Protein AF-0000000077934515 (afdb_homodimer)

Secondary structure (DSSP, 8-state):
--HHHHHHH-HHHHHHHHHHTTTSGGGSSSGGG--SS-PPEEEEEEBTEEEETT--EEEESSHHHHTTTT-BT-HHHHHHHHHHHTT-S--SSEETTHHHHHHHHHHHH--SEEEEESSHHHHHHHHHHHHHHHHS--EEEEETT----S-GGG-BSSS-SS-SS--BSSTT--HHHHTTEEEE-TT-HHHHHHHTTS-EEEEEE-SSB-SSS-BPP-HHHHHHHHHHHHHHTPEEEEE-TTGGGTSTTHHHHHHT---SEEEE-GGGGTSS--EEEEE-HHHHTTBSTTSB----TTTT-HHHHHHHHHIIIIIS-HHHHHHHHHHHHHHHHHHHHHHHHHT---EEEEETTEEEEESSSS---SHHHHHTS-HHHHHHHHHHHHHTTEE--SSTT--EE--TT--HHHHHHHHHHHHHHHHHHHH-----------/--HHHHHHH-HHHHHHHHHHTTTSGGGSSSGGG--SS-PPEEEEEEBTEEEETT--EEEESSHHHHTTTT-BT-HHHHHHHHHHHTT-S--SSEETTHHHHHHHHHHHH--SEEEEESSHHHHHHHHHHHHHHHHS--EEEEETT----S-GGG-BSSS-SS-SS--BSSTT--HHHHTTEEEE-TT-HHHHHHHTTS-EEEEEE-SSB-SSS-BPP-HHHHHHHHHHHHHHTPEEEEE-TTGGGTSTTHHHHHHT---SEEEE-GGGGTSS--EEEEE-HHHHTTBSTTSB----TTTT-HHHHHHHHHIIIIIS-HHHHHHHHHHHHHHHHHHHHHHHHHT---EEEEETTEEEEESSSS---SHHHHHTS-HHHHHHHHHHHHHTTEE--SSTT--EE--TT--HHHHHHHHHHHHHHHHHHHH-----------

Structure (mmCIF, N/CA/C/O backbone):
data_AF-0000000077934515-model_v1
#
loop_
_entity.id
_entity.type
_entity.pdbx_description
1 polymer 'Glutamate-1-semialdehyde 2,1-aminomutase'
#
loop_
_atom_site.group_PDB
_atom_site.id
_atom_site.type_symbol
_atom_site.label_atom_id
_atom_site.label_alt_id
_atom_site.label_comp_id
_atom_site.label_asym_id
_atom_site.label_entity_id
_atom_site.label_seq_id
_atom_site.pdbx_PDB_ins_code
_atom_site.Cartn_x
_atom_site.Cartn_y
_atom_site.Cartn_z
_atom_site.occupancy
_atom_site.B_iso_or_equiv
_atom_site.auth_seq_id
_atom_site.auth_comp_id
_atom_site.auth_asym_id
_atom_site.auth_atom_id
_atom_site.pdbx_PDB_model_num
ATOM 1 N N . MET A 1 1 ? 14.953 28.234 19.094 1 67.62 1 MET A N 1
ATOM 2 C CA . MET A 1 1 ? 16.141 27.422 18.797 1 67.62 1 MET A CA 1
ATOM 3 C C . MET A 1 1 ? 16.75 27.828 17.469 1 67.62 1 MET A C 1
ATOM 5 O O . MET A 1 1 ? 16.031 28.062 16.484 1 67.62 1 MET A O 1
ATOM 9 N N . ASP A 1 2 ? 18 28.109 17.547 1 79.62 2 ASP A N 1
ATOM 10 C CA . ASP A 1 2 ? 18.703 28.297 16.281 1 79.62 2 ASP A CA 1
ATOM 11 C C . ASP A 1 2 ? 19.266 26.984 15.742 1 79.62 2 ASP A C 1
ATOM 13 O O . ASP A 1 2 ? 19.125 25.938 16.391 1 79.62 2 ASP A O 1
ATOM 17 N N . LEU A 1 3 ? 19.594 26.953 14.633 1 87.94 3 LEU A N 1
ATOM 18 C CA . LEU A 1 3 ? 20.062 25.766 13.938 1 87.94 3 LEU A CA 1
ATOM 19 C C . LEU A 1 3 ? 21.234 25.125 14.672 1 87.94 3 LEU A C 1
ATOM 21 O O . LEU A 1 3 ? 21.391 23.906 14.648 1 87.94 3 LEU A O 1
ATOM 25 N N . LYS A 1 4 ? 21.953 25.922 15.406 1 88.94 4 LYS A N 1
ATOM 26 C CA . LYS A 1 4 ? 23.078 25.406 16.203 1 88.94 4 LYS A CA 1
ATOM 27 C C . LYS A 1 4 ? 22.578 24.562 17.359 1 88.94 4 LYS A C 1
ATOM 29 O O . LYS A 1 4 ? 23.094 23.484 17.625 1 88.94 4 LYS A O 1
ATOM 34 N N . SER A 1 5 ? 21.547 25.109 18.031 1 92.19 5 SER A N 1
ATOM 35 C CA . SER A 1 5 ? 20.969 24.359 19.141 1 92.19 5 SER A CA 1
ATOM 36 C C . SER A 1 5 ? 20.328 23.062 18.672 1 92.19 5 SER A C 1
ATOM 38 O O . SER A 1 5 ? 20.422 22.031 19.359 1 92.19 5 SER A O 1
ATOM 40 N N . TYR A 1 6 ? 19.688 23.094 17.5 1 95.31 6 TYR A N 1
ATOM 41 C CA . TYR A 1 6 ? 19.094 21.891 16.922 1 95.31 6 TYR A CA 1
ATOM 42 C C . TYR A 1 6 ? 20.156 20.828 16.656 1 95.31 6 TYR A C 1
ATOM 44 O O . TYR A 1 6 ? 19.984 19.672 17.047 1 95.31 6 TYR A O 1
ATOM 52 N N . SER A 1 7 ? 21.234 21.219 16.094 1 94.75 7 SER A N 1
ATOM 53 C CA . SER A 1 7 ? 22.297 20.297 15.734 1 94.75 7 SER A CA 1
ATOM 54 C C . SER A 1 7 ? 22.953 19.688 16.969 1 94.75 7 SER A C 1
ATOM 56 O O . SER A 1 7 ? 23.344 18.516 16.969 1 94.75 7 SER A O 1
ATOM 58 N N . GLU A 1 8 ? 23.078 20.484 18 1 96 8 GLU A N 1
ATOM 59 C CA . GLU A 1 8 ? 23.672 20.016 19.234 1 96 8 GLU A CA 1
ATOM 60 C C . GLU A 1 8 ? 22.766 19.016 19.953 1 96 8 GLU A C 1
ATOM 62 O O . GLU A 1 8 ? 23.25 18.078 20.594 1 96 8 GLU A O 1
ATOM 67 N N . ALA A 1 9 ? 21.516 19.25 19.781 1 97.12 9 ALA A N 1
ATOM 68 C CA . ALA A 1 9 ? 20.547 18.438 20.516 1 97.12 9 ALA A CA 1
ATOM 69 C C . ALA A 1 9 ? 20.234 17.156 19.75 1 97.12 9 ALA A C 1
ATOM 71 O O . ALA A 1 9 ? 19.672 16.219 20.312 1 97.12 9 ALA A O 1
ATOM 72 N N . THR A 1 10 ? 20.594 17.062 18.484 1 98.25 10 THR A N 1
ATOM 73 C CA . THR A 1 10 ? 20.156 15.938 17.656 1 98.25 10 THR A CA 1
ATOM 74 C C . THR A 1 10 ? 21.297 15.398 16.812 1 98.25 10 THR A C 1
ATOM 76 O O . THR A 1 10 ? 21.156 15.188 15.609 1 98.25 10 THR A O 1
ATOM 79 N N . VAL A 1 11 ? 22.438 15.148 17.391 1 98.25 11 VAL A N 1
ATOM 80 C CA . VAL A 1 11 ? 23.641 14.688 16.719 1 98.25 11 VAL A CA 1
ATOM 81 C C . VAL A 1 11 ? 23.422 13.281 16.156 1 98.25 11 VAL A C 1
ATOM 83 O O . VAL A 1 11 ? 23.906 12.961 15.07 1 98.25 11 VAL A O 1
ATOM 86 N N . GLY A 1 12 ? 22.75 12.469 16.891 1 98.5 12 GLY A N 1
ATOM 87 C CA . GLY A 1 12 ? 22.438 11.133 16.406 1 98.5 12 GLY A CA 1
ATOM 88 C C . GLY A 1 12 ? 21.609 11.133 15.141 1 98.5 12 GLY A C 1
ATOM 89 O O . GLY A 1 12 ? 21.859 10.344 14.227 1 98.5 12 GLY A O 1
ATOM 90 N N . SER A 1 13 ? 20.625 12 15.062 1 98.5 13 SER A N 1
ATOM 91 C CA . SER A 1 13 ? 19.812 12.141 13.859 1 98.5 13 SER A CA 1
ATOM 92 C C . SER A 1 13 ? 20.656 12.586 12.672 1 98.5 13 SER A C 1
ATOM 94 O O . SER A 1 13 ? 20.5 12.07 11.562 1 98.5 13 SER A O 1
ATOM 96 N N . LEU A 1 14 ? 21.516 13.555 12.914 1 98 14 LEU A N 1
ATOM 97 C CA . LEU A 1 14 ? 22.406 14.016 11.852 1 98 14 LEU A CA 1
ATOM 98 C C . LEU A 1 14 ? 23.281 12.875 11.344 1 98 14 LEU A C 1
ATOM 100 O O . LEU A 1 14 ? 23.469 12.719 10.133 1 98 14 LEU A O 1
ATOM 104 N N . ASN A 1 15 ? 23.828 12.109 12.25 1 98.44 15 ASN A N 1
ATOM 105 C CA . ASN A 1 15 ? 24.688 10.992 11.875 1 98.44 15 ASN A CA 1
ATOM 106 C C . ASN A 1 15 ? 23.938 9.953 11.055 1 98.44 15 ASN A C 1
ATOM 108 O O . ASN A 1 15 ? 24.438 9.461 10.047 1 98.44 15 ASN A O 1
ATOM 112 N N . LEU A 1 16 ? 22.75 9.617 11.484 1 98.5 16 LEU A N 1
ATOM 113 C CA . LEU A 1 16 ? 21.922 8.656 10.758 1 98.5 16 LEU A CA 1
ATOM 114 C C . LEU A 1 16 ? 21.562 9.188 9.375 1 98.5 16 LEU A C 1
ATOM 116 O O . LEU A 1 16 ? 21.547 8.43 8.398 1 98.5 16 LEU A O 1
ATOM 120 N N . PHE A 1 17 ? 21.25 10.469 9.344 1 98 17 PHE A N 1
ATOM 121 C CA . PHE A 1 17 ? 20.938 11.086 8.062 1 98 17 PHE A CA 1
ATOM 122 C C . PHE A 1 17 ? 22.094 10.953 7.094 1 98 17 PHE A C 1
ATOM 124 O O . PHE A 1 17 ? 21.922 10.547 5.945 1 98 17 PHE A O 1
ATOM 131 N N . ASN A 1 18 ? 23.266 11.281 7.555 1 98.06 18 ASN A N 1
ATOM 132 C CA . ASN A 1 18 ? 24.484 11.203 6.738 1 98.06 18 ASN A CA 1
ATOM 133 C C . ASN A 1 18 ? 24.766 9.773 6.285 1 98.06 18 ASN A C 1
ATOM 135 O O . ASN A 1 18 ? 25.203 9.555 5.16 1 98.06 18 ASN A O 1
ATOM 139 N N . GLU A 1 19 ? 24.531 8.867 7.148 1 98.38 19 GLU A N 1
ATOM 140 C CA . GLU A 1 19 ? 24.734 7.461 6.805 1 98.38 19 GLU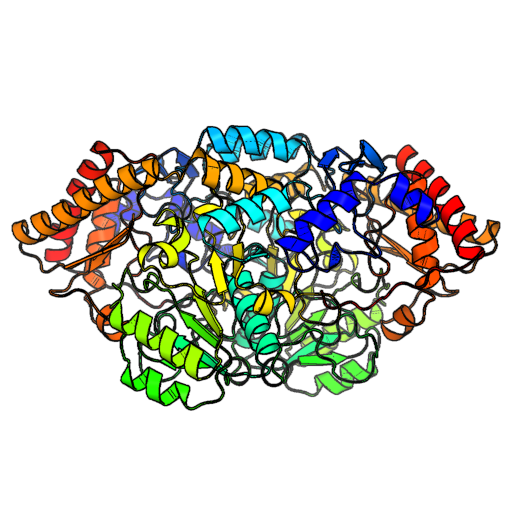 A CA 1
ATOM 141 C C . GLU A 1 19 ? 23.672 6.969 5.828 1 98.38 19 GLU A C 1
ATOM 143 O O . GLU A 1 19 ? 23.984 6.289 4.848 1 98.38 19 GLU A O 1
ATOM 148 N N . ASN A 1 20 ? 22.406 7.301 6.121 1 98.38 20 ASN A N 1
ATOM 149 C CA . ASN A 1 20 ? 21.297 6.816 5.312 1 98.38 20 ASN A CA 1
ATOM 150 C C . ASN A 1 20 ? 21.344 7.391 3.896 1 98.38 20 ASN A C 1
ATOM 152 O O . ASN A 1 20 ? 20.953 6.723 2.939 1 98.38 20 ASN A O 1
ATOM 156 N N . LYS A 1 21 ? 21.797 8.633 3.75 1 97.38 21 LYS A N 1
ATOM 157 C CA . LYS A 1 21 ? 21.828 9.273 2.436 1 97.38 21 LYS A CA 1
ATOM 158 C C . LYS A 1 21 ? 22.75 8.523 1.484 1 97.38 21 LYS A C 1
ATOM 160 O O . LYS A 1 21 ? 22.656 8.664 0.265 1 97.38 21 LYS A O 1
ATOM 165 N N . LYS A 1 22 ? 23.656 7.684 2.016 1 98.19 22 LYS A N 1
ATOM 166 C CA . LYS A 1 22 ? 24.578 6.902 1.196 1 98.19 22 LYS A CA 1
ATOM 167 C C . LYS A 1 22 ? 23.859 5.727 0.536 1 98.19 22 LYS A C 1
ATOM 169 O O . LYS A 1 22 ? 24.312 5.223 -0.496 1 98.19 22 LYS A O 1
ATOM 174 N N . VAL A 1 23 ? 22.719 5.262 1.129 1 98.56 23 VAL A N 1
ATOM 175 C CA . VAL A 1 23 ? 22.094 4.039 0.642 1 98.56 23 VAL A CA 1
ATOM 176 C C . VAL A 1 23 ? 20.609 4.277 0.394 1 98.56 23 VAL A C 1
ATOM 178 O O . VAL A 1 23 ? 19.922 3.414 -0.145 1 98.56 23 VAL A O 1
ATOM 181 N N . MET A 1 24 ? 20.141 5.387 0.719 1 98.44 24 MET A N 1
ATOM 182 C CA . MET A 1 24 ? 18.75 5.789 0.505 1 98.44 24 MET A CA 1
ATOM 183 C C . MET A 1 24 ? 18.672 7.176 -0.124 1 98.44 24 MET A C 1
ATOM 185 O O . MET A 1 24 ? 19.203 8.141 0.426 1 98.44 24 MET A O 1
ATOM 189 N N . PRO A 1 25 ? 17.953 7.289 -1.253 1 96.94 25 PRO A N 1
ATOM 190 C CA . PRO A 1 25 ? 17.812 8.633 -1.817 1 96.94 25 PRO A CA 1
ATOM 191 C C . PRO A 1 25 ? 17.25 9.641 -0.814 1 96.94 25 PRO A C 1
ATOM 193 O O . PRO A 1 25 ? 16.234 9.367 -0.164 1 96.94 25 PRO A O 1
ATOM 196 N N . TYR A 1 26 ? 17.969 10.734 -0.652 1 93 26 TYR A N 1
ATOM 197 C CA . TYR A 1 26 ? 17.516 11.844 0.174 1 93 26 TYR A CA 1
ATOM 198 C C . TYR A 1 26 ? 17.5 11.461 1.648 1 93 26 TYR A C 1
ATOM 200 O O . TYR A 1 26 ? 16.969 12.188 2.484 1 93 26 TYR A O 1
ATOM 208 N N . GLY A 1 27 ? 17.953 10.297 2.051 1 95.19 27 GLY A N 1
ATOM 209 C CA . GLY A 1 27 ? 18.188 9.836 3.408 1 95.19 27 GLY A CA 1
ATOM 210 C C . GLY A 1 27 ? 16.922 9.484 4.156 1 95.19 27 GLY A C 1
ATOM 211 O O . GLY A 1 27 ? 16.953 9.273 5.371 1 95.19 27 GLY A O 1
ATOM 212 N N . VAL A 1 28 ? 15.742 9.523 3.539 1 95.94 28 VAL A N 1
ATOM 213 C CA . VAL A 1 28 ? 14.453 9.211 4.145 1 95.94 28 VAL A CA 1
ATOM 214 C C . VAL A 1 28 ? 13.664 8.281 3.236 1 95.94 28 VAL A C 1
ATOM 216 O O . VAL A 1 28 ? 13.992 8.117 2.061 1 95.94 28 VAL A O 1
ATOM 219 N N . SER A 1 29 ? 12.617 7.672 3.773 1 96.62 29 SER A N 1
ATOM 220 C CA . SER A 1 29 ? 11.812 6.719 3.018 1 96.62 29 SER A CA 1
ATOM 221 C C . SER A 1 29 ? 10.586 7.395 2.41 1 96.62 29 SER A C 1
ATOM 223 O O . SER A 1 29 ? 9.836 6.77 1.658 1 96.62 29 SER A O 1
ATOM 225 N N . SER A 1 30 ? 10.359 8.57 2.711 1 95.69 30 SER A N 1
ATOM 226 C CA . SER A 1 30 ? 9.352 9.469 2.16 1 95.69 30 SER A CA 1
ATOM 227 C C . SER A 1 30 ? 9.859 10.906 2.121 1 95.69 30 SER A C 1
ATOM 229 O O . SER A 1 30 ? 10.305 11.445 3.137 1 95.69 30 SER A O 1
ATOM 231 N N . ASN A 1 31 ? 9.672 11.57 0.971 1 93.88 31 ASN A N 1
ATOM 232 C CA . ASN A 1 31 ? 10.211 12.914 0.823 1 93.88 31 ASN A CA 1
ATOM 233 C C . ASN A 1 31 ? 9.617 13.875 1.848 1 93.88 31 ASN A C 1
ATOM 235 O O . ASN A 1 31 ? 10.281 14.82 2.281 1 93.88 31 ASN A O 1
ATOM 239 N N . TYR A 1 32 ? 8.43 13.609 2.342 1 89.44 32 TYR A N 1
ATOM 240 C CA . TYR A 1 32 ? 7.738 14.523 3.244 1 89.44 32 TYR A CA 1
ATOM 241 C C . TYR A 1 32 ? 8.336 14.461 4.645 1 89.44 32 TYR A C 1
ATOM 243 O O . TYR A 1 32 ? 8.07 15.328 5.48 1 89.44 32 TYR A O 1
ATOM 251 N N . ARG A 1 33 ? 9.172 13.477 4.891 1 93.44 33 ARG A N 1
ATOM 252 C CA . ARG A 1 33 ? 9.742 13.32 6.223 1 93.44 33 ARG A CA 1
ATOM 253 C C . ARG A 1 33 ? 11.031 14.133 6.363 1 93.44 33 ARG A C 1
ATOM 255 O O . ARG A 1 33 ? 11.586 14.234 7.457 1 93.44 33 ARG A O 1
ATOM 262 N N . PHE A 1 34 ? 11.469 14.711 5.234 1 92 34 PHE A N 1
ATOM 263 C CA . PHE A 1 34 ? 12.664 15.547 5.25 1 92 34 PHE A CA 1
ATOM 264 C C . PHE A 1 34 ? 12.305 17 5.535 1 92 34 PHE A C 1
ATOM 266 O O . PHE A 1 34 ? 11.281 17.5 5.066 1 92 34 PHE A O 1
ATOM 273 N N . PHE A 1 35 ? 13.094 17.609 6.328 1 90.5 35 PHE A N 1
ATOM 274 C CA . PHE A 1 35 ? 13.141 19.062 6.438 1 90.5 35 PHE A CA 1
ATOM 275 C C . PHE A 1 35 ? 14.578 19.547 6.598 1 90.5 35 PHE A C 1
ATOM 277 O O . PHE A 1 35 ? 15.453 18.781 7.008 1 90.5 35 PHE A O 1
ATOM 284 N N . GLU A 1 36 ? 14.75 20.688 6.156 1 91.5 36 GLU A N 1
ATOM 285 C CA . GLU A 1 36 ? 16.078 21.266 6.305 1 91.5 36 GLU A CA 1
ATOM 286 C C . GLU A 1 36 ? 16.406 21.547 7.77 1 91.5 36 GLU A C 1
ATOM 288 O O . GLU A 1 36 ? 15.516 21.938 8.539 1 91.5 36 GLU A O 1
ATOM 293 N N . PRO A 1 37 ? 17.672 21.453 8.133 1 94.12 37 PRO A N 1
ATOM 294 C CA . PRO A 1 37 ? 18.812 20.969 7.367 1 94.12 37 PRO A CA 1
ATOM 295 C C . PRO A 1 37 ? 18.844 19.438 7.285 1 94.12 37 PRO A C 1
ATOM 297 O O . PRO A 1 37 ? 19.531 18.875 6.418 1 94.12 37 PRO A O 1
ATOM 300 N N . TYR A 1 38 ? 18.297 18.703 8.242 1 95.31 38 TYR A N 1
ATOM 301 C CA . TYR A 1 38 ? 18.125 17.266 8.273 1 95.31 38 TYR A CA 1
ATOM 302 C C . TYR A 1 38 ? 16.984 16.859 9.203 1 95.31 38 TYR A C 1
ATOM 304 O O . TYR A 1 38 ? 16.672 17.578 10.156 1 95.31 38 TYR A O 1
ATOM 312 N N . PRO A 1 39 ? 16.391 15.75 8.938 1 95.25 39 PRO A N 1
ATOM 313 C CA . PRO A 1 39 ? 15.211 15.367 9.719 1 95.25 39 PRO A CA 1
ATOM 314 C C . PRO A 1 39 ? 15.57 14.727 11.055 1 95.25 39 PRO A C 1
ATOM 316 O O . PRO A 1 39 ? 16.734 14.375 11.289 1 95.25 39 PRO A O 1
ATOM 319 N N . LEU A 1 40 ? 14.531 14.617 11.898 1 97.38 40 LEU A N 1
ATOM 320 C CA . LEU A 1 40 ? 14.633 13.789 13.094 1 97.38 40 LEU A CA 1
ATOM 321 C C . LEU A 1 40 ? 14.516 12.312 12.734 1 97.38 40 LEU A C 1
ATOM 323 O O . LEU A 1 40 ? 13.75 11.938 11.844 1 97.38 40 LEU A O 1
ATOM 327 N N . TYR A 1 41 ? 15.258 11.508 13.336 1 98.44 41 TYR A N 1
ATOM 328 C CA . TYR A 1 41 ? 15.055 10.07 13.352 1 98.44 41 TYR A CA 1
ATOM 329 C C . TYR A 1 41 ? 14.461 9.617 14.68 1 98.44 41 TYR A C 1
ATOM 331 O O . TYR A 1 41 ? 15.031 9.875 15.742 1 98.44 41 TYR A O 1
ATOM 339 N N . ILE A 1 42 ? 13.344 8.977 14.648 1 98.69 42 ILE A N 1
ATOM 340 C CA . ILE A 1 42 ? 12.57 8.625 15.836 1 98.69 42 ILE A CA 1
ATOM 341 C C . ILE A 1 42 ? 12.805 7.156 16.188 1 98.69 42 ILE A C 1
ATOM 343 O O . ILE A 1 42 ? 12.852 6.301 15.305 1 98.69 42 ILE A O 1
ATOM 347 N N . LYS A 1 43 ? 12.883 6.91 17.469 1 98.31 43 LYS A N 1
ATOM 348 C CA . LYS A 1 43 ? 13.172 5.574 17.984 1 98.31 43 LYS A CA 1
ATOM 349 C C . LYS A 1 43 ? 11.891 4.859 18.406 1 98.31 43 LYS A C 1
ATOM 351 O O . LYS A 1 43 ? 11.727 3.666 18.141 1 98.31 43 LYS A O 1
ATOM 356 N N . LYS A 1 44 ? 11.039 5.574 19.062 1 98.5 44 LYS A N 1
ATOM 357 C CA . LYS A 1 44 ? 9.836 4.941 19.594 1 98.5 44 LYS A CA 1
ATOM 358 C C . LYS A 1 44 ? 8.773 5.98 19.938 1 98.5 44 LYS A C 1
ATOM 360 O O . LYS A 1 44 ? 9.055 7.18 19.969 1 98.5 44 LYS A O 1
ATOM 365 N N . GLY A 1 45 ? 7.547 5.543 20.109 1 98.5 45 GLY A N 1
ATOM 366 C CA . GLY A 1 45 ? 6.434 6.336 20.609 1 98.5 45 GLY A CA 1
ATOM 367 C C . GLY A 1 45 ? 5.613 5.613 21.656 1 98.5 45 GLY A C 1
ATOM 368 O O . GLY A 1 45 ? 5.566 4.383 21.688 1 98.5 45 GLY A O 1
ATOM 369 N N . LYS A 1 46 ? 5.016 6.328 22.562 1 98.62 46 LYS A N 1
ATOM 370 C CA . LYS A 1 46 ? 4.109 5.84 23.594 1 98.62 46 LYS A CA 1
ATOM 371 C C . LYS A 1 46 ? 3.102 6.91 23.984 1 98.62 46 LYS A C 1
ATOM 373 O O . LYS A 1 46 ? 3.484 8.023 24.359 1 98.62 46 LYS A O 1
ATOM 378 N N . GLY A 1 47 ? 1.838 6.512 23.953 1 98.5 47 GLY A N 1
ATOM 379 C CA . GLY A 1 47 ? 0.827 7.516 24.25 1 98.5 47 GLY A CA 1
ATOM 380 C C . GLY A 1 47 ? 0.879 8.711 23.328 1 98.5 47 GLY A C 1
ATOM 381 O O . GLY A 1 47 ? 0.8 8.562 22.109 1 98.5 47 GLY A O 1
ATOM 382 N N . SER A 1 48 ? 1.086 9.883 23.953 1 98.69 48 SER A N 1
ATOM 383 C CA . SER A 1 48 ? 1.129 11.117 23.172 1 98.69 48 SER A CA 1
ATOM 384 C C . SER A 1 48 ? 2.564 11.555 22.906 1 98.69 48 SER A C 1
ATOM 386 O O . SER A 1 48 ? 2.807 12.68 22.469 1 98.69 48 SER A O 1
ATOM 388 N N . ARG A 1 49 ? 3.559 10.641 23.109 1 98.75 49 ARG A N 1
ATOM 389 C CA . ARG A 1 49 ? 4.957 11.062 23.078 1 98.75 49 ARG A CA 1
ATOM 390 C C . ARG A 1 49 ? 5.766 10.211 22.109 1 98.75 49 ARG A C 1
ATOM 392 O O . ARG A 1 49 ? 5.402 9.07 21.812 1 98.75 49 ARG A O 1
ATOM 399 N N . VAL A 1 50 ? 6.793 10.781 21.578 1 98.75 50 VAL A N 1
ATOM 400 C CA . VAL A 1 50 ? 7.805 10.062 20.812 1 98.75 50 VAL A CA 1
ATOM 401 C C . VAL A 1 50 ? 9.195 10.422 21.344 1 98.75 50 VAL A C 1
ATOM 403 O O . VAL A 1 50 ? 9.375 11.445 22.016 1 98.75 50 VAL A O 1
ATOM 406 N N . TRP A 1 51 ? 10.156 9.609 21.047 1 98.81 51 TRP A N 1
ATOM 407 C CA . TRP A 1 51 ? 11.555 9.805 21.406 1 98.81 51 TRP A CA 1
ATOM 408 C C . TRP A 1 51 ? 12.453 9.641 20.172 1 98.81 51 TRP A C 1
ATOM 410 O O . TRP A 1 51 ? 12.352 8.648 19.453 1 98.81 51 TRP A O 1
ATOM 420 N N . ASP A 1 52 ? 13.328 10.609 19.906 1 98.56 52 ASP A N 1
ATOM 421 C CA . ASP A 1 52 ? 14.273 10.477 18.812 1 98.56 52 ASP A CA 1
ATOM 422 C C . ASP A 1 52 ? 15.5 9.664 19.234 1 98.56 52 ASP A C 1
ATOM 424 O O . ASP A 1 52 ? 15.57 9.188 20.359 1 98.56 52 ASP A O 1
ATOM 428 N N . VAL A 1 53 ? 16.375 9.43 18.344 1 98.44 53 VAL A N 1
ATOM 429 C CA . VAL A 1 53 ? 17.531 8.562 18.562 1 98.44 53 VAL A CA 1
ATOM 430 C C . VAL A 1 53 ? 18.484 9.219 19.562 1 98.44 53 VAL A C 1
ATOM 432 O O . VAL A 1 53 ? 19.375 8.562 20.109 1 98.44 53 VAL A O 1
ATOM 435 N N . ASP A 1 54 ? 18.375 10.492 19.812 1 98.5 54 ASP A N 1
ATOM 436 C CA . ASP A 1 54 ? 19.25 11.25 20.703 1 98.5 54 ASP A CA 1
ATOM 437 C C . ASP A 1 54 ? 18.703 11.258 22.125 1 98.5 54 ASP A C 1
ATOM 439 O O . ASP A 1 54 ? 19.344 11.805 23.031 1 98.5 54 ASP A O 1
ATOM 443 N N . GLY A 1 55 ? 17.516 10.727 22.312 1 98.25 55 GLY A N 1
ATOM 444 C CA . GLY A 1 55 ? 16.922 10.625 23.641 1 98.25 55 GLY A CA 1
ATOM 445 C C . GLY A 1 55 ? 15.992 11.781 23.969 1 98.25 55 GLY A C 1
ATOM 446 O O . GLY A 1 55 ? 15.43 11.836 25.062 1 98.25 55 GLY A O 1
ATOM 447 N N . ASN A 1 56 ? 15.852 12.734 23.078 1 98.5 56 ASN A N 1
ATOM 448 C CA . ASN A 1 56 ? 14.891 13.805 23.266 1 98.5 56 ASN A CA 1
ATOM 449 C C . ASN A 1 56 ? 13.453 13.289 23.25 1 98.5 56 ASN A C 1
ATOM 451 O O . ASN A 1 56 ? 13.102 12.461 22.406 1 98.5 56 ASN A O 1
ATOM 455 N N . GLU A 1 57 ? 12.672 13.734 24.234 1 98.56 57 GLU A N 1
ATOM 456 C CA . GLU A 1 57 ? 11.25 13.422 24.312 1 98.56 57 GLU A CA 1
ATOM 457 C C . GLU A 1 57 ? 10.406 14.57 23.766 1 98.56 57 GLU A C 1
ATOM 459 O O . GLU A 1 57 ? 10.68 15.734 24.047 1 98.56 57 GLU A O 1
ATOM 464 N N . TYR A 1 58 ? 9.391 14.227 22.953 1 98.75 58 TYR A N 1
ATOM 465 C CA . TYR A 1 58 ? 8.484 15.234 22.422 1 98.75 58 TYR A CA 1
ATOM 466 C C . TYR A 1 58 ? 7.031 14.852 22.672 1 98.75 58 TYR A C 1
ATOM 468 O O . TYR A 1 58 ? 6.641 13.703 22.484 1 98.75 58 TYR A O 1
ATOM 476 N N . VAL A 1 59 ? 6.219 15.812 23.203 1 98.88 59 VAL A N 1
ATOM 477 C CA . VAL A 1 59 ? 4.781 15.672 22.984 1 98.88 59 VAL A CA 1
ATOM 478 C C . VAL A 1 59 ? 4.457 15.836 21.5 1 98.88 59 VAL A C 1
ATOM 480 O O . VAL A 1 59 ? 4.781 16.859 20.906 1 98.88 59 VAL A O 1
ATOM 483 N N . ASP A 1 60 ? 3.861 14.812 20.953 1 98.81 60 ASP A N 1
ATOM 484 C CA . ASP A 1 60 ? 3.779 14.75 19.5 1 98.81 60 ASP A CA 1
ATOM 485 C C . ASP A 1 60 ? 2.365 15.055 19 1 98.81 60 ASP A C 1
ATOM 487 O O . ASP A 1 60 ? 1.419 14.344 19.344 1 98.81 60 ASP A O 1
ATOM 491 N N . TYR A 1 61 ? 2.252 16.109 18.156 1 98.81 61 TYR A N 1
ATOM 492 C CA . TYR A 1 61 ? 0.959 16.453 17.578 1 98.81 61 TYR A CA 1
ATOM 493 C C . TYR A 1 61 ? 0.946 16.188 16.078 1 98.81 61 TYR A C 1
ATOM 495 O O . TYR A 1 61 ? -0.044 16.469 15.398 1 98.81 61 TYR A O 1
ATOM 503 N N . ASN A 1 62 ? 2.076 15.664 15.531 1 97.81 62 ASN A N 1
ATOM 504 C CA . ASN A 1 62 ? 2.084 15.125 14.18 1 97.81 62 ASN A CA 1
ATOM 505 C C . ASN A 1 62 ? 1.335 13.805 14.094 1 97.81 62 ASN A C 1
ATOM 507 O O . ASN A 1 62 ? 0.479 13.617 13.227 1 97.81 62 ASN A O 1
ATOM 511 N N . LEU A 1 63 ? 1.685 12.852 15.062 1 98.06 63 LEU A N 1
ATOM 512 C CA . LEU A 1 63 ? 1.02 11.562 15.258 1 98.06 63 LEU A CA 1
ATOM 513 C C . LEU A 1 63 ? 1.026 10.75 13.961 1 98.06 63 LEU A C 1
ATOM 515 O O . LEU A 1 63 ? -0.004 10.203 13.562 1 98.06 63 LEU A O 1
ATOM 519 N N . GLY A 1 64 ? 2.209 10.719 13.281 1 96.88 64 GLY A N 1
ATOM 520 C CA . GLY A 1 64 ? 2.305 9.969 12.039 1 96.88 64 GLY A CA 1
ATOM 521 C C . GLY A 1 64 ? 1.434 10.531 10.93 1 96.88 64 GLY A C 1
ATOM 522 O O . GLY A 1 64 ? 0.778 9.781 10.211 1 96.88 64 GLY A O 1
ATOM 523 N N . PHE A 1 65 ? 1.398 11.898 10.844 1 96.44 65 PHE A N 1
ATOM 524 C CA . PHE A 1 65 ? 0.562 12.602 9.875 1 96.44 65 PHE A CA 1
ATOM 525 C C . PHE A 1 65 ? -0.91 12.266 10.086 1 96.44 65 PHE A C 1
ATOM 527 O O . PHE A 1 65 ? -1.658 12.086 9.125 1 96.44 65 PHE A O 1
ATOM 534 N N . GLY A 1 66 ? -1.282 12.102 11.32 1 97 66 GLY A N 1
ATOM 535 C CA . GLY A 1 66 ? -2.684 11.961 11.68 1 97 66 GLY A CA 1
ATOM 536 C C . GLY A 1 66 ? -3.113 10.516 11.844 1 97 66 GLY A C 1
ATOM 537 O O . GLY A 1 66 ? -4.285 10.234 12.109 1 97 66 GLY A O 1
ATOM 538 N N . VAL A 1 67 ? -2.24 9.547 11.773 1 98.12 67 VAL A N 1
ATOM 539 C CA . VAL A 1 67 ? -2.572 8.133 11.82 1 98.12 67 VAL A CA 1
ATOM 540 C C . VAL A 1 67 ? -2.846 7.715 13.266 1 98.12 67 VAL A C 1
ATOM 542 O O . VAL A 1 67 ? -3.744 6.91 13.531 1 98.12 67 VAL A O 1
ATOM 545 N N . MET A 1 68 ? -2.115 8.273 14.211 1 98.44 68 MET A N 1
ATOM 546 C CA . MET A 1 68 ? -2.045 7.707 15.555 1 98.44 68 MET A CA 1
ATOM 547 C C . MET A 1 68 ? -2.959 8.469 16.516 1 98.44 68 MET A C 1
ATOM 549 O O . MET A 1 68 ? -2.58 8.734 17.656 1 98.44 68 MET A O 1
ATOM 553 N N . GLU A 1 69 ? -4.105 8.758 16.031 1 98.69 69 GLU A N 1
ATOM 554 C CA . GLU A 1 69 ? -5.098 9.359 16.906 1 98.69 69 GLU A CA 1
ATOM 555 C C . GLU A 1 69 ? -5.449 8.43 18.062 1 98.69 69 GLU A C 1
ATOM 557 O O . GLU A 1 69 ? -5.988 8.867 19.094 1 98.69 69 GLU A O 1
ATOM 562 N N . VAL A 1 70 ? -5.121 7.176 17.969 1 98.75 70 VAL A N 1
ATOM 563 C CA . VAL A 1 70 ? -5.367 6.191 19.016 1 98.75 70 VAL A CA 1
ATOM 564 C C . VAL A 1 70 ? -4.246 6.242 20.047 1 98.75 70 VAL A C 1
ATOM 566 O O . VAL A 1 70 ? -4.34 5.613 21.109 1 98.75 70 VAL A O 1
ATOM 569 N N . GLY A 1 71 ? -3.232 7.02 19.812 1 98.69 71 GLY A N 1
ATOM 570 C CA . GLY A 1 71 ? -2.049 7.023 20.656 1 98.69 71 GLY A CA 1
ATOM 571 C C . GLY A 1 71 ? -1.061 5.93 20.312 1 98.69 71 GLY A C 1
ATOM 572 O O . GLY A 1 71 ? -1.456 4.844 19.875 1 98.69 71 GLY A O 1
ATOM 573 N N . TYR A 1 72 ? 0.208 6.223 20.562 1 98.62 72 TYR A N 1
ATOM 574 C CA . TYR A 1 72 ? 1.25 5.234 20.312 1 98.62 72 TYR A CA 1
ATOM 575 C C . TYR A 1 72 ? 1.178 4.094 21.312 1 98.62 72 TYR A C 1
ATOM 577 O O . TYR A 1 72 ? 0.997 4.324 22.516 1 98.62 72 TYR A O 1
ATOM 585 N N . GLY A 1 73 ? 1.354 2.881 20.766 1 98.25 73 GLY A N 1
ATOM 586 C CA . GLY A 1 73 ? 1.398 1.728 21.656 1 98.25 73 GLY A CA 1
ATOM 587 C C . GLY A 1 73 ? 0.107 1.514 22.422 1 98.25 73 GLY A C 1
ATOM 588 O O . GLY A 1 73 ? 0.13 1.108 23.578 1 98.25 73 GLY A O 1
ATOM 589 N N . ASN A 1 74 ? -1.033 1.851 21.875 1 98.62 74 ASN A N 1
ATOM 590 C CA . ASN A 1 74 ? -2.316 1.654 22.547 1 98.62 74 ASN A CA 1
ATOM 591 C C . ASN A 1 74 ? -2.488 0.214 23.016 1 98.62 74 ASN A C 1
ATOM 593 O O . ASN A 1 74 ? -2.457 -0.716 22.203 1 98.62 74 ASN A O 1
ATOM 597 N N . GLU A 1 75 ? -2.777 0.032 24.25 1 98.38 75 GLU A N 1
ATOM 598 C CA . GLU A 1 75 ? -2.734 -1.282 24.875 1 98.38 75 GLU A CA 1
ATOM 599 C C . GLU A 1 75 ? -3.781 -2.217 24.281 1 98.38 75 GLU A C 1
ATOM 601 O O . GLU A 1 75 ? -3.549 -3.422 24.156 1 98.38 75 GLU A O 1
ATOM 606 N N . ARG A 1 76 ? -4.949 -1.735 23.984 1 98.44 76 ARG A N 1
ATOM 607 C CA . ARG A 1 76 ? -6.004 -2.564 23.406 1 98.44 76 ARG A CA 1
ATOM 608 C C . ARG A 1 76 ? -5.609 -3.07 22.031 1 98.44 76 ARG A C 1
ATOM 610 O O . ARG A 1 76 ? -5.832 -4.238 21.703 1 98.44 76 ARG A O 1
ATOM 617 N N . ILE A 1 77 ? -5.035 -2.244 21.219 1 98.69 77 ILE A N 1
ATOM 618 C CA . ILE A 1 77 ? -4.582 -2.625 19.875 1 98.69 77 ILE A CA 1
ATOM 619 C C . ILE A 1 77 ? -3.434 -3.627 19.984 1 98.69 77 ILE A C 1
ATOM 621 O O . ILE A 1 77 ? -3.42 -4.645 19.297 1 98.69 77 ILE A O 1
ATOM 625 N N . VAL A 1 78 ? -2.438 -3.318 20.875 1 98.56 78 VAL A N 1
ATOM 626 C CA . VAL A 1 78 ? -1.286 -4.195 21.062 1 98.56 78 VAL A CA 1
ATOM 627 C C . VAL A 1 78 ? -1.76 -5.598 21.438 1 98.56 78 VAL A C 1
ATOM 629 O O . VAL A 1 78 ? -1.277 -6.59 20.891 1 98.56 78 VAL A O 1
ATOM 632 N N . ARG A 1 79 ? -2.701 -5.648 22.328 1 98.38 79 ARG A N 1
ATOM 633 C CA . ARG A 1 79 ? -3.217 -6.93 22.812 1 98.38 79 ARG A CA 1
ATOM 634 C C . ARG A 1 79 ? -3.854 -7.719 21.672 1 98.38 79 ARG A C 1
ATOM 636 O O . ARG A 1 79 ? -3.533 -8.891 21.469 1 98.38 79 ARG A O 1
ATOM 643 N N . GLU A 1 80 ? -4.758 -7.152 20.891 1 98.38 80 GLU A N 1
ATOM 644 C CA . GLU A 1 80 ? -5.504 -7.848 19.844 1 98.38 80 GLU A CA 1
ATOM 645 C C . GLU A 1 80 ? -4.605 -8.188 18.656 1 98.38 80 GLU A C 1
ATOM 647 O O . GLU A 1 80 ? -4.727 -9.266 18.062 1 98.38 80 GLU A O 1
ATOM 652 N N . VAL A 1 81 ? -3.711 -7.312 18.281 1 98.56 81 VAL A N 1
ATOM 653 C CA . VAL A 1 81 ? -2.822 -7.535 17.141 1 98.56 81 VAL A CA 1
ATOM 654 C C . VAL A 1 81 ? -1.803 -8.617 17.484 1 98.56 81 VAL A C 1
ATOM 656 O O . VAL A 1 81 ? -1.421 -9.414 16.625 1 98.56 81 VAL A O 1
ATOM 659 N N . SER A 1 82 ? -1.328 -8.625 18.75 1 98.06 82 SER A N 1
ATOM 660 C CA . SER A 1 82 ? -0.386 -9.656 19.172 1 98.06 82 SER A CA 1
ATOM 661 C C . SER A 1 82 ? -0.971 -11.055 18.984 1 98.06 82 SER A C 1
ATOM 663 O O . SER A 1 82 ? -0.251 -11.992 18.641 1 98.06 82 SER A O 1
ATOM 665 N N . LYS A 1 83 ? -2.248 -11.203 19.172 1 97.69 83 LYS A N 1
ATOM 666 C CA . LYS A 1 83 ? -2.904 -12.492 18.969 1 97.69 83 LYS A CA 1
ATOM 667 C C . LYS A 1 83 ? -2.939 -12.859 17.484 1 97.69 83 LYS A C 1
ATOM 669 O O . LYS A 1 83 ? -2.641 -14 17.125 1 97.69 83 LYS A O 1
ATOM 674 N N . VAL A 1 84 ? -3.23 -11.953 16.703 1 97.75 84 VAL A N 1
ATOM 675 C CA . VAL A 1 84 ? -3.465 -12.211 15.289 1 97.75 84 VAL A CA 1
ATOM 676 C C . VAL A 1 84 ? -2.143 -12.531 14.602 1 97.75 84 VAL A C 1
ATOM 678 O O . VAL A 1 84 ? -2.1 -13.344 13.68 1 97.75 84 VAL A O 1
ATOM 681 N N . ILE A 1 85 ? -1.033 -11.875 14.953 1 98.12 85 ILE A N 1
ATOM 682 C CA . ILE A 1 85 ? 0.245 -12.094 14.281 1 98.12 85 ILE A CA 1
ATOM 683 C C . ILE A 1 85 ? 0.718 -13.523 14.523 1 98.12 85 ILE A C 1
ATOM 685 O O . ILE A 1 85 ? 1.523 -14.062 13.758 1 98.12 85 ILE A O 1
ATOM 689 N N . GLU A 1 86 ? 0.195 -14.164 15.57 1 97.88 86 GLU A N 1
ATOM 690 C CA . GLU A 1 86 ? 0.509 -15.562 15.852 1 97.88 86 GLU A CA 1
ATOM 691 C C . GLU A 1 86 ? -0.283 -16.5 14.938 1 97.88 86 GLU A C 1
ATOM 693 O O . GLU A 1 86 ? 0.061 -17.672 14.797 1 97.88 86 GLU A O 1
ATOM 698 N N . GLU A 1 87 ? -1.318 -15.977 14.367 1 97 87 GLU A N 1
ATOM 699 C CA . GLU A 1 87 ? -2.268 -16.797 13.625 1 97 87 GLU A CA 1
ATOM 700 C C . GLU A 1 87 ? -2.135 -16.594 12.117 1 97 87 GLU A C 1
ATOM 702 O O . GLU A 1 87 ? -2.877 -17.188 11.336 1 97 87 GLU A O 1
ATOM 707 N N . GLY A 1 88 ? -1.235 -15.812 11.688 1 95.44 88 GLY A N 1
ATOM 708 C CA . GLY A 1 88 ? -1.008 -15.539 10.281 1 95.44 88 GLY A CA 1
ATOM 709 C C . GLY A 1 88 ? -1.325 -14.102 9.898 1 95.44 88 GLY A C 1
ATOM 710 O O . GLY A 1 88 ? -2.453 -13.641 10.078 1 95.44 88 GLY A O 1
ATOM 711 N N . THR A 1 89 ? -0.384 -13.398 9.281 1 97.69 89 THR A N 1
ATOM 712 C CA . THR A 1 89 ? -0.505 -11.984 8.945 1 97.69 89 THR A CA 1
ATOM 713 C C . THR A 1 89 ? -1.023 -11.82 7.516 1 97.69 89 THR A C 1
ATOM 715 O O . THR A 1 89 ? -1.459 -10.727 7.137 1 97.69 89 THR A O 1
ATOM 718 N N . ILE A 1 90 ? -0.944 -12.805 6.68 1 97 90 ILE A N 1
ATOM 719 C CA . ILE A 1 90 ? -1.517 -12.969 5.348 1 97 90 ILE A CA 1
ATOM 720 C C . ILE A 1 90 ? -1.956 -14.414 5.148 1 97 90 ILE A C 1
ATOM 722 O O . ILE A 1 90 ? -1.264 -15.344 5.57 1 97 90 ILE A O 1
ATOM 726 N N . LEU A 1 91 ? -3.113 -14.672 4.484 1 95.06 91 LEU A N 1
ATOM 727 C CA . LEU A 1 91 ? -3.631 -16.031 4.496 1 95.06 91 LEU A CA 1
ATOM 728 C C . LEU A 1 91 ? -3.906 -16.531 3.08 1 95.06 91 LEU A C 1
ATOM 730 O O . LEU A 1 91 ? -4.352 -17.656 2.885 1 95.06 91 LEU A O 1
ATOM 734 N N . GLY A 1 92 ? -3.695 -15.766 2.021 1 90.31 92 GLY A N 1
ATOM 735 C CA . GLY A 1 92 ? -3.85 -16.188 0.638 1 90.31 92 GLY A CA 1
ATOM 736 C C . GLY A 1 92 ? -5.273 -16.062 0.133 1 90.31 92 GLY A C 1
ATOM 737 O O . GLY A 1 92 ? -5.5 -15.688 -1.021 1 90.31 92 GLY A O 1
ATOM 738 N N . PHE A 1 93 ? -6.238 -16.5 0.93 1 95.12 93 PHE A N 1
ATOM 739 C CA . PHE A 1 93 ? -7.66 -16.297 0.668 1 95.12 93 PHE A CA 1
ATOM 740 C C . PHE A 1 93 ? -8.25 -15.273 1.632 1 95.12 93 PHE A C 1
ATOM 742 O O . PHE A 1 93 ? -7.516 -14.625 2.383 1 95.12 93 PHE A O 1
ATOM 749 N N . GLU A 1 94 ? -9.523 -15.078 1.46 1 97.06 94 GLU A N 1
ATOM 750 C CA . GLU A 1 94 ? -10.148 -13.992 2.207 1 97.06 94 GLU A CA 1
ATOM 751 C C . GLU A 1 94 ? -10.18 -14.297 3.703 1 97.06 94 GLU A C 1
ATOM 753 O O . GLU A 1 94 ? -10.523 -15.406 4.109 1 97.06 94 GLU A O 1
ATOM 758 N N . TYR A 1 95 ? -9.711 -13.422 4.555 1 98.19 95 TYR A N 1
ATOM 759 C CA . TYR A 1 95 ? -9.781 -13.508 6.012 1 98.19 95 TYR A CA 1
ATOM 760 C C . TYR A 1 95 ? -11.227 -13.453 6.484 1 98.19 95 TYR A C 1
ATOM 762 O O . TYR A 1 95 ? -12.016 -12.625 6.012 1 98.19 95 TYR A O 1
ATOM 770 N N . TYR A 1 96 ? -11.594 -14.188 7.398 1 98.44 96 TYR A N 1
ATOM 771 C CA . TYR A 1 96 ? -13 -14.422 7.727 1 98.44 96 TYR A CA 1
ATOM 772 C C . TYR A 1 96 ? -13.609 -13.195 8.398 1 98.44 96 TYR A C 1
ATOM 774 O O . TYR A 1 96 ? -14.828 -13.031 8.414 1 98.44 96 TYR A O 1
ATOM 782 N N . ARG A 1 97 ? -12.828 -12.289 8.93 1 98.56 97 ARG A N 1
ATOM 783 C CA . ARG A 1 97 ? -13.383 -11.164 9.68 1 98.56 97 ARG A CA 1
ATOM 784 C C . ARG A 1 97 ? -13.484 -9.922 8.805 1 98.56 97 ARG A C 1
ATOM 786 O O . ARG A 1 97 ? -13.859 -8.852 9.281 1 98.56 97 ARG A O 1
ATOM 793 N N . THR A 1 98 ? -13.07 -10.008 7.547 1 98.62 98 THR A N 1
ATOM 794 C CA . THR A 1 98 ? -13.062 -8.859 6.652 1 98.62 98 THR A CA 1
ATOM 795 C C . THR A 1 98 ? -14.469 -8.281 6.496 1 98.62 98 THR A C 1
ATOM 797 O O . THR A 1 98 ? -14.648 -7.066 6.473 1 98.62 98 THR A O 1
ATOM 800 N N . GLY A 1 99 ? -15.469 -9.172 6.352 1 98.75 99 GLY A N 1
ATOM 801 C CA . GLY A 1 99 ? -16.844 -8.727 6.258 1 98.75 99 GLY A CA 1
ATOM 802 C C . GLY A 1 99 ? -17.312 -7.949 7.477 1 98.75 99 GLY A C 1
ATOM 803 O O . GLY A 1 99 ? -18.094 -7.008 7.359 1 98.75 99 GLY A O 1
ATOM 804 N N . GLU A 1 100 ? -16.844 -8.375 8.656 1 98.81 100 GLU A N 1
ATOM 805 C CA . GLU A 1 100 ? -17.156 -7.664 9.891 1 98.81 100 GLU A CA 1
ATOM 806 C C . GLU A 1 100 ? -16.688 -6.215 9.836 1 98.81 100 GLU A C 1
ATOM 808 O O . GLU A 1 100 ? -17.422 -5.301 10.211 1 98.81 100 GLU A O 1
ATOM 813 N N . LEU A 1 101 ? -15.461 -6.02 9.359 1 98.88 101 LEU A N 1
ATOM 814 C CA . LEU A 1 101 ? -14.93 -4.668 9.234 1 98.88 101 LEU A CA 1
ATOM 815 C C . LEU A 1 101 ? -15.719 -3.867 8.203 1 98.88 101 LEU A C 1
ATOM 817 O O . LEU A 1 101 ? -16.016 -2.691 8.422 1 98.88 101 LEU A O 1
ATOM 821 N N . ALA A 1 102 ? -16 -4.504 7.078 1 98.88 102 ALA A N 1
ATOM 822 C CA . ALA A 1 102 ? -16.781 -3.828 6.047 1 98.88 102 ALA A CA 1
ATOM 823 C C . ALA A 1 102 ? -18.109 -3.326 6.605 1 98.88 102 ALA A C 1
ATOM 825 O O . ALA A 1 102 ? -18.516 -2.186 6.355 1 98.88 102 ALA A O 1
ATOM 826 N N . ARG A 1 103 ? -18.812 -4.141 7.363 1 98.81 103 ARG A N 1
ATOM 827 C CA . ARG A 1 103 ? -20.109 -3.773 7.945 1 98.81 103 ARG A CA 1
ATOM 828 C C . ARG A 1 103 ? -19.953 -2.641 8.953 1 98.81 103 ARG A C 1
ATOM 830 O O . ARG A 1 103 ? -20.797 -1.755 9.039 1 98.81 103 ARG A O 1
ATOM 837 N N . GLU A 1 104 ? -18.891 -2.691 9.727 1 98.81 104 GLU A N 1
ATOM 838 C CA . GLU A 1 104 ? -18.641 -1.616 10.68 1 98.81 104 GLU A CA 1
ATOM 839 C C . GLU A 1 104 ? -18.438 -0.282 9.969 1 98.81 104 GLU A C 1
ATOM 841 O O . GLU A 1 104 ? -18.953 0.749 10.406 1 98.81 104 GLU A O 1
ATOM 846 N N . ILE A 1 105 ? -17.703 -0.3 8.914 1 98.69 105 ILE A N 1
ATOM 847 C CA . ILE A 1 105 ? -17.438 0.907 8.141 1 98.69 105 ILE A CA 1
ATOM 848 C C . ILE A 1 105 ? -18.734 1.391 7.492 1 98.69 105 ILE A C 1
ATOM 850 O O . ILE A 1 105 ? -19.031 2.59 7.492 1 98.69 105 ILE A O 1
ATOM 854 N N . SER A 1 106 ? -19.453 0.444 6.926 1 98.44 106 SER A N 1
ATOM 855 C CA . SER A 1 106 ? -20.75 0.778 6.336 1 98.44 106 SER A CA 1
ATOM 856 C C . SER A 1 106 ? -21.656 1.464 7.348 1 98.44 106 SER A C 1
ATOM 858 O O . SER A 1 106 ? -22.297 2.479 7.039 1 98.44 106 SER A O 1
ATOM 860 N N . ARG A 1 107 ? -21.766 0.912 8.477 1 98.19 107 ARG A N 1
ATOM 861 C CA . ARG A 1 107 ? -22.609 1.448 9.531 1 98.19 107 ARG A CA 1
ATOM 862 C C . ARG A 1 107 ? -22.156 2.848 9.938 1 98.19 107 ARG A C 1
ATOM 864 O O . ARG A 1 107 ? -22.984 3.758 10.062 1 98.19 107 ARG A O 1
ATOM 871 N N . ARG A 1 108 ? -20.953 3.084 10.102 1 98.44 108 ARG A N 1
ATOM 872 C CA . ARG A 1 108 ? -20.422 4.309 10.688 1 98.44 108 ARG A CA 1
ATOM 873 C C . ARG A 1 108 ? -20.391 5.441 9.672 1 98.44 108 ARG A C 1
ATOM 875 O O . ARG A 1 108 ? -20.672 6.594 10.008 1 98.44 108 ARG A O 1
ATOM 882 N N . TYR A 1 109 ? -20.047 5.145 8.414 1 98.5 109 TYR A N 1
ATOM 883 C CA . TYR A 1 109 ? -19.781 6.188 7.43 1 98.5 109 TYR A CA 1
ATOM 884 C C . TYR A 1 109 ? -20.891 6.238 6.379 1 98.5 109 TYR A C 1
ATOM 886 O O . TYR A 1 109 ? -20.906 7.141 5.539 1 98.5 109 TYR A O 1
ATOM 894 N N . GLY A 1 110 ? -21.734 5.258 6.387 1 97.81 110 GLY A N 1
ATOM 895 C CA . GLY A 1 110 ? -22.906 5.289 5.523 1 97.81 110 GLY A CA 1
ATOM 896 C C . GLY A 1 110 ? -22.625 4.746 4.133 1 97.81 110 GLY A C 1
ATOM 897 O O . GLY A 1 110 ? -23.406 4.984 3.203 1 97.81 110 GLY A O 1
ATOM 898 N N . ALA A 1 111 ? -21.516 4.059 3.904 1 98.19 111 ALA A N 1
ATOM 899 C CA . ALA A 1 111 ? -21.219 3.432 2.617 1 98.19 111 ALA A CA 1
ATOM 900 C C . ALA A 1 111 ? -22.047 2.156 2.426 1 98.19 111 ALA A C 1
ATOM 902 O O . ALA A 1 111 ? -22.188 1.361 3.357 1 98.19 111 ALA A O 1
ATOM 903 N N . GLU A 1 112 ? -22.547 1.94 1.21 1 98.75 112 GLU A N 1
ATOM 904 C CA . GLU A 1 112 ? -23.328 0.735 0.936 1 98.75 112 GLU A CA 1
ATOM 905 C C . GLU A 1 112 ? -22.422 -0.472 0.728 1 98.75 112 GLU A C 1
ATOM 907 O O . GLU A 1 112 ? -22.75 -1.59 1.12 1 98.75 112 GLU A O 1
ATOM 912 N N . MET A 1 113 ? -21.312 -0.291 0.095 1 98.81 113 MET A N 1
ATOM 913 C CA . MET A 1 113 ? -20.297 -1.324 -0.101 1 98.81 113 MET A CA 1
ATOM 914 C C . MET A 1 113 ? -18.906 -0.788 0.214 1 98.81 113 MET A C 1
ATOM 916 O O . MET A 1 113 ? -18.672 0.423 0.178 1 98.81 113 MET A O 1
ATOM 920 N N . VAL A 1 114 ? -18.062 -1.688 0.55 1 98.81 114 VAL A N 1
ATOM 921 C CA . VAL A 1 114 ? -16.703 -1.329 0.975 1 98.81 114 VAL A CA 1
ATOM 922 C C . VAL A 1 114 ? -15.695 -2.219 0.265 1 98.81 114 VAL A C 1
ATOM 924 O O . VAL A 1 114 ? -15.922 -3.418 0.092 1 98.81 114 VAL A O 1
ATOM 927 N N . ARG A 1 115 ? -14.602 -1.656 -0.218 1 98.69 115 ARG A N 1
ATOM 928 C CA . ARG A 1 115 ? -13.43 -2.338 -0.755 1 98.69 115 ARG A CA 1
ATOM 929 C C . ARG A 1 115 ? -12.164 -1.88 -0.047 1 98.69 115 ARG A C 1
ATOM 931 O O . ARG A 1 115 ? -12.031 -0.708 0.317 1 98.69 115 ARG A O 1
ATOM 938 N N . PHE A 1 116 ? -11.219 -2.812 0.147 1 98.69 116 PHE A N 1
ATOM 939 C CA . PHE A 1 116 ? -10.031 -2.514 0.941 1 98.69 116 PHE A CA 1
ATOM 940 C C . PHE A 1 116 ? -8.781 -2.514 0.069 1 98.69 116 PHE A C 1
ATOM 942 O O . PHE A 1 116 ? -8.672 -3.312 -0.863 1 98.69 116 PHE A O 1
ATOM 949 N N . SER A 1 117 ? -7.863 -1.617 0.323 1 98.06 117 SER A N 1
ATOM 950 C CA . SER A 1 117 ? -6.5 -1.593 -0.197 1 98.06 117 SER A CA 1
ATOM 951 C C . SER A 1 117 ? -5.488 -1.317 0.913 1 98.06 117 SER A C 1
ATOM 953 O O . SER A 1 117 ? -5.824 -1.39 2.098 1 98.06 117 SER A O 1
ATOM 955 N N . SER A 1 118 ? -4.23 -1.021 0.543 1 97.75 118 SER A N 1
ATOM 956 C CA . SER A 1 118 ? -3.201 -0.866 1.567 1 97.75 118 SER A CA 1
ATOM 957 C C . SER A 1 118 ? -2.9 0.606 1.83 1 97.75 118 SER A C 1
ATOM 959 O O . SER A 1 118 ? -2.494 0.974 2.934 1 97.75 118 SER A O 1
ATOM 961 N N . THR A 1 119 ? -3.064 1.439 0.797 1 98.06 119 THR A N 1
ATOM 962 C CA . THR A 1 119 ? -2.631 2.824 0.95 1 98.06 119 THR A CA 1
ATOM 963 C C . THR A 1 119 ? -3.664 3.781 0.361 1 98.06 119 THR A C 1
ATOM 965 O O . THR A 1 119 ? -4.473 3.389 -0.482 1 98.06 119 THR A O 1
ATOM 968 N N . GLY A 1 120 ? -3.615 5 0.836 1 98.25 120 GLY A N 1
ATOM 969 C CA . GLY A 1 120 ? -4.449 6.023 0.228 1 98.25 120 GLY A CA 1
ATOM 970 C C . GLY A 1 120 ? -4.184 6.211 -1.254 1 98.25 120 GLY A C 1
ATOM 971 O O . GLY A 1 120 ? -5.109 6.469 -2.029 1 98.25 120 GLY A O 1
ATOM 972 N N . THR A 1 121 ? -2.92 6.062 -1.656 1 98.25 121 THR A N 1
ATOM 973 C CA . THR A 1 121 ? -2.535 6.129 -3.062 1 98.25 121 THR A CA 1
ATOM 974 C C . THR A 1 121 ? -3.314 5.109 -3.885 1 98.25 121 THR A C 1
ATOM 976 O O . THR A 1 121 ? -3.898 5.453 -4.914 1 98.25 121 THR A O 1
ATOM 979 N N . GLU A 1 122 ? -3.402 3.9 -3.414 1 98.38 122 GLU A N 1
ATOM 980 C CA . GLU A 1 122 ? -4.133 2.863 -4.137 1 98.38 122 GLU A CA 1
ATOM 981 C C . GLU A 1 122 ? -5.633 3.15 -4.148 1 98.38 122 GLU A C 1
ATOM 983 O O . GLU A 1 122 ? -6.289 2.99 -5.18 1 98.38 122 GLU A O 1
ATOM 988 N N . ALA A 1 123 ? -6.113 3.566 -3.012 1 98.75 123 ALA A N 1
ATOM 989 C CA . ALA A 1 123 ? -7.555 3.773 -2.902 1 98.75 123 ALA A CA 1
ATOM 990 C C . ALA A 1 123 ? -8.023 4.875 -3.846 1 98.75 123 ALA A C 1
ATOM 992 O O . ALA A 1 123 ? -9.055 4.734 -4.512 1 98.75 123 ALA A O 1
ATOM 993 N N . THR A 1 124 ? -7.309 5.984 -3.91 1 98.88 124 THR A N 1
ATOM 994 C CA . THR A 1 124 ? -7.707 7.07 -4.797 1 98.88 124 THR A CA 1
ATOM 995 C C . THR A 1 124 ? -7.5 6.68 -6.258 1 98.88 124 THR A C 1
ATOM 997 O O . THR A 1 124 ? -8.32 7.004 -7.117 1 98.88 124 THR A O 1
ATOM 1000 N N . MET A 1 125 ? -6.434 5.992 -6.539 1 98.69 125 MET A N 1
ATOM 1001 C CA . MET A 1 125 ? -6.152 5.496 -7.883 1 98.69 125 MET A CA 1
ATOM 1002 C C . MET A 1 125 ? -7.285 4.609 -8.383 1 98.69 125 MET A C 1
ATOM 1004 O O . MET A 1 125 ? -7.797 4.809 -9.484 1 98.69 125 MET A O 1
ATOM 1008 N N . HIS A 1 126 ? -7.699 3.676 -7.574 1 98.56 126 HIS A N 1
ATOM 1009 C CA . HIS A 1 126 ? -8.766 2.754 -7.945 1 98.56 126 HIS A CA 1
ATOM 1010 C C . HIS A 1 126 ? -10.109 3.469 -8.016 1 98.56 126 HIS A C 1
ATOM 1012 O O . HIS A 1 126 ? -10.961 3.125 -8.836 1 98.56 126 HIS A O 1
ATOM 1018 N N . SER A 1 127 ? -10.305 4.465 -7.156 1 98.88 127 SER A N 1
ATOM 1019 C CA . SER A 1 127 ? -11.586 5.16 -7.121 1 98.88 127 SER A CA 1
ATOM 1020 C C . SER A 1 127 ? -11.852 5.898 -8.43 1 98.88 127 SER A C 1
ATOM 1022 O O . SER A 1 127 ? -12.984 5.926 -8.914 1 98.88 127 SER A O 1
ATOM 1024 N N . ILE A 1 128 ? -10.836 6.527 -9.016 1 98.81 128 ILE A N 1
ATOM 1025 C CA . ILE A 1 128 ? -11.07 7.23 -10.266 1 98.81 128 ILE A CA 1
ATOM 1026 C C . ILE A 1 128 ? -11.281 6.223 -11.391 1 98.81 128 ILE A C 1
ATOM 1028 O O . ILE A 1 128 ? -12.055 6.473 -12.32 1 98.81 128 ILE A O 1
ATOM 1032 N N . ARG A 1 129 ? -10.594 5.039 -11.336 1 98.62 129 ARG A N 1
ATOM 1033 C CA . ARG A 1 129 ? -10.859 3.98 -12.305 1 98.62 129 ARG A CA 1
ATOM 1034 C C . ARG A 1 129 ? -12.297 3.49 -12.203 1 98.62 129 ARG A C 1
ATOM 1036 O O . ARG A 1 129 ? -12.961 3.285 -13.219 1 98.62 129 ARG A O 1
ATOM 1043 N N . ILE A 1 130 ? -12.75 3.283 -10.984 1 98.75 130 ILE A N 1
ATOM 1044 C CA . ILE A 1 130 ? -14.117 2.842 -10.719 1 98.75 130 ILE A CA 1
ATOM 1045 C C . ILE A 1 130 ? -15.109 3.859 -11.281 1 98.75 130 ILE A C 1
ATOM 1047 O O . ILE A 1 130 ? -16.062 3.488 -11.961 1 98.75 130 ILE A O 1
ATOM 1051 N N . ALA A 1 131 ? -14.852 5.133 -11.016 1 98.94 131 ALA A N 1
ATOM 1052 C CA . ALA A 1 131 ? -15.734 6.191 -11.5 1 98.94 131 ALA A CA 1
ATOM 1053 C C . ALA A 1 131 ? -15.789 6.211 -13.023 1 98.94 131 ALA A C 1
ATOM 1055 O O . ALA A 1 131 ? -16.859 6.363 -13.609 1 98.94 131 ALA A O 1
ATOM 1056 N N . ARG A 1 132 ? -14.656 6.098 -13.672 1 98.81 132 ARG A N 1
ATOM 1057 C CA . ARG A 1 132 ? -14.594 6.074 -15.125 1 98.81 132 ARG A CA 1
ATOM 1058 C C . ARG A 1 132 ? -15.336 4.863 -15.688 1 98.81 132 ARG A C 1
ATOM 1060 O O . ARG A 1 132 ? -16.047 4.977 -16.688 1 98.81 132 ARG A O 1
ATOM 1067 N N . ALA A 1 133 ? -15.117 3.719 -15.039 1 98.5 133 ALA A N 1
ATOM 1068 C CA . ALA A 1 133 ? -15.82 2.512 -15.469 1 98.5 133 ALA A CA 1
ATOM 1069 C C . ALA A 1 133 ? -17.328 2.682 -15.352 1 98.5 133 ALA A C 1
ATOM 1071 O O . ALA A 1 133 ? -18.078 2.244 -16.219 1 98.5 133 ALA A O 1
ATOM 1072 N N . PHE A 1 134 ? -17.766 3.266 -14.305 1 98.75 134 PHE A N 1
ATOM 1073 C CA . PHE A 1 134 ? -19.188 3.441 -14.016 1 98.75 134 PHE A CA 1
ATOM 1074 C C . PHE A 1 134 ? -19.812 4.406 -15.008 1 98.75 134 PHE A C 1
ATOM 1076 O O . PHE A 1 134 ? -20.906 4.148 -15.523 1 98.75 134 PHE A O 1
ATOM 1083 N N . THR A 1 135 ? -19.141 5.523 -15.344 1 98.69 135 THR A N 1
ATOM 1084 C CA . THR A 1 135 ? -19.734 6.602 -16.125 1 98.69 135 THR A CA 1
ATOM 1085 C C . THR A 1 135 ? -19.453 6.418 -17.609 1 98.69 135 THR A C 1
ATOM 1087 O O . THR A 1 135 ? -20.141 6.98 -18.453 1 98.69 135 THR A O 1
ATOM 1090 N N . GLY A 1 136 ? -18.375 5.691 -17.906 1 98.12 136 GLY A N 1
ATOM 1091 C CA . GLY A 1 136 ? -17.922 5.582 -19.281 1 98.12 136 GLY A CA 1
ATOM 1092 C C . GLY A 1 136 ? -17.219 6.828 -19.781 1 98.12 136 GLY A C 1
ATOM 1093 O O . GLY A 1 136 ? -16.984 6.984 -20.984 1 98.12 136 GLY A O 1
ATOM 1094 N N . ARG A 1 137 ? -16.891 7.789 -18.875 1 98.5 137 ARG A N 1
ATOM 1095 C CA . ARG A 1 137 ? -16.234 9.047 -19.203 1 98.5 137 ARG A CA 1
ATOM 1096 C C . ARG A 1 137 ? -14.789 9.055 -18.703 1 98.5 137 ARG A C 1
ATOM 1098 O O . ARG A 1 137 ? -14.359 8.117 -18.016 1 98.5 137 ARG A O 1
ATOM 1105 N N . LYS A 1 138 ? -13.992 10.133 -19.062 1 98.25 138 LYS A N 1
ATOM 1106 C CA . LYS A 1 138 ? -12.555 10.031 -18.812 1 98.25 138 LYS A CA 1
ATOM 1107 C C . LYS A 1 138 ? -12.094 11.141 -17.875 1 98.25 138 LYS A C 1
ATOM 1109 O O . LYS A 1 138 ? -11.156 10.953 -17.094 1 98.25 138 LYS A O 1
ATOM 1114 N N . LYS A 1 139 ? -12.672 12.297 -17.891 1 98.62 139 LYS A N 1
ATOM 1115 C CA . LYS A 1 139 ? -12.125 13.484 -17.25 1 98.62 139 LYS A CA 1
ATOM 1116 C C . LYS A 1 139 ? -12.406 13.484 -15.742 1 98.62 139 LYS A C 1
ATOM 1118 O O . LYS A 1 139 ? -13.5 13.094 -15.312 1 98.62 139 LYS A O 1
ATOM 1123 N N . VAL A 1 140 ? -11.445 13.867 -14.977 1 98.81 140 VAL A N 1
ATOM 1124 C CA . VAL A 1 140 ? -11.562 13.977 -13.523 1 98.81 140 VAL A CA 1
ATOM 1125 C C . VAL A 1 140 ? -11.219 15.398 -13.086 1 98.81 140 VAL A C 1
ATOM 1127 O O . VAL A 1 140 ? -10.18 15.945 -13.477 1 98.81 140 VAL A O 1
ATOM 1130 N N . VAL A 1 141 ? -12.062 16 -12.32 1 98.69 141 VAL A N 1
ATOM 1131 C CA . VAL A 1 141 ? -11.828 17.312 -11.75 1 98.69 141 VAL A CA 1
ATOM 1132 C C . VAL A 1 141 ? -11.242 17.188 -10.344 1 98.69 141 VAL A C 1
ATOM 1134 O O . VAL A 1 141 ? -11.742 16.391 -9.531 1 98.69 141 VAL A O 1
ATOM 1137 N N . LYS A 1 142 ? -10.195 17.875 -10.094 1 98.44 142 LYS A N 1
ATOM 1138 C CA . LYS A 1 142 ? -9.641 18 -8.75 1 98.44 142 LYS A CA 1
ATOM 1139 C C . LYS A 1 142 ? -9.383 19.469 -8.398 1 98.44 142 LYS A C 1
ATOM 1141 O O . LYS A 1 142 ? -9.633 20.359 -9.211 1 98.44 142 LYS A O 1
ATOM 1146 N N . PHE A 1 143 ? -8.875 19.688 -7.223 1 97.75 143 PHE A N 1
ATOM 1147 C CA . PHE A 1 143 ? -8.688 21.062 -6.758 1 97.75 143 PHE A CA 1
ATOM 1148 C C . PHE A 1 143 ? -7.219 21.328 -6.438 1 97.75 143 PHE A C 1
ATOM 1150 O O . PHE A 1 143 ? -6.535 20.469 -5.883 1 97.75 143 PHE A O 1
ATOM 1157 N N . GLU A 1 144 ? -6.754 22.531 -6.785 1 96.69 144 GLU A N 1
ATOM 1158 C CA . GLU A 1 144 ? -5.363 22.906 -6.531 1 96.69 144 GLU A CA 1
ATOM 1159 C C . GLU A 1 144 ? -5.039 22.844 -5.043 1 96.69 144 GLU A C 1
ATOM 1161 O O . GLU A 1 144 ? -5.812 23.312 -4.211 1 96.69 144 GLU A O 1
ATOM 1166 N N . GLY A 1 145 ? -3.953 22.188 -4.711 1 95.94 145 GLY A N 1
ATOM 1167 C CA . GLY A 1 145 ? -3.52 22.078 -3.328 1 95.94 145 GLY A CA 1
ATOM 1168 C C . GLY A 1 145 ? -3.943 20.766 -2.676 1 95.94 145 GLY A C 1
ATOM 1169 O O . GLY A 1 145 ? -3.412 20.391 -1.631 1 95.94 145 GLY A O 1
ATOM 1170 N N . HIS A 1 146 ? -4.98 20.125 -3.285 1 97.5 146 HIS A N 1
ATOM 1171 C CA . HIS A 1 146 ? -5.406 18.828 -2.766 1 97.5 146 HIS A CA 1
ATOM 1172 C C . HIS A 1 146 ? -4.41 17.734 -3.129 1 97.5 146 HIS A C 1
ATOM 1174 O O . HIS A 1 146 ? -3.855 17.734 -4.23 1 97.5 146 HIS A O 1
ATOM 1180 N N . TYR A 1 147 ? -4.133 16.875 -2.232 1 96.94 147 TYR A N 1
ATOM 1181 C CA . TYR A 1 147 ? -3.277 15.719 -2.428 1 96.94 147 TYR A CA 1
ATOM 1182 C C . TYR A 1 147 ? -4.086 14.422 -2.373 1 96.94 147 TYR A C 1
ATOM 1184 O O . TYR A 1 147 ? -4.762 14.148 -1.379 1 96.94 147 TYR A O 1
ATOM 1192 N N . HIS A 1 148 ? -4.031 13.648 -3.383 1 98.38 148 HIS A N 1
ATOM 1193 C CA . HIS A 1 148 ? -4.824 12.422 -3.482 1 98.38 148 HIS A CA 1
ATOM 1194 C C . HIS A 1 148 ? -3.932 11.203 -3.693 1 98.38 148 HIS A C 1
ATOM 1196 O O . HIS A 1 148 ? -4.293 10.289 -4.43 1 98.38 148 HIS A O 1
ATOM 1202 N N . GLY A 1 149 ? -2.791 11.203 -3.043 1 96.5 149 GLY A N 1
ATOM 1203 C CA . GLY A 1 149 ? -1.854 10.102 -3.215 1 96.5 149 GLY A CA 1
ATOM 1204 C C . GLY A 1 149 ? -0.799 10.375 -4.27 1 96.5 149 GLY A C 1
ATOM 1205 O O . GLY A 1 149 ? -0.78 11.453 -4.871 1 96.5 149 GLY A O 1
ATOM 1206 N N . SER A 1 150 ? 0.045 9.375 -4.531 1 95.75 150 SER A N 1
ATOM 1207 C CA . SER A 1 150 ? 1.249 9.594 -5.328 1 95.75 150 SER A CA 1
ATOM 1208 C C . SER A 1 150 ? 1.095 9.023 -6.734 1 95.75 150 SER A C 1
ATOM 1210 O O . SER A 1 150 ? 2.068 8.93 -7.484 1 95.75 150 SER A O 1
ATOM 1212 N N . HIS A 1 151 ? -0.085 8.57 -7.102 1 97.31 151 HIS A N 1
ATOM 1213 C CA . HIS A 1 151 ? -0.24 8.062 -8.461 1 97.31 151 HIS A CA 1
ATOM 1214 C C . HIS A 1 151 ? -0.268 9.203 -9.477 1 97.31 151 HIS A C 1
ATOM 1216 O O . HIS A 1 151 ? -0.763 10.297 -9.18 1 97.31 151 HIS A O 1
ATOM 1222 N N . ASP A 1 152 ? 0.151 8.977 -10.633 1 97.31 152 ASP A N 1
ATOM 1223 C CA . ASP A 1 152 ? 0.509 9.992 -11.617 1 97.31 152 ASP A CA 1
ATOM 1224 C C . ASP A 1 152 ? -0.725 10.766 -12.078 1 97.31 152 ASP A C 1
ATOM 1226 O O . ASP A 1 152 ? -0.636 11.953 -12.406 1 97.31 152 ASP A O 1
ATOM 1230 N N . GLN A 1 153 ? -1.813 10.172 -12.109 1 97.69 153 GLN A N 1
ATOM 1231 C CA . GLN A 1 153 ? -2.988 10.758 -12.75 1 97.69 153 GLN A CA 1
ATOM 1232 C C . GLN A 1 153 ? -3.479 11.977 -11.984 1 97.69 153 GLN A C 1
ATOM 1234 O O . GLN A 1 153 ? -4.09 12.883 -12.57 1 97.69 153 GLN A O 1
ATOM 1239 N N . LEU A 1 154 ? -3.176 12.031 -10.68 1 97.81 154 LEU A N 1
ATOM 1240 C CA . LEU A 1 154 ? -3.674 13.164 -9.898 1 97.81 154 LEU A CA 1
ATOM 1241 C C . LEU A 1 154 ? -2.523 13.922 -9.25 1 97.81 154 LEU A C 1
ATOM 1243 O O . LEU A 1 154 ? -2.75 14.836 -8.453 1 97.81 154 LEU A O 1
ATOM 1247 N N . LEU A 1 155 ? -1.292 13.602 -9.578 1 96.31 155 LEU A N 1
ATOM 1248 C CA . LEU A 1 155 ? -0.133 14.328 -9.07 1 96.31 155 LEU A CA 1
ATOM 1249 C C . LEU A 1 155 ? 0.12 15.586 -9.883 1 96.31 155 LEU A C 1
ATOM 1251 O O . LEU A 1 155 ? 1.219 15.781 -10.414 1 96.31 155 LEU A O 1
ATOM 1255 N N . VAL A 1 156 ? -0.906 16.422 -9.922 1 95.25 156 VAL A N 1
ATOM 1256 C CA . VAL A 1 156 ? -0.915 17.688 -10.656 1 95.25 156 VAL A CA 1
ATOM 1257 C C . VAL A 1 156 ? -1.37 18.812 -9.75 1 95.25 156 VAL A C 1
ATOM 1259 O O . VAL A 1 156 ? -2.414 18.719 -9.094 1 95.25 156 VAL A O 1
ATOM 1262 N N . ASN A 1 157 ? -0.602 19.891 -9.672 1 95.12 157 ASN A N 1
ATOM 1263 C CA . ASN A 1 157 ? -0.905 21.078 -8.898 1 95.12 157 ASN A CA 1
ATOM 1264 C C . ASN A 1 157 ? -1.158 20.75 -7.43 1 95.12 157 ASN A C 1
ATOM 1266 O O . ASN A 1 157 ? -2.068 21.297 -6.809 1 95.12 157 ASN A O 1
ATOM 1270 N N . VAL A 1 158 ? -0.442 19.797 -6.828 1 93.62 158 VAL A N 1
ATOM 1271 C CA . VAL A 1 158 ? -0.603 19.453 -5.418 1 93.62 158 VAL A CA 1
ATOM 1272 C C . VAL A 1 158 ? -0.034 20.578 -4.547 1 93.62 158 VAL A C 1
ATOM 1274 O O . VAL A 1 158 ? -0.737 21.125 -3.697 1 93.62 158 VAL A O 1
ATOM 1277 N N . ASN A 1 159 ? 1.268 20.953 -4.715 1 87.94 159 ASN A N 1
ATOM 1278 C CA . ASN A 1 159 ? 1.941 22.062 -4.043 1 87.94 159 ASN A CA 1
ATOM 1279 C C . ASN A 1 159 ? 2.859 22.828 -4.992 1 87.94 159 ASN A C 1
ATOM 1281 O O . ASN A 1 159 ? 4.059 22.938 -4.746 1 87.94 159 ASN A O 1
ATOM 1285 N N . PRO A 1 160 ? 2.189 23.438 -5.973 1 86.88 160 PRO A N 1
ATOM 1286 C CA . PRO A 1 160 ? 3.051 24.109 -6.941 1 86.88 160 PRO A CA 1
ATOM 1287 C C . PRO A 1 160 ? 3.688 25.375 -6.375 1 86.88 160 PRO A C 1
ATOM 1289 O O . PRO A 1 160 ? 3 26.203 -5.766 1 86.88 160 PRO A O 1
ATOM 1292 N N . PRO A 1 161 ? 4.953 25.406 -6.582 1 79.56 161 PRO A N 1
ATOM 1293 C CA . PRO A 1 161 ? 5.613 26.641 -6.125 1 79.56 161 PRO A CA 1
ATOM 1294 C C . PRO A 1 161 ? 5.062 27.891 -6.801 1 79.56 161 PRO A C 1
ATOM 1296 O O . PRO A 1 161 ? 5.035 28.969 -6.195 1 79.56 161 PRO A O 1
ATOM 1299 N N . ASN A 1 162 ? 4.66 27.734 -8.102 1 80.25 162 ASN A N 1
ATOM 1300 C CA . ASN A 1 162 ? 3.99 28.781 -8.852 1 80.25 162 ASN A CA 1
ATOM 1301 C C . ASN A 1 162 ? 2.605 28.344 -9.32 1 80.25 162 ASN A C 1
ATOM 1303 O O . ASN A 1 162 ? 2.477 27.672 -10.344 1 80.25 162 ASN A O 1
ATOM 1307 N N . PRO A 1 163 ? 1.66 28.844 -8.594 1 80.06 163 PRO A N 1
ATOM 1308 C CA . PRO A 1 163 ? 0.298 28.391 -8.891 1 80.06 163 PRO A CA 1
ATOM 1309 C C . PRO A 1 163 ? -0.255 28.969 -10.18 1 80.06 163 PRO A C 1
ATOM 1311 O O . PRO A 1 163 ? -1.169 29.797 -10.148 1 80.06 163 PRO A O 1
ATOM 1314 N N . LYS A 1 164 ? 0.395 28.859 -11.25 1 79.88 164 LYS A N 1
ATOM 1315 C CA . LYS A 1 164 ? -0.071 29.312 -12.555 1 79.88 164 LYS A CA 1
ATOM 1316 C C . LYS A 1 164 ? -0.167 28.156 -13.539 1 79.88 164 LYS A C 1
ATOM 1318 O O . LYS A 1 164 ? 0.837 27.5 -13.844 1 79.88 164 LYS A O 1
ATOM 1323 N N . GLY A 1 165 ? -1.4 27.844 -13.891 1 84.44 165 GLY A N 1
ATOM 1324 C CA . GLY A 1 165 ? -1.589 26.828 -14.906 1 84.44 165 GLY A CA 1
ATOM 1325 C C . GLY A 1 165 ? -1.401 25.422 -14.375 1 84.44 165 GLY A C 1
ATOM 1326 O O . GLY A 1 165 ? -1.277 25.219 -13.172 1 84.44 165 GLY A O 1
ATOM 1327 N N . LYS A 1 166 ? -1.397 24.5 -15.297 1 89.44 166 LYS A N 1
ATOM 1328 C CA . LYS A 1 166 ? -1.219 23.094 -14.961 1 89.44 166 LYS A CA 1
ATOM 1329 C C . LYS A 1 166 ? 0.254 22.75 -14.742 1 89.44 166 LYS A C 1
ATOM 1331 O O . LYS A 1 166 ? 1.09 23 -15.609 1 89.44 166 LYS A O 1
ATOM 1336 N N . THR A 1 167 ? 0.659 22.297 -13.578 1 91.19 167 THR A N 1
ATOM 1337 C CA . THR A 1 167 ? 2.027 21.984 -13.188 1 91.19 167 THR A CA 1
ATOM 1338 C C . THR A 1 167 ? 2.127 20.531 -12.703 1 91.19 167 THR A C 1
ATOM 1340 O O . THR A 1 167 ? 1.403 20.141 -11.781 1 91.19 167 THR A O 1
ATOM 1343 N N . MET A 1 168 ? 3.031 19.75 -13.414 1 92.38 168 MET A N 1
ATOM 1344 C CA . MET A 1 168 ? 3.295 18.406 -12.914 1 92.38 168 MET A CA 1
ATOM 1345 C C . MET A 1 168 ? 3.992 18.453 -11.555 1 92.38 168 MET A C 1
ATOM 1347 O O . MET A 1 168 ? 4.902 19.25 -11.352 1 92.38 168 MET A O 1
ATOM 1351 N N . SER A 1 169 ? 3.598 17.672 -10.656 1 92.94 169 SER A N 1
ATOM 1352 C CA . SER A 1 169 ? 4.137 17.719 -9.305 1 92.94 169 SER A CA 1
ATOM 1353 C C . SER A 1 169 ? 5.359 16.812 -9.164 1 92.94 169 SER A C 1
ATOM 1355 O O . SER A 1 169 ? 5.902 16.672 -8.07 1 92.94 169 SER A O 1
ATOM 1357 N N . SER A 1 170 ? 5.797 16.234 -10.273 1 95.69 170 SER A N 1
ATOM 1358 C CA . SER A 1 170 ? 6.957 15.344 -10.281 1 95.69 170 SER A CA 1
ATOM 1359 C C . SER A 1 170 ? 7.574 15.25 -11.672 1 95.69 170 SER A C 1
ATOM 1361 O O . SER A 1 170 ? 6.867 15.32 -12.68 1 95.69 170 SER A O 1
ATOM 1363 N N . LEU A 1 171 ? 8.891 15.078 -11.68 1 95.69 171 LEU A N 1
ATOM 1364 C CA . LEU A 1 171 ? 9.516 14.641 -12.914 1 95.69 171 LEU A CA 1
ATOM 1365 C C . LEU A 1 171 ? 9.094 13.211 -13.258 1 95.69 171 LEU A C 1
ATOM 1367 O O . LEU A 1 171 ? 8.75 12.43 -12.367 1 95.69 171 LEU A O 1
ATOM 1371 N N . GLY A 1 172 ? 9 12.938 -14.516 1 97.56 172 GLY A N 1
ATOM 1372 C CA . GLY A 1 172 ? 8.766 11.57 -14.945 1 97.56 172 GLY A CA 1
ATOM 1373 C C . GLY A 1 172 ? 7.305 11.266 -15.211 1 97.56 172 GLY A C 1
ATOM 1374 O O . GLY A 1 172 ? 6.945 10.125 -15.508 1 97.56 172 GLY A O 1
ATOM 1375 N N . ILE A 1 173 ? 6.434 12.219 -15.109 1 97.31 173 ILE A N 1
ATOM 1376 C CA . ILE A 1 173 ? 5.02 12.047 -15.422 1 97.31 173 ILE A CA 1
ATOM 1377 C C . ILE A 1 173 ? 4.75 12.5 -16.859 1 97.31 173 ILE A C 1
ATOM 1379 O O . ILE A 1 173 ? 4.867 13.688 -17.172 1 97.31 173 ILE A O 1
ATOM 1383 N N . PRO A 1 174 ? 4.34 11.609 -17.719 1 97.31 174 PRO A N 1
ATOM 1384 C CA . PRO A 1 174 ? 4.027 12.039 -19.094 1 97.31 174 PRO A CA 1
ATOM 1385 C C . PRO A 1 174 ? 2.76 12.891 -19.156 1 97.31 174 PRO A C 1
ATOM 1387 O O . PRO A 1 174 ? 1.797 12.633 -18.438 1 97.31 174 PRO A O 1
ATOM 1390 N N . GLU A 1 175 ? 2.705 13.797 -20.109 1 96.69 175 GLU A N 1
ATOM 1391 C CA . GLU A 1 175 ? 1.538 14.656 -20.297 1 96.69 175 GLU A CA 1
ATOM 1392 C C . GLU A 1 175 ? 0.29 13.828 -20.594 1 96.69 175 GLU A C 1
ATOM 1394 O O . GLU A 1 175 ? -0.811 14.18 -20.156 1 96.69 175 GLU A O 1
ATOM 1399 N N . GLU A 1 176 ? 0.462 12.742 -21.297 1 97.62 176 GLU A N 1
ATOM 1400 C CA . GLU A 1 176 ? -0.65 11.883 -21.703 1 97.62 176 GLU A CA 1
ATOM 1401 C C . GLU A 1 176 ? -1.355 11.297 -20.469 1 97.62 176 GLU A C 1
ATOM 1403 O O . GLU A 1 176 ? -2.57 11.094 -20.484 1 97.62 176 GLU A O 1
ATOM 1408 N N . THR A 1 177 ? -0.59 11.094 -19.391 1 96.88 177 THR A N 1
ATOM 1409 C CA . THR A 1 177 ? -1.131 10.453 -18.188 1 96.88 177 THR A CA 1
ATOM 1410 C C . THR A 1 177 ? -2.061 11.406 -17.438 1 96.88 177 THR A C 1
ATOM 1412 O O . THR A 1 177 ? -2.951 10.969 -16.719 1 96.88 177 THR A O 1
ATOM 1415 N N . VAL A 1 178 ? -1.895 12.758 -17.688 1 96.94 178 VAL A N 1
ATOM 1416 C CA . VAL A 1 178 ? -2.629 13.719 -16.859 1 96.94 178 VAL A CA 1
ATOM 1417 C C . VAL A 1 178 ? -3.553 14.555 -17.734 1 96.94 178 VAL A C 1
ATOM 1419 O O . VAL A 1 178 ? -4.168 15.516 -17.266 1 96.94 178 VAL A O 1
ATOM 1422 N N . VAL A 1 179 ? -3.711 14.188 -19.016 1 97.31 179 VAL A N 1
ATOM 1423 C CA . VAL A 1 179 ? -4.445 15.008 -19.984 1 97.31 179 VAL A CA 1
ATOM 1424 C C . VAL A 1 179 ? -5.914 15.086 -19.578 1 97.31 179 VAL A C 1
ATOM 1426 O O . VAL A 1 179 ? -6.582 16.094 -19.828 1 97.31 179 VAL A O 1
ATOM 1429 N N . ASN A 1 180 ? -6.383 14.094 -18.859 1 98 180 ASN A N 1
ATOM 1430 C CA . ASN A 1 180 ? -7.789 14.016 -18.469 1 98 180 ASN A CA 1
ATOM 1431 C C . ASN A 1 180 ? -8.016 14.578 -17.062 1 98 180 ASN A C 1
ATOM 1433 O O . ASN A 1 180 ? -9.117 14.477 -16.516 1 98 180 ASN A O 1
ATOM 1437 N N . THR A 1 181 ? -7.023 15.211 -16.453 1 98.25 181 THR A N 1
ATOM 1438 C CA . THR A 1 181 ? -7.145 15.812 -15.133 1 98.25 181 THR A CA 1
ATOM 1439 C C . THR A 1 181 ? -7.332 17.328 -15.242 1 98.25 181 THR A C 1
ATOM 1441 O O . THR A 1 181 ? -6.477 18.016 -15.797 1 98.25 181 THR A O 1
ATOM 1444 N N . ILE A 1 182 ? -8.422 17.781 -14.766 1 97.94 182 ILE A N 1
ATOM 1445 C CA . ILE A 1 182 ? -8.742 19.203 -14.734 1 97.94 182 ILE A CA 1
ATOM 1446 C C . ILE A 1 182 ? -8.562 19.75 -13.312 1 97.94 182 ILE A C 1
ATOM 1448 O O . ILE A 1 182 ? -9.117 19.188 -12.359 1 97.94 182 ILE A O 1
ATOM 1452 N N . VAL A 1 183 ? -7.809 20.797 -13.164 1 97.38 183 VAL A N 1
ATOM 1453 C CA . VAL A 1 183 ? -7.551 21.375 -11.852 1 97.38 183 VAL A CA 1
ATOM 1454 C C . VAL A 1 183 ? -8.234 22.734 -11.742 1 97.38 183 VAL A C 1
ATOM 1456 O O . VAL A 1 183 ? -8.102 23.578 -12.633 1 97.38 183 VAL A O 1
ATOM 1459 N N . VAL A 1 184 ? -8.953 22.922 -10.703 1 96.38 184 VAL A N 1
ATOM 1460 C CA . VAL A 1 184 ? -9.641 24.188 -10.43 1 96.38 184 VAL A CA 1
ATOM 1461 C C . VAL A 1 184 ? -9.281 24.672 -9.031 1 96.38 184 VAL A C 1
ATOM 1463 O O . VAL A 1 184 ? -8.773 23.906 -8.211 1 96.38 184 VAL A O 1
ATOM 1466 N N . ASP A 1 185 ? -9.492 25.953 -8.773 1 95.12 185 ASP A N 1
ATOM 1467 C CA . ASP A 1 185 ? -9.203 26.5 -7.449 1 95.12 185 ASP A CA 1
ATOM 1468 C C . ASP A 1 185 ? -10.266 26.062 -6.438 1 95.12 185 ASP A C 1
ATOM 1470 O O . ASP A 1 185 ? -11.453 26.016 -6.758 1 95.12 185 ASP A O 1
ATOM 1474 N N . TRP A 1 186 ? -9.812 25.734 -5.277 1 96.06 186 TRP A N 1
ATOM 1475 C CA . TRP A 1 186 ? -10.727 25.438 -4.176 1 96.06 186 TRP A CA 1
ATOM 1476 C C . TRP A 1 186 ? -11.547 26.656 -3.801 1 96.06 186 TRP A C 1
ATOM 1478 O O . TRP A 1 186 ? -11.031 27.781 -3.787 1 96.06 186 TRP A O 1
ATOM 1488 N N . ASN A 1 187 ? -12.867 26.5 -3.545 1 95.25 187 ASN A N 1
ATOM 1489 C CA . ASN A 1 187 ? -13.805 27.547 -3.125 1 95.25 187 ASN A CA 1
ATOM 1490 C C . ASN A 1 187 ? -14.102 28.516 -4.254 1 95.25 187 ASN A C 1
ATOM 1492 O O . ASN A 1 187 ? -14.492 29.656 -4.008 1 95.25 187 ASN A O 1
ATOM 1496 N N . ASP A 1 188 ? -13.875 28.172 -5.469 1 94.75 188 ASP A N 1
ATOM 1497 C CA . ASP A 1 188 ? -14.227 28.969 -6.648 1 94.75 188 ASP A CA 1
ATOM 1498 C C . ASP A 1 188 ? -15.352 28.297 -7.441 1 94.75 188 ASP A C 1
ATOM 1500 O O . ASP A 1 188 ? -15.086 27.562 -8.398 1 94.75 188 ASP A O 1
ATOM 1504 N N . ILE A 1 189 ? -16.531 28.688 -7.16 1 96.56 189 ILE A N 1
ATOM 1505 C CA . ILE A 1 189 ? -17.688 28.016 -7.723 1 96.56 189 ILE A CA 1
ATOM 1506 C C . ILE A 1 189 ? -17.781 28.328 -9.219 1 96.56 189 ILE A C 1
ATOM 1508 O O . ILE A 1 189 ? -18.234 27.484 -10 1 96.56 189 ILE A O 1
ATOM 1512 N N . ASP A 1 190 ? -17.375 29.5 -9.641 1 96.5 190 ASP A N 1
ATOM 1513 C CA . ASP A 1 190 ? -17.453 29.891 -11.039 1 96.5 190 ASP A CA 1
ATOM 1514 C C . ASP A 1 190 ? -16.578 28.984 -11.914 1 96.5 190 ASP A C 1
ATOM 1516 O O . ASP A 1 190 ? -16.984 28.578 -13 1 96.5 190 ASP A O 1
ATOM 1520 N N . GLU A 1 191 ? -15.43 28.672 -11.43 1 95.19 191 GLU A N 1
ATOM 1521 C CA . GLU A 1 191 ? -14.539 27.797 -12.172 1 95.19 191 GLU A CA 1
ATOM 1522 C C . GLU A 1 191 ? -15.094 26.375 -12.25 1 95.19 191 GLU A C 1
ATOM 1524 O O . GLU A 1 191 ? -14.961 25.703 -13.281 1 95.19 191 GLU A O 1
ATOM 1529 N N . VAL A 1 192 ? -15.672 25.938 -11.172 1 97.25 192 VAL A N 1
ATOM 1530 C CA . VAL A 1 192 ? -16.297 24.625 -11.156 1 97.25 192 VAL A CA 1
ATOM 1531 C C . VAL A 1 192 ? -17.391 24.547 -12.203 1 97.25 192 VAL A C 1
ATOM 1533 O O . VAL A 1 192 ? -17.484 23.578 -12.969 1 97.25 192 VAL A O 1
ATOM 1536 N N . GLU A 1 193 ? -18.203 25.578 -12.227 1 97.25 193 GLU A N 1
ATOM 1537 C CA . GLU A 1 193 ? -19.297 25.625 -13.18 1 97.25 193 GLU A CA 1
ATOM 1538 C C . GLU A 1 193 ? -18.797 25.516 -14.617 1 97.25 193 GLU A C 1
ATOM 1540 O O . GLU A 1 193 ? -19.391 24.828 -15.445 1 97.25 193 GLU A O 1
ATOM 1545 N N . LYS A 1 194 ? -17.734 26.156 -14.875 1 97.06 194 LYS A N 1
ATOM 1546 C CA . LYS A 1 194 ? -17.172 26.172 -16.219 1 97.06 194 LYS A CA 1
ATOM 1547 C C . LYS A 1 194 ? -16.703 24.781 -16.641 1 97.06 194 LYS A C 1
ATOM 1549 O O . LYS A 1 194 ? -16.953 24.344 -17.766 1 97.06 194 LYS A O 1
ATOM 1554 N N . VAL A 1 195 ? -16.062 24.062 -15.742 1 96.56 195 VAL A N 1
ATOM 1555 C CA . VAL A 1 195 ? -15.445 22.797 -16.125 1 96.56 195 VAL A CA 1
ATOM 1556 C C . VAL A 1 195 ? -16.5 21.688 -16.109 1 96.56 195 VAL A C 1
ATOM 1558 O O . VAL A 1 195 ? -16.344 20.672 -16.797 1 96.56 195 VAL A O 1
ATOM 1561 N N . MET A 1 196 ? -17.609 21.875 -15.43 1 96.56 196 MET A N 1
ATOM 1562 C CA . MET A 1 196 ? -18.672 20.859 -15.352 1 96.56 196 MET A CA 1
ATOM 1563 C C . MET A 1 196 ? -19.422 20.75 -16.672 1 96.56 196 MET A C 1
ATOM 1565 O O . MET A 1 196 ? -20.203 19.812 -16.875 1 96.56 196 MET A O 1
ATOM 1569 N N . LYS A 1 197 ? -19.141 21.656 -17.594 1 92.56 197 LYS A N 1
ATOM 1570 C CA . LYS A 1 197 ? -19.719 21.609 -18.922 1 92.56 197 LYS A CA 1
ATOM 1571 C C . LYS A 1 197 ? -19.031 20.547 -19.781 1 92.56 197 LYS A C 1
ATOM 1573 O O . LYS A 1 197 ? -19.547 20.156 -20.828 1 92.56 197 LYS A O 1
ATOM 1578 N N . GLU A 1 198 ? -17.953 19.984 -19.297 1 92.75 198 GLU A N 1
ATOM 1579 C CA . GLU A 1 198 ? -17.234 18.922 -19.969 1 92.75 198 GLU A CA 1
ATOM 1580 C C . GLU A 1 198 ? -17.812 17.547 -19.609 1 92.75 198 GLU A C 1
ATOM 1582 O O . GLU A 1 198 ? -18.766 17.453 -18.844 1 92.75 198 GLU A O 1
ATOM 1587 N N . ASP A 1 199 ? -17.328 16.5 -20.25 1 95.88 199 ASP A N 1
ATOM 1588 C CA . ASP A 1 199 ? -17.75 15.133 -19.984 1 95.88 199 ASP A CA 1
ATOM 1589 C C . ASP A 1 199 ? -16.984 14.531 -18.812 1 95.88 199 ASP A C 1
ATOM 1591 O O . ASP A 1 199 ? -16.172 13.625 -18.984 1 95.88 199 ASP A O 1
ATOM 1595 N N . VAL A 1 200 ? -17.375 15.016 -17.609 1 98.44 200 VAL A N 1
ATOM 1596 C CA . VAL A 1 200 ? -16.641 14.734 -16.375 1 98.44 200 VAL A CA 1
ATOM 1597 C C . VAL A 1 200 ? -17.078 13.391 -15.805 1 98.44 200 VAL A C 1
ATOM 1599 O O . VAL A 1 200 ? -18.281 13.156 -15.625 1 98.44 200 VAL A O 1
ATOM 1602 N N . ALA A 1 201 ? -16.062 12.523 -15.539 1 98.81 201 ALA A N 1
ATOM 1603 C CA . ALA A 1 201 ? -16.328 11.234 -14.906 1 98.81 201 ALA A CA 1
ATOM 1604 C C . ALA A 1 201 ? -16.484 11.383 -13.398 1 98.81 201 ALA A C 1
ATOM 1606 O O . ALA A 1 201 ? -17.359 10.75 -12.789 1 98.81 201 ALA A O 1
ATOM 1607 N N . ALA A 1 202 ? -15.648 12.234 -12.828 1 98.88 202 ALA A N 1
ATOM 1608 C CA . ALA A 1 202 ? -15.625 12.312 -11.367 1 98.88 202 ALA A CA 1
ATOM 1609 C C . ALA A 1 202 ? -15.094 13.664 -10.898 1 98.88 202 ALA A C 1
ATOM 1611 O O . ALA A 1 202 ? -14.336 14.32 -11.617 1 98.88 202 ALA A O 1
ATOM 1612 N N . VAL A 1 203 ? -15.523 14.102 -9.789 1 98.88 203 VAL A N 1
ATOM 1613 C CA . VAL A 1 203 ? -14.953 15.195 -9.008 1 98.88 203 VAL A CA 1
ATOM 1614 C C . VAL A 1 203 ? -14.414 14.664 -7.684 1 98.88 203 VAL A C 1
ATOM 1616 O O . VAL A 1 203 ? -15.172 14.148 -6.863 1 98.88 203 VAL A O 1
ATOM 1619 N N . ILE A 1 204 ? -13.117 14.75 -7.504 1 98.94 204 ILE A N 1
ATOM 1620 C CA . ILE A 1 204 ? -12.5 14.266 -6.277 1 98.94 204 ILE A CA 1
ATOM 1621 C C . ILE A 1 204 ? -11.984 15.445 -5.461 1 98.94 204 ILE A C 1
ATOM 1623 O O . ILE A 1 204 ? -11.406 16.391 -6.012 1 98.94 204 ILE A O 1
ATOM 1627 N N . MET A 1 205 ? -12.219 15.383 -4.16 1 98.75 205 MET A N 1
ATOM 1628 C CA . MET A 1 205 ? -11.828 16.5 -3.312 1 98.75 205 MET A CA 1
ATOM 1629 C C . MET A 1 205 ? -11.617 16.047 -1.872 1 98.75 205 MET A C 1
ATOM 1631 O O . MET A 1 205 ? -12.164 15.031 -1.452 1 98.75 205 MET A O 1
ATOM 1635 N N . GLU A 1 206 ? -10.789 16.688 -1.172 1 98.56 206 GLU A N 1
ATOM 1636 C CA . GLU A 1 206 ? -10.828 16.688 0.288 1 98.56 206 GLU A CA 1
ATOM 1637 C C . GLU A 1 206 ? -11.977 17.547 0.809 1 98.56 206 GLU A C 1
ATOM 1639 O O . GLU A 1 206 ? -11.977 18.766 0.625 1 98.56 206 GLU A O 1
ATOM 1644 N N . PRO A 1 207 ? -12.891 16.938 1.486 1 98.44 207 PRO A N 1
ATOM 1645 C CA . PRO A 1 207 ? -14.016 17.781 1.926 1 98.44 207 PRO A CA 1
ATOM 1646 C C . PRO A 1 207 ? -13.586 18.906 2.852 1 98.44 207 PRO A C 1
ATOM 1648 O O . PRO A 1 207 ? -14.273 19.938 2.945 1 98.44 207 PRO A O 1
ATOM 1651 N N . VAL A 1 208 ? -12.602 18.688 3.604 1 98.19 208 VAL A N 1
ATOM 1652 C CA . VAL A 1 208 ? -11.797 19.703 4.285 1 98.19 208 VAL A CA 1
ATOM 1653 C C . VAL A 1 208 ? -10.352 19.625 3.801 1 98.19 208 VAL A C 1
ATOM 1655 O O . VAL A 1 208 ? -9.719 18.578 3.885 1 98.19 208 VAL A O 1
ATOM 1658 N N . ALA A 1 209 ? -9.906 20.734 3.225 1 97.88 209 ALA A N 1
ATOM 1659 C CA . ALA A 1 209 ? -8.57 20.703 2.633 1 97.88 209 ALA A CA 1
ATOM 1660 C C . ALA A 1 209 ? -7.492 20.641 3.713 1 97.88 209 ALA A C 1
ATOM 1662 O O . ALA A 1 209 ? -7.301 21.609 4.461 1 97.88 209 ALA A O 1
ATOM 1663 N N . MET A 1 210 ? -6.758 19.547 3.748 1 97.31 210 MET A N 1
ATOM 1664 C CA . MET A 1 210 ? -5.809 19.359 4.84 1 97.31 210 MET A CA 1
ATOM 1665 C C . MET A 1 210 ? -4.395 19.156 4.305 1 97.31 210 MET A C 1
ATOM 1667 O O . MET A 1 210 ? -3.5 18.734 5.043 1 97.31 210 MET A O 1
ATOM 1671 N N . ASN A 1 211 ? -4.117 19.359 2.996 1 95.5 211 ASN A N 1
ATOM 1672 C CA . ASN A 1 211 ? -2.777 19.25 2.428 1 95.5 211 ASN A CA 1
ATOM 1673 C C . ASN A 1 211 ? -2.154 20.625 2.205 1 95.5 211 ASN A C 1
ATOM 1675 O O . ASN A 1 211 ? -1.068 20.734 1.633 1 95.5 211 ASN A O 1
ATOM 1679 N N . MET A 1 212 ? -2.707 21.672 2.559 1 95.44 212 MET A N 1
ATOM 1680 C CA . MET A 1 212 ? -2.229 23.062 2.543 1 95.44 212 MET A CA 1
ATOM 1681 C C . MET A 1 212 ? -2.49 23.734 3.883 1 95.44 212 MET A C 1
ATOM 1683 O O . MET A 1 212 ? -2.986 24.859 3.924 1 95.44 212 MET A O 1
ATOM 1687 N N . GLY A 1 213 ? -2.064 23 4.918 1 94.88 213 GLY A N 1
ATOM 1688 C CA . GLY A 1 213 ? -2.611 23.297 6.23 1 94.88 213 GLY A CA 1
ATOM 1689 C C . GLY A 1 213 ? -4.039 22.812 6.41 1 94.88 213 GLY A C 1
ATOM 1690 O O . GLY A 1 213 ? -4.363 21.688 6.055 1 94.88 213 GLY A O 1
ATOM 1691 N N . LEU A 1 214 ? -4.84 23.531 7.082 1 97.69 214 LEU A N 1
ATOM 1692 C CA . LEU A 1 214 ? -6.27 23.266 7.176 1 97.69 214 LEU A CA 1
ATOM 1693 C C . LEU A 1 214 ? -7.082 24.453 6.664 1 97.69 214 LEU A C 1
ATOM 1695 O O . LEU A 1 214 ? -7.117 25.5 7.305 1 97.69 214 LEU A O 1
ATOM 1699 N N . ILE A 1 215 ? -7.559 24.266 5.438 1 97.12 215 ILE A N 1
ATOM 1700 C CA . ILE A 1 215 ? -8.43 25.297 4.887 1 97.12 215 ILE A CA 1
ATOM 1701 C C . ILE A 1 215 ? -9.891 24.938 5.145 1 97.12 215 ILE A C 1
ATOM 1703 O O . ILE A 1 215 ? -10.367 23.906 4.691 1 97.12 215 ILE A O 1
ATOM 1707 N N . PRO A 1 216 ? -10.562 25.797 5.879 1 91.88 216 PRO A N 1
ATOM 1708 C CA . PRO A 1 216 ? -11.977 25.516 6.129 1 91.88 216 PRO A CA 1
ATOM 1709 C C . PRO A 1 216 ? -12.805 25.453 4.848 1 91.88 216 PRO A C 1
ATOM 1711 O O . PRO A 1 216 ? -12.531 26.188 3.895 1 91.88 216 PRO A O 1
ATOM 1714 N N . THR A 1 217 ? -13.75 24.609 4.867 1 93 217 THR A N 1
ATOM 1715 C CA . THR A 1 217 ? -14.641 24.453 3.725 1 93 217 THR A CA 1
ATOM 1716 C C . THR A 1 217 ? -15.867 25.359 3.877 1 93 217 THR A C 1
ATOM 1718 O O . THR A 1 217 ? -16.5 25.391 4.938 1 93 217 THR A O 1
ATOM 1721 N N . LYS A 1 218 ? -16.078 26.156 2.842 1 94.69 218 LYS A N 1
ATOM 1722 C CA . LYS A 1 218 ? -17.391 26.781 2.744 1 94.69 218 LYS A CA 1
ATOM 1723 C C . LYS A 1 218 ? -18.469 25.75 2.402 1 94.69 218 LYS A C 1
ATOM 1725 O O . LYS A 1 218 ? -18.5 25.219 1.288 1 94.69 218 LYS A O 1
ATOM 1730 N N . GLU A 1 219 ? -19.297 25.5 3.324 1 95.69 219 GLU A N 1
ATOM 1731 C CA . GLU A 1 219 ? -20.266 24.422 3.164 1 95.69 219 GLU A CA 1
ATOM 1732 C C . GLU A 1 219 ? -21.141 24.641 1.925 1 95.69 219 GLU A C 1
ATOM 1734 O O . GLU A 1 219 ? -21.484 23.688 1.233 1 95.69 219 GLU A O 1
ATOM 1739 N N . ASP A 1 220 ? -21.516 25.922 1.701 1 96.5 220 ASP A N 1
ATOM 1740 C CA . ASP A 1 220 ? -22.312 26.219 0.516 1 96.5 220 ASP A CA 1
ATOM 1741 C C . ASP A 1 220 ? -21.562 25.844 -0.76 1 96.5 220 ASP A C 1
ATOM 1743 O O . ASP A 1 220 ? -22.156 25.359 -1.726 1 96.5 220 ASP A O 1
ATOM 1747 N N . PHE A 1 221 ? -20.281 26.109 -0.815 1 97.25 221 PHE A N 1
ATOM 1748 C CA . PHE A 1 221 ? -19.453 25.734 -1.945 1 97.25 221 PHE A CA 1
ATOM 1749 C C . PHE A 1 221 ? -19.469 24.219 -2.141 1 97.25 221 PHE A C 1
ATOM 1751 O O . PHE A 1 221 ? -19.688 23.734 -3.25 1 97.25 221 PHE A O 1
ATOM 1758 N N . LEU A 1 222 ? -19.266 23.469 -1.036 1 98.12 222 LEU A N 1
ATOM 1759 C CA . LEU A 1 222 ? -19.234 22.016 -1.082 1 98.12 222 LEU A CA 1
ATOM 1760 C C . LEU A 1 222 ? -20.547 21.438 -1.584 1 98.12 222 LEU A C 1
ATOM 1762 O O . LEU A 1 222 ? -20.578 20.562 -2.445 1 98.12 222 LEU A O 1
ATOM 1766 N N . ARG A 1 223 ? -21.609 21.953 -1.061 1 98.12 223 ARG A N 1
ATOM 1767 C CA . ARG A 1 223 ? -22.953 21.5 -1.444 1 98.12 223 ARG A CA 1
ATOM 1768 C C . ARG A 1 223 ? -23.219 21.781 -2.918 1 98.12 223 ARG A C 1
ATOM 1770 O O . ARG A 1 223 ? -23.797 20.953 -3.619 1 98.12 223 ARG A O 1
ATOM 1777 N N . GLU A 1 224 ? -22.812 22.938 -3.316 1 98.12 224 GLU A N 1
ATOM 1778 C CA . GLU A 1 224 ? -23.031 23.328 -4.707 1 98.12 224 GLU A CA 1
ATOM 1779 C C . GLU A 1 224 ? -22.219 22.453 -5.656 1 98.12 224 GLU A C 1
ATOM 1781 O O . GLU A 1 224 ? -22.688 22.062 -6.723 1 98.12 224 GLU A O 1
ATOM 1786 N N . VAL A 1 225 ? -20.953 22.172 -5.34 1 98.44 225 VAL A N 1
ATOM 1787 C CA . VAL A 1 225 ? -20.125 21.312 -6.156 1 98.44 225 VAL A CA 1
ATOM 1788 C C . VAL A 1 225 ? -20.766 19.938 -6.289 1 98.44 225 VAL A C 1
ATOM 1790 O O . VAL A 1 225 ? -20.828 19.375 -7.383 1 98.44 225 VAL A O 1
ATOM 1793 N N . VAL A 1 226 ? -21.25 19.359 -5.168 1 98.5 226 VAL A N 1
ATOM 1794 C CA . VAL A 1 226 ? -21.906 18.047 -5.156 1 98.5 226 VAL A CA 1
ATOM 1795 C C . VAL A 1 226 ? -23.156 18.078 -6.027 1 98.5 226 VAL A C 1
ATOM 1797 O O . VAL A 1 226 ? -23.391 17.172 -6.828 1 98.5 226 VAL A O 1
ATOM 1800 N N . LYS A 1 227 ? -23.922 19.156 -5.824 1 98.12 227 LYS A N 1
ATOM 1801 C CA . LYS A 1 227 ? -25.141 19.328 -6.605 1 98.12 227 LYS A CA 1
ATOM 1802 C C . LYS A 1 227 ? -24.844 19.359 -8.102 1 98.12 227 LYS A C 1
ATOM 1804 O O . LYS A 1 227 ? -25.469 18.641 -8.883 1 98.12 227 LYS A O 1
ATOM 1809 N N . MET A 1 228 ? -23.922 20.203 -8.523 1 98.19 228 MET A N 1
ATOM 1810 C CA . MET A 1 228 ? -23.547 20.344 -9.93 1 98.19 228 MET A CA 1
ATOM 1811 C C . MET A 1 228 ? -23.047 19.016 -10.492 1 98.19 228 MET A C 1
ATOM 1813 O O . MET A 1 228 ? -23.344 18.672 -11.641 1 98.19 228 MET A O 1
ATOM 1817 N N . SER A 1 229 ? -22.25 18.266 -9.695 1 98.31 229 SER A N 1
ATOM 1818 C CA . SER A 1 229 ? -21.734 16.969 -10.117 1 98.31 229 SER A CA 1
ATOM 1819 C C . SER A 1 229 ? -22.875 15.992 -10.391 1 98.31 229 SER A C 1
ATOM 1821 O O . SER A 1 229 ? -22.859 15.289 -11.406 1 98.31 229 SER A O 1
ATOM 1823 N N . LYS A 1 230 ? -23.828 15.945 -9.523 1 96.81 230 LYS A N 1
ATOM 1824 C CA . LYS A 1 230 ? -24.969 15.062 -9.68 1 96.81 230 LYS A CA 1
ATOM 1825 C C . LYS A 1 230 ? -25.781 15.422 -10.922 1 96.81 230 LYS A C 1
ATOM 1827 O O . LYS A 1 230 ? -26.266 14.539 -11.633 1 96.81 230 LYS A O 1
ATOM 1832 N N . GLU A 1 231 ? -25.906 16.656 -11.102 1 97.38 231 GLU A N 1
ATOM 1833 C CA . GLU A 1 231 ? -26.672 17.141 -12.25 1 97.38 231 GLU A CA 1
ATOM 1834 C C . GLU A 1 231 ? -26.078 16.641 -13.562 1 97.38 231 GLU A C 1
ATOM 1836 O O . GLU A 1 231 ? -26.812 16.344 -14.508 1 97.38 231 GLU A O 1
ATOM 1841 N N . VAL A 1 232 ? -24.797 16.562 -13.633 1 97.75 232 VAL A N 1
ATOM 1842 C CA . VAL A 1 232 ? -24.156 16.188 -14.891 1 97.75 232 VAL A CA 1
ATOM 1843 C C . VAL A 1 232 ? -23.812 14.695 -14.875 1 97.75 232 VAL A C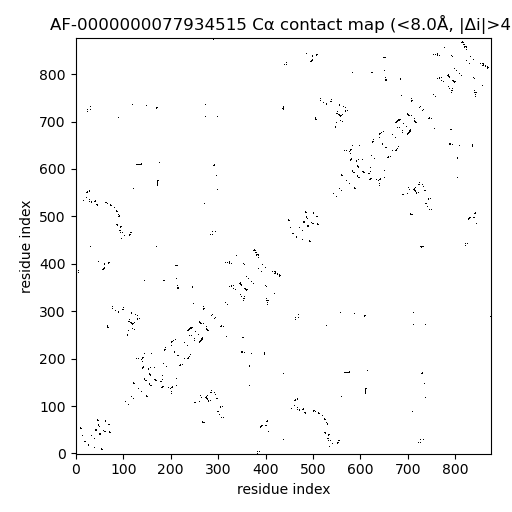 1
ATOM 1845 O O . VAL A 1 232 ? -23.266 14.164 -15.836 1 97.75 232 VAL A O 1
ATOM 1848 N N . GLY A 1 233 ? -24.109 13.984 -13.773 1 98.06 233 GLY A N 1
ATOM 1849 C CA . GLY A 1 233 ? -23.891 12.547 -13.68 1 98.06 233 GLY A CA 1
ATOM 1850 C C . GLY A 1 233 ? -22.469 12.18 -13.328 1 98.06 233 GLY A C 1
ATOM 1851 O O . GLY A 1 233 ? -22.031 11.039 -13.547 1 98.06 233 GLY A O 1
ATOM 1852 N N . ALA A 1 234 ? -21.672 13.109 -12.852 1 98.75 234 ALA A N 1
ATOM 1853 C CA . ALA A 1 234 ? -20.312 12.836 -12.398 1 98.75 234 ALA A CA 1
ATOM 1854 C C . ALA A 1 234 ? -20.312 12.195 -11.008 1 98.75 234 ALA A C 1
ATOM 1856 O O . ALA A 1 234 ? -21.156 12.516 -10.172 1 98.75 234 ALA A O 1
ATOM 1857 N N . VAL A 1 235 ? -19.375 11.281 -10.781 1 98.94 235 VAL A N 1
ATOM 1858 C CA . VAL A 1 235 ? -19.234 10.633 -9.484 1 98.94 235 VAL A CA 1
ATOM 1859 C C . VAL A 1 235 ? -18.531 11.578 -8.516 1 98.94 235 VAL A C 1
ATOM 1861 O O . VAL A 1 235 ? -17.453 12.102 -8.812 1 98.94 235 VAL A O 1
ATOM 1864 N N . VAL A 1 236 ? -19.141 11.828 -7.391 1 98.94 236 VAL A N 1
ATOM 1865 C CA . VAL A 1 236 ? -18.531 12.633 -6.344 1 98.94 236 VAL A CA 1
ATOM 1866 C C . VAL A 1 236 ? -17.672 11.75 -5.441 1 98.94 236 VAL A C 1
ATOM 1868 O O . VAL A 1 236 ? -18.172 10.797 -4.84 1 98.94 236 VAL A O 1
ATOM 1871 N N . ILE A 1 237 ? -16.375 12.055 -5.324 1 98.94 237 ILE A N 1
ATOM 1872 C CA . ILE A 1 237 ? -15.461 11.297 -4.488 1 98.94 237 ILE A CA 1
ATOM 1873 C C . ILE A 1 237 ? -14.922 12.188 -3.367 1 98.94 237 ILE A C 1
ATOM 1875 O O . ILE A 1 237 ? -14.211 13.156 -3.625 1 98.94 237 ILE A O 1
ATOM 1879 N N . PHE A 1 238 ? -15.25 11.875 -2.123 1 98.94 238 PHE A N 1
ATOM 1880 C CA . PHE A 1 238 ? -14.633 12.516 -0.968 1 98.94 238 PHE A CA 1
ATOM 1881 C C . PHE A 1 238 ? -13.383 11.766 -0.53 1 98.94 238 PHE A C 1
ATOM 1883 O O . PHE A 1 238 ? -13.461 10.609 -0.099 1 98.94 238 PHE A O 1
ATOM 1890 N N . ASP A 1 239 ? -12.281 12.406 -0.705 1 98.94 239 ASP A N 1
ATOM 1891 C CA . ASP A 1 239 ? -11.055 11.875 -0.117 1 98.94 239 ASP A CA 1
ATOM 1892 C C . ASP A 1 239 ? -10.984 12.188 1.377 1 98.94 239 ASP A C 1
ATOM 1894 O O . ASP A 1 239 ? -10.469 13.234 1.774 1 98.94 239 ASP A O 1
ATOM 1898 N N . GLU A 1 240 ? -11.438 11.258 2.135 1 98.81 240 GLU A N 1
ATOM 1899 C CA . GLU A 1 240 ? -11.484 11.406 3.586 1 98.81 240 GLU A CA 1
ATOM 1900 C C . GLU A 1 240 ? -10.367 10.625 4.262 1 98.81 240 GLU A C 1
ATOM 1902 O O . GLU A 1 240 ? -10.516 10.156 5.391 1 98.81 240 GLU A O 1
ATOM 1907 N N . THR A 1 241 ? -9.281 10.461 3.525 1 98.75 241 THR A N 1
ATOM 1908 C CA . THR A 1 241 ? -8.133 9.781 4.102 1 98.75 241 THR A CA 1
ATOM 1909 C C . THR A 1 241 ? -7.746 10.406 5.441 1 98.75 241 THR A C 1
ATOM 1911 O O . THR A 1 241 ? -7.422 9.695 6.395 1 98.75 241 THR A O 1
ATOM 1914 N N . LYS A 1 242 ? -7.766 11.758 5.512 1 98.31 242 LYS A N 1
ATOM 1915 C CA . LYS A 1 242 ? -7.461 12.453 6.762 1 98.31 242 LYS A CA 1
ATOM 1916 C C . LYS A 1 242 ? -8.734 12.719 7.566 1 98.31 242 LYS A C 1
ATOM 1918 O O . LYS A 1 242 ? -8.82 12.352 8.734 1 98.31 242 LYS A O 1
ATOM 1923 N N . THR A 1 243 ? -9.773 13.234 6.938 1 98.38 243 THR A N 1
ATOM 1924 C CA . THR A 1 243 ? -10.953 13.734 7.641 1 98.38 243 THR A CA 1
ATOM 1925 C C . THR A 1 243 ? -11.773 12.578 8.211 1 98.38 243 THR A C 1
ATOM 1927 O O . THR A 1 243 ? -12.555 12.773 9.148 1 98.38 243 THR A O 1
ATOM 1930 N N . GLY A 1 244 ? -11.625 11.359 7.688 1 98.44 244 GLY A N 1
ATOM 1931 C CA . GLY A 1 244 ? -12.406 10.211 8.125 1 98.44 244 GLY A CA 1
ATOM 1932 C C . GLY A 1 244 ? -12.172 9.852 9.586 1 98.44 244 GLY A C 1
ATOM 1933 O O . GLY A 1 244 ? -13.039 9.25 10.227 1 98.44 244 GLY A O 1
ATOM 1934 N N . GLY A 1 245 ? -11 10.211 10.086 1 97.94 245 GLY A N 1
ATOM 1935 C CA . GLY A 1 245 ? -10.664 9.914 11.469 1 97.94 245 GLY A CA 1
ATOM 1936 C C . GLY A 1 245 ? -10.664 11.141 12.359 1 97.94 245 GLY A C 1
ATOM 1937 O O . GLY A 1 245 ? -10.242 11.078 13.516 1 97.94 245 GLY A O 1
ATOM 1938 N N . LYS A 1 246 ? -11.18 12.266 11.859 1 98.12 246 LYS A N 1
ATOM 1939 C CA . LYS A 1 246 ? -11.141 13.508 12.617 1 98.12 246 LYS A CA 1
ATOM 1940 C C . LYS A 1 246 ? -12.508 13.828 13.227 1 98.12 246 LYS A C 1
ATOM 1942 O O . LYS A 1 246 ? -12.633 14.742 14.039 1 98.12 246 LYS A O 1
ATOM 1947 N N . ALA A 1 247 ? -13.492 13.133 12.852 1 98.06 247 ALA A N 1
ATOM 1948 C CA . ALA A 1 247 ? -14.836 13.102 13.422 1 98.06 247 ALA A CA 1
ATOM 1949 C C . ALA A 1 247 ? -15.398 11.688 13.391 1 98.06 247 ALA A C 1
ATOM 1951 O O . ALA A 1 247 ? -14.914 10.828 12.656 1 98.06 247 ALA A O 1
ATOM 1952 N N . TYR A 1 248 ? -16.406 11.43 14.188 1 98.38 248 TYR A N 1
ATOM 1953 C CA . TYR A 1 248 ? -16.922 10.078 14.352 1 98.38 248 TYR A CA 1
ATOM 1954 C C . TYR A 1 248 ? -17.297 9.469 13 1 98.38 248 TYR A C 1
ATOM 1956 O O . TYR A 1 248 ? -16.938 8.328 12.703 1 98.38 248 TYR A O 1
ATOM 1964 N N . SER A 1 249 ? -18.031 10.18 12.18 1 98.38 249 SER A N 1
ATOM 1965 C CA . SER A 1 249 ? -18.438 9.703 10.867 1 98.38 249 SER A CA 1
ATOM 1966 C C . SER A 1 249 ? -17.797 10.523 9.75 1 98.38 249 SER A C 1
ATOM 1968 O O . SER A 1 249 ? -18.375 10.672 8.672 1 98.38 249 SER A O 1
ATOM 1970 N N . GLY A 1 250 ? -16.594 11.203 10.023 1 98.12 250 GLY A N 1
ATOM 1971 C CA . GLY A 1 250 ? -15.859 11.969 9.023 1 98.12 250 GLY A CA 1
ATOM 1972 C C . GLY A 1 250 ? -16.547 13.258 8.641 1 98.12 250 GLY A C 1
ATOM 1973 O O . GLY A 1 250 ? -17.484 13.695 9.312 1 98.12 250 GLY A O 1
ATOM 1974 N N . ALA A 1 251 ? -15.992 13.922 7.668 1 98.25 251 ALA A N 1
ATOM 1975 C CA . ALA A 1 251 ? -16.531 15.188 7.172 1 98.25 251 ALA A CA 1
ATOM 1976 C C . ALA A 1 251 ? -17.906 14.992 6.539 1 98.25 251 ALA A C 1
ATOM 1978 O O . ALA A 1 251 ? -18.797 15.828 6.699 1 98.25 251 ALA A O 1
ATOM 1979 N N . SER A 1 252 ? -18.031 13.891 5.793 1 97.94 252 SER A N 1
ATOM 1980 C CA . SER A 1 252 ? -19.328 13.578 5.199 1 97.94 252 SER A CA 1
ATOM 1981 C C . SER A 1 252 ? -20.422 13.531 6.262 1 97.94 252 SER A C 1
ATOM 1983 O O . SER A 1 252 ? -21.516 14.086 6.066 1 97.94 252 SER A O 1
ATOM 1985 N N . GLY A 1 253 ? -20.156 12.82 7.32 1 97.62 253 GLY A N 1
ATOM 1986 C CA . GLY A 1 253 ? -21.125 12.742 8.406 1 97.62 253 GLY A CA 1
ATOM 1987 C C . GLY A 1 253 ? -21.391 14.086 9.062 1 97.62 253 GLY A C 1
ATOM 1988 O O . GLY A 1 253 ? -22.531 14.422 9.359 1 97.62 253 GLY A O 1
ATOM 1989 N N . GLU A 1 254 ? -20.375 14.883 9.273 1 96.94 254 GLU A N 1
ATOM 1990 C CA . GLU A 1 254 ? -20.5 16.172 9.938 1 96.94 254 GLU A CA 1
ATOM 1991 C C . GLU A 1 254 ? -21.297 17.156 9.094 1 96.94 254 GLU A C 1
ATOM 1993 O O . GLU A 1 254 ? -22.094 17.938 9.625 1 96.94 254 GLU A O 1
ATOM 1998 N N . PHE A 1 255 ? -20.984 17.172 7.773 1 97.56 255 PHE A N 1
ATOM 1999 C CA . PHE A 1 255 ? -21.641 18.125 6.879 1 97.56 255 PHE A CA 1
ATOM 2000 C C . PHE A 1 255 ? -23 17.609 6.438 1 97.56 255 PHE A C 1
ATOM 2002 O O . PHE A 1 255 ? -23.812 18.375 5.891 1 97.56 255 PHE A O 1
ATOM 2009 N N . GLY A 1 256 ? -23.266 16.312 6.699 1 97.56 256 GLY A N 1
ATOM 2010 C CA . GLY A 1 256 ? -24.5 15.711 6.219 1 97.56 256 GLY A CA 1
ATOM 2011 C C . GLY A 1 256 ? -24.562 15.625 4.707 1 97.56 256 GLY A C 1
ATOM 2012 O O . GLY A 1 256 ? -25.625 15.805 4.117 1 97.56 256 GLY A O 1
ATOM 2013 N N . ILE A 1 257 ? -23.453 15.523 4.016 1 97.56 257 ILE A N 1
ATOM 2014 C CA . ILE A 1 257 ? -23.359 15.391 2.566 1 97.56 257 ILE A CA 1
ATOM 2015 C C . ILE A 1 257 ? -22.812 14.008 2.215 1 97.56 257 ILE A C 1
ATOM 2017 O O . ILE A 1 257 ? -21.734 13.625 2.664 1 97.56 257 ILE A O 1
ATOM 2021 N N . LYS A 1 258 ? -23.531 13.227 1.478 1 95.75 258 LYS A N 1
ATOM 2022 C CA . LYS A 1 258 ? -23.109 11.875 1.111 1 95.75 258 LYS A CA 1
ATOM 2023 C C . LYS A 1 258 ? -22.469 11.852 -0.274 1 95.75 258 LYS A C 1
ATOM 2025 O O . LYS A 1 258 ? -23.141 12.141 -1.273 1 95.75 258 LYS A O 1
ATOM 2030 N N . PRO A 1 259 ? -21.234 11.531 -0.369 1 98.62 259 PRO A N 1
ATOM 2031 C CA . PRO A 1 259 ? -20.625 11.344 -1.682 1 98.62 259 PRO A CA 1
ATOM 2032 C C . PRO A 1 259 ? -21 10.008 -2.322 1 98.62 259 PRO A C 1
ATOM 2034 O O . PRO A 1 259 ? -21.656 9.18 -1.691 1 98.62 259 PRO A O 1
ATOM 2037 N N . ASP A 1 260 ? -20.656 9.852 -3.602 1 98.88 260 ASP A N 1
ATOM 2038 C CA . ASP A 1 260 ? -20.844 8.57 -4.27 1 98.88 260 ASP A CA 1
ATOM 2039 C C . ASP A 1 260 ? -19.781 7.562 -3.852 1 98.88 260 ASP A C 1
ATOM 2041 O O . ASP A 1 260 ? -20.047 6.359 -3.795 1 98.88 260 ASP A O 1
ATOM 2045 N N . LEU A 1 261 ? -18.578 8.047 -3.65 1 98.94 261 LEU A N 1
ATOM 2046 C CA . LEU A 1 261 ? -17.438 7.297 -3.123 1 98.94 261 LEU A CA 1
ATOM 2047 C C . LEU A 1 261 ? -16.719 8.086 -2.031 1 98.94 261 LEU A C 1
ATOM 2049 O O . LEU A 1 261 ? -16.688 9.312 -2.066 1 98.94 261 LEU A O 1
ATOM 2053 N N . MET A 1 262 ? -16.156 7.406 -1.1 1 98.88 262 MET A N 1
ATOM 2054 C CA . MET A 1 262 ? -15.289 8.016 -0.091 1 98.88 262 MET A CA 1
ATOM 2055 C C . MET A 1 262 ? -14.047 7.16 0.148 1 98.88 262 MET A C 1
ATOM 2057 O O . MET A 1 262 ? -14.117 5.93 0.087 1 98.88 262 MET A O 1
ATOM 2061 N N . ILE A 1 263 ? -13.039 7.797 0.383 1 98.94 263 ILE A N 1
ATOM 2062 C CA . ILE A 1 263 ? -11.781 7.148 0.71 1 98.94 263 ILE A CA 1
ATOM 2063 C C . ILE A 1 263 ? -11.484 7.316 2.199 1 98.94 263 ILE A C 1
ATOM 2065 O O . ILE A 1 263 ? -11.555 8.43 2.73 1 98.94 263 ILE A O 1
ATOM 2069 N N . LEU A 1 264 ? -11.188 6.242 2.877 1 98.88 264 LEU A N 1
ATOM 2070 C CA . LEU A 1 264 ? -10.805 6.289 4.281 1 98.88 264 LEU A CA 1
ATOM 2071 C C . LEU A 1 264 ? -9.422 5.668 4.484 1 98.88 264 LEU A C 1
ATOM 2073 O O . LEU A 1 264 ? -8.977 4.867 3.662 1 98.88 264 LEU A O 1
ATOM 2077 N N . GLY A 1 265 ? -8.742 5.977 5.535 1 98.5 265 GLY A N 1
ATOM 2078 C CA . GLY A 1 265 ? -7.438 5.457 5.922 1 98.5 265 GLY A CA 1
ATOM 2079 C C . GLY A 1 265 ? -6.875 6.113 7.168 1 98.5 265 GLY A C 1
ATOM 2080 O O . GLY A 1 265 ? -7.629 6.504 8.062 1 98.5 265 GLY A O 1
ATOM 2081 N N . LYS A 1 266 ? -5.652 6.09 7.301 1 97.81 266 LYS A N 1
ATOM 2082 C CA . LYS A 1 266 ? -4.902 6.762 8.359 1 97.81 266 LYS A CA 1
ATOM 2083 C C . LYS A 1 266 ? -5.457 6.41 9.734 1 97.81 266 LYS A C 1
ATOM 2085 O O . LYS A 1 266 ? -5.324 5.273 10.195 1 97.81 266 LYS A O 1
ATOM 2090 N N . SER A 1 267 ? -6.133 7.301 10.383 1 98.12 267 SER A N 1
ATOM 2091 C CA . SER A 1 267 ? -6.508 7.164 11.789 1 98.12 267 SER A CA 1
ATOM 2092 C C . SER A 1 267 ? -7.422 5.961 12 1 98.12 267 SER A C 1
ATOM 2094 O O . SER A 1 267 ? -7.352 5.301 13.039 1 98.12 267 SER A O 1
ATOM 2096 N N . ILE A 1 268 ? -8.219 5.586 11.102 1 98.12 268 ILE A N 1
ATOM 2097 C CA . ILE A 1 268 ? -9.258 4.578 11.305 1 98.12 268 ILE A CA 1
ATOM 2098 C C . ILE A 1 268 ? -8.617 3.191 11.367 1 98.12 268 ILE A C 1
ATOM 2100 O O . ILE A 1 268 ? -9.273 2.213 11.727 1 98.12 268 ILE A O 1
ATOM 2104 N N . THR A 1 269 ? -7.352 3.102 10.992 1 98.19 269 THR A N 1
ATOM 2105 C CA . THR A 1 269 ? -6.699 1.802 10.875 1 98.19 269 THR A CA 1
ATOM 2106 C C . THR A 1 269 ? -5.988 1.433 12.172 1 98.19 269 THR A C 1
ATOM 2108 O O . THR A 1 269 ? -5.566 0.289 12.352 1 98.19 269 THR A O 1
ATOM 2111 N N . GLY A 1 270 ? -5.75 2.396 13.023 1 98.12 270 GLY A N 1
ATOM 2112 C CA . GLY A 1 270 ? -5.07 2.158 14.281 1 98.12 270 GLY A CA 1
ATOM 2113 C C . GLY A 1 270 ? -3.576 1.955 14.133 1 98.12 270 GLY A C 1
ATOM 2114 O O . GLY A 1 270 ? -2.928 1.396 15.016 1 98.12 270 GLY A O 1
ATOM 2115 N N . GLY A 1 271 ? -3.039 2.328 13.039 1 98.19 271 GLY A N 1
ATOM 2116 C CA . GLY A 1 271 ? -1.587 2.357 12.953 1 98.19 271 GLY A CA 1
ATOM 2117 C C . GLY A 1 271 ? -1.028 1.372 11.945 1 98.19 271 GLY A C 1
ATOM 2118 O O . GLY A 1 271 ? 0.189 1.259 11.789 1 98.19 271 GLY A O 1
ATOM 2119 N N . PHE A 1 272 ? -1.859 0.645 11.227 1 98.56 272 PHE A N 1
ATOM 2120 C CA . PHE A 1 272 ? -1.41 -0.351 10.266 1 98.56 272 PHE A CA 1
ATOM 2121 C C . PHE A 1 272 ? -1.897 -0.003 8.859 1 98.56 272 PHE A C 1
ATOM 2123 O O . PHE A 1 272 ? -2.898 0.698 8.703 1 98.56 272 PHE A O 1
ATOM 2130 N N . PRO A 1 273 ? -1.175 -0.463 7.832 1 98.12 273 PRO A N 1
ATOM 2131 C CA . PRO A 1 273 ? -1.514 -0.081 6.461 1 98.12 273 PRO A CA 1
ATOM 2132 C C . PRO A 1 273 ? -2.859 -0.64 6.008 1 98.12 273 PRO A C 1
ATOM 2134 O O . PRO A 1 273 ? -3.01 -1.855 5.859 1 98.12 273 PRO A O 1
ATOM 2137 N N . LEU A 1 274 ? -3.828 0.202 5.754 1 98.5 274 LEU A N 1
ATOM 2138 C CA . LEU A 1 274 ? -5.141 -0.127 5.211 1 98.5 274 LEU A CA 1
ATOM 2139 C C . LEU A 1 274 ? -5.828 1.118 4.656 1 98.5 274 LEU A C 1
ATOM 2141 O O . LEU A 1 274 ? -5.742 2.195 5.254 1 98.5 274 LEU A O 1
ATOM 2145 N N . SER A 1 275 ? -6.395 1.027 3.527 1 98.75 275 SER A N 1
ATOM 2146 C CA . SER A 1 275 ? -7.266 2.066 2.986 1 98.75 275 SER A CA 1
ATOM 2147 C C . SER A 1 275 ? -8.602 1.488 2.535 1 98.75 275 SER A C 1
ATOM 2149 O O . SER A 1 275 ? -8.742 0.272 2.391 1 98.75 275 SER A O 1
ATOM 2151 N N . VAL A 1 276 ? -9.562 2.311 2.422 1 98.88 276 VAL A N 1
ATOM 2152 C CA . VAL A 1 276 ? -10.938 1.895 2.158 1 98.88 276 VAL A CA 1
ATOM 2153 C C . VAL A 1 276 ? -11.516 2.719 1.01 1 98.88 276 VAL A C 1
ATOM 2155 O O . VAL A 1 276 ? -11.312 3.932 0.942 1 98.88 276 VAL A O 1
ATOM 2158 N N . ILE A 1 277 ? -12.117 2.113 0.107 1 98.88 277 ILE A N 1
ATOM 2159 C CA . ILE A 1 277 ? -13.055 2.734 -0.817 1 98.88 277 ILE A CA 1
ATOM 2160 C C . ILE A 1 277 ? -14.484 2.344 -0.438 1 98.88 277 ILE A C 1
ATOM 2162 O O . ILE A 1 277 ? -14.852 1.167 -0.493 1 98.88 277 ILE A O 1
ATOM 2166 N N . GLY A 1 278 ? -15.219 3.219 0.067 1 98.81 278 GLY A N 1
ATOM 2167 C CA . GLY A 1 278 ? -16.625 3.014 0.381 1 98.81 278 GLY A CA 1
ATOM 2168 C C . GLY A 1 278 ? -17.562 3.805 -0.516 1 98.81 278 GLY A C 1
ATOM 2169 O O . GLY A 1 278 ? -17.25 4.934 -0.902 1 98.81 278 GLY A O 1
ATOM 2170 N N . GLY A 1 279 ? -18.703 3.215 -0.846 1 98.5 279 GLY A N 1
ATOM 2171 C CA . GLY A 1 279 ? -19.578 4.016 -1.677 1 98.5 279 GLY A CA 1
ATOM 2172 C C . GLY A 1 279 ? -20.906 3.328 -1.981 1 98.5 279 GLY A C 1
ATOM 2173 O O . GLY A 1 279 ? -21.281 2.371 -1.303 1 98.5 279 GLY A O 1
ATOM 2174 N N . LYS A 1 280 ? -21.594 3.967 -2.951 1 98.81 280 LYS A N 1
ATOM 2175 C CA . LYS A 1 280 ? -22.891 3.467 -3.422 1 98.81 280 LYS A CA 1
ATOM 2176 C C . LYS A 1 280 ? -22.734 2.113 -4.109 1 98.81 280 LYS A C 1
ATOM 2178 O O . LYS A 1 280 ? -21.75 1.882 -4.828 1 98.81 280 LYS A O 1
ATOM 2183 N N . ARG A 1 281 ? -23.719 1.286 -3.885 1 98.62 281 ARG A N 1
ATOM 2184 C CA . ARG A 1 281 ? -23.719 -0.06 -4.449 1 98.62 281 ARG A CA 1
ATOM 2185 C C . ARG A 1 281 ? -23.609 -0.019 -5.969 1 98.62 281 ARG A C 1
ATOM 2187 O O . ARG A 1 281 ? -22.781 -0.731 -6.551 1 98.62 281 ARG A O 1
ATOM 2194 N N . GLU A 1 282 ? -24.359 0.827 -6.602 1 98.44 282 GLU A N 1
ATOM 2195 C CA . GLU A 1 282 ? -24.406 0.872 -8.062 1 98.44 282 GLU A CA 1
ATOM 2196 C C . GLU A 1 282 ? -23.031 1.246 -8.641 1 98.44 282 GLU A C 1
ATOM 2198 O O . GLU A 1 282 ? -22.672 0.79 -9.727 1 98.44 282 GLU A O 1
ATOM 2203 N N . VAL A 1 283 ? -22.25 2.094 -7.91 1 98.81 283 VAL A N 1
ATOM 2204 C CA . VAL A 1 283 ? -20.938 2.512 -8.367 1 98.81 283 VAL A CA 1
ATOM 2205 C C . VAL A 1 283 ? -19.922 1.41 -8.078 1 98.81 283 VAL A C 1
ATOM 2207 O O . VAL A 1 283 ? -19.094 1.076 -8.93 1 98.81 283 VAL A O 1
ATOM 2210 N N . MET A 1 284 ? -20.016 0.776 -6.918 1 98.69 284 MET A N 1
ATOM 2211 C CA . MET A 1 284 ? -19.031 -0.184 -6.434 1 98.69 284 MET A CA 1
ATOM 2212 C C . MET A 1 284 ? -19.172 -1.521 -7.152 1 98.69 284 MET A C 1
ATOM 2214 O O . MET A 1 284 ? -18.188 -2.262 -7.289 1 98.69 284 MET A O 1
ATOM 2218 N N . GLU A 1 285 ? -20.25 -1.836 -7.699 1 97.44 285 GLU A N 1
ATOM 2219 C CA . GLU A 1 285 ? -20.531 -3.137 -8.305 1 97.44 285 GLU A CA 1
ATOM 2220 C C . GLU A 1 285 ? -19.891 -3.248 -9.688 1 97.44 285 GLU A C 1
ATOM 2222 O O . GLU A 1 285 ? -19.938 -4.309 -10.312 1 97.44 285 GLU A O 1
ATOM 2227 N N . VAL A 1 286 ? -19.203 -2.221 -10.117 1 97.5 286 VAL A N 1
ATOM 2228 C CA . VAL A 1 286 ? -18.438 -2.334 -11.352 1 97.5 286 VAL A CA 1
ATOM 2229 C C . VAL A 1 286 ? -17.172 -3.156 -11.102 1 97.5 286 VAL A C 1
ATOM 2231 O O . VAL A 1 286 ? -16.531 -3.617 -12.047 1 97.5 286 VAL A O 1
ATOM 2234 N N . ILE A 1 287 ? -16.828 -3.352 -9.852 1 97.38 287 ILE A N 1
ATOM 2235 C CA . ILE A 1 287 ? -15.656 -4.145 -9.5 1 97.38 287 ILE A CA 1
ATOM 2236 C C . ILE A 1 287 ? -15.969 -5.629 -9.656 1 97.38 287 ILE A C 1
ATOM 2238 O O . ILE A 1 287 ? -16.969 -6.121 -9.117 1 97.38 287 ILE A O 1
ATOM 2242 N N . GLY A 1 288 ? -15.164 -6.332 -10.352 1 91.88 288 GLY A N 1
ATOM 2243 C CA . GLY A 1 288 ? -15.359 -7.77 -10.477 1 91.88 288 GLY A CA 1
ATOM 2244 C C . GLY A 1 288 ? -14.656 -8.359 -11.688 1 91.88 288 GLY A C 1
ATOM 2245 O O . GLY A 1 288 ? -14.039 -7.637 -12.469 1 91.88 288 GLY A O 1
ATOM 2246 N N . PRO A 1 289 ? -14.664 -9.602 -11.789 1 85.62 289 PRO A N 1
ATOM 2247 C CA . PRO A 1 289 ? -14.055 -10.266 -12.945 1 85.62 289 PRO A CA 1
ATOM 2248 C C . PRO A 1 289 ? -14.656 -9.812 -14.273 1 85.62 289 PRO A C 1
ATOM 2250 O O . PRO A 1 289 ? -15.883 -9.711 -14.398 1 85.62 289 PRO A O 1
ATOM 2253 N N . GLY A 1 290 ? -13.734 -9.562 -15.188 1 84.88 290 GLY A N 1
ATOM 2254 C CA . GLY A 1 290 ? -14.172 -9.125 -16.5 1 84.88 290 GLY A CA 1
ATOM 2255 C C . GLY A 1 290 ? -14.641 -7.684 -16.531 1 84.88 290 GLY A C 1
ATOM 2256 O O . GLY A 1 290 ? -15.062 -7.18 -17.562 1 84.88 290 GLY A O 1
ATOM 2257 N N . LYS A 1 291 ? -14.57 -7.004 -15.391 1 93.62 291 LYS A N 1
ATOM 2258 C CA . LYS A 1 291 ? -14.961 -5.602 -15.273 1 93.62 291 LYS A CA 1
ATOM 2259 C C . LYS A 1 291 ? -13.797 -4.75 -14.773 1 93.62 291 LYS A C 1
ATOM 2261 O O . LYS A 1 291 ? -12.727 -4.73 -15.383 1 93.62 291 LYS A O 1
ATOM 2266 N N . THR A 1 292 ? -14 -4.141 -13.633 1 96.12 292 THR A N 1
ATOM 2267 C CA . THR A 1 292 ? -12.922 -3.314 -13.094 1 96.12 292 THR A CA 1
ATOM 2268 C C . THR A 1 292 ? -11.984 -4.148 -12.227 1 96.12 292 THR A C 1
ATOM 2270 O O . THR A 1 292 ? -12.43 -4.848 -11.312 1 96.12 292 THR A O 1
ATOM 2273 N N . ALA A 1 293 ? -10.711 -3.98 -12.547 1 95.5 293 ALA A N 1
ATOM 2274 C CA . ALA A 1 293 ? -9.664 -4.723 -11.859 1 95.5 293 ALA A CA 1
ATOM 2275 C C . ALA A 1 293 ? -9.359 -4.109 -10.5 1 95.5 293 ALA A C 1
ATOM 2277 O O . ALA A 1 293 ? -9.172 -2.896 -10.383 1 95.5 293 ALA A O 1
ATOM 2278 N N . HIS A 1 294 ? -9.414 -4.926 -9.516 1 96.44 294 HIS A N 1
ATOM 2279 C CA . HIS A 1 294 ? -8.945 -4.539 -8.195 1 96.44 294 HIS A CA 1
ATOM 2280 C C . HIS A 1 294 ? -8.32 -5.723 -7.461 1 96.44 294 HIS A C 1
ATOM 2282 O O . HIS A 1 294 ? -8.977 -6.75 -7.266 1 96.44 294 HIS A O 1
ATOM 2288 N N . GLY A 1 295 ? -7.137 -5.59 -7.105 1 94.06 295 GLY A N 1
ATOM 2289 C CA . GLY A 1 295 ? -6.438 -6.648 -6.398 1 94.06 295 GLY A CA 1
ATOM 2290 C C . GLY A 1 295 ? -5.25 -6.152 -5.598 1 94.06 295 GLY A C 1
ATOM 2291 O O . GLY A 1 295 ? -4.789 -5.023 -5.801 1 94.06 295 GLY A O 1
ATOM 2292 N N . GLY A 1 296 ? -4.801 -6.945 -4.715 1 94.94 296 GLY A N 1
ATOM 2293 C CA . GLY A 1 296 ? -3.646 -6.715 -3.857 1 94.94 296 GLY A CA 1
ATOM 2294 C C . GLY A 1 296 ? -3.424 -7.824 -2.844 1 94.94 296 GLY A C 1
ATOM 2295 O O . GLY A 1 296 ? -4.367 -8.273 -2.189 1 94.94 296 GLY A O 1
ATOM 2296 N N . THR A 1 297 ? -2.199 -8.211 -2.754 1 95.81 297 THR A N 1
ATOM 2297 C CA . THR A 1 297 ? -1.826 -9.312 -1.88 1 95.81 297 THR A CA 1
ATOM 2298 C C . THR A 1 297 ? -2.127 -8.977 -0.422 1 95.81 297 THR A C 1
ATOM 2300 O O . THR A 1 297 ? -2.654 -9.812 0.318 1 95.81 297 THR A O 1
ATOM 2303 N N . TYR A 1 298 ? -1.933 -7.77 -0.051 1 97.25 298 TYR A N 1
ATOM 2304 C CA . TYR A 1 298 ? -1.996 -7.406 1.36 1 97.25 298 TYR A CA 1
ATOM 2305 C C . TYR A 1 298 ? -3.332 -6.75 1.695 1 97.25 298 TYR A C 1
ATOM 2307 O O . TYR A 1 298 ? -3.537 -6.289 2.82 1 97.25 298 TYR A O 1
ATOM 2315 N N . ASN A 1 299 ? -4.23 -6.68 0.67 1 97.5 299 ASN A N 1
ATOM 2316 C CA . ASN A 1 299 ? -5.527 -6.07 0.929 1 97.5 299 ASN A CA 1
ATOM 2317 C C . ASN A 1 299 ? -6.246 -6.75 2.094 1 97.5 299 ASN A C 1
ATOM 2319 O O . ASN A 1 299 ? -6.355 -7.977 2.129 1 97.5 299 ASN A O 1
ATOM 2323 N N . ALA A 1 300 ? -6.652 -6.008 3.053 1 97.75 300 ALA A N 1
ATOM 2324 C CA . ALA A 1 300 ? -7.434 -6.496 4.184 1 97.75 300 ALA A CA 1
ATOM 2325 C C . ALA A 1 300 ? -6.711 -7.629 4.902 1 97.75 300 ALA A C 1
ATOM 2327 O O . ALA A 1 300 ? -7.312 -8.656 5.215 1 97.75 300 ALA A O 1
ATOM 2328 N N . ASN A 1 301 ? -5.406 -7.469 5.07 1 98.12 301 ASN A N 1
ATOM 2329 C CA . ASN A 1 301 ? -4.688 -8.477 5.844 1 98.12 301 ASN A CA 1
ATOM 2330 C C . ASN A 1 301 ? -5.211 -8.555 7.277 1 98.12 301 ASN A C 1
ATOM 2332 O O . ASN A 1 301 ? -5.688 -7.562 7.824 1 98.12 301 ASN A O 1
ATOM 2336 N N . PRO A 1 302 ? -5.098 -9.688 7.93 1 98.62 302 PRO A N 1
ATOM 2337 C CA . PRO A 1 302 ? -5.695 -9.938 9.242 1 98.62 302 PRO A CA 1
ATOM 2338 C C . PRO A 1 302 ? -5.293 -8.891 10.281 1 98.62 302 PRO A C 1
ATOM 2340 O O . PRO A 1 302 ? -6.125 -8.453 11.086 1 98.62 302 PRO A O 1
ATOM 2343 N N . VAL A 1 303 ? -4.051 -8.438 10.266 1 98.81 303 VAL A N 1
ATOM 2344 C CA . VAL A 1 303 ? -3.533 -7.484 11.242 1 98.81 303 VAL A CA 1
ATOM 2345 C C . VAL A 1 303 ? -4.27 -6.156 11.109 1 98.81 303 VAL A C 1
ATOM 2347 O O . VAL A 1 303 ? -4.746 -5.598 12.102 1 98.81 303 VAL A O 1
ATOM 2350 N N . SER A 1 304 ? -4.352 -5.656 9.906 1 98.75 304 SER A N 1
ATOM 2351 C CA . SER A 1 304 ? -5.016 -4.383 9.641 1 98.75 304 SER A CA 1
ATOM 2352 C C . SER A 1 304 ? -6.512 -4.469 9.945 1 98.75 304 SER A C 1
ATOM 2354 O O . SER A 1 304 ? -7.102 -3.518 10.453 1 98.75 304 SER A O 1
ATOM 2356 N N . VAL A 1 305 ? -7.141 -5.605 9.594 1 98.81 305 VAL A N 1
ATOM 2357 C CA . VAL A 1 305 ? -8.57 -5.789 9.828 1 98.81 305 VAL A CA 1
ATOM 2358 C C . VAL A 1 305 ? -8.859 -5.738 11.32 1 98.81 305 VAL A C 1
ATOM 2360 O O . VAL A 1 305 ? -9.742 -4.996 11.766 1 98.81 305 VAL A O 1
ATOM 2363 N N . VAL A 1 306 ? -8.094 -6.457 12.109 1 98.81 306 VAL A N 1
ATOM 2364 C CA . VAL A 1 306 ? -8.328 -6.551 13.547 1 98.81 306 VAL A CA 1
ATOM 2365 C C . VAL A 1 306 ? -8.023 -5.215 14.211 1 98.81 306 VAL A C 1
ATOM 2367 O O . VAL A 1 306 ? -8.789 -4.742 15.055 1 98.81 306 VAL A O 1
ATOM 2370 N N . SER A 1 307 ? -6.91 -4.621 13.82 1 98.88 307 SER A N 1
ATOM 2371 C CA . SER A 1 307 ? -6.559 -3.312 14.367 1 98.88 307 SER A CA 1
ATOM 2372 C C . SER A 1 307 ? -7.652 -2.287 14.086 1 98.88 307 SER A C 1
ATOM 2374 O O . SER A 1 307 ? -8.016 -1.504 14.969 1 98.88 307 SER A O 1
ATOM 2376 N N . SER A 1 308 ? -8.164 -2.275 12.867 1 98.94 308 SER A N 1
ATOM 2377 C CA . SER A 1 308 ? -9.195 -1.319 12.484 1 98.94 308 SER A CA 1
ATOM 2378 C C . SER A 1 308 ? -10.492 -1.564 13.242 1 98.94 308 SER A C 1
ATOM 2380 O O . SER A 1 308 ? -11.172 -0.617 13.648 1 98.94 308 SER A O 1
ATOM 2382 N N . LEU A 1 309 ? -10.852 -2.834 13.406 1 98.88 309 LEU A N 1
ATOM 2383 C CA . LEU A 1 309 ? -12.062 -3.172 14.148 1 98.88 309 LEU A CA 1
ATOM 2384 C C . LEU A 1 309 ? -11.984 -2.656 15.586 1 98.88 309 LEU A C 1
ATOM 2386 O O . LEU A 1 309 ? -12.914 -2.006 16.062 1 98.88 309 LEU A O 1
ATOM 2390 N N . VAL A 1 310 ? -10.859 -2.922 16.25 1 98.81 310 VAL A N 1
ATOM 2391 C CA . VAL A 1 310 ? -10.68 -2.473 17.625 1 98.81 310 VAL A CA 1
ATOM 2392 C C . VAL A 1 310 ? -10.711 -0.946 17.688 1 98.81 310 VAL A C 1
ATOM 2394 O O . VAL A 1 310 ? -11.344 -0.364 18.562 1 98.81 310 VAL A O 1
ATOM 2397 N N . THR A 1 311 ? -10.094 -0.312 16.766 1 98.88 311 THR A N 1
ATOM 2398 C CA . THR A 1 311 ? -10.023 1.144 16.688 1 98.88 311 THR A CA 1
ATOM 2399 C C . THR A 1 311 ? -11.422 1.747 16.562 1 98.88 311 THR A C 1
ATOM 2401 O O . THR A 1 311 ? -11.789 2.635 17.328 1 98.88 311 THR A O 1
ATOM 2404 N N . LEU A 1 312 ? -12.164 1.264 15.594 1 98.81 312 LEU A N 1
ATOM 2405 C CA . LEU A 1 312 ? -13.461 1.852 15.258 1 98.81 312 LEU A CA 1
ATOM 2406 C C . LEU A 1 312 ? -14.492 1.522 16.328 1 98.81 312 LEU A C 1
ATOM 2408 O O . LEU A 1 312 ? -15.336 2.361 16.672 1 98.81 312 LEU A O 1
ATOM 2412 N N . LYS A 1 313 ? -14.445 0.327 16.891 1 98.62 313 LYS A N 1
ATOM 2413 C CA . LYS A 1 313 ? -15.5 -0.131 17.797 1 98.62 313 LYS A CA 1
ATOM 2414 C C . LYS A 1 313 ? -15.211 0.295 19.234 1 98.62 313 LYS A C 1
ATOM 2416 O O . LYS A 1 313 ? -16.141 0.541 20.016 1 98.62 313 LYS A O 1
ATOM 2421 N N . GLU A 1 314 ? -13.93 0.404 19.578 1 98.62 314 GLU A N 1
ATOM 2422 C CA . GLU A 1 314 ? -13.641 0.464 21 1 98.62 314 GLU A CA 1
ATOM 2423 C C . GLU A 1 314 ? -12.852 1.721 21.359 1 98.62 314 GLU A C 1
ATOM 2425 O O . GLU A 1 314 ? -12.883 2.176 22.5 1 98.62 314 GLU A O 1
ATOM 2430 N N . ILE A 1 315 ? -12.156 2.299 20.453 1 98.88 315 ILE A N 1
ATOM 2431 C CA . ILE A 1 315 ? -11.211 3.338 20.844 1 98.88 315 ILE A CA 1
ATOM 2432 C C . ILE A 1 315 ? -11.703 4.695 20.359 1 98.88 315 ILE A C 1
ATOM 2434 O O . ILE A 1 315 ? -11.93 5.605 21.156 1 98.88 315 ILE A O 1
ATOM 2438 N N . LEU A 1 316 ? -11.859 4.797 19.031 1 98.81 316 LEU A N 1
ATOM 2439 C CA . LEU A 1 316 ? -12.328 6.059 18.469 1 98.81 316 LEU A CA 1
ATOM 2440 C C . LEU A 1 316 ? -13.852 6.133 18.5 1 98.81 316 LEU A C 1
ATOM 2442 O O . LEU A 1 316 ? -14.5 6.215 17.453 1 98.81 316 LEU A O 1
ATOM 2446 N N . THR A 1 317 ? -14.367 6.16 19.703 1 98.44 317 THR A N 1
ATOM 2447 C CA . THR A 1 317 ? -15.797 6.277 19.953 1 98.44 317 THR A CA 1
ATOM 2448 C C . THR A 1 317 ? -16.219 7.742 19.953 1 98.44 317 THR A C 1
ATOM 2450 O O . THR A 1 317 ? -15.391 8.641 19.828 1 98.44 317 THR A O 1
ATOM 2453 N N . GLU A 1 318 ? -17.5 7.984 20.047 1 98.19 318 GLU A N 1
ATOM 2454 C CA . GLU A 1 318 ? -18 9.352 20.156 1 98.19 318 GLU A CA 1
ATOM 2455 C C . GLU A 1 318 ? -17.375 10.07 21.359 1 98.19 318 GLU A C 1
ATOM 2457 O O . GLU A 1 318 ? -17.031 11.25 21.281 1 98.19 318 GLU A O 1
ATOM 2462 N N . ASP A 1 319 ? -17.25 9.367 22.453 1 98.38 319 ASP A N 1
ATOM 2463 C CA . ASP A 1 319 ? -16.656 9.945 23.656 1 98.38 319 ASP A CA 1
ATOM 2464 C C . ASP A 1 319 ? -15.203 10.344 23.422 1 98.38 319 ASP A C 1
ATOM 2466 O O . ASP A 1 319 ? -14.742 11.367 23.938 1 98.38 319 ASP A O 1
ATOM 2470 N N . ALA A 1 320 ? -14.5 9.516 22.734 1 98.69 320 ALA A N 1
ATOM 2471 C CA . ALA A 1 320 ? -13.117 9.836 22.391 1 98.69 320 ALA A CA 1
ATOM 2472 C C . ALA A 1 320 ? -13.031 11.141 21.609 1 98.69 320 ALA A C 1
ATOM 2474 O O . ALA A 1 320 ? -12.164 11.977 21.875 1 98.69 320 ALA A O 1
ATOM 2475 N N . PHE A 1 321 ? -13.898 11.344 20.656 1 98.69 321 PHE A N 1
ATOM 2476 C CA . PHE A 1 321 ? -13.891 12.555 19.859 1 98.69 321 PHE A CA 1
ATOM 2477 C C . PHE A 1 321 ? -14.289 13.766 20.688 1 98.69 321 PHE A C 1
ATOM 2479 O O . PHE A 1 321 ? -13.789 14.867 20.469 1 98.69 321 PHE A O 1
ATOM 2486 N N . TYR A 1 322 ? -15.203 13.555 21.625 1 98.38 322 TYR A N 1
ATOM 2487 C CA . TYR A 1 322 ? -15.547 14.641 22.531 1 98.38 322 TYR A CA 1
ATOM 2488 C C . TYR A 1 322 ? -14.328 15.109 23.312 1 98.38 322 TYR A C 1
ATOM 2490 O O . TYR A 1 322 ? -14.078 16.312 23.422 1 98.38 322 TYR A O 1
ATOM 2498 N N . HIS A 1 323 ? -13.578 14.164 23.812 1 98.62 323 HIS A N 1
ATOM 2499 C CA . HIS A 1 323 ? -12.359 14.469 24.547 1 98.62 323 HIS A CA 1
ATOM 2500 C C . HIS A 1 323 ? -11.367 15.227 23.688 1 98.62 323 HIS A C 1
ATOM 2502 O O . HIS A 1 323 ? -10.883 16.297 24.062 1 98.62 323 HIS A O 1
ATOM 2508 N N . MET A 1 324 ? -11.078 14.695 22.531 1 98.88 324 MET A N 1
ATOM 2509 C CA . MET A 1 324 ? -10.078 15.281 21.641 1 98.88 324 MET A CA 1
ATOM 2510 C C . MET A 1 324 ? -10.516 16.672 21.172 1 98.88 324 MET A C 1
ATOM 2512 O O . MET A 1 324 ? -9.695 17.578 21.062 1 98.88 324 MET A O 1
ATOM 2516 N N . ARG A 1 325 ? -11.773 16.844 20.922 1 98.62 325 ARG A N 1
ATOM 2517 C CA . ARG A 1 325 ? -12.281 18.141 20.453 1 98.62 325 ARG A CA 1
ATOM 2518 C C . ARG A 1 325 ? -12.211 19.188 21.547 1 98.62 325 ARG A C 1
ATOM 2520 O O . ARG A 1 325 ? -11.977 20.359 21.281 1 98.62 325 ARG A O 1
ATOM 2527 N N . ARG A 1 326 ? -12.508 18.734 22.766 1 98.69 326 ARG A N 1
ATOM 2528 C CA . ARG A 1 326 ? -12.359 19.641 23.891 1 98.69 326 ARG A CA 1
ATOM 2529 C C . ARG A 1 326 ? -10.93 20.172 23.984 1 98.69 326 ARG A C 1
ATOM 2531 O O . ARG A 1 326 ? -10.711 21.375 24.156 1 98.69 326 ARG A O 1
ATOM 2538 N N . LEU A 1 327 ? -9.977 19.281 23.922 1 98.88 327 LEU A N 1
ATOM 2539 C CA . LEU A 1 327 ? -8.57 19.672 23.953 1 98.88 327 LEU A CA 1
ATOM 2540 C C . LEU A 1 327 ? -8.234 20.562 22.766 1 98.88 327 LEU A C 1
ATOM 2542 O O . LEU A 1 327 ? -7.445 21.516 22.891 1 98.88 327 LEU A O 1
ATOM 2546 N N . ASN A 1 328 ? -8.82 20.266 21.609 1 98.88 328 ASN A N 1
ATOM 2547 C CA . ASN A 1 328 ? -8.57 21.062 20.422 1 98.88 328 ASN A CA 1
ATOM 2548 C C . ASN A 1 328 ? -9.047 22.5 20.578 1 98.88 328 ASN A C 1
ATOM 2550 O O . ASN A 1 328 ? -8.383 23.438 20.141 1 98.88 328 ASN A O 1
ATOM 2554 N N . ARG A 1 329 ? -10.156 22.672 21.203 1 98.62 329 ARG A N 1
ATOM 2555 C CA . ARG A 1 329 ? -10.672 24.016 21.469 1 98.62 329 ARG A CA 1
ATOM 2556 C C . ARG A 1 329 ? -9.727 24.781 22.391 1 98.62 329 ARG A C 1
ATOM 2558 O O . ARG A 1 329 ? -9.539 25.984 22.203 1 98.62 329 ARG A O 1
ATOM 2565 N N . MET A 1 330 ? -9.18 24.109 23.328 1 98.75 330 MET A N 1
ATOM 2566 C CA . MET A 1 330 ? -8.211 24.734 24.219 1 98.75 330 MET A CA 1
ATOM 2567 C C . MET A 1 330 ? -6.988 25.219 23.453 1 98.75 330 MET A C 1
ATOM 2569 O O . MET A 1 330 ? -6.477 26.312 23.703 1 98.75 330 MET A O 1
ATOM 2573 N N . LEU A 1 331 ? -6.535 24.406 22.516 1 98.81 331 LEU A N 1
ATOM 2574 C CA . LEU A 1 331 ? -5.387 24.766 21.703 1 98.81 331 LEU A CA 1
ATOM 2575 C C . LEU A 1 331 ? -5.695 26 20.844 1 98.81 331 LEU A C 1
ATOM 2577 O O . LEU A 1 331 ? -4.895 26.938 20.797 1 98.81 331 LEU A O 1
ATOM 2581 N N . VAL A 1 332 ? -6.844 25.969 20.203 1 98.62 332 VAL A N 1
ATOM 2582 C CA . VAL A 1 332 ? -7.246 27.062 19.312 1 98.62 332 VAL A CA 1
ATOM 2583 C C . VAL A 1 332 ? -7.305 28.359 20.109 1 98.62 332 VAL A C 1
ATOM 2585 O O . VAL A 1 332 ? -6.703 29.359 19.719 1 98.62 332 VAL A O 1
ATOM 2588 N N . LYS A 1 333 ? -8.008 28.344 21.203 1 98.56 333 LYS A N 1
ATOM 2589 C CA . LYS A 1 333 ? -8.133 29.531 22.047 1 98.56 333 LYS A CA 1
ATOM 2590 C C . LYS A 1 333 ? -6.766 30 22.547 1 98.56 333 LYS A C 1
ATOM 2592 O O . LYS A 1 333 ? -6.484 31.188 22.562 1 98.56 333 LYS A O 1
ATOM 2597 N N . GLY A 1 334 ? -6.012 29.062 22.969 1 98.75 334 GLY A N 1
ATOM 2598 C CA . GLY A 1 334 ? -4.676 29.391 23.453 1 98.75 334 GLY A CA 1
ATOM 2599 C C . GLY A 1 334 ? -3.818 30.078 22.406 1 98.75 334 GLY A C 1
ATOM 2600 O O . GLY A 1 334 ? -3.127 31.062 22.703 1 98.75 334 GLY A O 1
ATOM 2601 N N . TYR A 1 335 ? -3.793 29.578 21.172 1 98.56 335 TYR A N 1
ATOM 2602 C CA . TYR A 1 335 ? -3.021 30.188 20.094 1 98.56 335 TYR A CA 1
ATOM 2603 C C . TYR A 1 335 ? -3.486 31.609 19.828 1 98.56 335 TYR A C 1
ATOM 2605 O O . TYR A 1 335 ? -2.668 32.5 19.578 1 98.56 335 TYR A O 1
ATOM 2613 N N . GLU A 1 336 ? -4.777 31.812 19.797 1 97.88 336 GLU A N 1
ATOM 2614 C CA . GLU A 1 336 ? -5.328 33.156 19.578 1 97.88 336 GLU A CA 1
ATOM 2615 C C . GLU A 1 336 ? -4.859 34.125 20.656 1 97.88 336 GLU A C 1
ATOM 2617 O O . GLU A 1 336 ? -4.414 35.219 20.344 1 97.88 336 GLU A O 1
ATOM 2622 N N . GLU A 1 337 ? -4.949 33.719 21.859 1 98.44 337 GLU A N 1
ATOM 2623 C CA . GLU A 1 337 ? -4.559 34.562 22.984 1 98.44 337 GLU A CA 1
ATOM 2624 C C . GLU A 1 337 ? -3.064 34.875 22.953 1 98.44 337 GLU A C 1
ATOM 2626 O O . GLU A 1 337 ? -2.66 36 23.156 1 98.44 337 GLU A O 1
ATOM 2631 N N . ILE A 1 338 ? -2.297 33.875 22.703 1 98.62 338 ILE A N 1
ATOM 2632 C CA . ILE A 1 338 ? -0.85 34.062 22.656 1 98.62 338 ILE A CA 1
ATOM 2633 C C . ILE A 1 338 ? -0.481 35 21.516 1 98.62 338 ILE A C 1
ATOM 2635 O O . ILE A 1 338 ? 0.402 35.875 21.672 1 98.62 338 ILE A O 1
ATOM 2639 N N . GLY A 1 339 ? -1.102 34.781 20.328 1 98 339 GLY A N 1
ATOM 2640 C CA . GLY A 1 339 ? -0.854 35.688 19.219 1 98 339 GLY A CA 1
ATOM 2641 C C . GLY A 1 339 ? -1.104 37.156 19.562 1 98 339 GLY A C 1
ATOM 2642 O O . GLY A 1 339 ? -0.309 38.031 19.203 1 98 339 GLY A O 1
ATOM 2643 N N . GLU A 1 340 ? -2.182 37.406 20.266 1 97.75 340 GLU A N 1
ATOM 2644 C CA . GLU A 1 340 ? -2.531 38.75 20.703 1 97.75 340 GLU A CA 1
ATOM 2645 C C . GLU A 1 340 ? -1.509 39.312 21.688 1 97.75 340 GLU A C 1
ATOM 2647 O O . GLU A 1 340 ? -1.057 40.438 21.562 1 97.75 340 GLU A O 1
ATOM 2652 N N . ASP A 1 341 ? -1.155 38.531 22.594 1 98.19 341 ASP A N 1
ATOM 2653 C CA . ASP A 1 341 ? -0.239 38.938 23.656 1 98.19 341 ASP A CA 1
ATOM 2654 C C . ASP A 1 341 ? 1.143 39.25 23.094 1 98.19 341 ASP A C 1
ATOM 2656 O O . ASP A 1 341 ? 1.775 40.25 23.5 1 98.19 341 ASP A O 1
ATOM 2660 N N . VAL A 1 342 ? 1.563 38.375 22.219 1 97.75 342 VAL A N 1
ATOM 2661 C CA . VAL A 1 342 ? 2.889 38.531 21.625 1 97.75 342 VAL A CA 1
ATOM 2662 C C . VAL A 1 342 ? 2.869 39.656 20.594 1 97.75 342 VAL A C 1
ATOM 2664 O O . VAL A 1 342 ? 3.893 40.312 20.359 1 97.75 342 VAL A O 1
ATOM 2667 N N . GLY A 1 343 ? 1.763 39.938 20.031 1 97.62 343 GLY A N 1
ATOM 2668 C CA . GLY A 1 343 ? 1.63 40.969 19.016 1 97.62 343 GLY A CA 1
ATOM 2669 C C . GLY A 1 343 ? 2.111 40.531 17.656 1 97.62 343 GLY A C 1
ATOM 2670 O O . GLY A 1 343 ? 2.879 41.219 17 1 97.62 343 GLY A O 1
ATOM 2671 N N . ILE A 1 344 ? 1.805 39.344 17.281 1 97.12 344 ILE A N 1
ATOM 2672 C CA . ILE A 1 344 ? 2.115 38.812 15.953 1 97.12 344 ILE A CA 1
ATOM 2673 C C . ILE A 1 344 ? 0.823 38.438 15.242 1 97.12 344 ILE A C 1
ATOM 2675 O O . ILE A 1 344 ? -0.113 37.938 15.867 1 97.12 344 ILE A O 1
ATOM 2679 N N . ASP A 1 345 ? 0.766 38.688 13.984 1 94.88 345 ASP A N 1
ATOM 2680 C CA . ASP A 1 345 ? -0.407 38.312 13.203 1 94.88 345 ASP A CA 1
ATOM 2681 C C . ASP A 1 345 ? -0.417 36.844 12.898 1 94.88 345 ASP A C 1
ATOM 2683 O O . ASP A 1 345 ? 0.39 36.344 12.102 1 94.88 345 ASP A O 1
ATOM 2687 N N . VAL A 1 346 ? -1.259 36.125 13.492 1 97.5 346 VAL A N 1
ATOM 2688 C CA . VAL A 1 346 ? -1.503 34.719 13.195 1 97.5 346 VAL A CA 1
ATOM 2689 C C . VAL A 1 346 ? -3.004 34.469 13.078 1 97.5 346 VAL A C 1
ATOM 2691 O O . VAL A 1 346 ? -3.809 35.156 13.688 1 97.5 346 VAL A O 1
ATOM 2694 N N . SER A 1 347 ? -3.357 33.562 12.273 1 98.06 347 SER A N 1
ATOM 2695 C CA . SER A 1 347 ? -4.723 33.062 12.18 1 98.06 347 SER A CA 1
ATOM 2696 C C . SER A 1 347 ? -4.766 31.562 12.375 1 98.06 347 SER A C 1
ATOM 2698 O O . SER A 1 347 ? -3.797 30.859 12.062 1 98.06 347 SER A O 1
ATOM 2700 N N . ILE A 1 348 ? -5.809 31.094 13.008 1 98.25 348 ILE A N 1
ATOM 2701 C CA . ILE A 1 348 ? -5.941 29.688 13.359 1 98.25 348 ILE A CA 1
ATOM 2702 C C . ILE A 1 348 ? -7.172 29.094 12.672 1 98.25 348 ILE A C 1
ATOM 2704 O O . ILE A 1 348 ? -8.242 29.703 12.68 1 98.25 348 ILE A O 1
ATOM 2708 N N . SER A 1 349 ? -6.961 28.031 12.008 1 98.06 349 SER A N 1
ATOM 2709 C CA . SER A 1 349 ? -8.055 27.219 11.477 1 98.06 349 SER A CA 1
ATOM 2710 C C . SER A 1 349 ? -8.117 25.859 12.156 1 98.06 349 SER A C 1
ATOM 2712 O O . SER A 1 349 ? -7.094 25.312 12.562 1 98.06 349 SER A O 1
ATOM 2714 N N . SER A 1 350 ? -9.305 25.344 12.352 1 97.88 350 SER A N 1
ATOM 2715 C CA . SER A 1 350 ? -9.445 24.047 13 1 97.88 350 SER A CA 1
ATOM 2716 C C . SER A 1 350 ? -10.68 23.312 12.5 1 97.88 350 SER A C 1
ATOM 2718 O O . SER A 1 350 ? -11.641 23.938 12.031 1 97.88 350 SER A O 1
ATOM 2720 N N . TRP A 1 351 ? -10.648 22.047 12.477 1 98 351 TRP A N 1
ATOM 2721 C CA . TRP A 1 351 ? -11.766 21.156 12.18 1 98 351 TRP A CA 1
ATOM 2722 C C . TRP A 1 351 ? -11.578 19.812 12.852 1 98 351 TRP A C 1
ATOM 2724 O O . TRP A 1 351 ? -10.492 19.219 12.789 1 98 351 TRP A O 1
ATOM 2734 N N . GLY A 1 352 ? -12.625 19.312 13.516 1 97.81 352 GLY A N 1
ATOM 2735 C CA . GLY A 1 352 ? -12.516 18.047 14.219 1 97.81 352 GLY A CA 1
ATOM 2736 C C . GLY A 1 352 ? -11.445 18.062 15.289 1 97.81 352 GLY A C 1
ATOM 2737 O O . GLY A 1 352 ? -11.445 18.922 16.172 1 97.81 352 GLY A O 1
ATOM 2738 N N . THR A 1 353 ? -10.5 17.203 15.164 1 98.69 353 THR A N 1
ATOM 2739 C CA . THR A 1 353 ? -9.477 17.016 16.188 1 98.69 353 THR A CA 1
ATOM 2740 C C . THR A 1 353 ? -8.164 17.656 15.758 1 98.69 353 THR A C 1
ATOM 2742 O O . THR A 1 353 ? -7.102 17.344 16.281 1 98.69 353 THR A O 1
ATOM 2745 N N . SER A 1 354 ? -8.227 18.531 14.75 1 98.75 354 SER A N 1
ATOM 2746 C CA . SER A 1 354 ? -7 19.078 14.164 1 98.75 354 SER A CA 1
ATOM 2747 C C . SER A 1 354 ? -7.094 20.594 13.984 1 98.75 354 SER A C 1
ATOM 2749 O O . SER A 1 354 ? -8.188 21.156 14 1 98.75 354 SER A O 1
ATOM 2751 N N . GLY A 1 355 ? -5.969 21.203 13.867 1 98.56 355 GLY A N 1
ATOM 2752 C CA . GLY A 1 355 ? -5.879 22.609 13.539 1 98.56 355 GLY A CA 1
ATOM 2753 C C . GLY A 1 355 ? -4.52 23.016 13 1 98.56 355 GLY A C 1
ATOM 2754 O O . GLY A 1 355 ? -3.617 22.188 12.891 1 98.56 355 GLY A O 1
ATOM 2755 N N . THR A 1 356 ? -4.465 24.203 12.508 1 98.06 356 THR A N 1
ATOM 2756 C CA . THR A 1 356 ? -3.236 24.75 11.945 1 98.06 356 THR A CA 1
ATOM 2757 C C . THR A 1 356 ? -3.111 26.25 12.258 1 98.06 356 THR A C 1
ATOM 2759 O O . THR A 1 356 ? -4.117 26.938 12.43 1 98.06 356 THR A O 1
ATOM 2762 N N . VAL A 1 357 ? -1.905 26.734 12.484 1 97.75 357 VAL A N 1
ATOM 2763 C CA . VAL A 1 357 ? -1.622 28.156 12.648 1 97.75 357 VAL A CA 1
ATOM 2764 C C . VAL A 1 357 ? -1.022 28.703 11.359 1 97.75 357 VAL A C 1
ATOM 2766 O O . VAL A 1 357 ? -0.108 28.109 10.781 1 97.75 357 VAL A O 1
ATOM 2769 N N . PHE A 1 358 ? -1.574 29.719 10.836 1 97.75 358 PHE A N 1
ATOM 2770 C CA . PHE A 1 358 ? -1.047 30.469 9.695 1 97.75 358 PHE A CA 1
ATOM 2771 C C . PHE A 1 358 ? -0.427 31.781 10.148 1 97.75 358 PHE A C 1
ATOM 2773 O O . PHE A 1 358 ? -0.973 32.469 11.016 1 97.75 358 PHE A O 1
ATOM 2780 N N . PHE A 1 359 ? 0.71 32.156 9.625 1 97.31 359 PHE A N 1
ATOM 2781 C CA . PHE A 1 359 ? 1.321 33.438 9.891 1 97.31 359 PHE A CA 1
ATOM 2782 C C . PHE A 1 359 ? 0.794 34.5 8.922 1 97.31 359 PHE A C 1
ATOM 2784 O O . PHE A 1 359 ? 1.536 35 8.07 1 97.31 359 PHE A O 1
ATOM 2791 N N . SER A 1 360 ? -0.399 34.812 9.102 1 96.25 360 SER A N 1
ATOM 2792 C CA . SER A 1 360 ? -1.187 35.781 8.336 1 96.25 360 SER A CA 1
ATOM 2793 C C . SER A 1 360 ? -2.334 36.344 9.164 1 96.25 360 SER A C 1
ATOM 2795 O O . SER A 1 360 ? -2.719 35.75 10.18 1 96.25 360 SER A O 1
ATOM 2797 N N . ASP A 1 361 ? -2.867 37.5 8.734 1 95.38 361 ASP A N 1
ATOM 2798 C CA . ASP A 1 361 ? -3.953 38.156 9.453 1 95.38 361 ASP A CA 1
ATOM 2799 C C . ASP A 1 361 ? -5.27 37.406 9.266 1 95.38 361 ASP A C 1
ATOM 2801 O O . ASP A 1 361 ? -6.148 37.438 10.133 1 95.38 361 ASP A O 1
ATOM 2805 N N . GLU A 1 362 ? -5.375 36.719 8.125 1 96.81 362 GLU A N 1
ATOM 2806 C CA . GLU A 1 362 ? -6.602 35.969 7.812 1 96.81 362 GLU A CA 1
ATOM 2807 C C . GLU A 1 362 ? -6.301 34.531 7.438 1 96.81 362 GLU A C 1
ATOM 2809 O O . GLU A 1 362 ? -5.234 34.25 6.898 1 96.81 362 GLU A O 1
ATOM 2814 N N . VAL A 1 363 ? -7.242 33.625 7.781 1 97.75 363 VAL A N 1
ATOM 2815 C CA . VAL A 1 363 ? -7.145 32.25 7.359 1 97.75 363 VAL A CA 1
ATOM 2816 C C . VAL A 1 363 ? -7.234 32.156 5.836 1 97.75 363 VAL A C 1
ATOM 2818 O O . VAL A 1 363 ? -8.18 32.656 5.234 1 97.75 363 VAL A O 1
ATOM 2821 N N . PRO A 1 364 ? -6.227 31.516 5.188 1 97.31 364 PRO A N 1
ATOM 2822 C CA . PRO A 1 364 ? -6.32 31.359 3.734 1 97.31 364 PRO A CA 1
ATOM 2823 C C . PRO A 1 364 ? -7.547 30.547 3.305 1 97.31 364 PRO A C 1
ATOM 2825 O O . PRO A 1 364 ? -8.008 29.672 4.043 1 97.31 364 PRO A O 1
ATOM 2828 N N . GLU A 1 365 ? -8 30.828 2.08 1 96.88 365 GLU A N 1
ATOM 2829 C CA . GLU A 1 365 ? -9.219 30.172 1.606 1 96.88 365 GLU A CA 1
ATOM 2830 C C . GLU A 1 365 ? -8.914 29.203 0.468 1 96.88 365 GLU A C 1
ATOM 2832 O O . GLU A 1 365 ? -9.789 28.438 0.045 1 96.88 365 GLU A O 1
ATOM 2837 N N . ASN A 1 366 ? -7.77 29.25 -0.074 1 96.06 366 ASN A N 1
ATOM 2838 C CA . ASN A 1 366 ? -7.309 28.375 -1.149 1 96.06 366 ASN A CA 1
ATOM 2839 C C . ASN A 1 366 ? -5.785 28.266 -1.17 1 96.06 366 ASN A C 1
ATOM 2841 O O . ASN A 1 366 ? -5.109 28.828 -0.298 1 96.06 366 ASN A O 1
ATOM 2845 N N . TYR A 1 367 ? -5.258 27.484 -2.086 1 96.06 367 TYR A N 1
ATOM 2846 C CA . TYR A 1 367 ? -3.824 27.234 -2.111 1 96.06 367 TYR A CA 1
ATOM 2847 C C . TYR A 1 367 ? -3.043 28.5 -2.383 1 96.06 367 TYR A C 1
ATOM 2849 O O . TYR A 1 367 ? -1.987 28.734 -1.786 1 96.06 367 TYR A O 1
ATOM 2857 N N . LYS A 1 368 ? -3.539 29.359 -3.328 1 95.62 368 LYS A N 1
ATOM 2858 C CA . LYS A 1 368 ? -2.859 30.594 -3.693 1 95.62 368 LYS A CA 1
ATOM 2859 C C . LYS A 1 368 ? -2.711 31.516 -2.484 1 95.62 368 LYS A C 1
ATOM 2861 O O . LYS A 1 368 ? -1.657 32.125 -2.287 1 95.62 368 LYS A O 1
ATOM 2866 N N . GLU A 1 369 ? -3.73 31.609 -1.713 1 95.81 369 GLU A N 1
ATOM 2867 C CA . GLU A 1 369 ? -3.658 32.406 -0.486 1 95.81 369 GLU A CA 1
ATOM 2868 C C . GLU A 1 369 ? -2.738 31.734 0.54 1 95.81 369 GLU A C 1
ATOM 2870 O O . GLU A 1 369 ? -1.997 32.438 1.245 1 95.81 369 GLU A O 1
ATOM 2875 N N . PHE A 1 370 ? -2.764 30.469 0.632 1 96.12 370 PHE A N 1
ATOM 2876 C CA . PHE A 1 370 ? -1.936 29.719 1.573 1 96.12 370 PHE A CA 1
ATOM 2877 C C . PHE A 1 370 ? -0.456 29.969 1.308 1 96.12 370 PHE A C 1
ATOM 2879 O O . PHE A 1 370 ? 0.294 30.312 2.221 1 96.12 370 PHE A O 1
ATOM 2886 N N . ILE A 1 371 ? -0.077 29.781 0.036 1 93.44 371 ILE A N 1
ATOM 2887 C CA . ILE A 1 371 ? 1.347 2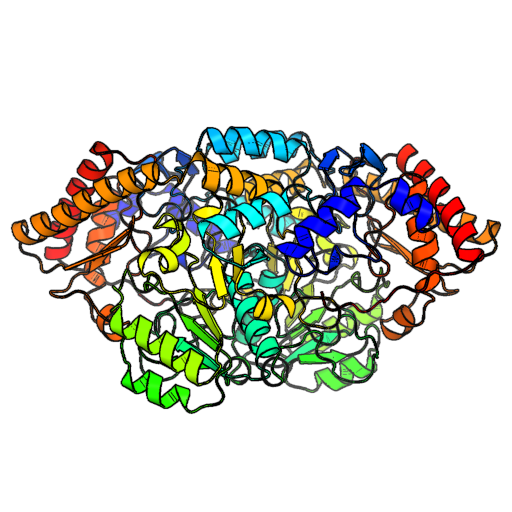9.828 -0.279 1 93.44 371 ILE A CA 1
ATOM 2888 C C . ILE A 1 371 ? 1.847 31.281 -0.204 1 93.44 371 ILE A C 1
ATOM 2890 O O . ILE A 1 371 ? 3.055 31.516 -0.181 1 93.44 371 ILE A O 1
ATOM 2894 N N . ALA A 1 372 ? 0.94 32.25 -0.105 1 93.5 372 ALA A N 1
ATOM 2895 C CA . ALA A 1 372 ? 1.291 33.656 0.036 1 93.5 372 ALA A CA 1
ATOM 2896 C C . ALA A 1 372 ? 1.573 34.031 1.494 1 93.5 372 ALA A C 1
ATOM 2898 O O . ALA A 1 372 ? 2.127 35.094 1.786 1 93.5 372 ALA A O 1
ATOM 2899 N N . THR A 1 373 ? 1.237 33.094 2.424 1 94.88 373 THR A N 1
ATOM 2900 C CA . THR A 1 373 ? 1.559 33.344 3.826 1 94.88 373 THR A CA 1
ATOM 2901 C C . THR A 1 373 ? 3.068 33.312 4.047 1 94.88 373 THR A C 1
ATOM 2903 O O . THR A 1 373 ? 3.822 32.906 3.172 1 94.88 373 THR A O 1
ATOM 2906 N N . ASP A 1 374 ? 3.533 33.812 5.129 1 93.94 374 ASP A N 1
ATOM 2907 C CA . ASP A 1 374 ? 4.961 33.844 5.43 1 93.94 374 ASP A CA 1
ATOM 2908 C C . ASP A 1 374 ? 5.43 32.531 6.027 1 93.94 374 ASP A C 1
ATOM 2910 O O . ASP A 1 374 ? 5.676 32.438 7.234 1 93.94 374 ASP A O 1
ATOM 2914 N N . VAL A 1 375 ? 5.68 31.578 5.242 1 92.62 375 VAL A N 1
ATOM 2915 C CA . VAL A 1 375 ? 6.055 30.219 5.641 1 92.62 375 VAL A CA 1
ATOM 2916 C C . VAL A 1 375 ? 7.398 30.25 6.367 1 92.62 375 VAL A C 1
ATOM 2918 O O . VAL A 1 375 ? 7.695 29.359 7.168 1 92.62 375 VAL A O 1
ATOM 2921 N N . ARG A 1 376 ? 8.289 31.406 6.137 1 95.5 376 ARG A N 1
ATOM 2922 C CA . ARG A 1 376 ? 9.57 31.547 6.82 1 95.5 376 ARG A CA 1
ATOM 2923 C C . ARG A 1 376 ? 9.383 31.641 8.328 1 95.5 376 ARG A C 1
ATOM 2925 O O . ARG A 1 376 ? 10.172 31.078 9.094 1 95.5 376 ARG A O 1
ATOM 2932 N N . ARG A 1 377 ? 8.344 32.219 8.719 1 96.88 377 ARG A N 1
ATOM 2933 C CA . ARG A 1 377 ? 8.055 32.375 10.141 1 96.88 377 ARG A CA 1
ATOM 2934 C C . ARG A 1 377 ? 7.605 31.062 10.773 1 96.88 377 ARG A C 1
ATOM 2936 O O . ARG A 1 377 ? 7.871 30.812 11.953 1 96.88 377 ARG A O 1
ATOM 2943 N N . TRP A 1 378 ? 6.949 30.234 10.023 1 96.31 378 TRP A N 1
ATOM 2944 C CA . TRP A 1 378 ? 6.547 28.906 10.508 1 96.31 378 TRP A CA 1
ATOM 2945 C C . TRP A 1 378 ? 7.762 28.094 10.938 1 96.31 378 TRP A C 1
ATOM 2947 O O . TRP A 1 378 ? 7.715 27.375 11.938 1 96.31 378 TRP A O 1
ATOM 2957 N N . PHE A 1 379 ? 8.812 28.203 10.172 1 96.44 379 PHE A N 1
ATOM 2958 C CA . PHE A 1 379 ? 10 27.422 10.484 1 96.44 379 PHE A CA 1
ATOM 2959 C C . PHE A 1 379 ? 10.617 27.875 11.797 1 96.44 379 PHE A C 1
ATOM 2961 O O . PHE A 1 379 ? 11.078 27.047 12.594 1 96.44 379 PHE A O 1
ATOM 2968 N N . SER A 1 380 ? 10.617 29.219 12.031 1 96.81 380 SER A N 1
ATOM 2969 C CA . SER A 1 380 ? 11.102 29.719 13.305 1 96.81 380 SER A CA 1
ATOM 2970 C C . SER A 1 380 ? 10.258 29.203 14.469 1 96.81 380 SER A C 1
ATOM 2972 O O . SER A 1 380 ? 10.797 28.781 15.492 1 96.81 380 SER A O 1
ATOM 2974 N N . TYR A 1 381 ? 9 29.281 14.227 1 97.69 381 TYR A N 1
ATOM 2975 C CA . TYR A 1 381 ? 8.039 28.75 15.188 1 97.69 381 TYR A CA 1
ATOM 2976 C C . TYR A 1 381 ? 8.273 27.266 15.438 1 97.69 381 TYR A C 1
ATOM 2978 O O . TYR A 1 381 ? 8.344 26.812 16.578 1 97.69 381 TYR A O 1
ATOM 2986 N N . PHE A 1 382 ? 8.461 26.438 14.43 1 97.19 382 PHE A N 1
ATOM 2987 C CA . PHE A 1 382 ? 8.625 25 14.492 1 97.19 382 PHE A CA 1
ATOM 2988 C C . PHE A 1 382 ? 9.852 24.625 15.305 1 97.19 382 PHE A C 1
ATOM 2990 O O . PHE A 1 382 ? 9.766 23.812 16.234 1 97.19 382 PHE A O 1
ATOM 2997 N N . PHE A 1 383 ? 10.969 25.203 15.008 1 97.25 383 PHE A N 1
ATOM 2998 C CA . PHE A 1 383 ? 12.211 24.859 15.688 1 97.25 383 PHE A CA 1
ATOM 2999 C C . PHE A 1 383 ? 12.172 25.281 17.141 1 97.25 383 PHE A C 1
ATOM 3001 O O . PHE A 1 383 ? 12.734 24.594 18.016 1 97.25 383 PHE A O 1
ATOM 3008 N N . ALA A 1 384 ? 11.523 26.391 17.422 1 97.25 384 ALA A N 1
ATOM 3009 C CA . ALA A 1 384 ? 11.367 26.828 18.812 1 97.25 384 ALA A CA 1
ATOM 3010 C C . ALA A 1 384 ? 10.516 25.828 19.609 1 97.25 384 ALA A C 1
ATOM 3012 O O . ALA A 1 384 ? 10.805 25.547 20.766 1 97.25 384 ALA A O 1
ATOM 3013 N N . CYS A 1 385 ? 9.422 25.344 18.984 1 98.06 385 CYS A N 1
ATOM 3014 C CA . CYS A 1 385 ? 8.586 24.344 19.641 1 98.06 385 CYS A CA 1
ATOM 3015 C C . CYS A 1 385 ? 9.375 23.062 19.906 1 98.06 385 CYS A C 1
ATOM 3017 O O . CYS A 1 385 ? 9.258 22.453 20.969 1 98.06 385 CYS A O 1
ATOM 3019 N N . LEU A 1 386 ? 10.188 22.641 18.922 1 97.56 386 LEU A N 1
ATOM 3020 C CA . LEU A 1 386 ? 11.016 21.453 19.078 1 97.56 386 LEU A CA 1
ATOM 3021 C C . LEU A 1 386 ? 11.953 21.609 20.281 1 97.56 386 LEU A C 1
ATOM 3023 O O . LEU A 1 386 ? 12.156 20.641 21.031 1 97.56 386 LEU A O 1
ATOM 3027 N N . GLU A 1 387 ? 12.508 22.734 20.375 1 96.88 387 GLU A N 1
ATOM 3028 C CA . GLU A 1 387 ? 13.43 23.016 21.484 1 96.88 387 GLU A CA 1
ATOM 3029 C C . GLU A 1 387 ? 12.734 22.844 22.828 1 96.88 387 GLU A C 1
ATOM 3031 O O . GLU A 1 387 ? 13.367 22.422 23.797 1 96.88 387 GLU A O 1
ATOM 3036 N N . GLU A 1 388 ? 11.461 23.156 22.797 1 97.25 388 GLU A N 1
ATOM 3037 C CA . GLU A 1 388 ? 10.68 23.062 24.031 1 97.25 388 GLU A CA 1
ATOM 3038 C C . GLU A 1 388 ? 10.094 21.656 24.203 1 97.25 388 GLU A C 1
ATOM 3040 O O . GLU A 1 388 ? 9.305 21.422 25.109 1 97.25 388 GLU A O 1
ATOM 3045 N N . GLY A 1 389 ? 10.414 20.734 23.359 1 97.94 389 GLY A N 1
ATOM 3046 C CA . GLY A 1 389 ? 9.992 19.344 23.484 1 97.94 389 GLY A CA 1
ATOM 3047 C C . GLY A 1 389 ? 8.594 19.094 22.953 1 97.94 389 GLY A C 1
ATOM 3048 O O . GLY A 1 389 ? 7.871 18.234 23.484 1 97.94 389 GLY A O 1
ATOM 3049 N N . VAL A 1 390 ? 8.211 19.859 21.953 1 98.75 390 VAL A N 1
ATOM 3050 C CA . VAL A 1 390 ? 6.898 19.672 21.344 1 98.75 390 VAL A CA 1
ATOM 3051 C C . VAL A 1 390 ? 7.035 19.625 19.828 1 98.75 390 VAL A C 1
ATOM 3053 O O . VAL A 1 390 ? 7.707 20.469 19.234 1 98.75 390 VAL A O 1
ATOM 3056 N N . ILE A 1 391 ? 6.48 18.609 19.203 1 98.56 391 ILE A N 1
ATOM 3057 C CA . ILE A 1 391 ? 6.262 18.594 17.766 1 98.56 391 ILE A CA 1
ATOM 3058 C C . ILE A 1 391 ? 4.863 19.125 17.453 1 98.56 391 ILE A C 1
ATOM 3060 O O . ILE A 1 391 ? 3.877 18.391 17.547 1 98.56 391 ILE A O 1
ATOM 3064 N N . PRO A 1 392 ? 4.781 20.297 17.078 1 98.25 392 PRO A N 1
ATOM 3065 C CA . PRO A 1 392 ? 3.455 20.906 17 1 98.25 392 PRO A CA 1
ATOM 3066 C C . PRO A 1 392 ? 2.668 20.469 15.766 1 98.25 392 PRO A C 1
ATOM 3068 O O . PRO A 1 392 ? 1.435 20.484 15.781 1 98.25 392 PRO A O 1
ATOM 3071 N N . MET A 1 393 ? 3.367 20.25 14.664 1 95.62 393 MET A N 1
ATOM 3072 C CA . MET A 1 393 ? 2.857 19.828 13.359 1 95.62 393 MET A CA 1
ATOM 3073 C C . MET A 1 393 ? 3.939 19.109 12.562 1 95.62 393 MET A C 1
ATOM 3075 O O . MET A 1 393 ? 5.129 19.266 12.836 1 95.62 393 MET A O 1
ATOM 3079 N N . GLY A 1 394 ? 3.492 18.375 11.508 1 91.38 394 GLY A N 1
ATOM 3080 C CA . GLY A 1 394 ? 4.441 17.609 10.711 1 91.38 394 GLY A CA 1
ATOM 3081 C C . GLY A 1 394 ? 5.109 18.438 9.625 1 91.38 394 GLY A C 1
ATOM 3082 O O . GLY A 1 394 ? 6.043 17.984 8.969 1 91.38 394 GLY A O 1
ATOM 3083 N N . GLY A 1 395 ? 4.719 19.641 9.375 1 92.81 395 GLY A N 1
ATOM 3084 C CA . GLY A 1 395 ? 5.191 20.562 8.344 1 92.81 395 GLY A CA 1
ATOM 3085 C C . GLY A 1 395 ? 4.355 21.812 8.234 1 92.81 395 GLY A C 1
ATOM 3086 O O . GLY A 1 395 ? 3.303 21.922 8.867 1 92.81 395 GLY A O 1
ATOM 3087 N N . PHE A 1 396 ? 4.863 22.766 7.395 1 93.19 396 PHE A N 1
ATOM 3088 C CA . PHE A 1 396 ? 4.188 24.062 7.281 1 93.19 396 PHE A CA 1
ATOM 3089 C C . PHE A 1 396 ? 2.83 23.906 6.609 1 93.19 396 PHE A C 1
ATOM 3091 O O . PHE A 1 396 ? 1.96 24.766 6.746 1 93.19 396 PHE A O 1
ATOM 3098 N N . ASN A 1 397 ? 2.65 22.797 5.867 1 94.88 397 ASN A N 1
ATOM 3099 C CA . ASN A 1 397 ? 1.391 22.547 5.176 1 94.88 397 ASN A CA 1
ATOM 3100 C C . ASN A 1 397 ? 0.598 21.438 5.844 1 94.88 397 ASN A C 1
ATOM 3102 O O . ASN A 1 397 ? -0.257 20.812 5.215 1 94.88 397 ASN A O 1
ATOM 3106 N N . GLU A 1 398 ? 0.903 21.094 7.082 1 95.81 398 GLU A N 1
ATOM 3107 C CA . GLU A 1 398 ? 0.232 20.047 7.859 1 95.81 398 GLU A CA 1
ATOM 3108 C C . GLU A 1 398 ? -0.522 20.656 9.047 1 95.81 398 GLU A C 1
ATOM 3110 O O . GLU A 1 398 ? -0.597 21.875 9.188 1 95.81 398 GLU A O 1
ATOM 3115 N N . GLN A 1 399 ? -1.122 19.781 9.852 1 97.44 399 GLN A N 1
ATOM 3116 C CA . GLN A 1 399 ? -1.945 20.188 10.992 1 97.44 399 GLN A CA 1
ATOM 3117 C C . GLN A 1 399 ? -1.459 19.516 12.281 1 97.44 399 GLN A C 1
ATOM 3119 O O . GLN A 1 399 ? -0.773 18.5 12.234 1 97.44 399 GLN A O 1
ATOM 3124 N N . TRP A 1 400 ? -1.72 20.219 13.406 1 98.56 400 TRP A N 1
ATOM 3125 C CA . TRP A 1 400 ? -1.657 19.406 14.625 1 98.56 400 TRP A CA 1
ATOM 3126 C C . TRP A 1 400 ? -2.855 18.469 14.719 1 98.56 400 TRP A C 1
ATOM 3128 O O . TRP A 1 400 ? -3.904 18.734 14.125 1 98.56 400 TRP A O 1
ATOM 3138 N N . THR A 1 401 ? -2.662 17.359 15.336 1 98.62 401 THR A N 1
ATOM 3139 C CA . THR A 1 401 ? -3.703 16.375 15.578 1 98.62 401 THR A CA 1
ATOM 3140 C C . THR A 1 401 ? -3.693 15.906 17.031 1 98.62 401 THR A C 1
ATOM 3142 O O . THR A 1 401 ? -2.627 15.703 17.609 1 98.62 401 THR A O 1
ATOM 3145 N N . LEU A 1 402 ? -4.844 15.852 17.656 1 98.81 402 LEU A N 1
ATOM 3146 C CA . LEU A 1 402 ? -4.988 15.328 19 1 98.81 402 LEU A CA 1
ATOM 3147 C C . LEU A 1 402 ? -5.301 13.836 18.984 1 98.81 402 LEU A C 1
ATOM 3149 O O . LEU A 1 402 ? -5.988 13.352 18.078 1 98.81 402 LEU A O 1
ATOM 3153 N N . SER A 1 403 ? -4.777 13.109 19.953 1 98.75 403 SER A N 1
ATOM 3154 C CA . SER A 1 403 ? -5.082 11.695 20.141 1 98.75 403 SER A CA 1
ATOM 3155 C C . SER A 1 403 ? -5.848 11.461 21.438 1 98.75 403 SER A C 1
ATOM 3157 O O . SER A 1 403 ? -5.949 12.367 22.266 1 98.75 403 SER A O 1
ATOM 3159 N N . VAL A 1 404 ? -6.305 10.25 21.609 1 98.81 404 VAL A N 1
ATOM 3160 C CA . VAL A 1 404 ? -7.035 9.859 22.797 1 98.81 404 VAL A CA 1
ATOM 3161 C C . VAL A 1 404 ? -6.098 9.891 24.016 1 98.81 404 VAL A C 1
ATOM 3163 O O . VAL A 1 404 ? -6.555 9.922 25.156 1 98.81 404 VAL A O 1
ATOM 3166 N N . SER A 1 405 ? -4.801 9.969 23.75 1 98.75 405 SER A N 1
ATOM 3167 C CA . SER A 1 405 ? -3.82 9.875 24.828 1 98.75 405 SER A CA 1
ATOM 3168 C C . SER A 1 405 ? -3.33 11.25 25.25 1 98.75 405 SER A C 1
ATOM 3170 O O . SER A 1 405 ? -2.561 11.375 26.219 1 98.75 405 SER A O 1
ATOM 3172 N N . HIS A 1 406 ? -3.705 12.328 24.578 1 98.88 406 HIS A N 1
ATOM 3173 C CA . HIS A 1 406 ? -3.328 13.672 24.984 1 98.88 406 HIS A CA 1
ATOM 3174 C C . HIS A 1 406 ? -4.133 14.125 26.203 1 98.88 406 HIS A C 1
ATOM 3176 O O . HIS A 1 406 ? -5.301 13.766 26.344 1 98.88 406 HIS A O 1
ATOM 3182 N N . SER A 1 407 ? -3.484 14.906 27.016 1 98.75 407 SER A N 1
ATOM 3183 C CA . SER A 1 407 ? -4.102 15.445 28.219 1 98.75 407 SER A CA 1
ATOM 3184 C C . SER A 1 407 ? -4.113 16.969 28.203 1 98.75 407 SER A C 1
ATOM 3186 O O . SER A 1 407 ? -3.527 17.594 27.312 1 98.75 407 SER A O 1
ATOM 3188 N N . GLU A 1 408 ? -4.812 17.516 29.219 1 98.69 408 GLU A N 1
ATOM 3189 C CA . GLU A 1 408 ? -4.773 18.969 29.391 1 98.69 408 GLU A CA 1
ATOM 3190 C C . GLU A 1 408 ? -3.355 19.453 29.672 1 98.69 408 GLU A C 1
ATOM 3192 O O . GLU A 1 408 ? -2.977 20.547 29.25 1 98.69 408 GLU A O 1
ATOM 3197 N N . GLU A 1 409 ? -2.645 18.609 30.359 1 98.69 409 GLU A N 1
ATOM 3198 C CA . GLU A 1 409 ? -1.253 18.953 30.641 1 98.69 409 GLU A CA 1
ATOM 3199 C C . GLU A 1 409 ? -0.435 19 29.344 1 98.69 409 GLU A C 1
ATOM 3201 O O . GLU A 1 409 ? 0.443 19.859 29.203 1 98.69 409 GLU A O 1
ATOM 3206 N N . ASP A 1 410 ? -0.679 18.078 28.469 1 98.88 410 ASP A N 1
ATOM 3207 C CA . ASP A 1 410 ? -0.028 18.109 27.156 1 98.88 410 ASP A CA 1
ATOM 3208 C C . ASP A 1 410 ? -0.349 19.406 26.422 1 98.88 410 ASP A C 1
ATOM 3210 O O . ASP A 1 410 ? 0.529 20 25.797 1 98.88 410 ASP A O 1
ATOM 3214 N N . VAL A 1 411 ? -1.599 19.812 26.469 1 98.81 411 VAL A N 1
ATOM 3215 C CA . VAL A 1 411 ? -2.051 21.016 25.781 1 98.81 411 VAL A CA 1
ATOM 3216 C C . VAL A 1 411 ? -1.361 22.234 26.391 1 98.81 411 VAL A C 1
ATOM 3218 O O . VAL A 1 411 ? -0.917 23.125 25.672 1 98.81 411 VAL A O 1
ATOM 3221 N N . LYS A 1 412 ? -1.287 22.281 27.688 1 98.69 412 LYS A N 1
ATOM 3222 C CA . LYS A 1 412 ? -0.601 23.391 28.344 1 98.69 412 LYS A CA 1
ATOM 3223 C C . LYS A 1 412 ? 0.858 23.484 27.906 1 98.69 412 LYS A C 1
ATOM 3225 O O . LYS A 1 412 ? 1.364 24.562 27.625 1 98.69 412 LYS A O 1
ATOM 3230 N N . ARG A 1 413 ? 1.492 22.344 27.859 1 98.69 413 ARG A N 1
ATOM 3231 C CA . ARG A 1 413 ? 2.877 22.297 27.406 1 98.69 413 ARG A CA 1
ATOM 3232 C C . ARG A 1 413 ? 2.992 22.781 25.953 1 98.69 413 ARG A C 1
ATOM 3234 O O . ARG A 1 413 ? 3.941 23.484 25.609 1 98.69 413 ARG A O 1
ATOM 3241 N N . HIS A 1 414 ? 2.08 22.359 25.156 1 98.88 414 HIS A N 1
ATOM 3242 C CA . HIS A 1 414 ? 2.053 22.797 23.781 1 98.88 414 HIS A CA 1
ATOM 3243 C C . HIS A 1 414 ? 1.93 24.312 23.688 1 98.88 414 HIS A C 1
ATOM 3245 O O . HIS A 1 414 ? 2.641 24.953 22.906 1 98.88 414 HIS A O 1
ATOM 3251 N N . LEU A 1 415 ? 1.059 24.875 24.469 1 98.81 415 LEU A N 1
ATOM 3252 C CA . LEU A 1 415 ? 0.819 26.312 24.422 1 98.81 415 LEU A CA 1
ATOM 3253 C C . LEU A 1 415 ? 2.027 27.094 24.938 1 98.81 415 LEU A C 1
ATOM 3255 O O . LEU A 1 415 ? 2.326 28.188 24.453 1 98.81 415 LEU A O 1
ATOM 3259 N N . GLU A 1 416 ? 2.705 26.547 25.922 1 98.75 416 GLU A N 1
ATOM 3260 C CA . GLU A 1 416 ? 3.955 27.156 26.359 1 98.75 416 GLU A CA 1
ATOM 3261 C C . GLU A 1 416 ? 4.996 27.172 25.25 1 98.75 416 GLU A C 1
ATOM 3263 O O . GLU A 1 416 ? 5.66 28.172 25.016 1 98.75 416 GLU A O 1
ATOM 3268 N N . ALA A 1 417 ? 5.152 26.062 24.609 1 98.62 417 ALA A N 1
ATOM 3269 C CA . ALA A 1 417 ? 6.066 25.969 23.469 1 98.62 417 ALA A CA 1
ATOM 3270 C C . ALA A 1 417 ? 5.648 26.922 22.359 1 98.62 417 ALA A C 1
ATOM 3272 O O . ALA A 1 417 ? 6.496 27.531 21.703 1 98.62 417 ALA A O 1
ATOM 3273 N N . ALA A 1 418 ? 4.348 27 22.141 1 98.62 418 ALA A N 1
ATOM 3274 C CA . ALA A 1 418 ? 3.807 27.875 21.109 1 98.62 418 ALA A CA 1
ATOM 3275 C C . ALA A 1 418 ? 4.145 29.344 21.406 1 98.62 418 ALA A C 1
ATOM 3277 O O . ALA A 1 418 ? 4.438 30.125 20.5 1 98.62 418 ALA A O 1
ATOM 3278 N N . GLU A 1 419 ? 4.039 29.719 22.656 1 98.62 419 GLU A N 1
ATOM 3279 C CA . GLU A 1 419 ? 4.395 31.078 23.031 1 98.62 419 GLU A CA 1
ATOM 3280 C C . GLU A 1 419 ? 5.852 31.391 22.703 1 98.62 419 GLU A C 1
ATOM 3282 O O . GLU A 1 419 ? 6.156 32.438 22.125 1 98.62 419 GLU A O 1
ATOM 3287 N N . ALA A 1 420 ? 6.711 30.484 23.078 1 97.88 420 ALA A N 1
ATOM 3288 C CA . ALA A 1 420 ? 8.125 30.625 22.719 1 97.88 420 ALA A CA 1
ATOM 3289 C C . ALA A 1 420 ? 8.305 30.703 21.203 1 97.88 420 ALA A C 1
ATOM 3291 O O . ALA A 1 420 ? 9.086 31.516 20.703 1 97.88 420 ALA A O 1
ATOM 3292 N N . GLY A 1 421 ? 7.609 29.844 20.531 1 97.81 421 GLY A N 1
ATOM 3293 C CA . GLY A 1 421 ? 7.695 29.797 19.078 1 97.81 421 GLY A CA 1
ATOM 3294 C C . GLY A 1 421 ? 7.199 31.062 18.406 1 97.81 421 GLY A C 1
ATOM 3295 O O . GLY A 1 421 ? 7.828 31.547 17.469 1 97.81 421 GLY A O 1
ATOM 3296 N N . LEU A 1 422 ? 6.066 31.578 18.844 1 98.31 422 LEU A N 1
ATOM 3297 C CA . LEU A 1 422 ? 5.5 32.781 18.25 1 98.31 422 LEU A CA 1
ATOM 3298 C C . LEU A 1 422 ? 6.391 34 18.516 1 98.31 422 LEU A C 1
ATOM 3300 O O . LEU A 1 422 ? 6.52 34.875 17.672 1 98.31 422 LEU A O 1
ATOM 3304 N N . LYS A 1 423 ? 6.988 34.094 19.703 1 98.12 423 LYS A N 1
ATOM 3305 C CA . LYS A 1 423 ? 7.949 35.156 20 1 98.12 423 LYS A CA 1
ATOM 3306 C C . LYS A 1 423 ? 9.148 35.094 19.047 1 98.12 423 LYS A C 1
ATOM 3308 O O . LYS A 1 423 ? 9.586 36.125 18.531 1 98.12 423 LYS A O 1
ATOM 3313 N N . LYS A 1 424 ? 9.617 33.844 18.844 1 97.25 424 LYS A N 1
ATOM 3314 C CA . LYS A 1 424 ? 10.734 33.688 17.922 1 97.25 424 LYS A CA 1
ATOM 3315 C C . LYS A 1 424 ? 10.336 34.062 16.5 1 97.25 424 LYS A C 1
ATOM 3317 O O . LYS A 1 424 ? 11.117 34.688 15.773 1 97.25 424 LYS A O 1
ATOM 3322 N N . ALA A 1 425 ? 9.188 33.656 16.109 1 97.5 425 ALA A N 1
ATOM 3323 C CA . ALA A 1 425 ? 8.688 33.969 14.773 1 97.5 425 ALA A CA 1
ATOM 3324 C C . ALA A 1 425 ? 8.547 35.469 14.578 1 97.5 425 ALA A C 1
ATOM 3326 O O . ALA A 1 425 ? 8.75 36 13.477 1 97.5 425 ALA A O 1
ATOM 3327 N N . LYS A 1 426 ? 8.148 36.156 15.609 1 97.06 426 LYS A N 1
ATOM 3328 C CA . LYS A 1 426 ? 8.016 37.594 15.555 1 97.06 426 LYS A CA 1
ATOM 3329 C C . LYS A 1 426 ? 9.359 38.25 15.266 1 97.06 426 LYS A C 1
ATOM 3331 O O . LYS A 1 426 ? 9.414 39.281 14.586 1 97.06 426 LYS A O 1
ATOM 3336 N N . GLU A 1 427 ? 10.43 37.656 15.766 1 95.75 427 GLU A N 1
ATOM 3337 C CA . GLU A 1 427 ? 11.766 38.188 15.57 1 95.75 427 GLU A CA 1
ATOM 3338 C C . GLU A 1 427 ? 12.227 38.031 14.125 1 95.75 427 GLU A C 1
ATOM 3340 O O . GLU A 1 427 ? 13.078 38.781 13.648 1 95.75 427 GLU A O 1
ATOM 3345 N N . GLY A 1 428 ? 11.703 36.938 13.477 1 93.06 428 GLY A N 1
ATOM 3346 C CA . GLY A 1 428 ? 12.094 36.688 12.102 1 93.06 428 GLY A CA 1
ATOM 3347 C C . GLY A 1 428 ? 11.812 35.25 11.648 1 93.06 428 GLY A C 1
ATOM 3348 O O . GLY A 1 428 ? 11.484 34.406 12.469 1 93.06 428 GLY A O 1
ATOM 3349 N N . GLY A 1 429 ? 11.93 35.156 10.32 1 93.62 429 GLY A N 1
ATOM 3350 C CA . GLY A 1 429 ? 11.703 33.875 9.727 1 93.62 429 GLY A CA 1
ATOM 3351 C C . GLY A 1 429 ? 12.984 33.188 9.273 1 93.62 429 GLY A C 1
ATOM 3352 O O . GLY A 1 429 ? 14.047 33.812 9.242 1 93.62 429 GLY A O 1
ATOM 3353 N N . MET A 1 430 ? 12.867 31.891 9.117 1 93.75 430 MET A N 1
ATOM 3354 C CA . MET A 1 430 ? 13.961 31.125 8.531 1 93.75 430 MET A CA 1
ATOM 3355 C C . MET A 1 430 ? 13.695 30.828 7.059 1 93.75 430 MET A C 1
ATOM 3357 O O . MET A 1 430 ? 12.57 30.516 6.676 1 93.75 430 MET A O 1
ATOM 3361 N N . ASN A 1 431 ? 14.742 30.938 6.25 1 90.38 431 ASN A N 1
ATOM 3362 C CA . ASN A 1 431 ? 14.586 30.75 4.809 1 90.38 431 ASN A CA 1
ATOM 3363 C C . ASN A 1 431 ? 14.93 29.328 4.375 1 90.38 431 ASN A C 1
ATOM 3365 O O . ASN A 1 431 ? 16.062 29.047 3.986 1 90.38 431 ASN A O 1
ATOM 3369 N N . PHE A 1 432 ? 13.977 28.516 4.465 1 90 432 PHE A N 1
ATOM 3370 C CA . PHE A 1 432 ? 14.109 27.156 3.977 1 90 432 PHE A CA 1
ATOM 3371 C C . PHE A 1 432 ? 13.289 26.953 2.713 1 90 432 PHE A C 1
ATOM 3373 O O . PHE A 1 432 ? 12.32 27.672 2.473 1 90 432 PHE A O 1
ATOM 3380 N N . SER A 1 433 ? 13.773 26.031 1.933 1 83.06 433 SER A N 1
ATOM 3381 C CA . SER A 1 433 ? 13.031 25.703 0.719 1 83.06 433 SER A CA 1
ATOM 3382 C C . SER A 1 433 ? 11.68 25.094 1.048 1 83.06 433 SER A C 1
ATOM 3384 O O . SER A 1 433 ? 11.555 24.312 1.995 1 83.06 433 SER A O 1
ATOM 3386 N N . THR A 1 434 ? 10.734 25.547 0.286 1 80.38 434 THR A N 1
ATOM 3387 C CA . THR A 1 434 ? 9.398 24.969 0.404 1 80.38 434 THR A CA 1
ATOM 3388 C C . THR A 1 434 ? 9.125 24.016 -0.758 1 80.38 434 THR A C 1
ATOM 3390 O O . THR A 1 434 ? 7.984 23.594 -0.957 1 80.38 434 THR A O 1
ATOM 3393 N N . ASP A 1 435 ? 10.25 23.891 -1.524 1 75.75 435 ASP A N 1
ATOM 3394 C CA . ASP A 1 435 ? 10.086 22.953 -2.631 1 75.75 435 ASP A CA 1
ATOM 3395 C C . ASP A 1 435 ? 9.703 21.562 -2.119 1 75.75 435 ASP A C 1
ATOM 3397 O O . ASP A 1 435 ? 10.398 21 -1.28 1 75.75 435 ASP A O 1
ATOM 3401 N N . GLU A 1 436 ? 8.336 21.547 -2.514 1 65.75 436 GLU A N 1
ATOM 3402 C CA . GLU A 1 436 ? 7.91 20.219 -2.08 1 65.75 436 GLU A CA 1
ATOM 3403 C C . GLU A 1 436 ? 7.934 19.219 -3.238 1 65.75 436 GLU A C 1
ATOM 3405 O O . GLU A 1 436 ? 7.449 19.516 -4.332 1 65.75 436 GLU A O 1
ATOM 3410 N N . SER A 1 437 ? 8.688 18.422 -3.764 1 61.31 437 SER A N 1
ATOM 3411 C CA . SER A 1 437 ? 8.523 17.297 -4.684 1 61.31 437 SER A CA 1
ATOM 3412 C C . SER A 1 437 ? 8.328 15.984 -3.928 1 61.31 437 SER A C 1
ATOM 3414 O O . SER A 1 437 ? 9.297 15.32 -3.559 1 61.31 437 SER A O 1
ATOM 3416 N N . PHE A 1 438 ? 7.383 15.477 -3.367 1 63.34 438 PHE A N 1
ATOM 3417 C CA . PHE A 1 438 ? 7.113 14.5 -2.316 1 63.34 438 PHE A CA 1
ATOM 3418 C C . PHE A 1 438 ? 8.352 13.648 -2.037 1 63.34 438 PHE A C 1
ATOM 3420 O O . PHE A 1 438 ? 9.227 13.516 -2.895 1 63.34 438 PHE A O 1
ATOM 3427 N N . MET B 1 1 ? -12.875 -34.406 -5.895 1 68.69 1 MET B N 1
ATOM 3428 C CA . MET B 1 1 ? -14.023 -33.781 -5.258 1 68.69 1 MET B CA 1
ATOM 3429 C C . MET B 1 1 ? -14.914 -33.094 -6.297 1 68.69 1 MET B C 1
ATOM 3431 O O . MET B 1 1 ? -14.414 -32.469 -7.238 1 68.69 1 MET B O 1
ATOM 3435 N N . ASP B 1 2 ? -16.188 -33.406 -6.184 1 80.12 2 ASP B N 1
ATOM 3436 C CA . ASP B 1 2 ? -17.109 -32.656 -7.012 1 80.12 2 ASP B CA 1
ATOM 3437 C C . ASP B 1 2 ? -17.656 -31.438 -6.27 1 80.12 2 ASP B C 1
ATOM 3439 O O . ASP B 1 2 ? -17.297 -31.203 -5.113 1 80.12 2 ASP B O 1
ATOM 3443 N N . LEU B 1 3 ? -18.203 -30.641 -6.906 1 88.44 3 LEU B N 1
ATOM 3444 C CA . LEU B 1 3 ? -18.688 -29.375 -6.383 1 88.44 3 LEU B CA 1
ATOM 3445 C C . LEU B 1 3 ? -19.641 -29.594 -5.215 1 88.44 3 LEU B C 1
ATOM 3447 O O . LEU B 1 3 ? -19.703 -28.781 -4.289 1 88.44 3 LEU B O 1
ATOM 3451 N N . LYS B 1 4 ? -20.281 -30.734 -5.199 1 89.69 4 LYS B N 1
ATOM 3452 C CA . LYS B 1 4 ? -21.172 -31.078 -4.094 1 89.69 4 LYS B CA 1
ATOM 3453 C C . LYS B 1 4 ? -20.391 -31.328 -2.809 1 89.69 4 LYS B C 1
ATOM 3455 O O . LYS B 1 4 ? -20.766 -30.844 -1.74 1 89.69 4 LYS B O 1
ATOM 3460 N N . SER B 1 5 ? -19.297 -32.062 -2.98 1 92.5 5 SER B N 1
ATOM 3461 C CA . SER B 1 5 ? -18.453 -32.344 -1.82 1 92.5 5 SER B CA 1
ATOM 3462 C C . SER B 1 5 ? -17.812 -31.078 -1.283 1 92.5 5 SER B C 1
ATOM 3464 O O . SER B 1 5 ? -17.688 -30.906 -0.069 1 92.5 5 SER B O 1
ATOM 3466 N N . TYR B 1 6 ? -17.422 -30.188 -2.178 1 95.44 6 TYR B N 1
ATOM 3467 C CA . TYR B 1 6 ? -16.859 -28.906 -1.782 1 95.44 6 TYR B CA 1
ATOM 3468 C C . TYR B 1 6 ? -17.859 -28.094 -0.964 1 95.44 6 TYR B C 1
ATOM 3470 O O . TYR B 1 6 ? -17.516 -27.578 0.104 1 95.44 6 TYR B O 1
ATOM 3478 N N . SER B 1 7 ? -19.047 -28.031 -1.411 1 94.94 7 SER B N 1
ATOM 3479 C CA . SER B 1 7 ? -20.094 -27.234 -0.758 1 94.94 7 SER B CA 1
ATOM 3480 C C . SER B 1 7 ? -20.438 -27.812 0.614 1 94.94 7 SER B C 1
ATOM 3482 O O . SER B 1 7 ? -20.719 -27.062 1.551 1 94.94 7 SER B O 1
ATOM 3484 N N . GLU B 1 8 ? -20.422 -29.109 0.716 1 96.06 8 GLU B N 1
ATOM 3485 C CA . GLU B 1 8 ? -20.719 -29.766 1.98 1 96.06 8 GLU B CA 1
ATOM 3486 C C . GLU B 1 8 ? -19.609 -29.547 3.006 1 96.06 8 GLU B C 1
ATOM 3488 O O . GLU B 1 8 ? -19.891 -29.438 4.203 1 96.06 8 GLU B O 1
ATOM 3493 N N . ALA B 1 9 ? -18.438 -29.453 2.48 1 97.19 9 ALA B N 1
ATOM 3494 C CA . ALA B 1 9 ? -17.281 -29.375 3.367 1 97.19 9 ALA B CA 1
ATOM 3495 C C . ALA B 1 9 ? -17.016 -27.922 3.77 1 97.19 9 ALA B C 1
ATOM 3497 O O . ALA B 1 9 ? -16.266 -27.656 4.715 1 97.19 9 ALA B O 1
ATOM 3498 N N . THR B 1 10 ? -17.625 -26.938 3.096 1 98.25 10 THR B N 1
ATOM 3499 C CA . THR B 1 10 ? -17.25 -25.547 3.301 1 98.25 10 THR B CA 1
ATOM 3500 C C . THR B 1 10 ? -18.5 -24.672 3.389 1 98.25 10 THR B C 1
ATOM 3502 O O . THR B 1 10 ? -18.578 -23.625 2.74 1 98.25 10 THR B O 1
ATOM 3505 N N . VAL B 1 11 ? -19.469 -25.031 4.16 1 98.31 11 VAL B N 1
ATOM 3506 C CA . VAL B 1 11 ? -20.734 -24.328 4.309 1 98.31 11 VAL B CA 1
ATOM 3507 C C . VAL B 1 11 ? -20.5 -22.953 4.941 1 98.31 11 VAL B C 1
ATOM 3509 O O . VAL B 1 11 ? -21.172 -21.984 4.578 1 98.31 11 VAL B O 1
ATOM 3512 N N . GLY B 1 12 ? -19.641 -22.891 5.875 1 98.5 12 GLY B N 1
ATOM 3513 C CA . GLY B 1 12 ? -19.312 -21.625 6.504 1 98.5 12 GLY B CA 1
ATOM 3514 C C . GLY B 1 12 ? -18.734 -20.609 5.527 1 98.5 12 GLY B C 1
ATOM 3515 O O . GLY B 1 12 ? -19.094 -19.438 5.57 1 98.5 12 GLY B O 1
ATOM 3516 N N . SER B 1 13 ? -17.875 -21.047 4.648 1 98.5 13 SER B N 1
ATOM 3517 C CA . SER B 1 13 ? -17.312 -20.188 3.615 1 98.5 13 SER B CA 1
ATOM 3518 C C . SER B 1 13 ? -18.406 -19.672 2.684 1 98.5 13 SER B C 1
ATOM 3520 O O . SER B 1 13 ? -18.438 -18.484 2.328 1 98.5 13 SER B O 1
ATOM 3522 N N . LEU B 1 14 ? -19.297 -20.562 2.285 1 98.06 14 LEU B N 1
ATOM 3523 C CA . LEU B 1 14 ? -20.406 -20.156 1.434 1 98.06 14 LEU B CA 1
ATOM 3524 C C . LEU B 1 14 ? -21.25 -19.094 2.119 1 98.06 14 LEU B C 1
ATOM 3526 O O . LEU B 1 14 ? -21.656 -18.109 1.492 1 98.06 14 LEU B O 1
ATOM 3530 N N . ASN B 1 15 ? -21.562 -19.312 3.379 1 98.44 15 ASN B N 1
ATOM 3531 C CA . ASN B 1 15 ? -22.375 -18.359 4.133 1 98.44 15 ASN B CA 1
ATOM 3532 C C . ASN B 1 15 ? -21.688 -17 4.234 1 98.44 15 ASN B C 1
ATOM 3534 O O . ASN B 1 15 ? -22.344 -15.961 4.051 1 98.44 15 ASN B O 1
ATOM 3538 N N . LEU B 1 16 ? -20.422 -17 4.523 1 98.5 16 LEU B N 1
ATOM 3539 C CA . LEU B 1 16 ? -19.672 -15.742 4.613 1 98.5 16 LEU B CA 1
ATOM 3540 C C . LEU B 1 16 ? -19.625 -15.039 3.262 1 98.5 16 LEU B C 1
ATOM 3542 O O . LEU B 1 16 ? -19.734 -13.812 3.193 1 98.5 16 LEU B O 1
ATOM 3546 N N . PHE B 1 17 ? -19.438 -15.844 2.227 1 98.06 17 PHE B N 1
ATOM 3547 C CA . PHE B 1 17 ? -19.438 -15.281 0.882 1 98.06 17 PHE B CA 1
ATOM 3548 C C . PHE B 1 17 ? -20.75 -14.57 0.588 1 98.06 17 PHE B C 1
ATOM 3550 O O . PHE B 1 17 ? -20.75 -13.43 0.114 1 98.06 17 PHE B O 1
ATOM 3557 N N . ASN B 1 18 ? -21.828 -15.227 0.874 1 98.12 18 ASN B N 1
ATOM 3558 C CA . ASN B 1 18 ? -23.156 -14.672 0.635 1 98.12 18 ASN B CA 1
ATOM 3559 C C . ASN B 1 18 ? -23.406 -13.406 1.457 1 98.12 18 ASN B C 1
ATOM 3561 O O . ASN B 1 18 ? -24.031 -12.461 0.981 1 98.12 18 ASN B O 1
ATOM 3565 N N . GLU B 1 19 ? -22.922 -13.422 2.645 1 98.38 19 GLU B N 1
ATOM 3566 C CA . GLU B 1 19 ? -23.078 -12.25 3.506 1 98.38 19 GLU B CA 1
ATOM 3567 C C . GLU B 1 19 ? -22.172 -11.109 3.039 1 98.38 19 GLU B C 1
ATOM 3569 O O . GLU B 1 19 ? -22.609 -9.961 2.977 1 98.38 19 GLU B O 1
ATOM 3574 N N . ASN B 1 20 ? -20.906 -11.445 2.736 1 98.44 20 ASN B N 1
ATOM 3575 C CA . ASN B 1 20 ? -19.922 -10.43 2.361 1 98.44 20 ASN B CA 1
ATOM 3576 C C . ASN B 1 20 ? -20.297 -9.766 1.035 1 98.44 20 ASN B C 1
ATOM 3578 O O . ASN B 1 20 ? -20.031 -8.578 0.84 1 98.44 20 ASN B O 1
ATOM 3582 N N . LYS B 1 21 ? -20.875 -10.516 0.099 1 97.44 21 LYS B N 1
ATOM 3583 C CA . LYS B 1 21 ? -21.219 -9.969 -1.211 1 97.44 21 LYS B CA 1
ATOM 3584 C C . LYS B 1 21 ? -22.234 -8.844 -1.089 1 97.44 21 LYS B C 1
ATOM 3586 O O . LYS B 1 21 ? -22.375 -8.023 -2 1 97.44 21 LYS B O 1
ATOM 3591 N N . LYS B 1 22 ? -22.938 -8.758 0.041 1 98.19 22 LYS B N 1
ATOM 3592 C CA . LYS B 1 22 ? -23.938 -7.711 0.271 1 98.19 22 LYS B CA 1
ATOM 3593 C C . LYS B 1 22 ? -23.266 -6.375 0.589 1 98.19 22 LYS B C 1
ATOM 3595 O O . LYS B 1 22 ? -23.844 -5.312 0.389 1 98.19 22 LYS B O 1
ATOM 3600 N N . VAL B 1 23 ? -22 -6.414 1.092 1 98.56 23 VAL B N 1
ATOM 3601 C CA . VAL B 1 23 ? -21.375 -5.184 1.573 1 98.56 23 VAL B CA 1
ATOM 3602 C C . VAL B 1 23 ? -19.984 -5.031 0.953 1 98.56 23 VAL B C 1
ATOM 3604 O O . VAL B 1 23 ? -19.328 -3.998 1.119 1 98.56 23 VAL B O 1
ATOM 3607 N N . MET B 1 24 ? -19.547 -5.973 0.242 1 98.5 24 MET B N 1
ATOM 3608 C CA . MET B 1 24 ? -18.266 -5.961 -0.458 1 98.5 24 MET B CA 1
ATOM 3609 C C . MET B 1 24 ? -18.438 -6.406 -1.906 1 98.5 24 MET B C 1
ATOM 3611 O O . MET B 1 24 ? -18.938 -7.504 -2.168 1 98.5 24 MET B O 1
ATOM 3615 N N . PRO B 1 25 ? -17.953 -5.578 -2.854 1 97.06 25 PRO B N 1
ATOM 3616 C CA . PRO B 1 25 ? -18.047 -6.039 -4.242 1 97.06 25 PRO B CA 1
ATOM 3617 C C . PRO B 1 25 ? -17.391 -7.398 -4.453 1 97.06 25 PRO B C 1
ATOM 3619 O O . PRO B 1 25 ? -16.25 -7.613 -4.02 1 97.06 25 PRO B O 1
ATOM 3622 N N . TYR B 1 26 ? -18.156 -8.312 -5.043 1 93.44 26 TYR B N 1
ATOM 3623 C CA . TYR B 1 26 ? -17.625 -9.617 -5.43 1 93.44 26 TYR B CA 1
ATOM 3624 C C . TYR B 1 26 ? -17.312 -10.461 -4.203 1 93.44 26 TYR B C 1
ATOM 3626 O O . TYR B 1 26 ? -16.703 -11.523 -4.316 1 93.44 26 TYR B O 1
ATOM 3634 N N . GLY B 1 27 ? -17.578 -10.039 -2.98 1 95.31 27 GLY B N 1
ATOM 3635 C CA . GLY B 1 27 ? -17.516 -10.766 -1.724 1 95.31 27 GLY B CA 1
ATOM 3636 C C . GLY B 1 27 ? -16.109 -10.977 -1.22 1 95.31 27 GLY B C 1
ATOM 3637 O O . GLY B 1 27 ? -15.883 -11.742 -0.281 1 95.31 27 GLY B O 1
ATOM 3638 N N . VAL B 1 28 ? -15.07 -10.43 -1.863 1 96.12 28 VAL B N 1
ATOM 3639 C CA . VAL B 1 28 ? -13.664 -10.562 -1.49 1 96.12 28 VAL B CA 1
ATOM 3640 C C . VAL B 1 28 ? -12.984 -9.195 -1.531 1 96.12 28 VAL B C 1
ATOM 3642 O O . VAL B 1 28 ? -13.523 -8.242 -2.1 1 96.12 28 VAL B O 1
ATOM 3645 N N . SER B 1 29 ? -11.82 -9.102 -0.938 1 96.75 29 SER B N 1
ATOM 3646 C CA . SER B 1 29 ? -11.086 -7.836 -0.874 1 96.75 29 SER B CA 1
ATOM 3647 C C . SER B 1 29 ? -10.07 -7.73 -2.002 1 96.75 29 SER B C 1
ATOM 3649 O O . SER B 1 29 ? -9.422 -6.691 -2.166 1 96.75 29 SER B O 1
ATOM 3651 N N . SER B 1 30 ? -9.883 -8.719 -2.713 1 95.81 30 SER B N 1
ATOM 3652 C CA . SER B 1 30 ? -9.086 -8.828 -3.93 1 95.81 30 SER B CA 1
ATOM 3653 C C . SER B 1 30 ? -9.719 -9.797 -4.922 1 95.81 30 SER B C 1
ATOM 3655 O O . SER B 1 30 ? -10.016 -10.945 -4.574 1 95.81 30 SER B O 1
ATOM 3657 N N . ASN B 1 31 ? -9.82 -9.367 -6.191 1 94.06 31 ASN B N 1
ATOM 3658 C CA . ASN B 1 31 ? -10.5 -10.195 -7.176 1 94.06 31 ASN B CA 1
ATOM 3659 C C . ASN B 1 31 ? -9.812 -11.547 -7.348 1 94.06 31 ASN B C 1
ATOM 3661 O O . ASN B 1 31 ? -10.461 -12.555 -7.637 1 94.06 31 ASN B O 1
ATOM 3665 N N . TYR B 1 32 ? -8.531 -11.641 -7.078 1 89.62 32 TYR B N 1
ATOM 3666 C CA . TYR B 1 32 ? -7.777 -12.867 -7.316 1 89.62 32 TYR B CA 1
ATOM 3667 C C . TYR B 1 32 ? -8.07 -13.906 -6.242 1 89.62 32 TYR B C 1
ATOM 3669 O O . TYR B 1 32 ? -7.734 -15.086 -6.402 1 89.62 32 TYR B O 1
ATOM 3677 N N . ARG B 1 33 ? -8.742 -13.5 -5.18 1 93.69 33 ARG B N 1
ATOM 3678 C CA . ARG B 1 33 ? -9.031 -14.43 -4.098 1 93.69 33 ARG B CA 1
ATOM 3679 C C . ARG B 1 33 ? -10.328 -15.188 -4.359 1 93.69 33 ARG B C 1
ATOM 3681 O O . ARG B 1 33 ? -10.672 -16.109 -3.619 1 93.69 33 ARG B O 1
ATOM 3688 N N . PHE B 1 34 ? -11.023 -14.781 -5.434 1 92.25 34 PHE B N 1
ATOM 3689 C CA . PHE B 1 34 ? -12.266 -15.453 -5.809 1 92.25 34 PHE B CA 1
ATOM 3690 C C . PHE B 1 34 ? -11.984 -16.594 -6.773 1 92.25 34 PHE B C 1
ATOM 3692 O O . PHE B 1 34 ? -11.117 -16.484 -7.645 1 92.25 34 PHE B O 1
ATOM 3699 N N . PHE B 1 35 ? -12.656 -17.656 -6.566 1 90.75 35 PHE B N 1
ATOM 3700 C CA . PHE B 1 35 ? -12.812 -18.719 -7.562 1 90.75 35 PHE B CA 1
ATOM 3701 C C . PHE B 1 35 ? -14.227 -19.281 -7.543 1 90.75 35 PHE B C 1
ATOM 3703 O O . PHE B 1 35 ? -14.93 -19.172 -6.539 1 90.75 35 PHE B O 1
ATOM 3710 N N . GLU B 1 36 ? -14.586 -19.719 -8.633 1 91.69 36 GLU B N 1
ATOM 3711 C CA . GLU B 1 36 ? -15.906 -20.328 -8.719 1 91.69 36 GLU B CA 1
ATOM 3712 C C . GLU B 1 36 ? -15.961 -21.625 -7.926 1 91.69 36 GLU B C 1
ATOM 3714 O O . GLU B 1 36 ? -14.992 -22.391 -7.895 1 91.69 36 GLU B O 1
ATOM 3719 N N . PRO B 1 37 ? -17.109 -21.953 -7.371 1 94.38 37 PRO B N 1
ATOM 3720 C CA . PRO B 1 37 ? -18.344 -21.141 -7.285 1 94.38 37 PRO B CA 1
ATOM 3721 C C . PRO B 1 37 ? -18.266 -20.078 -6.199 1 94.38 37 PRO B C 1
ATOM 3723 O O . PRO B 1 37 ? -19.047 -19.125 -6.219 1 94.38 37 PRO B O 1
ATOM 3726 N N . TYR B 1 38 ? -17.484 -20.25 -5.152 1 95.38 38 TYR B N 1
ATOM 3727 C CA . TYR B 1 38 ? -17.188 -19.297 -4.09 1 95.38 38 TYR B CA 1
ATOM 3728 C C . TYR B 1 38 ? -15.867 -19.609 -3.414 1 95.38 38 TYR B C 1
ATOM 3730 O O . TYR B 1 38 ? -15.43 -20.766 -3.391 1 95.38 38 TYR B O 1
ATOM 3738 N N . PRO B 1 39 ? -15.234 -18.641 -2.879 1 95.38 39 PRO B N 1
ATOM 3739 C CA . PRO B 1 39 ? -13.898 -18.844 -2.32 1 95.38 39 PRO B CA 1
ATOM 3740 C C . PRO B 1 39 ? -13.93 -19.453 -0.918 1 95.38 39 PRO B C 1
ATOM 3742 O O . PRO B 1 39 ? -14.992 -19.5 -0.29 1 95.38 39 PRO B O 1
ATOM 3745 N N . LEU B 1 40 ? -12.742 -19.906 -0.504 1 97.38 40 LEU B N 1
ATOM 3746 C CA . LEU B 1 40 ? -12.547 -20.25 0.9 1 97.38 40 LEU B CA 1
ATOM 3747 C C . LEU B 1 40 ? -12.367 -19 1.747 1 97.38 40 LEU B C 1
ATOM 3749 O O . LEU B 1 40 ? -11.742 -18.031 1.304 1 97.38 40 LEU B O 1
ATOM 3753 N N . TYR B 1 41 ? -12.906 -18.969 2.869 1 98.44 41 TYR B N 1
ATOM 3754 C CA . TYR B 1 41 ? -12.57 -18.016 3.914 1 98.44 41 TYR B CA 1
ATOM 3755 C C . TYR B 1 41 ? -11.703 -18.641 4.988 1 98.44 41 TYR B C 1
ATOM 3757 O O . TYR B 1 41 ? -12.078 -19.656 5.586 1 98.44 41 TYR B O 1
ATOM 3765 N N . ILE B 1 42 ? -10.555 -18.094 5.219 1 98.69 42 ILE B N 1
ATOM 3766 C CA . ILE B 1 42 ? -9.547 -18.688 6.098 1 98.69 42 ILE B CA 1
ATOM 3767 C C . ILE B 1 42 ? -9.586 -17.984 7.457 1 98.69 42 ILE B C 1
ATOM 3769 O O . ILE B 1 42 ? -9.727 -16.766 7.535 1 98.69 42 ILE B O 1
ATOM 3773 N N . LYS B 1 43 ? -9.391 -18.781 8.484 1 98.38 43 LYS B N 1
ATOM 3774 C CA . LYS B 1 43 ? -9.461 -18.297 9.859 1 98.38 43 LYS B CA 1
ATOM 3775 C C . LYS B 1 43 ? -8.062 -18.016 10.414 1 98.38 43 LYS B C 1
ATOM 3777 O O . LYS B 1 43 ? -7.852 -17.016 11.102 1 98.38 43 LYS B O 1
ATOM 3782 N N . LYS B 1 44 ? -7.164 -18.906 10.141 1 98.5 44 LYS B N 1
ATOM 3783 C CA . LYS B 1 44 ? -5.832 -18.781 10.727 1 98.5 44 LYS B CA 1
ATOM 3784 C C . LYS B 1 44 ? -4.816 -19.641 9.969 1 98.5 44 LYS B C 1
ATOM 3786 O O . LYS B 1 44 ? -5.191 -20.484 9.156 1 98.5 44 LYS B O 1
ATOM 3791 N N . GLY B 1 45 ? -3.551 -19.359 10.164 1 98.56 45 GLY B N 1
ATOM 3792 C CA . GLY B 1 45 ? -2.434 -20.156 9.688 1 98.56 45 GLY B CA 1
ATOM 3793 C C . GLY B 1 45 ? -1.375 -20.406 10.742 1 98.56 45 GLY B C 1
ATOM 3794 O O . GLY B 1 45 ? -1.224 -19.594 11.672 1 98.56 45 GLY B O 1
ATOM 3795 N N . LYS B 1 46 ? -0.671 -21.484 10.672 1 98.62 46 LYS B N 1
ATOM 3796 C CA . LYS B 1 46 ? 0.453 -21.844 11.531 1 98.62 46 LYS B CA 1
ATOM 3797 C C . LYS B 1 46 ? 1.425 -22.766 10.797 1 98.62 46 LYS B C 1
ATOM 3799 O O . LYS B 1 46 ? 1.026 -23.812 10.273 1 98.62 46 LYS B O 1
ATOM 3804 N N . GLY B 1 47 ? 2.689 -22.359 10.82 1 98.5 47 GLY B N 1
ATOM 3805 C CA . GLY B 1 47 ? 3.648 -23.156 10.078 1 98.5 47 GLY B CA 1
ATOM 3806 C C . GLY B 1 47 ? 3.314 -23.266 8.602 1 98.5 47 GLY B C 1
ATOM 3807 O O . GLY B 1 47 ? 3.164 -22.266 7.914 1 98.5 47 GLY B O 1
ATOM 3808 N N . SER B 1 48 ? 3.131 -24.531 8.172 1 98.75 48 SER B N 1
ATOM 3809 C CA . SER B 1 48 ? 2.832 -24.781 6.766 1 98.75 48 SER B CA 1
ATOM 3810 C C . SER B 1 48 ? 1.338 -24.984 6.547 1 98.75 48 SER B C 1
ATOM 3812 O O . SER B 1 48 ? 0.918 -25.438 5.477 1 98.75 48 SER B O 1
ATOM 3814 N N . ARG B 1 49 ? 0.482 -24.625 7.539 1 98.75 49 ARG B N 1
ATOM 3815 C CA . ARG B 1 49 ? -0.925 -25 7.477 1 98.75 49 ARG B CA 1
ATOM 3816 C C . ARG B 1 49 ? -1.83 -23.781 7.637 1 98.75 49 ARG B C 1
ATOM 3818 O O . ARG B 1 49 ? -1.432 -22.781 8.234 1 98.75 49 ARG B O 1
ATOM 3825 N N . VAL B 1 50 ? -2.984 -23.875 7.078 1 98.75 50 VAL B N 1
ATOM 3826 C CA . VAL B 1 50 ? -4.062 -22.906 7.316 1 98.75 50 VAL B CA 1
ATOM 3827 C C . VAL B 1 50 ? -5.352 -23.656 7.656 1 98.75 50 VAL B C 1
ATOM 3829 O O . VAL B 1 50 ? -5.48 -24.844 7.359 1 98.75 50 VAL B O 1
ATOM 3832 N N . TRP B 1 51 ? -6.27 -22.984 8.258 1 98.81 51 TRP B N 1
ATOM 3833 C CA . TRP B 1 51 ? -7.59 -23.5 8.609 1 98.81 51 TRP B CA 1
ATOM 3834 C C . TRP B 1 51 ? -8.688 -22.562 8.117 1 98.81 51 TRP B C 1
ATOM 3836 O O . TRP B 1 51 ? -8.641 -21.359 8.367 1 98.81 51 TRP B O 1
ATOM 3846 N N . ASP B 1 52 ? -9.68 -23.094 7.398 1 98.56 52 ASP B N 1
ATOM 3847 C CA . ASP B 1 52 ? -10.805 -22.281 6.965 1 98.56 52 ASP B CA 1
ATOM 3848 C C . ASP B 1 52 ? -11.852 -22.156 8.07 1 98.56 52 ASP B C 1
ATOM 3850 O O . ASP B 1 52 ? -11.672 -22.688 9.164 1 98.56 52 ASP B O 1
ATOM 3854 N N . VAL B 1 53 ? -12.859 -21.406 7.852 1 98.5 53 VAL B N 1
ATOM 3855 C CA . VAL B 1 53 ? -13.875 -21.094 8.852 1 98.5 53 VAL B CA 1
ATOM 3856 C C . VAL B 1 53 ? -14.68 -22.344 9.18 1 98.5 53 VAL B C 1
ATOM 3858 O O . VAL B 1 53 ? -15.383 -22.391 10.195 1 98.5 53 VAL B O 1
ATOM 3861 N N . ASP B 1 54 ? -14.617 -23.375 8.383 1 98.5 54 ASP B N 1
ATOM 3862 C CA . ASP B 1 54 ? -15.375 -24.625 8.562 1 98.5 54 ASP B CA 1
ATOM 3863 C C . ASP B 1 54 ? -14.57 -25.641 9.359 1 98.5 54 ASP B C 1
ATOM 3865 O O . ASP B 1 54 ? -15.062 -26.734 9.656 1 98.5 54 ASP B O 1
ATOM 3869 N N . GLY B 1 55 ? -13.32 -25.312 9.656 1 98.25 55 GLY B N 1
ATOM 3870 C CA . GLY B 1 55 ? -12.477 -26.188 10.469 1 98.25 55 GLY B CA 1
ATOM 3871 C C . GLY B 1 55 ? -11.609 -27.125 9.648 1 98.25 55 GLY B C 1
ATOM 3872 O O . GLY B 1 55 ? -10.852 -27.922 10.203 1 98.25 55 GLY B O 1
ATOM 3873 N N . ASN B 1 56 ? -11.719 -27.062 8.328 1 98.5 56 ASN B N 1
ATOM 3874 C CA . ASN B 1 56 ? -10.828 -27.844 7.473 1 98.5 56 ASN B CA 1
ATOM 3875 C C . ASN B 1 56 ? -9.383 -27.359 7.574 1 98.5 56 ASN B C 1
ATOM 3877 O O . ASN B 1 56 ? -9.133 -26.156 7.578 1 98.5 56 ASN B O 1
ATOM 3881 N N . GLU B 1 57 ? -8.469 -28.328 7.727 1 98.56 57 GLU B N 1
ATOM 3882 C CA . GLU B 1 57 ? -7.035 -28.047 7.734 1 98.56 57 GLU B CA 1
ATOM 3883 C C . GLU B 1 57 ? -6.41 -28.328 6.367 1 98.56 57 GLU B C 1
ATOM 3885 O O . GLU B 1 57 ? -6.73 -29.344 5.734 1 98.56 57 GLU B O 1
ATOM 3890 N N . TYR B 1 58 ? -5.547 -27.406 5.91 1 98.75 58 TYR B N 1
ATOM 3891 C CA . TYR B 1 58 ? -4.852 -27.609 4.645 1 98.75 58 TYR B CA 1
ATOM 3892 C C . TYR B 1 58 ? -3.35 -27.422 4.812 1 98.75 58 TYR B C 1
ATOM 3894 O O . TYR B 1 58 ? -2.904 -26.469 5.461 1 98.75 58 TYR B O 1
ATOM 3902 N N . VAL B 1 59 ? -2.535 -28.375 4.277 1 98.88 59 VAL B N 1
ATOM 3903 C CA . VAL B 1 59 ? -1.158 -28 3.971 1 98.88 59 VAL B CA 1
ATOM 3904 C C . VAL B 1 59 ? -1.142 -26.969 2.834 1 98.88 59 VAL B C 1
ATOM 3906 O O . VAL B 1 59 ? -1.673 -27.234 1.752 1 98.88 59 VAL B O 1
ATOM 3909 N N . ASP B 1 60 ? -0.579 -25.828 3.123 1 98.81 60 ASP B N 1
ATOM 3910 C CA . ASP B 1 60 ? -0.771 -24.703 2.223 1 98.81 60 ASP B CA 1
ATOM 3911 C C . ASP B 1 60 ? 0.492 -24.422 1.409 1 98.81 60 ASP B C 1
ATOM 3913 O O . ASP B 1 60 ? 1.544 -24.109 1.972 1 98.81 60 ASP B O 1
ATOM 3917 N N . TYR B 1 61 ? 0.343 -24.484 0.052 1 98.88 61 TYR B N 1
ATOM 3918 C CA . TYR B 1 61 ? 1.466 -24.172 -0.824 1 98.88 61 TYR B CA 1
ATOM 3919 C C . TYR B 1 61 ? 1.214 -22.875 -1.592 1 98.88 61 TYR B C 1
ATOM 3921 O O . TYR B 1 61 ? 2.029 -22.484 -2.426 1 98.88 61 TYR B O 1
ATOM 3929 N N . ASN B 1 62 ? 0.053 -22.234 -1.334 1 97.88 62 ASN B N 1
ATOM 3930 C CA . ASN B 1 62 ? -0.171 -20.859 -1.801 1 97.88 62 ASN B CA 1
ATOM 3931 C C . ASN B 1 62 ? 0.66 -19.859 -1.011 1 97.88 62 ASN B C 1
ATOM 3933 O O . ASN B 1 62 ? 1.348 -19.016 -1.596 1 97.88 62 ASN B O 1
ATOM 3937 N N . LEU B 1 63 ? 0.585 -19.969 0.377 1 98.12 63 LEU B N 1
ATOM 3938 C CA . LEU B 1 63 ? 1.38 -19.203 1.326 1 98.12 63 LEU B CA 1
ATOM 3939 C C . LEU B 1 63 ? 1.194 -17.703 1.101 1 98.12 63 LEU B C 1
ATOM 3941 O O . LEU B 1 63 ? 2.172 -16.953 1.048 1 98.12 63 LEU B O 1
ATOM 3945 N N . GLY B 1 64 ? -0.084 -17.281 0.915 1 96.94 64 GLY B N 1
ATOM 3946 C CA . GLY B 1 64 ? -0.349 -15.867 0.692 1 96.94 64 GLY B CA 1
ATOM 3947 C C . GLY B 1 64 ? 0.245 -15.344 -0.603 1 96.94 64 GLY B C 1
ATOM 3948 O O . GLY B 1 64 ? 0.821 -14.258 -0.632 1 96.94 64 GLY B O 1
ATOM 3949 N N . PHE B 1 65 ? 0.141 -16.188 -1.69 1 96.5 65 PHE B N 1
ATOM 3950 C CA . PHE B 1 65 ? 0.714 -15.859 -2.99 1 96.5 65 PHE B CA 1
ATOM 3951 C C . PHE B 1 65 ? 2.223 -15.672 -2.887 1 96.5 65 PHE B C 1
ATOM 3953 O O . PHE B 1 65 ? 2.789 -14.773 -3.516 1 96.5 65 PHE B O 1
ATOM 3960 N N . GLY B 1 66 ? 2.832 -16.438 -2.045 1 97.06 66 GLY B N 1
ATOM 3961 C CA . GLY B 1 66 ? 4.285 -16.5 -1.974 1 97.06 66 GLY B CA 1
ATOM 3962 C C . GLY B 1 66 ? 4.863 -15.609 -0.881 1 97.06 66 GLY B C 1
ATOM 3963 O O . GLY B 1 66 ? 6.082 -15.516 -0.739 1 97.06 66 GLY B O 1
ATOM 3964 N N . VAL B 1 67 ? 4.082 -15 -0.038 1 98.12 67 VAL B N 1
ATOM 3965 C CA . VAL B 1 67 ? 4.543 -14.062 0.984 1 98.12 67 VAL B CA 1
ATOM 3966 C C . VAL B 1 67 ? 5.117 -14.836 2.168 1 98.12 67 VAL B C 1
ATOM 3968 O O . VAL B 1 67 ? 6.117 -14.422 2.762 1 98.12 67 VAL B O 1
ATOM 3971 N N . MET B 1 68 ? 4.531 -15.961 2.496 1 98.44 68 MET B N 1
ATOM 3972 C CA . MET B 1 68 ? 4.766 -16.594 3.793 1 98.44 68 MET B CA 1
ATOM 3973 C C . MET B 1 68 ? 5.781 -17.719 3.676 1 98.44 68 MET B C 1
ATOM 3975 O O . MET B 1 68 ? 5.609 -18.781 4.285 1 98.44 68 MET B O 1
ATOM 3979 N N . GLU B 1 69 ? 6.785 -17.469 2.916 1 98.69 69 GLU B N 1
ATOM 3980 C CA . GLU B 1 69 ? 7.875 -18.438 2.848 1 98.69 69 GLU B CA 1
ATOM 3981 C C . GLU B 1 69 ? 8.516 -18.641 4.215 1 98.69 69 GLU B C 1
ATOM 3983 O O . GLU B 1 69 ? 9.203 -19.641 4.441 1 98.69 69 GLU B O 1
ATOM 3988 N N . VAL B 1 70 ? 8.289 -17.766 5.141 1 98.75 70 VAL B N 1
ATOM 3989 C CA . VAL B 1 70 ? 8.812 -17.859 6.5 1 98.75 70 VAL B CA 1
ATOM 3990 C C . VAL B 1 70 ? 7.914 -18.75 7.344 1 98.75 70 VAL B C 1
ATOM 3992 O O . VAL B 1 70 ? 8.266 -19.109 8.469 1 98.75 70 VAL B O 1
ATOM 3995 N N . GLY B 1 71 ? 6.805 -19.188 6.812 1 98.69 71 GLY B N 1
ATOM 3996 C CA . GLY B 1 71 ? 5.809 -19.922 7.582 1 98.69 71 GLY B CA 1
ATOM 3997 C C . GLY B 1 71 ? 4.871 -19.016 8.359 1 98.69 71 GLY B C 1
ATOM 3998 O O . GLY B 1 71 ? 5.266 -17.938 8.805 1 98.69 71 GLY B O 1
ATOM 3999 N N . TYR B 1 72 ? 3.656 -19.516 8.547 1 98.62 72 TYR B N 1
ATOM 4000 C CA . TYR B 1 72 ? 2.672 -18.75 9.312 1 98.62 72 TYR B CA 1
ATOM 4001 C C . TYR B 1 72 ? 3.035 -18.734 10.797 1 98.62 72 TYR B C 1
ATOM 4003 O O . TYR B 1 72 ? 3.418 -19.766 11.359 1 98.62 72 TYR B O 1
ATOM 4011 N N . GLY B 1 73 ? 2.871 -17.531 11.375 1 98.25 73 GLY B N 1
ATOM 4012 C CA . GLY B 1 73 ? 3.096 -17.422 12.805 1 98.25 73 GLY B CA 1
ATOM 4013 C C . GLY B 1 73 ? 4.523 -17.734 13.211 1 98.25 73 GLY B C 1
ATOM 4014 O O . GLY B 1 73 ? 4.758 -18.344 14.266 1 98.25 73 GLY B O 1
ATOM 4015 N N . ASN B 1 74 ? 5.504 -17.469 12.391 1 98.62 74 ASN B N 1
ATOM 4016 C CA . ASN B 1 74 ? 6.902 -17.719 12.719 1 98.62 74 ASN B CA 1
ATOM 4017 C C . ASN B 1 74 ? 7.285 -17.094 14.055 1 98.62 74 ASN B C 1
ATOM 4019 O O . ASN B 1 74 ? 7.184 -15.883 14.234 1 98.62 74 ASN B O 1
ATOM 4023 N N . GLU B 1 75 ? 7.812 -17.859 14.93 1 98.38 75 GLU B N 1
ATOM 4024 C CA . GLU B 1 75 ? 8.008 -17.453 16.328 1 98.38 75 GLU B CA 1
ATOM 4025 C C . GLU B 1 75 ? 9 -16.297 16.438 1 98.38 75 GLU B C 1
ATOM 4027 O O . GLU B 1 75 ? 8.852 -15.43 17.281 1 98.38 75 GLU B O 1
ATOM 4032 N N . ARG B 1 76 ? 10.047 -16.312 15.664 1 98.44 76 ARG B N 1
ATOM 4033 C CA . ARG B 1 76 ? 11.039 -15.242 15.703 1 98.44 76 ARG B CA 1
ATOM 4034 C C . ARG B 1 76 ? 10.438 -13.914 15.266 1 98.44 76 ARG B C 1
ATOM 4036 O O . ARG B 1 76 ? 10.695 -12.875 15.875 1 98.44 76 ARG B O 1
ATOM 4043 N N . ILE B 1 77 ? 9.641 -13.906 14.234 1 98.69 77 ILE B N 1
ATOM 4044 C CA . ILE B 1 77 ? 8.977 -12.703 13.742 1 98.69 77 ILE B CA 1
ATOM 4045 C C . ILE B 1 77 ? 7.961 -12.219 14.773 1 98.69 77 ILE B C 1
ATOM 4047 O O . ILE B 1 77 ? 7.906 -11.023 15.086 1 98.69 77 ILE B O 1
ATOM 4051 N N . VAL B 1 78 ? 7.129 -13.156 15.305 1 98.62 78 VAL B N 1
ATOM 4052 C CA . VAL B 1 78 ? 6.117 -12.82 16.297 1 98.62 78 VAL B CA 1
ATOM 4053 C C . VAL B 1 78 ? 6.773 -12.125 17.484 1 98.62 78 VAL B C 1
ATOM 4055 O O . VAL B 1 78 ? 6.281 -11.094 17.969 1 98.62 78 VAL B O 1
ATOM 4058 N N . ARG B 1 79 ? 7.867 -12.664 17.922 1 98.44 79 ARG B N 1
ATOM 4059 C CA . ARG B 1 79 ? 8.578 -12.117 19.062 1 98.44 79 ARG B CA 1
ATOM 4060 C C . ARG B 1 79 ? 9.047 -10.695 18.797 1 98.44 79 ARG B C 1
ATOM 4062 O O . ARG B 1 79 ? 8.805 -9.789 19.609 1 98.44 79 ARG B O 1
ATOM 4069 N N . GLU B 1 80 ? 9.727 -10.422 17.703 1 98.38 80 GLU B N 1
ATOM 4070 C CA . GLU B 1 80 ? 10.32 -9.117 17.406 1 98.38 80 GLU B CA 1
ATOM 4071 C C . GLU B 1 80 ? 9.242 -8.094 17.078 1 98.38 80 GLU B C 1
ATOM 4073 O O . GLU B 1 80 ? 9.344 -6.93 17.469 1 98.38 80 GLU B O 1
ATOM 4078 N N . VAL B 1 81 ? 8.227 -8.477 16.359 1 98.5 81 VAL B N 1
ATOM 4079 C CA . VAL B 1 81 ? 7.156 -7.559 15.961 1 98.5 81 VAL B CA 1
ATOM 4080 C C . VAL B 1 81 ? 6.32 -7.184 17.188 1 98.5 81 VAL B C 1
ATOM 4082 O O . VAL B 1 81 ? 5.855 -6.047 17.297 1 98.5 81 VAL B O 1
ATOM 4085 N N . SER B 1 82 ? 6.105 -8.148 18.094 1 98.06 82 SER B N 1
ATOM 4086 C CA . SER B 1 82 ? 5.355 -7.859 19.312 1 98.06 82 SER B CA 1
ATOM 4087 C C . SER B 1 82 ? 6.012 -6.734 20.109 1 98.06 82 SER B C 1
ATOM 4089 O O . SER B 1 82 ? 5.32 -5.91 20.703 1 98.06 82 SER B O 1
ATOM 4091 N N . LYS B 1 83 ? 7.312 -6.668 20.109 1 97.62 83 LYS B N 1
ATOM 4092 C CA . LYS B 1 83 ? 8.031 -5.602 20.797 1 97.62 83 LYS B CA 1
ATOM 4093 C C . LYS B 1 83 ? 7.805 -4.258 20.109 1 97.62 83 LYS B C 1
ATOM 4095 O O . LYS B 1 83 ? 7.547 -3.252 20.781 1 97.62 83 LYS B O 1
ATOM 4100 N N . VAL B 1 84 ? 7.859 -4.262 18.875 1 97.75 84 VAL B N 1
ATOM 4101 C CA . VAL B 1 84 ? 7.832 -3.025 18.109 1 97.75 84 VAL B CA 1
ATOM 4102 C C . VAL B 1 84 ? 6.434 -2.414 18.156 1 97.75 84 VAL B C 1
ATOM 4104 O O . VAL B 1 84 ? 6.285 -1.19 18.188 1 97.75 84 VAL B O 1
ATOM 4107 N N . ILE B 1 85 ? 5.359 -3.203 18.125 1 98.12 85 ILE B N 1
ATOM 4108 C CA . ILE B 1 85 ? 3.998 -2.686 18.109 1 98.12 85 ILE B CA 1
ATOM 4109 C C . ILE B 1 85 ? 3.711 -1.946 19.406 1 98.12 85 ILE B C 1
ATOM 4111 O O . ILE B 1 85 ? 2.828 -1.087 19.469 1 98.12 85 ILE B O 1
ATOM 4115 N N . GLU B 1 86 ? 4.477 -2.244 20.453 1 97.88 86 GLU B N 1
ATOM 4116 C CA . GLU B 1 86 ? 4.348 -1.547 21.734 1 97.88 86 GLU B CA 1
ATOM 4117 C C . GLU B 1 86 ? 5.031 -0.184 21.688 1 97.88 86 GLU B C 1
ATOM 4119 O O . GLU B 1 86 ? 4.766 0.676 22.531 1 97.88 86 GLU B O 1
ATOM 4124 N N . GLU B 1 87 ? 5.891 -0.024 20.734 1 96.94 87 GLU B N 1
ATOM 4125 C CA . GLU B 1 87 ? 6.754 1.153 20.688 1 96.94 87 GLU B CA 1
ATOM 4126 C C . GLU B 1 87 ? 6.324 2.115 19.594 1 96.94 87 GLU B C 1
ATOM 4128 O O . GLU B 1 87 ? 6.949 3.158 19.391 1 96.94 87 GLU B O 1
ATOM 4133 N N . GLY B 1 88 ? 5.301 1.841 18.906 1 95.44 88 GLY B N 1
ATOM 4134 C CA . GLY B 1 88 ? 4.789 2.682 17.844 1 95.44 88 GLY B CA 1
ATOM 4135 C C . GLY B 1 88 ? 4.891 2.033 16.469 1 95.44 88 GLY B C 1
ATOM 4136 O O . GLY B 1 88 ? 5.984 1.681 16.031 1 95.44 88 GLY B O 1
ATOM 4137 N N . THR B 1 89 ? 3.791 1.943 15.742 1 97.69 89 THR B N 1
ATOM 4138 C CA . THR B 1 89 ? 3.711 1.262 14.453 1 97.69 89 THR B CA 1
ATOM 4139 C C . THR B 1 89 ? 3.93 2.244 13.305 1 97.69 89 THR B C 1
ATOM 4141 O O . THR B 1 89 ? 4.18 1.834 12.172 1 97.69 89 THR B O 1
ATOM 4144 N N . ILE B 1 90 ? 3.787 3.514 13.508 1 97 90 ILE B N 1
ATOM 4145 C CA . ILE B 1 90 ? 4.102 4.652 12.656 1 97 90 ILE B CA 1
ATOM 4146 C C . ILE B 1 90 ? 4.605 5.812 13.508 1 97 90 ILE B C 1
ATOM 4148 O O . ILE B 1 90 ? 4.082 6.062 14.602 1 97 90 ILE B O 1
ATOM 4152 N N . LEU B 1 91 ? 5.633 6.59 13.07 1 94.94 91 LEU B N 1
ATOM 4153 C CA . LEU B 1 91 ? 6.254 7.543 13.984 1 94.94 91 LEU B CA 1
ATOM 4154 C C . LEU B 1 91 ? 6.289 8.938 13.367 1 94.94 91 LEU B C 1
ATOM 4156 O O . LEU B 1 91 ? 6.77 9.883 14 1 94.94 91 LEU B O 1
ATOM 4160 N N . GLY B 1 92 ? 5.828 9.195 12.18 1 90 92 GLY B N 1
ATOM 4161 C CA . GLY B 1 92 ? 5.742 10.508 11.562 1 90 92 GLY B CA 1
ATOM 4162 C C . GLY B 1 92 ? 7.027 10.93 10.875 1 90 92 GLY B C 1
ATOM 4163 O O . GLY B 1 92 ? 6.992 11.57 9.82 1 90 92 GLY B O 1
ATOM 4164 N N . PHE B 1 93 ? 8.164 10.711 11.531 1 95.06 93 PHE B N 1
ATOM 4165 C CA . PHE B 1 93 ? 9.484 10.898 10.938 1 95.06 93 PHE B CA 1
ATOM 4166 C C . PHE B 1 93 ? 10.156 9.555 10.688 1 95.06 93 PHE B C 1
ATOM 4168 O O . PHE B 1 93 ? 9.531 8.508 10.82 1 95.06 93 PHE B O 1
ATOM 4175 N N . GLU B 1 94 ? 11.352 9.672 10.188 1 97 94 GLU B N 1
ATOM 4176 C CA . GLU B 1 94 ? 12.016 8.453 9.742 1 97 94 GLU B CA 1
ATOM 4177 C C . GLU B 1 94 ? 12.352 7.543 10.922 1 97 94 GLU B C 1
ATOM 4179 O O . GLU B 1 94 ? 12.859 8.008 11.945 1 97 94 GLU B O 1
ATOM 4184 N N . TYR B 1 95 ? 11.984 6.297 10.906 1 98.19 95 TYR B N 1
ATOM 4185 C CA . TYR B 1 95 ? 12.344 5.277 11.883 1 98.19 95 TYR B CA 1
ATOM 4186 C C . TYR B 1 95 ? 13.844 5.016 11.875 1 98.19 95 TYR B C 1
ATOM 4188 O O . TYR B 1 95 ? 14.445 4.887 10.805 1 98.19 95 TYR B O 1
ATOM 4196 N N . TYR B 1 96 ? 14.438 4.863 12.945 1 98.38 96 TYR B N 1
ATOM 4197 C CA . TYR B 1 96 ? 15.891 4.895 13.062 1 98.38 96 TYR B CA 1
ATOM 4198 C C . TYR B 1 96 ? 16.516 3.637 12.477 1 98.38 96 TYR B C 1
ATOM 4200 O O . TYR B 1 96 ? 17.703 3.625 12.133 1 98.38 96 TYR B O 1
ATOM 4208 N N . ARG B 1 97 ? 15.781 2.572 12.297 1 98.56 97 ARG B N 1
ATOM 4209 C CA . ARG B 1 97 ? 16.375 1.317 11.836 1 98.56 97 ARG B CA 1
ATOM 4210 C C . ARG B 1 97 ? 16.188 1.147 10.328 1 98.56 97 ARG B C 1
ATOM 4212 O O . ARG B 1 97 ? 16.562 0.114 9.766 1 98.56 97 ARG B O 1
ATO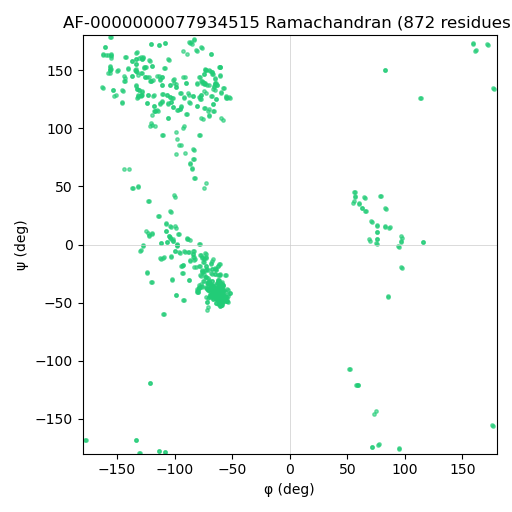M 4219 N N . THR B 1 98 ? 15.555 2.096 9.664 1 98.62 98 THR B N 1
ATOM 4220 C CA . THR B 1 98 ? 15.273 1.994 8.234 1 98.62 98 THR B CA 1
ATOM 4221 C C . THR B 1 98 ? 16.562 1.846 7.438 1 98.62 98 THR B C 1
ATOM 4223 O O . THR B 1 98 ? 16.625 1.068 6.484 1 98.62 98 THR B O 1
ATOM 4226 N N . GLY B 1 99 ? 17.578 2.629 7.805 1 98.75 99 GLY B N 1
ATOM 4227 C CA . GLY B 1 99 ? 18.875 2.523 7.148 1 98.75 99 GLY B CA 1
ATOM 4228 C C . GLY B 1 99 ? 19.5 1.145 7.27 1 98.75 99 GLY B C 1
ATOM 4229 O O . GLY B 1 99 ? 20.156 0.672 6.344 1 98.75 99 GLY B O 1
ATOM 4230 N N . GLU B 1 100 ? 19.312 0.515 8.43 1 98.81 100 GLU B N 1
ATOM 4231 C CA . GLU B 1 100 ? 19.797 -0.845 8.633 1 98.81 100 GLU B CA 1
ATOM 4232 C C . GLU B 1 100 ? 19.188 -1.811 7.621 1 98.81 100 GLU B C 1
ATOM 4234 O O . GLU B 1 100 ? 19.906 -2.635 7.039 1 98.81 100 GLU B O 1
ATOM 4239 N N . LEU B 1 101 ? 17.891 -1.701 7.402 1 98.88 101 LEU B N 1
ATOM 4240 C CA . LEU B 1 101 ? 17.234 -2.551 6.414 1 98.88 101 LEU B CA 1
ATOM 4241 C C . LEU B 1 101 ? 17.734 -2.25 5.012 1 98.88 101 LEU B C 1
ATOM 4243 O O . LEU B 1 101 ? 17.969 -3.17 4.223 1 98.88 101 LEU B O 1
ATOM 4247 N N . ALA B 1 102 ? 17.844 -0.965 4.695 1 98.88 102 ALA B N 1
ATOM 4248 C CA . ALA B 1 102 ? 18.359 -0.581 3.383 1 98.88 102 ALA B CA 1
ATOM 4249 C C . ALA B 1 102 ? 19.719 -1.213 3.115 1 98.88 102 ALA B C 1
ATOM 4251 O O . ALA B 1 102 ? 19.969 -1.752 2.033 1 98.88 102 ALA B O 1
ATOM 4252 N N . ARG B 1 103 ? 20.625 -1.172 4.074 1 98.81 103 ARG B N 1
ATOM 4253 C CA . ARG B 1 103 ? 21.969 -1.733 3.928 1 98.81 103 ARG B CA 1
ATOM 4254 C C . ARG B 1 103 ? 21.922 -3.248 3.764 1 98.81 103 ARG B C 1
ATOM 4256 O O . ARG B 1 103 ? 22.688 -3.822 2.992 1 98.81 103 ARG B O 1
ATOM 4263 N N . GLU B 1 104 ? 21.031 -3.883 4.508 1 98.81 104 GLU B N 1
ATOM 4264 C CA . GLU B 1 104 ? 20.875 -5.328 4.371 1 98.81 104 GLU B CA 1
ATOM 4265 C C . GLU B 1 104 ? 20.422 -5.707 2.967 1 98.81 104 GLU B C 1
ATOM 4267 O O . GLU B 1 104 ? 20.922 -6.672 2.383 1 98.81 104 GLU B O 1
ATOM 4272 N N . ILE B 1 105 ? 19.5 -4.984 2.443 1 98.69 105 ILE B N 1
ATOM 4273 C CA . ILE B 1 105 ? 18.984 -5.234 1.099 1 98.69 105 ILE B CA 1
ATOM 4274 C C . ILE B 1 105 ? 20.078 -4.965 0.073 1 98.69 105 ILE B C 1
ATOM 4276 O O . ILE B 1 105 ? 20.266 -5.738 -0.871 1 98.69 105 ILE B O 1
ATOM 4280 N N . SER B 1 106 ? 20.766 -3.842 0.271 1 98.44 106 SER B N 1
ATOM 4281 C CA . SER B 1 106 ? 21.891 -3.514 -0.609 1 98.44 106 SER B CA 1
ATOM 4282 C C . SER B 1 106 ? 22.906 -4.637 -0.642 1 98.44 106 SER B C 1
ATOM 4284 O O . SER B 1 106 ? 23.375 -5.027 -1.714 1 98.44 106 SER B O 1
ATOM 4286 N N . ARG B 1 107 ? 23.266 -5.094 0.476 1 98.19 107 ARG B N 1
ATOM 4287 C CA . ARG B 1 107 ? 24.266 -6.16 0.593 1 98.19 107 ARG B CA 1
ATOM 4288 C C . ARG B 1 107 ? 23.781 -7.434 -0.094 1 98.19 107 ARG B C 1
ATOM 4290 O O . ARG B 1 107 ? 24.531 -8.055 -0.851 1 98.19 107 ARG B O 1
ATOM 4297 N N . ARG B 1 108 ? 22.609 -7.82 0.07 1 98.5 108 ARG B N 1
ATOM 4298 C CA . ARG B 1 108 ? 22.109 -9.117 -0.356 1 98.5 108 ARG B CA 1
ATOM 4299 C C . ARG B 1 108 ? 21.781 -9.117 -1.848 1 98.5 108 ARG B C 1
ATOM 4301 O O . ARG B 1 108 ? 22.016 -10.117 -2.537 1 98.5 108 ARG B O 1
ATOM 4308 N N . TYR B 1 109 ? 21.234 -8.031 -2.367 1 98.5 109 TYR B N 1
ATOM 4309 C CA . TYR B 1 109 ? 20.688 -8.023 -3.723 1 98.5 109 TYR B CA 1
ATOM 4310 C C . TYR B 1 109 ? 21.562 -7.18 -4.652 1 98.5 109 TYR B C 1
ATOM 4312 O O . TYR B 1 109 ? 21.344 -7.16 -5.863 1 98.5 109 TYR B O 1
ATOM 4320 N N . GLY B 1 110 ? 22.469 -6.445 -4.078 1 97.81 110 GLY B N 1
ATOM 4321 C CA . GLY B 1 110 ? 23.453 -5.723 -4.883 1 97.81 110 GLY B CA 1
ATOM 4322 C C . GLY B 1 110 ? 22.953 -4.355 -5.324 1 97.81 110 GLY B C 1
ATOM 4323 O O . GLY B 1 110 ? 23.516 -3.76 -6.246 1 97.81 110 GLY B O 1
ATOM 4324 N N . ALA B 1 111 ? 21.891 -3.828 -4.742 1 98.19 111 ALA B N 1
ATOM 4325 C CA . ALA B 1 111 ? 21.406 -2.484 -5.047 1 98.19 111 ALA B CA 1
ATOM 4326 C C . ALA B 1 111 ? 22.281 -1.424 -4.383 1 98.19 111 ALA B C 1
ATOM 4328 O O . ALA B 1 111 ? 22.688 -1.578 -3.229 1 98.19 111 ALA B O 1
ATOM 4329 N N . GLU B 1 112 ? 22.562 -0.332 -5.105 1 98.75 112 GLU B N 1
ATOM 4330 C CA . GLU B 1 112 ? 23.375 0.74 -4.535 1 98.75 112 GLU B CA 1
ATOM 4331 C C . GLU B 1 112 ? 22.547 1.621 -3.602 1 98.75 112 GLU B C 1
ATOM 4333 O O . GLU B 1 112 ? 23.062 2.105 -2.588 1 98.75 112 GLU B O 1
ATOM 4338 N N . MET B 1 113 ? 21.344 1.871 -3.93 1 98.81 113 MET B N 1
ATOM 4339 C CA . MET B 1 113 ? 20.391 2.617 -3.096 1 98.81 113 MET B CA 1
ATOM 4340 C C . MET B 1 113 ? 19.047 1.907 -3.025 1 98.81 113 MET B C 1
ATOM 4342 O O . MET B 1 113 ? 18.719 1.108 -3.902 1 98.81 113 MET B O 1
ATOM 4346 N N . VAL B 1 114 ? 18.359 2.189 -1.979 1 98.81 114 VAL B N 1
ATOM 4347 C CA . VAL B 1 114 ? 17.094 1.519 -1.711 1 98.81 114 VAL B CA 1
ATOM 4348 C C . VAL B 1 114 ? 16.047 2.547 -1.313 1 98.81 114 VAL B C 1
ATOM 4350 O O . VAL B 1 114 ? 16.328 3.496 -0.583 1 98.81 114 VAL B O 1
ATOM 4353 N N . ARG B 1 115 ? 14.836 2.43 -1.831 1 98.62 115 ARG B N 1
ATOM 4354 C CA . ARG B 1 115 ? 13.648 3.178 -1.442 1 98.62 115 ARG B CA 1
ATOM 4355 C C . ARG B 1 115 ? 12.5 2.236 -1.082 1 98.62 115 ARG B C 1
ATOM 4357 O O . ARG B 1 115 ? 12.359 1.167 -1.679 1 98.62 115 ARG B O 1
ATOM 4364 N N . PHE B 1 116 ? 11.695 2.637 -0.085 1 98.69 116 PHE B N 1
ATOM 4365 C CA . PHE B 1 116 ? 10.664 1.743 0.432 1 98.69 116 PHE B CA 1
ATOM 4366 C C . PHE B 1 116 ? 9.273 2.277 0.11 1 98.69 116 PHE B C 1
ATOM 4368 O O . PHE B 1 116 ? 9.047 3.49 0.119 1 98.69 116 PHE B O 1
ATOM 4375 N N . SER B 1 117 ? 8.352 1.403 -0.213 1 98.06 117 SER B N 1
ATOM 4376 C CA . SER B 1 117 ? 6.914 1.651 -0.302 1 98.06 117 SER B CA 1
ATOM 4377 C C . SER B 1 117 ? 6.117 0.559 0.406 1 98.06 117 SER B C 1
ATOM 4379 O O . SER B 1 117 ? 6.684 -0.238 1.158 1 98.06 117 SER B O 1
ATOM 4381 N N . SER B 1 118 ? 4.793 0.533 0.195 1 97.75 118 SER B N 1
ATOM 4382 C CA . SER B 1 118 ? 3.971 -0.419 0.935 1 97.75 118 SER B CA 1
ATOM 4383 C C . SER B 1 118 ? 3.598 -1.618 0.068 1 97.75 118 SER B C 1
ATOM 4385 O O . SER B 1 118 ? 3.383 -2.719 0.581 1 97.75 118 SER B O 1
ATOM 4387 N N . THR B 1 119 ? 3.48 -1.389 -1.236 1 98.06 119 THR B N 1
ATOM 4388 C CA . THR B 1 119 ? 2.965 -2.457 -2.086 1 98.06 119 THR B CA 1
ATOM 4389 C C . THR B 1 119 ? 3.777 -2.568 -3.371 1 98.06 119 THR B C 1
ATOM 4391 O O . THR B 1 119 ? 4.445 -1.614 -3.773 1 98.06 119 THR B O 1
ATOM 4394 N N . GLY B 1 120 ? 3.709 -3.736 -3.973 1 98.25 120 GLY B N 1
ATOM 4395 C CA . GLY B 1 120 ? 4.324 -3.895 -5.281 1 98.25 120 GLY B CA 1
ATOM 4396 C C . GLY B 1 120 ? 3.764 -2.943 -6.32 1 98.25 120 GLY B C 1
ATOM 4397 O O . GLY B 1 120 ? 4.496 -2.461 -7.188 1 98.25 120 GLY B O 1
ATOM 4398 N N . THR B 1 121 ? 2.465 -2.652 -6.227 1 98.25 121 THR B N 1
ATOM 4399 C CA . THR B 1 121 ? 1.812 -1.688 -7.105 1 98.25 121 THR B CA 1
ATOM 4400 C C . THR B 1 121 ? 2.506 -0.331 -7.027 1 98.25 121 THR B C 1
ATOM 4402 O O . THR B 1 121 ? 2.85 0.256 -8.055 1 98.25 121 THR B O 1
ATOM 4405 N N . GLU B 1 122 ? 2.783 0.131 -5.848 1 98.38 122 GLU B N 1
ATOM 4406 C CA . GLU B 1 122 ? 3.447 1.42 -5.68 1 98.38 122 GLU B CA 1
ATOM 4407 C C . GLU B 1 122 ? 4.887 1.37 -6.191 1 98.38 122 GLU B C 1
ATOM 4409 O O . GLU B 1 122 ? 5.344 2.299 -6.859 1 98.38 122 GLU B O 1
ATOM 4414 N N . ALA B 1 123 ? 5.535 0.293 -5.859 1 98.75 123 ALA B N 1
ATOM 4415 C CA . ALA B 1 123 ? 6.949 0.2 -6.219 1 98.75 123 ALA B CA 1
ATOM 4416 C C . ALA B 1 123 ? 7.129 0.207 -7.734 1 98.75 123 ALA B C 1
ATOM 4418 O O . ALA B 1 123 ? 8.016 0.885 -8.258 1 98.75 123 ALA B O 1
ATOM 4419 N N . THR B 1 124 ? 6.324 -0.545 -8.461 1 98.88 124 THR B N 1
ATOM 4420 C CA . THR B 1 124 ? 6.449 -0.575 -9.914 1 98.88 124 THR B CA 1
ATOM 4421 C C . THR B 1 124 ? 6 0.75 -10.523 1 98.88 124 THR B C 1
ATOM 4423 O O . THR B 1 124 ? 6.605 1.239 -11.477 1 98.88 124 THR B O 1
ATOM 4426 N N . MET B 1 125 ? 4.961 1.323 -9.984 1 98.69 125 MET B N 1
ATOM 4427 C CA . MET B 1 125 ? 4.473 2.627 -10.43 1 98.69 125 MET B CA 1
ATOM 4428 C C . MET B 1 125 ? 5.562 3.686 -10.305 1 98.69 125 MET B C 1
ATOM 4430 O O . MET B 1 125 ? 5.832 4.418 -11.258 1 98.69 125 MET B O 1
ATOM 4434 N N . HIS B 1 126 ? 6.207 3.736 -9.18 1 98.56 126 HIS B N 1
ATOM 4435 C CA . HIS B 1 126 ? 7.258 4.719 -8.938 1 98.56 126 HIS B CA 1
ATOM 4436 C C . HIS B 1 126 ? 8.5 4.406 -9.766 1 98.56 126 HIS B C 1
ATOM 4438 O O . HIS B 1 126 ? 9.203 5.32 -10.203 1 98.56 126 HIS B O 1
ATOM 4444 N N . SER B 1 127 ? 8.758 3.133 -10 1 98.88 127 SER B N 1
ATOM 4445 C CA . SER B 1 127 ? 9.953 2.756 -10.734 1 98.88 127 SER B CA 1
ATOM 4446 C C . SER B 1 127 ? 9.898 3.26 -12.18 1 98.88 127 SER B C 1
ATOM 4448 O O . SER B 1 127 ? 10.906 3.699 -12.727 1 98.88 127 SER B O 1
ATOM 4450 N N . ILE B 1 128 ? 8.758 3.18 -12.828 1 98.81 128 ILE B N 1
ATOM 4451 C CA . ILE B 1 128 ? 8.68 3.666 -14.203 1 98.81 128 ILE B CA 1
ATOM 4452 C C . ILE B 1 128 ? 8.766 5.191 -14.211 1 98.81 128 ILE B C 1
ATOM 4454 O O . ILE B 1 128 ? 9.312 5.781 -15.141 1 98.81 128 ILE B O 1
ATOM 4458 N N . ARG B 1 129 ? 8.203 5.871 -13.164 1 98.62 129 ARG B N 1
ATOM 4459 C CA . ARG B 1 129 ? 8.367 7.316 -13.047 1 98.62 129 ARG B CA 1
ATOM 4460 C C . ARG B 1 129 ? 9.836 7.691 -12.898 1 98.62 129 ARG B C 1
ATOM 4462 O O . ARG B 1 129 ? 10.305 8.641 -13.523 1 98.62 129 ARG B O 1
ATOM 4469 N N . ILE B 1 130 ? 10.531 6.965 -12.047 1 98.75 130 ILE B N 1
ATOM 4470 C CA . ILE B 1 130 ? 11.953 7.184 -11.812 1 98.75 130 ILE B CA 1
ATOM 4471 C C . ILE B 1 130 ? 12.727 7.012 -13.125 1 98.75 130 ILE B C 1
ATOM 4473 O O . ILE B 1 130 ? 13.562 7.844 -13.469 1 98.75 130 ILE B O 1
ATOM 4477 N N . ALA B 1 131 ? 12.414 5.953 -13.852 1 98.94 131 ALA B N 1
ATOM 4478 C CA . ALA B 1 131 ? 13.086 5.68 -15.117 1 98.94 131 ALA B CA 1
ATOM 4479 C C . ALA B 1 131 ? 12.844 6.801 -16.125 1 98.94 131 ALA B C 1
ATOM 4481 O O . ALA B 1 131 ? 13.773 7.23 -16.812 1 98.94 131 ALA B O 1
ATOM 4482 N N . ARG B 1 132 ? 11.633 7.254 -16.234 1 98.81 132 ARG B N 1
ATOM 4483 C CA . ARG B 1 132 ? 11.289 8.344 -17.141 1 98.81 132 ARG B CA 1
ATOM 4484 C C . ARG B 1 132 ? 12.008 9.633 -16.75 1 98.81 132 ARG B C 1
ATOM 4486 O O . ARG B 1 132 ? 12.508 10.359 -17.609 1 98.81 132 ARG B O 1
ATOM 4493 N N . ALA B 1 133 ? 12.023 9.891 -15.438 1 98.5 133 ALA B N 1
ATOM 4494 C CA . ALA B 1 133 ? 12.727 11.078 -14.961 1 98.5 133 ALA B CA 1
ATOM 4495 C C . ALA B 1 133 ? 14.211 11 -15.297 1 98.5 133 ALA B C 1
ATOM 4497 O O . ALA B 1 133 ? 14.82 12.008 -15.68 1 98.5 133 ALA B O 1
ATOM 4498 N N . PHE B 1 134 ? 14.789 9.875 -15.141 1 98.75 134 PHE B N 1
ATOM 4499 C CA . PHE B 1 134 ? 16.219 9.672 -15.367 1 98.75 134 PHE B CA 1
ATOM 4500 C C . PHE B 1 134 ? 16.562 9.82 -16.844 1 98.75 134 PHE B C 1
ATOM 4502 O O . PHE B 1 134 ? 17.547 10.461 -17.188 1 98.75 134 PHE B O 1
ATOM 4509 N N . THR B 1 135 ? 15.727 9.273 -17.75 1 98.69 135 THR B N 1
ATOM 4510 C CA . THR B 1 135 ? 16.062 9.18 -19.172 1 98.69 135 THR B CA 1
ATOM 4511 C C . THR B 1 135 ? 15.516 10.383 -19.938 1 98.69 135 THR B C 1
ATOM 4513 O O . THR B 1 135 ? 15.984 10.695 -21.031 1 98.69 135 THR B O 1
ATOM 4516 N N . GLY B 1 136 ? 14.469 10.984 -19.375 1 98.12 136 GLY B N 1
ATOM 4517 C CA . GLY B 1 136 ? 13.773 12.039 -20.094 1 98.12 136 GLY B CA 1
ATOM 4518 C C . GLY B 1 136 ? 12.875 11.516 -21.203 1 98.12 136 GLY B C 1
ATOM 4519 O O . GLY B 1 136 ? 12.414 12.281 -22.047 1 98.12 136 GLY B O 1
ATOM 4520 N N . ARG B 1 137 ? 12.648 10.188 -21.266 1 98.5 137 ARG B N 1
ATOM 4521 C CA . ARG B 1 137 ? 11.836 9.531 -22.281 1 98.5 137 ARG B CA 1
ATOM 4522 C C . ARG B 1 137 ? 10.523 9.031 -21.688 1 98.5 137 ARG B C 1
ATOM 4524 O O . ARG B 1 137 ? 10.312 9.117 -20.469 1 98.5 137 ARG B O 1
ATOM 4531 N N . LYS B 1 138 ? 9.586 8.516 -22.562 1 98.25 138 LYS B N 1
ATOM 4532 C CA . LYS B 1 138 ? 8.234 8.266 -22.047 1 98.25 138 LYS B CA 1
ATOM 4533 C C . LYS B 1 138 ? 7.867 6.789 -22.172 1 98.25 138 LYS B C 1
ATOM 4535 O O . LYS B 1 138 ? 7.121 6.258 -21.359 1 98.25 138 LYS B O 1
ATOM 4540 N N . LYS B 1 139 ? 8.336 6.086 -23.156 1 98.62 139 LYS B N 1
ATOM 4541 C CA . LYS B 1 139 ? 7.816 4.773 -23.516 1 98.62 139 LYS B CA 1
ATOM 4542 C C . LYS B 1 139 ? 8.383 3.686 -22.609 1 98.62 139 LYS B C 1
ATOM 4544 O O . LYS B 1 139 ? 9.562 3.717 -22.266 1 98.62 139 LYS B O 1
ATOM 4549 N N . VAL B 1 140 ? 7.551 2.77 -22.219 1 98.81 140 VAL B N 1
ATOM 4550 C CA . VAL B 1 140 ? 7.93 1.631 -21.391 1 98.81 140 VAL B CA 1
ATOM 4551 C C . VAL B 1 140 ? 7.559 0.33 -22.094 1 98.81 140 VAL B C 1
ATOM 4553 O O . VAL B 1 140 ? 6.426 0.166 -22.562 1 98.81 140 VAL B O 1
ATOM 4556 N N . VAL B 1 141 ? 8.484 -0.552 -22.203 1 98.69 141 VAL B N 1
ATOM 4557 C CA . VAL B 1 141 ? 8.258 -1.875 -22.781 1 98.69 141 VAL B CA 1
ATOM 4558 C C . VAL B 1 141 ? 7.973 -2.877 -21.656 1 98.69 141 VAL B C 1
ATOM 4560 O O . VAL B 1 141 ? 8.68 -2.912 -20.656 1 98.69 141 VAL B O 1
ATOM 4563 N N . LYS B 1 142 ? 6.934 -3.621 -21.812 1 98.38 142 LYS B N 1
ATOM 4564 C CA . LYS B 1 142 ? 6.641 -4.754 -20.938 1 98.38 142 LYS B CA 1
ATOM 4565 C C . LYS B 1 142 ? 6.328 -6.008 -21.75 1 98.38 142 LYS B C 1
ATOM 4567 O O . LYS B 1 142 ? 6.336 -5.977 -22.984 1 98.38 142 LYS B O 1
ATOM 4572 N N . PHE B 1 143 ? 6.039 -7.074 -21.062 1 97.62 143 PHE B N 1
ATOM 4573 C CA . PHE B 1 143 ? 5.828 -8.344 -21.734 1 97.62 143 PHE B CA 1
ATOM 4574 C C . PHE B 1 143 ? 4.434 -8.891 -21.453 1 97.62 143 PHE B C 1
ATOM 4576 O O . PHE B 1 143 ? 3.945 -8.789 -20.328 1 97.62 143 PHE B O 1
ATOM 4583 N N . GLU B 1 144 ? 3.803 -9.469 -22.469 1 96.56 144 GLU B N 1
ATOM 4584 C CA . GLU B 1 144 ? 2.461 -10.023 -22.312 1 96.56 144 GLU B CA 1
ATOM 4585 C C . GLU B 1 144 ? 2.434 -11.109 -21.25 1 96.56 144 GLU B C 1
ATOM 4587 O O . GLU B 1 144 ? 3.305 -11.984 -21.219 1 96.56 144 GLU B O 1
ATOM 4592 N N . GLY B 1 145 ? 1.485 -11.023 -20.344 1 95.75 145 GLY B N 1
ATOM 4593 C CA . GLY B 1 145 ? 1.335 -12.008 -19.281 1 95.75 145 GLY B CA 1
ATOM 4594 C C . GLY B 1 145 ? 1.983 -11.586 -17.984 1 95.75 145 GLY B C 1
ATOM 4595 O O . GLY B 1 145 ? 1.691 -12.148 -16.922 1 95.75 145 GLY B O 1
ATOM 4596 N N . HIS B 1 146 ? 2.932 -10.609 -18.094 1 97.31 146 HIS B N 1
ATOM 4597 C CA . HIS B 1 146 ? 3.559 -10.094 -16.875 1 97.31 146 HIS B CA 1
ATOM 4598 C C . HIS B 1 146 ? 2.607 -9.18 -16.109 1 97.31 146 HIS B C 1
ATOM 4600 O O . HIS B 1 146 ? 1.858 -8.414 -16.719 1 97.31 146 HIS B O 1
ATOM 4606 N N . TYR B 1 147 ? 2.578 -9.305 -14.852 1 96.88 147 TYR B N 1
ATOM 4607 C CA . TYR B 1 147 ? 1.805 -8.453 -13.953 1 96.88 147 TYR B CA 1
ATOM 4608 C C . TYR B 1 147 ? 2.721 -7.574 -13.117 1 96.88 147 TYR B C 1
ATOM 4610 O O . TYR B 1 147 ? 3.59 -8.078 -12.398 1 96.88 147 TYR B O 1
ATOM 4618 N N . HIS B 1 148 ? 2.551 -6.312 -13.18 1 98.31 148 HIS B N 1
ATOM 4619 C CA . HIS B 1 148 ? 3.412 -5.363 -12.484 1 98.31 148 HIS B CA 1
ATOM 4620 C C . HIS B 1 148 ? 2.605 -4.477 -11.539 1 98.31 148 HIS B C 1
ATOM 4622 O O . HIS B 1 148 ? 2.9 -3.287 -11.391 1 98.31 148 HIS B O 1
ATOM 4628 N N . GLY B 1 149 ? 1.608 -5.055 -10.906 1 96.5 149 GLY B N 1
ATOM 4629 C CA . GLY B 1 149 ? 0.75 -4.281 -10.023 1 96.5 149 GLY B CA 1
ATOM 4630 C C . GLY B 1 149 ? -0.504 -3.77 -10.703 1 96.5 149 GLY B C 1
ATOM 4631 O O . GLY B 1 149 ? -0.733 -4.051 -11.883 1 96.5 149 GLY B O 1
ATOM 4632 N N . SER B 1 150 ? -1.289 -2.971 -9.969 1 95.75 150 SER B N 1
ATOM 4633 C CA . SER B 1 150 ? -2.635 -2.629 -10.414 1 95.75 150 SER B CA 1
ATOM 4634 C C . SER B 1 150 ? -2.699 -1.197 -10.938 1 95.75 150 SER B C 1
ATOM 4636 O O . SER B 1 150 ? -3.785 -0.667 -11.18 1 95.75 150 SER B O 1
ATOM 4638 N N . HIS B 1 151 ? -1.576 -0.524 -11.062 1 97.38 151 HIS B N 1
ATOM 4639 C CA . HIS B 1 151 ? -1.637 0.834 -11.594 1 97.38 151 HIS B CA 1
ATOM 4640 C C . HIS B 1 151 ? -1.902 0.83 -13.094 1 97.38 151 HIS B C 1
ATOM 4642 O O . HIS B 1 151 ? -1.447 -0.068 -13.805 1 97.38 151 HIS B O 1
ATOM 4648 N N . ASP B 1 152 ? -2.521 1.796 -13.586 1 97.31 152 ASP B N 1
ATOM 4649 C CA . ASP B 1 152 ? -3.15 1.817 -14.898 1 97.31 152 ASP B CA 1
ATOM 4650 C C . ASP B 1 152 ? -2.104 1.757 -16.016 1 97.31 152 ASP B C 1
ATOM 4652 O O . ASP B 1 152 ? -2.359 1.202 -17.078 1 97.31 152 ASP B O 1
ATOM 4656 N N . GLN B 1 153 ? -0.996 2.271 -15.797 1 97.75 153 GLN B N 1
ATOM 4657 C CA . GLN B 1 153 ? -0.026 2.461 -16.875 1 97.75 153 GLN B CA 1
ATOM 4658 C C . GLN B 1 153 ? 0.506 1.123 -17.375 1 97.75 153 GLN B C 1
ATOM 4660 O O . GLN B 1 153 ? 0.919 1.009 -18.531 1 97.75 153 GLN B O 1
ATOM 4665 N N . LEU B 1 154 ? 0.461 0.095 -16.516 1 97.75 154 LEU B N 1
ATOM 4666 C CA . LEU B 1 154 ? 1.004 -1.191 -16.938 1 97.75 154 LEU B CA 1
ATOM 4667 C C . LEU B 1 154 ? -0.058 -2.281 -16.859 1 97.75 154 LEU B C 1
ATOM 4669 O O . LEU B 1 154 ? 0.239 -3.461 -17.062 1 97.75 154 LEU B O 1
ATOM 4673 N N . LEU B 1 155 ? -1.299 -1.933 -16.594 1 96.25 155 LEU B N 1
ATOM 4674 C CA . LEU B 1 155 ? -2.393 -2.898 -16.562 1 96.25 155 LEU B CA 1
ATOM 4675 C C . LEU B 1 155 ? -2.912 -3.162 -17.984 1 96.25 155 LEU B C 1
ATOM 4677 O O . LEU B 1 155 ? -4.105 -3.012 -18.234 1 96.25 155 LEU B O 1
ATOM 4681 N N . VAL B 1 156 ? -1.985 -3.598 -18.812 1 95.19 156 VAL B N 1
ATOM 4682 C CA . VAL B 1 156 ? -2.232 -3.883 -20.219 1 95.19 156 VAL B CA 1
ATOM 4683 C C . VAL B 1 156 ? -1.711 -5.277 -20.562 1 95.19 156 VAL B C 1
ATOM 4685 O O . VAL B 1 156 ? -0.557 -5.602 -20.281 1 95.19 156 VAL B O 1
ATOM 4688 N N . ASN B 1 157 ? -2.529 -6.102 -21.172 1 94.81 157 ASN B N 1
ATOM 4689 C CA . ASN B 1 157 ? -2.191 -7.449 -21.625 1 94.81 157 ASN B CA 1
ATOM 4690 C C . ASN B 1 157 ? -1.643 -8.297 -20.469 1 94.81 157 ASN B C 1
ATOM 4692 O O . ASN B 1 157 ? -0.692 -9.062 -20.656 1 94.81 157 ASN B O 1
ATOM 4696 N N . VAL B 1 158 ? -2.07 -8.203 -19.234 1 93 158 VAL B N 1
ATOM 4697 C CA . VAL B 1 158 ? -1.623 -9.023 -18.109 1 93 158 VAL B CA 1
ATOM 4698 C C . VAL B 1 158 ? -2.156 -10.445 -18.266 1 93 158 VAL B C 1
ATOM 4700 O O . VAL B 1 158 ? -1.392 -11.414 -18.203 1 93 158 VAL B O 1
ATOM 4703 N N . ASN B 1 159 ? -3.461 -10.695 -18.453 1 86.38 159 ASN B N 1
ATOM 4704 C CA . ASN B 1 159 ? -4.125 -11.969 -18.688 1 86.38 159 ASN B CA 1
ATOM 4705 C C . ASN B 1 159 ? -5.289 -11.82 -19.656 1 86.38 159 ASN B C 1
ATOM 4707 O O . ASN B 1 159 ? -6.426 -12.172 -19.328 1 86.38 159 ASN B O 1
ATOM 4711 N N . PRO B 1 160 ? -4.844 -11.461 -20.859 1 85.38 160 PRO B N 1
ATOM 4712 C CA . PRO B 1 160 ? -5.945 -11.25 -21.797 1 85.38 160 PRO B CA 1
ATOM 4713 C C . PRO B 1 160 ? -6.578 -12.562 -22.266 1 85.38 160 PRO B C 1
ATOM 4715 O O . PRO B 1 160 ? -5.867 -13.508 -22.625 1 85.38 160 PRO B O 1
ATOM 4718 N N . PRO B 1 161 ? -7.848 -12.523 -22.188 1 78.38 161 PRO B N 1
ATOM 4719 C CA . PRO B 1 161 ? -8.516 -13.719 -22.688 1 78.38 161 PRO B CA 1
ATOM 4720 C C . PRO B 1 161 ? -8.219 -13.992 -24.156 1 78.38 161 PRO B C 1
ATOM 4722 O O . PRO B 1 161 ? -8.188 -15.148 -24.594 1 78.38 161 PRO B O 1
ATOM 4725 N N . ASN B 1 162 ? -8.031 -12.875 -24.938 1 79.06 162 ASN B N 1
ATOM 4726 C CA . ASN B 1 162 ? -7.602 -12.953 -26.328 1 79.06 162 ASN B CA 1
ATOM 4727 C C . ASN B 1 162 ? -6.289 -12.203 -26.562 1 79.06 162 ASN B C 1
ATOM 4729 O O . ASN B 1 162 ? -6.277 -10.984 -26.688 1 79.06 162 ASN B O 1
ATOM 4733 N N . PRO B 1 163 ? -5.273 -13.016 -26.688 1 77.75 163 PRO B N 1
ATOM 4734 C CA . PRO B 1 163 ? -3.945 -12.398 -26.781 1 77.75 163 PRO B CA 1
ATOM 4735 C C . PRO B 1 163 ? -3.689 -11.758 -28.141 1 77.75 163 PRO B C 1
ATOM 4737 O O . PRO B 1 163 ? -2.803 -12.195 -28.875 1 77.75 163 PRO B O 1
ATOM 4740 N N . LYS B 1 164 ? -4.535 -10.992 -28.641 1 78.75 164 LYS B N 1
ATOM 4741 C CA . LYS B 1 164 ? -4.344 -10.273 -29.891 1 78.75 164 LYS B CA 1
ATOM 4742 C C . LYS B 1 164 ? -4.367 -8.766 -29.672 1 78.75 164 LYS B C 1
ATOM 4744 O O . LYS B 1 164 ? -5.352 -8.219 -29.172 1 78.75 164 LYS B O 1
ATOM 4749 N N . GLY B 1 165 ? -3.205 -8.188 -29.938 1 83.62 165 GLY B N 1
ATOM 4750 C CA . GLY B 1 165 ? -3.162 -6.734 -29.859 1 83.62 165 GLY B CA 1
ATOM 4751 C C . GLY B 1 165 ? -3.119 -6.203 -28.453 1 83.62 165 GLY B C 1
ATOM 4752 O O . GLY B 1 165 ? -2.984 -6.973 -27.5 1 83.62 165 GLY B O 1
ATOM 4753 N N . LYS B 1 166 ? -3.229 -4.91 -28.359 1 88.94 166 LYS B N 1
ATOM 4754 C CA . LYS B 1 166 ? -3.223 -4.238 -27.062 1 88.94 166 LYS B CA 1
ATOM 4755 C C . LYS B 1 166 ? -4.594 -4.312 -26.391 1 88.94 166 LYS B C 1
ATOM 4757 O O . LYS B 1 166 ? -5.598 -3.906 -26.984 1 88.94 166 LYS B O 1
ATOM 4762 N N . THR B 1 167 ? -4.73 -4.91 -25.234 1 90.94 167 THR B N 1
ATOM 4763 C CA . THR B 1 167 ? -5.969 -5.102 -24.484 1 90.94 167 THR B CA 1
ATOM 4764 C C . THR B 1 167 ? -5.852 -4.52 -23.078 1 90.94 167 THR B C 1
ATOM 4766 O O . THR B 1 167 ? -4.934 -4.867 -22.344 1 90.94 167 THR B O 1
ATOM 4769 N N . MET B 1 168 ? -6.809 -3.551 -22.781 1 92.12 168 MET B N 1
ATOM 4770 C CA . MET B 1 168 ? -6.859 -3.053 -21.406 1 92.12 168 MET B CA 1
ATOM 4771 C C . MET B 1 168 ? -7.285 -4.156 -20.438 1 92.12 168 MET B C 1
ATOM 4773 O O . MET B 1 168 ? -8.219 -4.91 -20.734 1 92.12 168 MET B O 1
ATOM 4777 N N . SER B 1 169 ? -6.66 -4.277 -19.359 1 92.69 169 SER B N 1
ATOM 4778 C CA . SER B 1 169 ? -6.93 -5.359 -18.422 1 92.69 169 SER B CA 1
ATOM 4779 C C . SER B 1 169 ? -8.023 -4.969 -17.422 1 92.69 169 SER B C 1
ATOM 4781 O O . SER B 1 169 ? -8.328 -5.727 -16.5 1 92.69 169 SER B O 1
ATOM 4783 N N . SER B 1 170 ? -8.602 -3.787 -17.609 1 95.62 170 SER B N 1
ATOM 4784 C CA . SER B 1 170 ? -9.656 -3.291 -16.734 1 95.62 170 SER B CA 1
ATOM 4785 C C . SER B 1 170 ? -10.523 -2.26 -17.453 1 95.62 170 SER B C 1
ATOM 4787 O O . SER B 1 170 ? -10.039 -1.499 -18.281 1 95.62 170 SER B O 1
ATOM 4789 N N . LEU B 1 171 ? -11.789 -2.254 -17.078 1 95.69 171 LEU B N 1
ATOM 4790 C CA . LEU B 1 171 ? -12.602 -1.094 -17.422 1 95.69 171 LEU B CA 1
ATOM 4791 C C . LEU B 1 171 ? -12.133 0.147 -16.672 1 95.69 171 LEU B C 1
ATOM 4793 O O . LEU B 1 171 ? -11.555 0.04 -15.586 1 95.69 171 LEU B O 1
ATOM 4797 N N . GLY B 1 172 ? -12.266 1.265 -17.312 1 97.62 172 GLY B N 1
ATOM 4798 C CA . GLY B 1 172 ? -12 2.516 -16.609 1 97.62 172 GLY B CA 1
ATOM 4799 C C . GLY B 1 172 ? -10.594 3.043 -16.859 1 97.62 172 GLY B C 1
ATOM 4800 O O . GLY B 1 172 ? -10.203 4.062 -16.281 1 97.62 172 GLY B O 1
ATOM 4801 N N . ILE B 1 173 ? -9.805 2.406 -17.656 1 97.31 173 ILE B N 1
ATOM 4802 C CA . ILE B 1 173 ? -8.469 2.881 -18 1 97.31 173 ILE B CA 1
ATOM 4803 C C . ILE B 1 173 ? -8.523 3.664 -19.312 1 97.31 173 ILE B C 1
ATOM 4805 O O . ILE B 1 173 ? -8.805 3.098 -20.375 1 97.31 173 ILE B O 1
ATOM 4809 N N . PRO B 1 174 ? -8.211 4.945 -19.281 1 97.31 174 PRO B N 1
ATOM 4810 C CA . PRO B 1 174 ? -8.203 5.699 -20.531 1 97.31 174 PRO B CA 1
ATOM 4811 C C . PRO B 1 174 ? -7.062 5.293 -21.469 1 97.31 174 PRO B C 1
ATOM 4813 O O . PRO B 1 174 ? -5.957 5.004 -21 1 97.31 174 PRO B O 1
ATOM 4816 N N . GLU B 1 175 ? -7.27 5.391 -22.75 1 96.69 175 GLU B N 1
ATOM 4817 C CA . GLU B 1 175 ? -6.246 5.055 -23.734 1 96.69 175 GLU B CA 1
ATOM 4818 C C . GLU B 1 175 ? -5.008 5.93 -23.562 1 96.69 175 GLU B C 1
ATOM 4820 O O . GLU B 1 175 ? -3.881 5.473 -23.75 1 96.69 175 GLU B O 1
ATOM 4825 N N . GLU B 1 176 ? -5.215 7.172 -23.188 1 97.56 176 GLU B N 1
ATOM 4826 C CA . GLU B 1 176 ? -4.125 8.133 -23.016 1 97.56 176 GLU B CA 1
ATOM 4827 C C . GLU B 1 176 ? -3.148 7.676 -21.938 1 97.56 176 GLU B C 1
ATOM 4829 O O . GLU B 1 176 ? -1.943 7.914 -22.031 1 97.56 176 GLU B O 1
ATOM 4834 N N . THR B 1 177 ? -3.676 6.945 -20.938 1 96.88 177 THR B N 1
ATOM 4835 C CA . THR B 1 177 ? -2.861 6.535 -19.797 1 96.88 177 THR B CA 1
ATOM 4836 C C . THR B 1 177 ? -1.889 5.43 -20.203 1 96.88 177 THR B C 1
ATOM 4838 O O . THR B 1 177 ? -0.84 5.258 -19.578 1 96.88 177 THR B O 1
ATOM 4841 N N . VAL B 1 178 ? -2.209 4.695 -21.328 1 96.94 178 VAL B N 1
ATOM 4842 C CA . VAL B 1 178 ? -1.414 3.514 -21.641 1 96.94 178 VAL B CA 1
ATOM 4843 C C . VAL B 1 178 ? -0.752 3.688 -23.016 1 96.94 178 VAL B C 1
ATOM 4845 O O . VAL B 1 178 ? -0.149 2.752 -23.547 1 96.94 178 VAL B O 1
ATOM 4848 N N . VAL B 1 179 ? -0.811 4.891 -23.594 1 97.25 179 VAL B N 1
ATOM 4849 C CA . VAL B 1 179 ? -0.342 5.125 -24.953 1 97.25 179 VAL B CA 1
ATOM 4850 C C . VAL B 1 179 ? 1.166 4.898 -25.031 1 97.25 179 VAL B C 1
ATOM 4852 O O . VAL B 1 179 ? 1.687 4.473 -26.062 1 97.25 179 VAL B O 1
ATOM 4855 N N . ASN B 1 180 ? 1.853 5.055 -23.922 1 98 180 ASN B N 1
ATOM 4856 C CA . ASN B 1 180 ? 3.307 4.938 -23.875 1 98 180 ASN B CA 1
ATOM 4857 C C . ASN B 1 180 ? 3.744 3.545 -23.422 1 98 180 ASN B C 1
ATOM 4859 O O . ASN B 1 180 ? 4.934 3.303 -23.219 1 98 180 ASN B O 1
ATOM 4863 N N . THR B 1 181 ? 2.83 2.592 -23.312 1 98.19 181 THR B N 1
ATOM 4864 C CA . THR B 1 181 ? 3.148 1.22 -22.938 1 98.19 181 THR B CA 1
ATOM 4865 C C . THR B 1 181 ? 3.182 0.312 -24.156 1 98.19 181 THR B C 1
ATOM 4867 O O . THR B 1 181 ? 2.182 0.18 -24.875 1 98.19 181 THR B O 1
ATOM 4870 N N . ILE B 1 182 ? 4.305 -0.245 -24.406 1 97.88 182 ILE B N 1
ATOM 4871 C CA . ILE B 1 182 ? 4.496 -1.188 -25.5 1 97.88 182 ILE B CA 1
ATOM 4872 C C . ILE B 1 182 ? 4.555 -2.611 -24.953 1 97.88 182 ILE B C 1
ATOM 4874 O O . ILE B 1 182 ? 5.324 -2.9 -24.031 1 97.88 182 ILE B O 1
ATOM 4878 N N . VAL B 1 183 ? 3.752 -3.488 -25.484 1 97.25 183 VAL B N 1
ATOM 4879 C CA . VAL B 1 183 ? 3.701 -4.8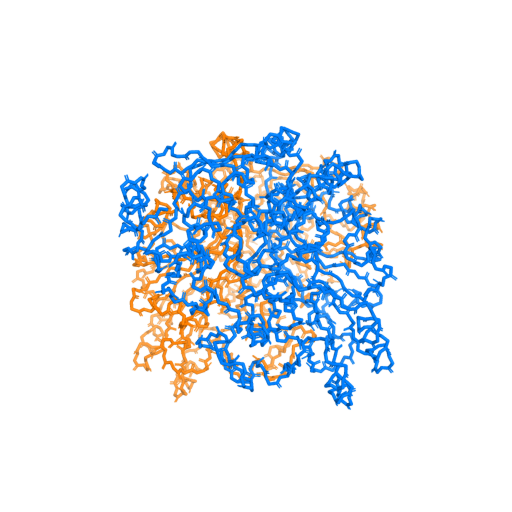71 -25.031 1 97.25 183 VAL B CA 1
ATOM 4880 C C . VAL B 1 183 ? 4.273 -5.801 -26.094 1 97.25 183 VAL B C 1
ATOM 4882 O O . VAL B 1 183 ? 3.898 -5.711 -27.266 1 97.25 183 VAL B O 1
ATOM 4885 N N . VAL B 1 184 ? 5.168 -6.629 -25.688 1 96.25 184 VAL B N 1
ATOM 4886 C CA . VAL B 1 184 ? 5.781 -7.605 -26.594 1 96.25 184 VAL B CA 1
ATOM 4887 C C . VAL B 1 184 ? 5.656 -9.008 -25.984 1 96.25 184 VAL B C 1
ATOM 4889 O O . VAL B 1 184 ? 5.387 -9.148 -24.797 1 96.25 184 VAL B O 1
ATOM 4892 N N . ASP B 1 185 ? 5.789 -10.031 -26.812 1 94.94 185 ASP B N 1
ATOM 4893 C CA . ASP B 1 185 ? 5.715 -11.398 -26.312 1 94.94 185 ASP B CA 1
ATOM 4894 C C . ASP B 1 185 ? 6.98 -11.773 -25.547 1 94.94 185 ASP B C 1
ATOM 4896 O O . ASP B 1 185 ? 8.086 -11.398 -25.938 1 94.94 185 ASP B O 1
ATOM 4900 N N . TRP B 1 186 ? 6.789 -12.453 -24.469 1 95.81 186 TRP B N 1
ATOM 4901 C CA . TRP B 1 186 ? 7.918 -12.992 -23.719 1 95.81 186 TRP B CA 1
ATOM 4902 C C . TRP B 1 186 ? 8.688 -14.016 -24.547 1 95.81 186 TRP B C 1
ATOM 4904 O O . TRP B 1 186 ? 8.086 -14.82 -25.266 1 95.81 186 TRP B O 1
ATOM 4914 N N . ASN B 1 187 ? 10.047 -13.984 -24.516 1 95.19 187 ASN B N 1
ATOM 4915 C CA . ASN B 1 187 ? 10.953 -14.898 -25.188 1 95.19 187 ASN B CA 1
ATOM 4916 C C . ASN B 1 187 ? 10.938 -14.68 -26.703 1 95.19 187 ASN B C 1
ATOM 4918 O O . ASN B 1 187 ? 11.266 -15.594 -27.469 1 95.19 187 ASN B O 1
ATOM 4922 N N . ASP B 1 188 ? 10.508 -13.578 -27.172 1 94.69 188 ASP B N 1
ATOM 4923 C CA . ASP B 1 188 ? 10.555 -13.195 -28.578 1 94.69 188 ASP B CA 1
ATOM 4924 C C . ASP B 1 188 ? 11.562 -12.062 -28.812 1 94.69 188 ASP B C 1
ATOM 4926 O O . ASP B 1 188 ? 11.195 -10.891 -28.828 1 94.69 188 ASP B O 1
ATOM 4930 N N . ILE B 1 189 ? 12.727 -12.445 -29.156 1 96.5 189 ILE B N 1
ATOM 4931 C CA . ILE B 1 189 ? 13.82 -11.477 -29.25 1 96.5 189 ILE B CA 1
ATOM 4932 C C . ILE B 1 189 ? 13.602 -10.562 -30.453 1 96.5 189 ILE B C 1
ATOM 4934 O O . ILE B 1 189 ? 13.953 -9.383 -30.422 1 96.5 189 ILE B O 1
ATOM 4938 N N . ASP B 1 190 ? 13.016 -11.062 -31.516 1 96.5 190 ASP B N 1
ATOM 4939 C CA . ASP B 1 190 ? 12.789 -10.273 -32.719 1 96.5 190 ASP B CA 1
ATOM 4940 C C . ASP B 1 190 ? 11.844 -9.102 -32.438 1 96.5 190 ASP B C 1
ATOM 4942 O O . ASP B 1 190 ? 12.07 -7.992 -32.906 1 96.5 190 ASP B O 1
ATOM 4946 N N . GLU B 1 191 ? 10.844 -9.359 -31.688 1 95.12 191 GLU B N 1
ATOM 4947 C CA . GLU B 1 191 ? 9.906 -8.305 -31.328 1 95.12 191 GLU B CA 1
ATOM 4948 C C . GLU B 1 191 ? 10.555 -7.25 -30.438 1 95.12 191 GLU B C 1
ATOM 4950 O O . GLU B 1 191 ? 10.289 -6.055 -30.578 1 95.12 191 GLU B O 1
ATOM 4955 N N . VAL B 1 192 ? 11.367 -7.715 -29.531 1 97.25 192 VAL B N 1
ATOM 4956 C CA . VAL B 1 192 ? 12.086 -6.793 -28.672 1 97.25 192 VAL B CA 1
ATOM 4957 C C . VAL B 1 192 ? 12.969 -5.875 -29.5 1 97.25 192 VAL B C 1
ATOM 4959 O O . VAL B 1 192 ? 12.992 -4.66 -29.297 1 97.25 192 VAL B O 1
ATOM 4962 N N . GLU B 1 193 ? 13.656 -6.469 -30.422 1 97.25 193 GLU B N 1
ATOM 4963 C CA . GLU B 1 193 ? 14.547 -5.695 -31.281 1 97.25 193 GLU B CA 1
ATOM 4964 C C . GLU B 1 193 ? 13.781 -4.605 -32.031 1 97.25 193 GLU B C 1
ATOM 4966 O O . GLU B 1 193 ? 14.273 -3.484 -32.188 1 97.25 193 GLU B O 1
ATOM 4971 N N . LYS B 1 194 ? 12.664 -4.93 -32.469 1 97 194 LYS B N 1
ATOM 4972 C CA . LYS B 1 194 ? 11.852 -3.994 -33.25 1 97 194 LYS B CA 1
ATOM 4973 C C . LYS B 1 194 ? 11.438 -2.797 -32.375 1 97 194 LYS B C 1
ATOM 4975 O O . LYS B 1 194 ? 11.5 -1.653 -32.844 1 97 194 LYS B O 1
ATOM 4980 N N . VAL B 1 195 ? 11.023 -3.041 -31.156 1 96.56 195 VAL B N 1
ATOM 4981 C CA . VAL B 1 195 ? 10.469 -1.971 -30.344 1 96.56 195 VAL B CA 1
ATOM 4982 C C . VAL B 1 195 ? 11.594 -1.147 -29.719 1 96.56 195 VAL B C 1
ATOM 4984 O O . VAL B 1 195 ? 11.398 0.019 -29.359 1 96.56 195 VAL B O 1
ATOM 4987 N N . MET B 1 196 ? 12.797 -1.678 -29.641 1 96.56 196 MET B N 1
ATOM 4988 C CA . MET B 1 196 ? 13.93 -0.978 -29.031 1 96.56 196 MET B CA 1
ATOM 4989 C C . MET B 1 196 ? 14.422 0.14 -29.953 1 96.56 196 MET B C 1
ATOM 4991 O O . MET B 1 196 ? 15.219 0.98 -29.531 1 96.56 196 MET B O 1
ATOM 4995 N N . LYS B 1 197 ? 13.891 0.204 -31.141 1 92.62 197 LYS B N 1
ATOM 4996 C CA . LYS B 1 197 ? 14.211 1.281 -32.062 1 92.62 197 LYS B CA 1
ATOM 4997 C C . LYS B 1 197 ? 13.469 2.562 -31.703 1 92.62 197 LYS B C 1
ATOM 4999 O O . LYS B 1 197 ? 13.812 3.645 -32.188 1 92.62 197 LYS B O 1
ATOM 5004 N N . GLU B 1 198 ? 12.555 2.463 -30.781 1 92.81 198 GLU B N 1
ATOM 5005 C CA . GLU B 1 198 ? 11.812 3.619 -30.281 1 92.81 198 GLU B CA 1
ATOM 5006 C C . GLU B 1 198 ? 12.555 4.312 -29.156 1 92.81 198 GLU B C 1
ATOM 5008 O O . GLU B 1 198 ? 13.648 3.885 -28.766 1 92.81 198 GLU B O 1
ATOM 5013 N N . ASP B 1 199 ? 12.07 5.441 -28.703 1 95.88 199 ASP B N 1
ATOM 5014 C CA . ASP B 1 199 ? 12.656 6.199 -27.594 1 95.88 199 ASP B CA 1
ATOM 5015 C C . ASP B 1 199 ? 12.18 5.656 -26.25 1 95.88 199 ASP B C 1
ATOM 5017 O O . ASP B 1 199 ? 11.438 6.324 -25.531 1 95.88 199 ASP B O 1
ATOM 5021 N N . VAL B 1 200 ? 12.742 4.477 -25.922 1 98.44 200 VAL B N 1
ATOM 5022 C CA . VAL B 1 200 ? 12.281 3.691 -24.781 1 98.44 200 VAL B CA 1
ATOM 5023 C C . VAL B 1 200 ? 12.945 4.199 -23.5 1 98.44 200 VAL B C 1
ATOM 5025 O O . VAL B 1 200 ? 14.164 4.324 -23.438 1 98.44 200 VAL B O 1
ATOM 5028 N N . ALA B 1 201 ? 12.086 4.484 -22.484 1 98.81 201 ALA B N 1
ATOM 5029 C CA . ALA B 1 201 ? 12.57 4.898 -21.172 1 98.81 201 ALA B CA 1
ATOM 5030 C C . ALA B 1 201 ? 13.008 3.693 -20.344 1 98.81 201 ALA B C 1
ATOM 5032 O O . ALA B 1 201 ? 14.023 3.742 -19.656 1 98.81 201 ALA B O 1
ATOM 5033 N N . ALA B 1 202 ? 12.219 2.631 -20.438 1 98.88 202 ALA B N 1
ATOM 5034 C CA . ALA B 1 202 ? 12.469 1.494 -19.562 1 98.88 202 ALA B CA 1
ATOM 5035 C C . ALA B 1 202 ? 11.93 0.202 -20.156 1 98.88 202 ALA B C 1
ATOM 5037 O O . ALA B 1 202 ? 10.984 0.228 -20.953 1 98.88 202 ALA B O 1
ATOM 5038 N N . VAL B 1 203 ? 12.523 -0.87 -19.844 1 98.88 203 VAL B N 1
ATOM 5039 C CA . VAL B 1 203 ? 12.016 -2.225 -20.047 1 98.88 203 VAL B CA 1
ATOM 5040 C C . VAL B 1 203 ? 11.789 -2.896 -18.688 1 98.88 203 VAL B C 1
ATOM 5042 O O . VAL B 1 203 ? 12.734 -3.086 -17.922 1 98.88 203 VAL B O 1
ATOM 5045 N N . ILE B 1 204 ? 10.555 -3.205 -18.391 1 98.94 204 ILE B N 1
ATOM 5046 C CA . ILE B 1 204 ? 10.227 -3.844 -17.125 1 98.94 204 ILE B CA 1
ATOM 5047 C C . ILE B 1 204 ? 9.773 -5.281 -17.375 1 98.94 204 ILE B C 1
ATOM 5049 O O . ILE B 1 204 ? 9.023 -5.551 -18.312 1 98.94 204 ILE B O 1
ATOM 5053 N N . MET B 1 205 ? 10.266 -6.172 -16.531 1 98.69 205 MET B N 1
ATOM 5054 C CA . MET B 1 205 ? 9.953 -7.582 -16.75 1 98.69 205 MET B CA 1
ATOM 5055 C C . MET B 1 205 ? 10.07 -8.367 -15.445 1 98.69 205 MET B C 1
ATOM 5057 O O . MET B 1 205 ? 10.773 -7.949 -14.523 1 98.69 205 MET B O 1
ATOM 5061 N N . GLU B 1 206 ? 9.328 -9.391 -15.305 1 98.56 206 GLU B N 1
ATOM 5062 C CA . GLU B 1 206 ? 9.648 -10.469 -14.375 1 98.56 206 GLU B CA 1
ATOM 5063 C C . GLU B 1 206 ? 10.797 -11.328 -14.906 1 98.56 206 GLU B C 1
ATOM 5065 O O . GLU B 1 206 ? 10.664 -11.992 -15.93 1 98.56 206 GLU B O 1
ATOM 5070 N N . PRO B 1 207 ? 11.891 -11.352 -14.188 1 98.44 207 PRO B N 1
ATOM 5071 C CA . PRO B 1 207 ? 13 -12.133 -14.734 1 98.44 207 PRO B CA 1
ATOM 5072 C C . PRO B 1 207 ? 12.656 -13.609 -14.906 1 98.44 207 PRO B C 1
ATOM 5074 O O . PRO B 1 207 ? 13.25 -14.297 -15.734 1 98.44 207 PRO B O 1
ATOM 5077 N N . VAL B 1 208 ? 11.859 -14.109 -14.07 1 98.19 208 VAL B N 1
ATOM 5078 C CA . VAL B 1 208 ? 11.117 -15.352 -14.227 1 98.19 208 VAL B CA 1
ATOM 5079 C C . VAL B 1 208 ? 9.617 -15.07 -14.203 1 98.19 208 VAL B C 1
ATOM 5081 O O . VAL B 1 208 ? 9.109 -14.484 -13.242 1 98.19 208 VAL B O 1
ATOM 5084 N N . ALA B 1 209 ? 8.977 -15.422 -15.32 1 97.81 209 ALA B N 1
ATOM 5085 C CA . ALA B 1 209 ? 7.555 -15.086 -15.414 1 97.81 209 ALA B CA 1
ATOM 5086 C C . ALA B 1 209 ? 6.73 -15.945 -14.461 1 97.81 209 ALA B C 1
ATOM 5088 O O . ALA B 1 209 ? 6.637 -17.156 -14.633 1 97.81 209 ALA B O 1
ATOM 5089 N N . MET B 1 210 ? 6.094 -15.289 -13.484 1 97.25 210 MET B N 1
ATOM 5090 C CA . MET B 1 210 ? 5.391 -16.062 -12.461 1 97.25 210 MET B CA 1
ATOM 5091 C C . MET B 1 210 ? 3.928 -15.641 -12.367 1 97.25 210 MET B C 1
ATOM 5093 O O . MET B 1 210 ? 3.244 -15.961 -11.398 1 97.25 210 MET B O 1
ATOM 5097 N N . ASN B 1 211 ? 3.389 -14.852 -13.32 1 95.38 211 ASN B N 1
ATOM 5098 C CA . ASN B 1 211 ? 1.979 -14.469 -13.336 1 95.38 211 ASN B CA 1
ATOM 5099 C C . ASN B 1 211 ? 1.202 -15.258 -14.391 1 95.38 211 ASN B C 1
ATOM 5101 O O . ASN B 1 211 ? 0.026 -14.984 -14.633 1 95.38 211 ASN B O 1
ATOM 5105 N N . MET B 1 212 ? 1.722 -16.172 -15.047 1 95.25 212 MET B N 1
ATOM 5106 C CA . MET B 1 212 ? 1.129 -17.125 -15.992 1 95.25 212 MET B CA 1
ATOM 5107 C C . MET B 1 212 ? 1.575 -18.547 -15.688 1 95.25 212 MET B C 1
ATOM 5109 O O . MET B 1 212 ? 1.968 -19.281 -16.594 1 95.25 212 MET B O 1
ATOM 5113 N N . GLY B 1 213 ? 1.413 -18.859 -14.398 1 94.94 213 GLY B N 1
ATOM 5114 C CA . GLY B 1 213 ? 2.184 -19.984 -13.883 1 94.94 213 GLY B CA 1
ATOM 5115 C C . GLY B 1 213 ? 3.658 -19.672 -13.711 1 94.94 213 GLY B C 1
ATOM 5116 O O . GLY B 1 213 ? 4.012 -18.594 -13.219 1 94.94 213 GLY B O 1
ATOM 5117 N N . LEU B 1 214 ? 4.5 -20.609 -13.914 1 97.69 214 LEU B N 1
ATOM 5118 C CA . LEU B 1 214 ? 5.941 -20.375 -13.938 1 97.69 214 LEU B CA 1
ATOM 5119 C C . LEU B 1 214 ? 6.527 -20.703 -15.305 1 97.69 214 LEU B C 1
ATOM 5121 O O . LEU B 1 214 ? 6.574 -21.875 -15.695 1 97.69 214 LEU B O 1
ATOM 5125 N N . ILE B 1 215 ? 6.781 -19.625 -16.047 1 97.06 215 ILE B N 1
ATOM 5126 C CA . ILE B 1 215 ? 7.434 -19.828 -17.344 1 97.06 215 ILE B CA 1
ATOM 5127 C C . ILE B 1 215 ? 8.938 -19.656 -17.188 1 97.06 215 ILE B C 1
ATOM 5129 O O . ILE B 1 215 ? 9.414 -18.594 -16.797 1 97.06 215 ILE B O 1
ATOM 5133 N N . PRO B 1 216 ? 9.68 -20.719 -17.469 1 91.88 216 PRO B N 1
ATOM 5134 C CA . PRO B 1 216 ? 11.133 -20.594 -17.359 1 91.88 216 PRO B CA 1
ATOM 5135 C C . PRO B 1 216 ? 11.703 -19.531 -18.297 1 91.88 216 PRO B C 1
ATOM 5137 O O . PRO B 1 216 ? 11.195 -19.328 -19.406 1 91.88 216 PRO B O 1
ATOM 5140 N N . THR B 1 217 ? 12.703 -18.906 -17.844 1 92.81 217 THR B N 1
ATOM 5141 C CA . THR B 1 217 ? 13.367 -17.891 -18.641 1 92.81 217 THR B CA 1
ATOM 5142 C C . THR B 1 217 ? 14.508 -18.484 -19.453 1 92.81 217 THR B C 1
ATOM 5144 O O . THR B 1 217 ? 15.32 -19.25 -18.922 1 92.81 217 THR B O 1
ATOM 5147 N N . LYS B 1 218 ? 14.445 -18.219 -20.75 1 94.69 218 LYS B N 1
ATOM 5148 C CA . LYS B 1 218 ? 15.656 -18.438 -21.531 1 94.69 218 LYS B CA 1
ATOM 5149 C C . LYS B 1 218 ? 16.734 -17.406 -21.203 1 94.69 218 LYS B C 1
ATOM 5151 O O . LYS B 1 218 ? 16.594 -16.234 -21.547 1 94.69 218 LYS B O 1
ATOM 5156 N N . GLU B 1 219 ? 17.75 -17.859 -20.594 1 95.75 219 GLU B N 1
ATOM 5157 C CA . GLU B 1 219 ? 18.75 -16.938 -20.078 1 95.75 219 GLU B CA 1
ATOM 5158 C C . GLU B 1 219 ? 19.344 -16.094 -21.203 1 95.75 219 GLU B C 1
ATOM 5160 O O . GLU B 1 219 ? 19.625 -14.906 -21.016 1 95.75 219 GLU B O 1
ATOM 5165 N N . ASP B 1 220 ? 19.547 -16.734 -22.375 1 96.44 220 ASP B N 1
ATOM 5166 C CA . ASP B 1 220 ? 20.078 -15.984 -23.5 1 96.44 220 ASP B CA 1
ATOM 5167 C C . ASP B 1 220 ? 19.125 -14.852 -23.906 1 96.44 220 ASP B C 1
ATOM 5169 O O . ASP B 1 220 ? 19.562 -13.773 -24.297 1 96.44 220 ASP B O 1
ATOM 5173 N N . PHE B 1 221 ? 17.844 -15.109 -23.891 1 97.19 221 PHE B N 1
ATOM 5174 C CA . PHE B 1 221 ? 16.844 -14.086 -24.172 1 97.19 221 PHE B CA 1
ATOM 5175 C C . PHE B 1 221 ? 16.969 -12.938 -23.172 1 97.19 221 PHE B C 1
ATOM 5177 O O . PHE B 1 221 ? 17.016 -11.773 -23.578 1 97.19 221 PHE B O 1
ATOM 5184 N N . LEU B 1 222 ? 17.047 -13.273 -21.875 1 98.06 222 LEU B N 1
ATOM 5185 C CA . LEU B 1 222 ? 17.125 -12.273 -20.812 1 98.06 222 LEU B CA 1
ATOM 5186 C C . LEU B 1 222 ? 18.375 -11.414 -20.984 1 98.06 222 LEU B C 1
ATOM 5188 O O . LEU B 1 222 ? 18.297 -10.188 -20.875 1 98.06 222 LEU B O 1
ATOM 5192 N N . ARG B 1 223 ? 19.469 -12.031 -21.219 1 98.12 223 ARG B N 1
ATOM 5193 C CA . ARG B 1 223 ? 20.734 -11.328 -21.391 1 98.12 223 ARG B CA 1
ATOM 5194 C C . ARG B 1 223 ? 20.688 -10.398 -22.594 1 98.12 223 ARG B C 1
ATOM 5196 O O . ARG B 1 223 ? 21.188 -9.273 -22.547 1 98.12 223 ARG B O 1
ATOM 5203 N N . GLU B 1 224 ? 20.109 -10.922 -23.641 1 98.12 224 GLU B N 1
ATOM 5204 C CA . GLU B 1 224 ? 20.031 -10.125 -24.859 1 98.12 224 GLU B CA 1
ATOM 5205 C C . GLU B 1 224 ? 19.125 -8.914 -24.656 1 98.12 224 GLU B C 1
ATOM 5207 O O . GLU B 1 224 ? 19.422 -7.82 -25.141 1 98.12 224 GLU B O 1
ATOM 5212 N N . VAL B 1 225 ? 17.984 -9.07 -24.016 1 98.44 225 VAL B N 1
ATOM 5213 C CA . VAL B 1 225 ? 17.078 -7.961 -23.734 1 98.44 225 VAL B CA 1
ATOM 5214 C C . VAL B 1 225 ? 17.812 -6.895 -22.922 1 98.44 225 VAL B C 1
ATOM 5216 O O . VAL B 1 225 ? 17.703 -5.703 -23.219 1 98.44 225 VAL B O 1
ATOM 5219 N N . VAL B 1 226 ? 18.547 -7.301 -21.859 1 98.5 226 VAL B N 1
ATOM 5220 C CA . VAL B 1 226 ? 19.297 -6.379 -21.016 1 98.5 226 VAL B CA 1
ATOM 5221 C C . VAL B 1 226 ? 20.359 -5.652 -21.844 1 98.5 226 VAL B C 1
ATOM 5223 O O . VAL B 1 226 ? 20.516 -4.434 -21.734 1 98.5 226 VAL B O 1
ATOM 5226 N N . LYS B 1 227 ? 21.047 -6.445 -22.656 1 98.06 227 LYS B N 1
ATOM 5227 C CA . LYS B 1 227 ? 22.078 -5.871 -23.516 1 98.06 227 LYS B CA 1
ATOM 5228 C C . LYS B 1 227 ? 21.484 -4.816 -24.453 1 98.06 227 LYS B C 1
ATOM 5230 O O . LYS B 1 227 ? 22.016 -3.705 -24.547 1 98.06 227 LYS B O 1
ATOM 5235 N N . MET B 1 228 ? 20.438 -5.141 -25.172 1 98.12 228 MET B N 1
ATOM 5236 C CA . MET B 1 228 ? 19.781 -4.223 -26.094 1 98.12 228 MET B CA 1
ATOM 5237 C C . MET B 1 228 ? 19.312 -2.965 -25.375 1 98.12 228 MET B C 1
ATOM 5239 O O . MET B 1 228 ? 19.406 -1.861 -25.922 1 98.12 228 MET B O 1
ATOM 5243 N N . SER B 1 229 ? 18.734 -3.137 -24.172 1 98.31 229 SER B N 1
ATOM 5244 C CA . SER B 1 229 ? 18.266 -2.006 -23.375 1 98.31 229 SER B CA 1
ATOM 5245 C C . SER B 1 229 ? 19.406 -1.05 -23.047 1 98.31 229 SER B C 1
ATOM 5247 O O . SER B 1 229 ? 19.266 0.167 -23.172 1 98.31 229 SER B O 1
ATOM 5249 N N . LYS B 1 230 ? 20.516 -1.575 -22.625 1 96.81 230 LYS B N 1
ATOM 5250 C CA . LYS B 1 230 ? 21.672 -0.77 -22.297 1 96.81 230 LYS B CA 1
ATOM 5251 C C . LYS B 1 230 ? 22.203 -0.017 -23.516 1 96.81 230 LYS B C 1
ATOM 5253 O O . LYS B 1 230 ? 22.609 1.14 -23.406 1 96.81 230 LYS B O 1
ATOM 5258 N N . GLU B 1 231 ? 22.172 -0.692 -24.578 1 97.31 231 GLU B N 1
ATOM 5259 C CA . GLU B 1 231 ? 22.672 -0.096 -25.812 1 97.31 231 GLU B CA 1
ATOM 5260 C C . GLU B 1 231 ? 21.891 1.155 -26.172 1 97.31 231 GLU B C 1
ATOM 5262 O O . GLU B 1 231 ? 22.453 2.121 -26.703 1 97.31 231 GLU B O 1
ATOM 5267 N N . VAL B 1 232 ? 20.625 1.145 -25.922 1 97.69 232 VAL B N 1
ATOM 5268 C CA . VAL B 1 232 ? 19.797 2.275 -26.328 1 97.69 232 VAL B CA 1
ATOM 5269 C C . VAL B 1 232 ? 19.594 3.223 -25.141 1 97.69 232 VAL B C 1
ATOM 5271 O O . VAL B 1 232 ? 18.906 4.238 -25.266 1 97.69 232 VAL B O 1
ATOM 5274 N N . GLY B 1 233 ? 20.141 2.916 -23.969 1 98.06 233 GLY B N 1
ATOM 5275 C CA . GLY B 1 233 ? 20.078 3.783 -22.812 1 98.06 233 GLY B CA 1
ATOM 5276 C C . GLY B 1 233 ? 18.781 3.645 -22.031 1 98.06 233 GLY B C 1
ATOM 5277 O O . GLY B 1 233 ? 18.422 4.523 -21.25 1 98.06 233 GLY B O 1
ATOM 5278 N N . ALA B 1 234 ? 18.031 2.602 -22.25 1 98.75 234 ALA B N 1
ATOM 5279 C CA . ALA B 1 234 ? 16.812 2.324 -21.5 1 98.75 234 ALA B CA 1
ATOM 5280 C C . ALA B 1 234 ? 17.125 1.73 -20.141 1 98.75 234 ALA B C 1
ATOM 5282 O O . ALA B 1 234 ? 18.094 0.969 -20 1 98.75 234 ALA B O 1
ATOM 5283 N N . VAL B 1 235 ? 16.344 2.084 -19.141 1 98.94 235 VAL B N 1
ATOM 5284 C CA . VAL B 1 235 ? 16.5 1.539 -17.797 1 98.94 235 VAL B CA 1
ATOM 5285 C C . VAL B 1 235 ? 15.922 0.127 -17.734 1 98.94 235 VAL B C 1
ATOM 5287 O O . VAL B 1 235 ? 14.766 -0.092 -18.109 1 98.94 235 VAL B O 1
ATOM 5290 N N . VAL B 1 236 ? 16.719 -0.812 -17.312 1 98.94 236 VAL B N 1
ATOM 5291 C CA . VAL B 1 236 ? 16.25 -2.182 -17.125 1 98.94 236 VAL B CA 1
ATOM 5292 C C . VAL B 1 236 ? 15.664 -2.334 -15.719 1 98.94 236 VAL B C 1
ATOM 5294 O O . VAL B 1 236 ? 16.359 -2.104 -14.719 1 98.94 236 VAL B O 1
ATOM 5297 N N . ILE B 1 237 ? 14.398 -2.742 -15.625 1 98.94 237 ILE B N 1
ATOM 5298 C CA . ILE B 1 237 ? 13.727 -2.939 -14.344 1 98.94 237 ILE B CA 1
ATOM 5299 C C . ILE B 1 237 ? 13.344 -4.41 -14.18 1 98.94 237 ILE B C 1
ATOM 5301 O O . ILE B 1 237 ? 12.516 -4.93 -14.93 1 98.94 237 ILE B O 1
ATOM 5305 N N . PHE B 1 238 ? 13.93 -5.09 -13.203 1 98.94 238 PHE B N 1
ATOM 5306 C CA . PHE B 1 238 ? 13.5 -6.426 -12.82 1 98.94 238 PHE B CA 1
ATOM 5307 C C . PHE B 1 238 ? 12.43 -6.359 -11.742 1 98.94 238 PHE B C 1
ATOM 5309 O O . PHE B 1 238 ? 12.688 -5.906 -10.625 1 98.94 238 PHE B O 1
ATOM 5316 N N . ASP B 1 239 ? 11.25 -6.754 -12.133 1 98.94 239 ASP B N 1
ATOM 5317 C CA . ASP B 1 239 ? 10.211 -6.941 -11.125 1 98.94 239 ASP B CA 1
ATOM 5318 C C . ASP B 1 239 ? 10.398 -8.266 -10.383 1 98.94 239 ASP B C 1
ATOM 5320 O O . ASP B 1 239 ? 9.883 -9.297 -10.805 1 98.94 239 ASP B O 1
ATOM 5324 N N . GLU B 1 240 ? 11.07 -8.164 -9.281 1 98.81 240 GLU B N 1
ATOM 5325 C CA . GLU B 1 240 ? 11.383 -9.344 -8.469 1 98.81 240 GLU B CA 1
ATOM 5326 C C . GLU B 1 240 ? 10.484 -9.414 -7.242 1 98.81 240 GLU B C 1
ATOM 5328 O O . GLU B 1 240 ? 10.891 -9.93 -6.195 1 98.81 240 GLU B O 1
ATOM 5333 N N . THR B 1 241 ? 9.289 -8.859 -7.391 1 98.75 241 THR B N 1
ATOM 5334 C CA . THR B 1 241 ? 8.336 -8.938 -6.293 1 98.75 241 THR B CA 1
ATOM 5335 C C . THR B 1 241 ? 8.164 -10.383 -5.824 1 98.75 241 THR B C 1
ATOM 5337 O O . THR B 1 241 ? 8.094 -10.641 -4.621 1 98.75 241 THR B O 1
ATOM 5340 N N . LYS B 1 242 ? 8.086 -11.328 -6.777 1 98.31 242 LYS B N 1
ATOM 5341 C CA . LYS B 1 242 ? 7.969 -12.734 -6.426 1 98.31 242 LYS B CA 1
ATOM 5342 C C . LYS B 1 242 ? 9.344 -13.398 -6.355 1 98.31 242 LYS B C 1
ATOM 5344 O O . LYS B 1 242 ? 9.688 -14.016 -5.344 1 98.31 242 LYS B O 1
ATOM 5349 N N . THR B 1 243 ? 10.195 -13.195 -7.348 1 98.44 243 THR B N 1
ATOM 5350 C CA . THR B 1 243 ? 11.438 -13.945 -7.488 1 98.44 243 THR B CA 1
ATOM 5351 C C . THR B 1 243 ? 12.445 -13.531 -6.422 1 98.44 243 THR B C 1
ATOM 5353 O O . THR B 1 243 ? 13.375 -14.281 -6.109 1 98.44 243 THR B O 1
ATOM 5356 N N . GLY B 1 244 ? 12.32 -12.344 -5.832 1 98.44 244 GLY B N 1
ATOM 5357 C CA . GLY B 1 244 ? 13.258 -11.844 -4.844 1 98.44 244 GLY B CA 1
ATOM 5358 C C . GLY B 1 244 ? 13.336 -12.703 -3.6 1 98.44 244 GLY B C 1
ATOM 5359 O O . GLY B 1 244 ? 14.359 -12.711 -2.904 1 98.44 244 GLY B O 1
ATOM 5360 N N . GLY B 1 245 ? 12.25 -13.414 -3.312 1 98 245 GLY B N 1
ATOM 5361 C CA . GLY B 1 245 ? 12.211 -14.266 -2.139 1 98 245 GLY B CA 1
ATOM 5362 C C . GLY B 1 245 ? 12.273 -15.742 -2.475 1 98 245 GLY B C 1
ATOM 5363 O O . GLY B 1 245 ? 12.086 -16.594 -1.603 1 98 245 GLY B O 1
ATOM 5364 N N . LYS B 1 246 ? 12.586 -16.078 -3.727 1 98.12 246 LYS B N 1
ATOM 5365 C CA . LYS B 1 246 ? 12.586 -17.469 -4.148 1 98.12 246 LYS B CA 1
ATOM 5366 C C . LYS B 1 246 ? 14.008 -18.016 -4.254 1 98.12 246 LYS B C 1
ATOM 5368 O O . LYS B 1 246 ? 14.211 -19.219 -4.422 1 98.12 246 LYS B O 1
ATOM 5373 N N . ALA B 1 247 ? 14.961 -17.188 -4.18 1 98.06 247 ALA B N 1
ATOM 5374 C CA . ALA B 1 247 ? 16.391 -17.469 -4.043 1 98.06 247 ALA B CA 1
ATOM 5375 C C . ALA B 1 247 ? 17.062 -16.469 -3.123 1 98.06 247 ALA B C 1
ATOM 5377 O O . ALA B 1 247 ? 16.516 -15.391 -2.867 1 98.06 247 ALA B O 1
ATOM 5378 N N . TYR B 1 248 ? 18.219 -16.797 -2.619 1 98.38 248 TYR B N 1
ATOM 5379 C CA . TYR B 1 248 ? 18.859 -15.977 -1.609 1 98.38 248 TYR B CA 1
ATOM 5380 C C . TYR B 1 248 ? 19.031 -14.539 -2.1 1 98.38 248 TYR B C 1
ATOM 5382 O O . TYR B 1 248 ? 18.719 -13.586 -1.379 1 98.38 248 TYR B O 1
ATOM 5390 N N . SER B 1 249 ? 19.531 -14.344 -3.297 1 98.38 249 SER B N 1
ATOM 5391 C CA . SER B 1 249 ? 19.734 -13.008 -3.863 1 98.38 249 SER B CA 1
ATOM 5392 C C . SER B 1 249 ? 18.828 -12.781 -5.066 1 98.38 249 SER B C 1
ATOM 5394 O O . SER B 1 249 ? 19.156 -12.023 -5.977 1 98.38 249 SER B O 1
ATOM 5396 N N . GLY B 1 250 ? 17.641 -13.531 -5.168 1 98.12 250 GLY B N 1
ATOM 5397 C CA . GLY B 1 250 ? 16.672 -13.367 -6.23 1 98.12 250 GLY B CA 1
ATOM 5398 C C . GLY B 1 250 ? 17.141 -13.883 -7.57 1 98.12 250 GLY B C 1
ATOM 5399 O O . GLY B 1 250 ? 18.156 -14.594 -7.645 1 98.12 250 GLY B O 1
ATOM 5400 N N . ALA B 1 251 ? 16.359 -13.648 -8.578 1 98.25 251 ALA B N 1
ATOM 5401 C CA . ALA B 1 251 ? 16.672 -14.078 -9.938 1 98.25 251 ALA B CA 1
ATOM 5402 C C . ALA B 1 251 ? 17.922 -13.359 -10.461 1 98.25 251 ALA B C 1
ATOM 5404 O O . ALA B 1 251 ? 18.75 -13.961 -11.148 1 98.25 251 ALA B O 1
ATOM 5405 N N . SER B 1 252 ? 18 -12.062 -10.164 1 97.94 252 SER B N 1
ATOM 5406 C CA . SER B 1 252 ? 19.188 -11.312 -10.562 1 97.94 252 SER B CA 1
ATOM 5407 C C . SER B 1 252 ? 20.453 -11.969 -10.055 1 97.94 252 SER B C 1
ATOM 5409 O O . SER B 1 252 ? 21.438 -12.102 -10.805 1 97.94 252 SER B O 1
ATOM 5411 N N . GLY B 1 253 ? 20.453 -12.289 -8.789 1 97.62 253 GLY B N 1
ATOM 5412 C CA . GLY B 1 253 ? 21.609 -12.969 -8.211 1 97.62 253 GLY B CA 1
ATOM 5413 C C . GLY B 1 253 ? 21.891 -14.32 -8.836 1 97.62 253 GLY B C 1
ATOM 5414 O O . GLY B 1 253 ? 23.031 -14.664 -9.117 1 97.62 253 GLY B O 1
ATOM 5415 N N . GLU B 1 254 ? 20.875 -15.102 -9.102 1 96.94 254 GLU B N 1
ATOM 5416 C CA . GLU B 1 254 ? 21 -16.438 -9.648 1 96.94 254 GLU B CA 1
ATOM 5417 C C . GLU B 1 254 ? 21.531 -16.406 -11.078 1 96.94 254 GLU B C 1
ATOM 5419 O O . GLU B 1 254 ? 22.359 -17.25 -11.461 1 96.94 254 GLU B O 1
ATOM 5424 N N . PHE B 1 255 ? 20.984 -15.461 -11.875 1 97.56 255 PHE B N 1
ATOM 5425 C CA . PHE B 1 255 ? 21.359 -15.375 -13.281 1 97.56 255 PHE B CA 1
ATOM 5426 C C . PHE B 1 255 ? 22.656 -14.586 -13.445 1 97.56 255 PHE B C 1
ATOM 5428 O O . PHE B 1 255 ? 23.281 -14.609 -14.508 1 97.56 255 PHE B O 1
ATOM 5435 N N . GLY B 1 256 ? 23.078 -13.891 -12.367 1 97.56 256 GLY B N 1
ATOM 5436 C CA . GLY B 1 256 ? 24.234 -13.023 -12.469 1 97.56 256 GLY B CA 1
ATOM 5437 C C . GLY B 1 256 ? 24.016 -11.836 -13.391 1 97.56 256 GLY B C 1
ATOM 5438 O O . GLY B 1 256 ? 24.938 -11.43 -14.109 1 97.56 256 GLY B O 1
ATOM 5439 N N . ILE B 1 257 ? 22.812 -11.359 -13.547 1 97.56 257 ILE B N 1
ATOM 5440 C CA . ILE B 1 257 ? 22.453 -10.203 -14.359 1 97.56 257 ILE B CA 1
ATOM 5441 C C . ILE B 1 257 ? 21.969 -9.07 -13.453 1 97.56 257 ILE B C 1
ATOM 5443 O O . ILE B 1 257 ? 21.047 -9.242 -12.664 1 97.56 257 ILE B O 1
ATOM 5447 N N . LYS B 1 258 ? 22.594 -7.945 -13.508 1 95.75 258 LYS B N 1
ATOM 5448 C CA . LYS B 1 258 ? 22.234 -6.809 -12.664 1 95.75 258 LYS B CA 1
ATOM 5449 C C . LYS B 1 258 ? 21.344 -5.824 -13.414 1 95.75 258 LYS B C 1
ATOM 5451 O O . LYS B 1 258 ? 21.766 -5.211 -14.391 1 95.75 258 LYS B O 1
ATOM 5456 N N . PRO B 1 259 ? 20.141 -5.645 -12.992 1 98.62 259 PRO B N 1
ATOM 5457 C CA . PRO B 1 259 ? 19.297 -4.598 -13.57 1 98.62 259 PRO B CA 1
ATOM 5458 C C . PRO B 1 259 ? 19.656 -3.201 -13.07 1 98.62 259 PRO B C 1
ATOM 5460 O O . PRO B 1 259 ? 20.5 -3.062 -12.18 1 98.62 259 PRO B O 1
ATOM 5463 N N . ASP B 1 260 ? 19.094 -2.184 -13.719 1 98.88 260 ASP B N 1
ATOM 5464 C CA . ASP B 1 260 ? 19.266 -0.818 -13.227 1 98.88 260 ASP B CA 1
ATOM 5465 C C . ASP B 1 260 ? 18.391 -0.55 -12.008 1 98.88 260 ASP B C 1
ATOM 5467 O O . ASP B 1 260 ? 18.766 0.23 -11.125 1 98.88 260 ASP B O 1
ATOM 5471 N N . LEU B 1 261 ? 17.203 -1.13 -12 1 98.94 261 LEU B N 1
ATOM 5472 C CA . LEU B 1 261 ? 16.266 -1.12 -10.883 1 98.94 261 LEU B CA 1
ATOM 5473 C C . LEU B 1 261 ? 15.711 -2.516 -10.633 1 98.94 261 LEU B C 1
ATOM 5475 O O . LEU B 1 261 ? 15.57 -3.311 -11.562 1 98.94 261 LEU B O 1
ATOM 5479 N N . MET B 1 262 ? 15.398 -2.797 -9.422 1 98.88 262 MET B N 1
ATOM 5480 C CA . MET B 1 262 ? 14.695 -4.023 -9.055 1 98.88 262 MET B CA 1
ATOM 5481 C C . MET B 1 262 ? 13.602 -3.744 -8.023 1 98.88 262 MET B C 1
ATOM 5483 O O . MET B 1 262 ? 13.766 -2.877 -7.164 1 98.88 262 MET B O 1
ATOM 5487 N N . ILE B 1 263 ? 12.602 -4.434 -8.148 1 98.94 263 ILE B N 1
ATOM 5488 C CA . ILE B 1 263 ? 11.492 -4.355 -7.215 1 98.94 263 ILE B CA 1
ATOM 5489 C C . ILE B 1 263 ? 11.469 -5.598 -6.328 1 98.94 263 ILE B C 1
ATOM 5491 O O . ILE B 1 263 ? 11.547 -6.723 -6.824 1 98.94 263 ILE B O 1
ATOM 5495 N N . LEU B 1 264 ? 11.414 -5.41 -5.035 1 98.88 264 LEU B N 1
ATOM 5496 C CA . LEU B 1 264 ? 11.297 -6.52 -4.094 1 98.88 264 LEU B CA 1
ATOM 5497 C C . LEU B 1 264 ? 10.047 -6.375 -3.234 1 98.88 264 LEU B C 1
ATOM 5499 O O . LEU B 1 264 ? 9.516 -5.27 -3.078 1 98.88 264 LEU B O 1
ATOM 5503 N N . GLY B 1 265 ? 9.547 -7.422 -2.668 1 98.5 265 GLY B N 1
ATOM 5504 C CA . GLY B 1 265 ? 8.391 -7.473 -1.784 1 98.5 265 GLY B CA 1
ATOM 5505 C C . GLY B 1 265 ? 8.023 -8.883 -1.365 1 98.5 265 GLY B C 1
ATOM 5506 O O . GLY B 1 265 ? 8.898 -9.742 -1.226 1 98.5 265 GLY B O 1
ATOM 5507 N N . LYS B 1 266 ? 6.855 -9.07 -1.014 1 97.81 266 LYS B N 1
ATOM 5508 C CA . LYS B 1 266 ? 6.27 -10.367 -0.691 1 97.81 266 LYS B CA 1
ATOM 5509 C C . LYS B 1 266 ? 7.105 -11.109 0.348 1 97.81 266 LYS B C 1
ATOM 5511 O O . LYS B 1 266 ? 7.16 -10.703 1.511 1 97.81 266 LYS B O 1
ATOM 5516 N N . SER B 1 267 ? 7.82 -12.125 -0.032 1 98.12 267 SER B N 1
ATOM 5517 C CA . SER B 1 267 ? 8.469 -13.047 0.898 1 98.12 267 SER B CA 1
ATOM 5518 C C . SER B 1 267 ? 9.508 -12.328 1.755 1 98.12 267 SER B C 1
ATOM 5520 O O . SER B 1 267 ? 9.695 -12.664 2.924 1 98.12 267 SER B O 1
ATOM 5522 N N . ILE B 1 268 ? 10.141 -11.328 1.301 1 98.19 268 ILE B N 1
ATOM 5523 C CA . ILE B 1 268 ? 11.281 -10.719 1.984 1 98.19 268 ILE B CA 1
ATOM 5524 C C . ILE B 1 268 ? 10.789 -9.906 3.18 1 98.19 268 ILE B C 1
ATOM 5526 O O . ILE B 1 268 ? 11.586 -9.477 4.012 1 98.19 268 ILE B O 1
ATOM 5530 N N . THR B 1 269 ? 9.484 -9.688 3.25 1 98.19 269 THR B N 1
ATOM 5531 C CA . THR B 1 269 ? 8.938 -8.797 4.266 1 98.19 269 THR B CA 1
ATOM 5532 C C . THR B 1 269 ? 8.531 -9.578 5.512 1 98.19 269 THR B C 1
ATOM 5534 O O . THR B 1 269 ? 8.266 -8.984 6.559 1 98.19 269 THR B O 1
ATOM 5537 N N . GLY B 1 270 ? 8.375 -10.867 5.391 1 98.12 270 GLY B N 1
ATOM 5538 C CA . GLY B 1 270 ? 7.973 -11.703 6.508 1 98.12 270 GLY B CA 1
ATOM 5539 C C . GLY B 1 270 ? 6.5 -11.586 6.848 1 98.12 270 GLY B C 1
ATOM 5540 O O . GLY B 1 270 ? 6.082 -11.922 7.953 1 98.12 270 GLY B O 1
ATOM 5541 N N . GLY B 1 271 ? 5.734 -11.062 5.977 1 98.19 271 GLY B N 1
ATOM 5542 C CA . GLY B 1 271 ? 4.297 -11.141 6.18 1 98.19 271 GLY B CA 1
ATOM 5543 C C . GLY B 1 271 ? 3.643 -9.789 6.367 1 98.19 271 GLY B C 1
ATOM 5544 O O . GLY B 1 271 ? 2.434 -9.695 6.586 1 98.19 271 GLY B O 1
ATOM 5545 N N . PHE B 1 272 ? 4.387 -8.695 6.285 1 98.56 272 PHE B N 1
ATOM 5546 C CA . PHE B 1 272 ? 3.85 -7.359 6.488 1 98.56 272 PHE B CA 1
ATOM 5547 C C . PHE B 1 272 ? 4.031 -6.512 5.234 1 98.56 272 PHE B C 1
ATOM 5549 O O . PHE B 1 272 ? 4.918 -6.777 4.422 1 98.56 272 PHE B O 1
ATOM 5556 N N . PRO B 1 273 ? 3.162 -5.504 5.051 1 98.19 273 PRO B N 1
ATOM 5557 C CA . PRO B 1 273 ? 3.199 -4.711 3.818 1 98.19 273 PRO B CA 1
ATOM 5558 C C . PRO B 1 273 ? 4.48 -3.893 3.682 1 98.19 273 PRO B C 1
ATOM 5560 O O . PRO B 1 273 ? 4.711 -2.965 4.461 1 98.19 273 PRO B O 1
ATOM 5563 N N . LEU B 1 274 ? 5.301 -4.18 2.701 1 98.5 274 LEU B N 1
ATOM 5564 C CA . LEU B 1 274 ? 6.508 -3.447 2.344 1 98.5 274 LEU B CA 1
ATOM 5565 C C . LEU B 1 274 ? 6.965 -3.805 0.933 1 98.5 274 LEU B C 1
ATOM 5567 O O . LEU B 1 274 ? 6.898 -4.969 0.532 1 98.5 274 LEU B O 1
ATOM 5571 N N . SER B 1 275 ? 7.312 -2.861 0.169 1 98.75 275 SER B N 1
ATOM 5572 C CA . SER B 1 275 ? 7.965 -3.074 -1.118 1 98.75 275 SER B CA 1
ATOM 5573 C C . SER B 1 275 ? 9.234 -2.236 -1.237 1 98.75 275 SER B C 1
ATOM 5575 O O . SER B 1 275 ? 9.445 -1.307 -0.457 1 98.75 275 SER B O 1
ATOM 5577 N N . VAL B 1 276 ? 10.086 -2.609 -2.105 1 98.88 276 VAL B N 1
ATOM 5578 C CA . VAL B 1 276 ? 11.406 -2.014 -2.232 1 98.88 276 VAL B CA 1
ATOM 5579 C C . VAL B 1 276 ? 11.68 -1.658 -3.693 1 98.88 276 VAL B C 1
ATOM 5581 O O . VAL B 1 276 ? 11.352 -2.434 -4.598 1 98.88 276 VAL B O 1
ATOM 5584 N N . ILE B 1 277 ? 12.141 -0.537 -3.939 1 98.88 277 ILE B N 1
ATOM 5585 C CA . ILE B 1 277 ? 12.828 -0.182 -5.176 1 98.88 277 ILE B CA 1
ATOM 5586 C C . ILE B 1 277 ? 14.328 -0.074 -4.914 1 98.88 277 ILE B C 1
ATOM 5588 O O . ILE B 1 277 ? 14.773 0.785 -4.148 1 98.88 277 ILE B O 1
ATOM 5592 N N . GLY B 1 278 ? 15.078 -0.959 -5.379 1 98.81 278 GLY B N 1
ATOM 5593 C CA . GLY B 1 278 ? 16.531 -0.929 -5.297 1 98.81 278 GLY B CA 1
ATOM 5594 C C . GLY B 1 278 ? 17.203 -0.71 -6.641 1 98.81 278 GLY B C 1
ATOM 5595 O O . GLY B 1 278 ? 16.719 -1.197 -7.664 1 98.81 278 GLY B O 1
ATOM 5596 N N . GLY B 1 279 ? 18.297 0.018 -6.641 1 98.5 279 GLY B N 1
ATOM 5597 C CA . GLY B 1 279 ? 18.938 0.178 -7.938 1 98.5 279 GLY B CA 1
ATOM 5598 C C . GLY B 1 279 ? 20.219 0.974 -7.875 1 98.5 279 GLY B C 1
ATOM 5599 O O . GLY B 1 279 ? 20.812 1.14 -6.801 1 98.5 279 GLY B O 1
ATOM 5600 N N . LYS B 1 280 ? 20.656 1.326 -9.102 1 98.75 280 LYS B N 1
ATOM 5601 C CA . LYS B 1 280 ? 21.875 2.119 -9.281 1 98.75 280 LYS B CA 1
ATOM 5602 C C . LYS B 1 280 ? 21.719 3.516 -8.695 1 98.75 280 LYS B C 1
ATOM 5604 O O . LYS B 1 280 ? 20.641 4.121 -8.797 1 98.75 280 LYS B O 1
ATOM 5609 N N . AR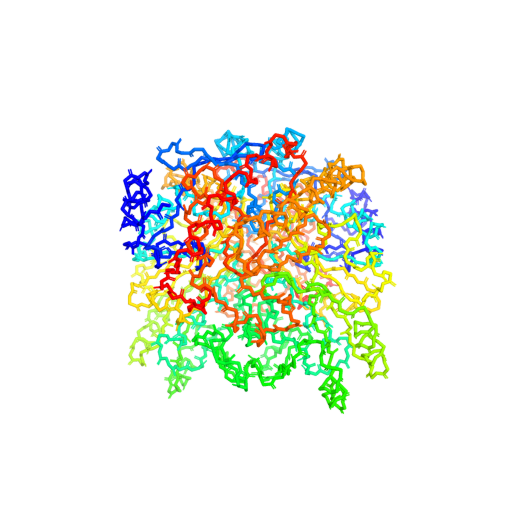G B 1 281 ? 22.781 3.982 -8.117 1 98.56 281 ARG B N 1
ATOM 5610 C CA . ARG B 1 281 ? 22.797 5.293 -7.48 1 98.56 281 ARG B CA 1
ATOM 5611 C C . ARG B 1 281 ? 22.391 6.387 -8.469 1 98.56 281 ARG B C 1
ATOM 5613 O O . ARG B 1 281 ? 21.531 7.219 -8.156 1 98.56 281 ARG B O 1
ATOM 5620 N N . GLU B 1 282 ? 22.938 6.359 -9.656 1 98.38 282 GLU B N 1
ATOM 5621 C CA . GLU B 1 282 ? 22.688 7.414 -10.633 1 98.38 282 GLU B CA 1
ATOM 5622 C C . GLU B 1 282 ? 21.219 7.477 -11.016 1 98.38 282 GLU B C 1
ATOM 5624 O O . GLU B 1 282 ? 20.688 8.555 -11.312 1 98.38 282 GLU B O 1
ATOM 5629 N N . VAL B 1 283 ? 20.516 6.305 -11.031 1 98.81 283 VAL B N 1
ATOM 5630 C CA . VAL B 1 283 ? 19.094 6.25 -11.383 1 98.81 283 VAL B CA 1
ATOM 5631 C C . VAL B 1 283 ? 18.25 6.68 -10.18 1 98.81 283 VAL B C 1
ATOM 5633 O O . VAL B 1 283 ? 17.312 7.461 -10.328 1 98.81 283 VAL B O 1
ATOM 5636 N N . MET B 1 284 ? 18.625 6.25 -8.984 1 98.69 284 MET B N 1
ATOM 5637 C CA . MET B 1 284 ? 17.844 6.441 -7.773 1 98.69 284 MET B CA 1
ATOM 5638 C C . MET B 1 284 ? 17.953 7.879 -7.273 1 98.69 284 MET B C 1
ATOM 5640 O O . MET B 1 284 ? 17.047 8.391 -6.625 1 98.69 284 MET B O 1
ATOM 5644 N N . GLU B 1 285 ? 18.938 8.586 -7.594 1 97.38 285 GLU B N 1
ATOM 5645 C CA . GLU B 1 285 ? 19.203 9.922 -7.074 1 97.38 285 GLU B CA 1
ATOM 5646 C C . GLU B 1 285 ? 18.328 10.969 -7.762 1 97.38 285 GLU B C 1
ATOM 5648 O O . GLU B 1 285 ? 18.359 12.148 -7.391 1 97.38 285 GLU B O 1
ATOM 5653 N N . VAL B 1 286 ? 17.5 10.547 -8.672 1 97.44 286 VAL B N 1
ATOM 5654 C CA . VAL B 1 286 ? 16.516 11.469 -9.234 1 97.44 286 VAL B CA 1
ATOM 5655 C C . VAL B 1 286 ? 15.398 11.727 -8.227 1 97.44 286 VAL B C 1
ATOM 5657 O O . VAL B 1 286 ? 14.625 12.672 -8.367 1 97.44 286 VAL B O 1
ATOM 5660 N N . ILE B 1 287 ? 15.32 10.898 -7.203 1 97.31 287 ILE B N 1
ATOM 5661 C CA . ILE B 1 287 ? 14.305 11.062 -6.164 1 97.31 287 ILE B CA 1
ATOM 5662 C C . ILE B 1 287 ? 14.711 12.195 -5.227 1 97.31 287 ILE B C 1
ATOM 5664 O O . ILE B 1 287 ? 15.836 12.219 -4.715 1 97.31 287 ILE B O 1
ATOM 5668 N N . GLY B 1 288 ? 13.852 13.117 -4.992 1 91.75 288 GLY B N 1
ATOM 5669 C CA . GLY B 1 288 ? 14.141 14.18 -4.043 1 91.75 288 GLY B CA 1
ATOM 5670 C C . GLY B 1 288 ? 13.273 15.406 -4.246 1 91.75 288 GLY B C 1
ATOM 5671 O O . GLY B 1 288 ? 12.461 15.453 -5.172 1 91.75 288 GLY B O 1
ATOM 5672 N N . PRO B 1 289 ? 13.359 16.297 -3.385 1 85.56 289 PRO B N 1
ATOM 5673 C CA . PRO B 1 289 ? 12.586 17.547 -3.516 1 85.56 289 PRO B CA 1
ATOM 5674 C C . PRO B 1 289 ? 12.883 18.281 -4.816 1 85.56 289 PRO B C 1
ATOM 5676 O O . PRO B 1 289 ? 14.047 18.422 -5.207 1 85.56 289 PRO B O 1
ATOM 5679 N N . GLY B 1 290 ? 11.781 18.703 -5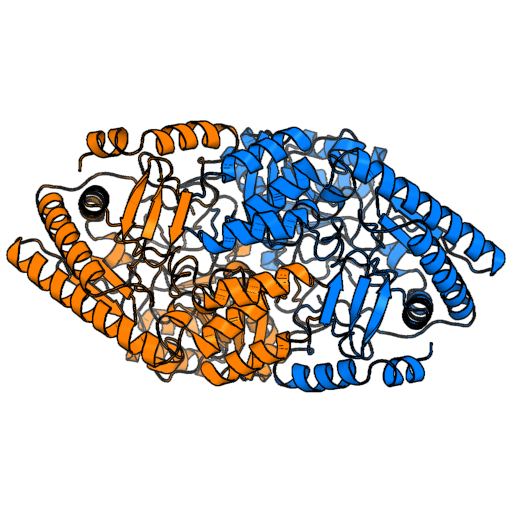.414 1 84.69 290 GLY B N 1
ATOM 5680 C CA . GLY B 1 290 ? 11.922 19.438 -6.668 1 84.69 290 GLY B CA 1
ATOM 5681 C C . GLY B 1 290 ? 12.242 18.531 -7.848 1 84.69 290 GLY B C 1
ATOM 5682 O O . GLY B 1 290 ? 12.398 19 -8.977 1 84.69 290 GLY B O 1
ATOM 5683 N N . LYS B 1 291 ? 12.352 17.219 -7.613 1 93.56 291 LYS B N 1
ATOM 5684 C CA . LYS B 1 291 ? 12.625 16.234 -8.656 1 93.56 291 LYS B CA 1
ATOM 5685 C C . LYS B 1 291 ? 11.516 15.195 -8.734 1 93.56 291 LYS B C 1
ATOM 5687 O O . LYS B 1 291 ? 10.344 15.539 -8.914 1 93.56 291 LYS B O 1
ATOM 5692 N N . THR B 1 292 ? 11.891 13.969 -8.508 1 96.12 292 THR B N 1
ATOM 5693 C CA . THR B 1 292 ? 10.875 12.922 -8.555 1 96.12 292 THR B CA 1
ATOM 5694 C C . THR B 1 292 ? 10.203 12.758 -7.195 1 96.12 292 THR B C 1
ATOM 5696 O O . THR B 1 292 ? 10.883 12.586 -6.18 1 96.12 292 THR B O 1
ATOM 5699 N N . ALA B 1 293 ? 8.883 12.797 -7.273 1 95.44 293 ALA B N 1
ATOM 5700 C CA . ALA B 1 293 ? 8.062 12.695 -6.074 1 95.44 293 ALA B CA 1
ATOM 5701 C C . ALA B 1 293 ? 7.961 11.242 -5.602 1 95.44 293 ALA B C 1
ATOM 5703 O O . ALA B 1 293 ? 7.676 10.344 -6.398 1 95.44 293 ALA B O 1
ATOM 5704 N N . HIS B 1 294 ? 8.273 11.055 -4.383 1 96.31 294 HIS B N 1
ATOM 5705 C CA . HIS B 1 294 ? 8.023 9.773 -3.732 1 96.31 294 HIS B CA 1
ATOM 5706 C C . HIS B 1 294 ? 7.66 9.961 -2.264 1 96.31 294 HIS B C 1
ATOM 5708 O O . HIS B 1 294 ? 8.422 10.562 -1.505 1 96.31 294 HIS B O 1
ATOM 5714 N N . GLY B 1 295 ? 6.566 9.484 -1.907 1 93.94 295 GLY B N 1
ATOM 5715 C CA . GLY B 1 295 ? 6.117 9.602 -0.528 1 93.94 295 GLY B CA 1
ATOM 5716 C C . GLY B 1 295 ? 5.059 8.578 -0.16 1 93.94 295 GLY B C 1
ATOM 5717 O O . GLY B 1 295 ? 4.461 7.953 -1.038 1 93.94 295 GLY B O 1
ATOM 5718 N N . GLY B 1 296 ? 4.867 8.398 1.088 1 94.88 296 GLY B N 1
ATOM 5719 C CA . GLY B 1 296 ? 3.881 7.516 1.689 1 94.88 296 GLY B CA 1
ATOM 5720 C C . GLY B 1 296 ? 3.951 7.488 3.205 1 94.88 296 GLY B C 1
ATOM 5721 O O . GLY B 1 296 ? 5.039 7.387 3.779 1 94.88 296 GLY B O 1
ATOM 5722 N N . THR B 1 297 ? 2.801 7.582 3.781 1 95.75 297 THR B N 1
ATOM 5723 C CA . THR B 1 297 ? 2.699 7.641 5.234 1 95.75 297 THR B CA 1
ATOM 5724 C C . THR B 1 297 ? 3.244 6.367 5.871 1 95.75 297 THR B C 1
ATOM 5726 O O . THR B 1 297 ? 3.98 6.422 6.859 1 95.75 297 THR B O 1
ATOM 5729 N N . TYR B 1 298 ? 3.025 5.266 5.258 1 97.25 298 TYR B N 1
ATOM 5730 C CA . TYR B 1 298 ? 3.328 3.986 5.887 1 97.25 298 TYR B CA 1
ATOM 5731 C C . TYR B 1 298 ? 4.641 3.416 5.363 1 97.25 298 TYR B C 1
ATOM 5733 O O . TYR B 1 298 ? 5.02 2.291 5.703 1 97.25 298 TYR B O 1
ATOM 5741 N N . ASN B 1 299 ? 5.312 4.207 4.473 1 97.44 299 ASN B N 1
ATOM 5742 C CA . ASN B 1 299 ? 6.578 3.717 3.939 1 97.44 299 ASN B CA 1
ATOM 5743 C C . ASN B 1 299 ? 7.559 3.365 5.055 1 97.44 299 ASN B C 1
ATOM 5745 O O . ASN B 1 299 ? 7.785 4.164 5.961 1 97.44 299 ASN B O 1
ATOM 5749 N N . ALA B 1 300 ? 8.07 2.199 5.039 1 97.75 300 ALA B N 1
ATOM 5750 C CA . ALA B 1 300 ? 9.102 1.752 5.977 1 97.75 300 ALA B CA 1
ATOM 5751 C C . ALA B 1 300 ? 8.633 1.918 7.422 1 97.75 300 ALA B C 1
ATOM 5753 O O . ALA B 1 300 ? 9.375 2.416 8.266 1 97.75 300 ALA B O 1
ATOM 5754 N N . ASN B 1 301 ? 7.375 1.585 7.668 1 98.06 301 ASN B N 1
ATOM 5755 C CA . ASN B 1 301 ? 6.914 1.617 9.055 1 98.06 301 ASN B CA 1
ATOM 5756 C C . ASN B 1 301 ? 7.703 0.648 9.93 1 98.06 301 ASN B C 1
ATOM 5758 O O . ASN B 1 301 ? 8.188 -0.376 9.445 1 98.06 301 ASN B O 1
ATOM 5762 N N . PRO B 1 302 ? 7.816 0.912 11.211 1 98.62 302 PRO B N 1
ATOM 5763 C CA . PRO B 1 302 ? 8.672 0.146 12.125 1 98.62 302 PRO B CA 1
ATOM 5764 C C . PRO B 1 302 ? 8.383 -1.353 12.086 1 98.62 302 PRO B C 1
ATOM 5766 O O . PRO B 1 302 ? 9.305 -2.166 12.117 1 98.62 302 PRO B O 1
ATOM 5769 N N . VAL B 1 303 ? 7.125 -1.752 11.984 1 98.81 303 VAL B N 1
ATOM 5770 C CA . VAL B 1 303 ? 6.719 -3.154 12 1 98.81 303 VAL B CA 1
ATOM 5771 C C . VAL B 1 303 ? 7.297 -3.873 10.781 1 98.81 303 VAL B C 1
ATOM 5773 O O . VAL B 1 303 ? 7.906 -4.938 10.914 1 98.81 303 VAL B O 1
ATOM 5776 N N . SER B 1 304 ? 7.105 -3.307 9.625 1 98.75 304 SER B N 1
ATOM 5777 C CA . SER B 1 304 ? 7.594 -3.896 8.383 1 98.75 304 SER B CA 1
ATOM 5778 C C . SER B 1 304 ? 9.117 -3.936 8.352 1 98.75 304 SER B C 1
ATOM 5780 O O . SER B 1 304 ? 9.711 -4.898 7.859 1 98.75 304 SER B O 1
ATOM 5782 N N . VAL B 1 305 ? 9.773 -2.863 8.844 1 98.81 305 VAL B N 1
ATOM 5783 C CA . VAL B 1 305 ? 11.227 -2.793 8.859 1 98.81 305 VAL B CA 1
ATOM 5784 C C . VAL B 1 305 ? 11.789 -3.918 9.727 1 98.81 305 VAL B C 1
ATOM 5786 O O . VAL B 1 305 ? 12.672 -4.664 9.289 1 98.81 305 VAL B O 1
ATOM 5789 N N . VAL B 1 306 ? 11.266 -4.082 10.914 1 98.81 306 VAL B N 1
ATOM 5790 C CA . VAL B 1 306 ? 11.773 -5.062 11.867 1 98.81 306 VAL B CA 1
ATOM 5791 C C . VAL B 1 306 ? 11.484 -6.473 11.359 1 98.81 306 VAL B C 1
ATOM 5793 O O . VAL B 1 306 ? 12.352 -7.348 11.406 1 98.81 306 VAL B O 1
ATOM 5796 N N . SER B 1 307 ? 10.273 -6.684 10.883 1 98.88 307 SER B N 1
ATOM 5797 C CA . SER B 1 307 ? 9.922 -7.984 10.336 1 98.88 307 SER B CA 1
ATOM 5798 C C . SER B 1 307 ? 10.844 -8.367 9.18 1 98.88 307 SER B C 1
ATOM 5800 O O . SER B 1 307 ? 11.297 -9.508 9.094 1 98.88 307 SER B O 1
ATOM 5802 N N . SER B 1 308 ? 11.109 -7.426 8.289 1 98.94 308 SER B N 1
ATOM 5803 C CA . SER B 1 308 ? 11.961 -7.688 7.133 1 98.94 308 SER B CA 1
ATOM 5804 C C . SER B 1 308 ? 13.398 -7.98 7.555 1 98.94 308 SER B C 1
ATOM 5806 O O . SER B 1 308 ? 14.055 -8.852 6.984 1 98.94 308 SER B O 1
ATOM 5808 N N . LEU B 1 309 ? 13.883 -7.223 8.531 1 98.88 309 LEU B N 1
ATOM 5809 C CA . LEU B 1 309 ? 15.242 -7.441 9.023 1 98.88 309 LEU B CA 1
ATOM 5810 C C . LEU B 1 309 ? 15.398 -8.852 9.578 1 98.88 309 LEU B C 1
ATOM 5812 O O . LEU B 1 309 ? 16.344 -9.562 9.227 1 98.88 309 LEU B O 1
ATOM 5816 N N . VAL B 1 310 ? 14.453 -9.273 10.422 1 98.81 310 VAL B N 1
ATOM 5817 C CA . VAL B 1 310 ? 14.5 -10.609 11.008 1 98.81 310 VAL B CA 1
ATOM 5818 C C . VAL B 1 310 ? 14.406 -11.664 9.898 1 98.81 310 VAL B C 1
ATOM 5820 O O . VAL B 1 310 ? 15.141 -12.648 9.914 1 98.81 310 VAL B O 1
ATOM 5823 N N . THR B 1 311 ? 13.57 -11.453 8.961 1 98.88 311 THR B N 1
ATOM 5824 C CA . THR B 1 311 ? 13.359 -12.375 7.844 1 98.88 311 THR B CA 1
ATOM 5825 C C . THR B 1 311 ? 14.648 -12.555 7.043 1 98.88 311 THR B C 1
ATOM 5827 O O . THR B 1 311 ? 15.078 -13.688 6.809 1 98.88 311 THR B O 1
ATOM 5830 N N . LEU B 1 312 ? 15.227 -11.445 6.637 1 98.81 312 LEU B N 1
ATOM 5831 C CA . LEU B 1 312 ? 16.375 -11.477 5.742 1 98.81 312 LEU B CA 1
ATOM 5832 C C . LEU B 1 312 ? 17.625 -11.961 6.473 1 98.81 312 LEU B C 1
ATOM 5834 O O . LEU B 1 312 ? 18.438 -12.695 5.906 1 98.81 312 LEU B O 1
ATOM 5838 N N . LYS B 1 313 ? 17.797 -11.594 7.73 1 98.62 313 LYS B N 1
ATOM 5839 C CA . LYS B 1 313 ? 19.031 -11.867 8.445 1 98.62 313 LYS B CA 1
ATOM 5840 C C . LYS B 1 313 ? 19 -13.242 9.109 1 98.62 313 LYS B C 1
ATOM 5842 O O . LYS B 1 313 ? 20.031 -13.906 9.242 1 98.62 313 LYS B O 1
ATOM 5847 N N . GLU B 1 314 ? 17.797 -13.68 9.492 1 98.62 314 GLU B N 1
ATOM 5848 C CA . GLU B 1 314 ? 17.797 -14.812 10.414 1 98.62 314 GLU B CA 1
ATOM 5849 C C . GLU B 1 314 ? 16.984 -15.977 9.859 1 98.62 314 GLU B C 1
ATOM 5851 O O . GLU B 1 314 ? 17.188 -17.125 10.25 1 98.62 314 GLU B O 1
ATOM 5856 N N . ILE B 1 315 ? 16.062 -15.75 9 1 98.88 315 ILE B N 1
ATOM 5857 C CA . ILE B 1 315 ? 15.117 -16.812 8.664 1 98.88 315 ILE B CA 1
ATOM 5858 C C . ILE B 1 315 ? 15.391 -17.312 7.242 1 98.88 315 ILE B C 1
ATOM 5860 O O . ILE B 1 315 ? 15.688 -18.484 7.039 1 98.88 315 ILE B O 1
ATOM 5864 N N . LEU B 1 316 ? 15.281 -16.375 6.281 1 98.81 316 LEU B N 1
ATOM 5865 C CA . LEU B 1 316 ? 15.523 -16.766 4.895 1 98.81 316 LEU B CA 1
ATOM 5866 C C . LEU B 1 316 ? 17.016 -16.703 4.574 1 98.81 316 LEU B C 1
ATOM 5868 O O . LEU B 1 316 ? 17.438 -15.93 3.717 1 98.81 316 LEU B O 1
ATOM 5872 N N . THR B 1 317 ? 17.75 -17.562 5.223 1 98.5 317 THR B N 1
ATOM 5873 C CA . THR B 1 317 ? 19.188 -17.719 5.031 1 98.5 317 THR B CA 1
ATOM 5874 C C . THR B 1 317 ? 19.469 -18.656 3.863 1 98.5 317 THR B C 1
ATOM 5876 O O . THR B 1 317 ? 18.562 -19.219 3.273 1 98.5 317 THR B O 1
ATOM 5879 N N . GLU B 1 318 ? 20.719 -18.766 3.498 1 98.19 318 GLU B N 1
ATOM 5880 C CA . GLU B 1 318 ? 21.094 -19.719 2.459 1 98.19 318 GLU B CA 1
ATOM 5881 C C . GLU B 1 318 ? 20.672 -21.141 2.82 1 98.19 318 GLU B C 1
ATOM 5883 O O . GLU B 1 318 ? 20.219 -21.891 1.958 1 98.19 318 GLU B O 1
ATOM 5888 N N . ASP B 1 319 ? 20.812 -21.484 4.066 1 98.38 319 ASP B N 1
ATOM 5889 C CA . ASP B 1 319 ? 20.406 -22.812 4.527 1 98.38 319 ASP B CA 1
ATOM 5890 C C . ASP B 1 319 ? 18.906 -23.031 4.355 1 98.38 319 ASP B C 1
ATOM 5892 O O . ASP B 1 319 ? 18.469 -24.141 4.02 1 98.38 319 ASP B O 1
ATOM 5896 N N . ALA B 1 320 ? 18.172 -22.016 4.66 1 98.69 320 ALA B N 1
ATOM 5897 C CA . ALA B 1 320 ? 16.719 -22.109 4.473 1 98.69 320 ALA B CA 1
ATOM 5898 C C . ALA B 1 320 ? 16.375 -22.406 3.018 1 98.69 320 ALA B C 1
ATOM 5900 O O . ALA B 1 320 ? 15.508 -23.234 2.736 1 98.69 320 ALA B O 1
ATOM 5901 N N . PHE B 1 321 ? 17.031 -21.75 2.092 1 98.69 321 PHE B N 1
ATOM 5902 C CA . PHE B 1 321 ? 16.766 -21.953 0.674 1 98.69 321 PHE B CA 1
ATOM 5903 C C . PHE B 1 321 ? 17.203 -23.344 0.241 1 98.69 321 PHE B C 1
ATOM 5905 O O . PHE B 1 321 ? 16.578 -23.969 -0.623 1 98.69 321 PHE B O 1
ATOM 5912 N N . TYR B 1 322 ? 18.297 -23.828 0.822 1 98.38 322 TYR B N 1
ATOM 5913 C CA . TYR B 1 322 ? 18.719 -25.203 0.542 1 98.38 322 TYR B CA 1
ATOM 5914 C C . TYR B 1 322 ? 17.625 -26.188 0.929 1 98.38 322 TYR B C 1
ATOM 5916 O O . TYR B 1 322 ? 17.312 -27.094 0.159 1 98.38 322 TYR B O 1
ATOM 5924 N N . HIS B 1 323 ? 17.078 -26 2.098 1 98.62 323 HIS B N 1
ATOM 5925 C CA . HIS B 1 323 ? 16 -26.859 2.58 1 98.62 323 HIS B CA 1
ATOM 5926 C C . HIS B 1 323 ? 14.797 -26.812 1.648 1 98.62 323 HIS B C 1
ATOM 5928 O O . HIS B 1 323 ? 14.312 -27.844 1.194 1 98.62 323 HIS B O 1
ATOM 5934 N N . MET B 1 324 ? 14.336 -25.625 1.354 1 98.88 324 MET B N 1
ATOM 5935 C CA . MET B 1 324 ? 13.141 -25.438 0.537 1 98.88 324 MET B CA 1
ATOM 5936 C C . MET B 1 324 ? 13.359 -25.984 -0.874 1 98.88 324 MET B C 1
ATOM 5938 O O . MET B 1 324 ? 12.453 -26.578 -1.458 1 98.88 324 MET B O 1
ATOM 5942 N N . ARG B 1 325 ? 14.523 -25.797 -1.412 1 98.69 325 ARG B N 1
ATOM 5943 C CA . ARG B 1 325 ? 14.82 -26.266 -2.764 1 98.69 325 ARG B CA 1
ATOM 5944 C C . ARG B 1 325 ? 14.875 -27.781 -2.82 1 98.69 325 ARG B C 1
ATOM 5946 O O . ARG B 1 325 ? 14.492 -28.391 -3.826 1 98.69 325 ARG B O 1
ATOM 5953 N N . ARG B 1 326 ? 15.43 -28.359 -1.762 1 98.69 326 ARG B N 1
ATOM 5954 C CA . ARG B 1 326 ? 15.422 -29.812 -1.688 1 98.69 326 ARG B CA 1
ATOM 5955 C C . ARG B 1 326 ? 14 -30.359 -1.735 1 98.69 326 ARG B C 1
ATOM 5957 O O . ARG B 1 326 ? 13.711 -31.297 -2.482 1 98.69 326 ARG B O 1
ATOM 5964 N N . LEU B 1 327 ? 13.133 -29.812 -0.946 1 98.88 327 LEU B N 1
ATOM 5965 C CA . LEU B 1 327 ? 11.727 -30.203 -0.948 1 98.88 327 LEU B CA 1
ATOM 5966 C C . LEU B 1 327 ? 11.094 -29.953 -2.311 1 98.88 327 LEU B C 1
ATOM 5968 O O . LEU B 1 327 ? 10.266 -30.75 -2.771 1 98.88 327 LEU B O 1
ATOM 5972 N N . ASN B 1 328 ? 11.469 -28.859 -2.934 1 98.88 328 ASN B N 1
ATOM 5973 C CA . ASN B 1 328 ? 10.922 -28.516 -4.246 1 98.88 328 ASN B CA 1
ATOM 5974 C C . ASN B 1 328 ? 11.297 -29.562 -5.293 1 98.88 328 ASN B C 1
ATOM 5976 O O . ASN B 1 328 ? 10.477 -29.906 -6.148 1 98.88 328 ASN B O 1
ATOM 5980 N N . ARG B 1 329 ? 12.492 -30.016 -5.242 1 98.62 329 ARG B N 1
ATOM 5981 C CA . ARG B 1 329 ? 12.938 -31.062 -6.156 1 98.62 329 ARG B CA 1
ATOM 5982 C C . ARG B 1 329 ? 12.117 -32.344 -5.969 1 98.62 329 ARG B C 1
ATOM 5984 O O . ARG B 1 329 ? 11.789 -33.031 -6.938 1 98.62 329 ARG B O 1
ATOM 5991 N N . MET B 1 330 ? 11.828 -32.656 -4.742 1 98.75 330 MET B N 1
ATOM 5992 C CA . MET B 1 330 ? 11 -33.812 -4.453 1 98.75 330 MET B CA 1
ATOM 5993 C C . MET B 1 330 ? 9.617 -33.656 -5.066 1 98.75 330 MET B C 1
ATOM 5995 O O . MET B 1 330 ? 9.07 -34.625 -5.621 1 98.75 330 MET B O 1
ATOM 5999 N N . LEU B 1 331 ? 9.062 -32.469 -4.977 1 98.81 331 LEU B N 1
ATOM 6000 C CA . LEU B 1 331 ? 7.75 -32.219 -5.551 1 98.81 331 LEU B CA 1
ATOM 6001 C C . LEU B 1 331 ? 7.781 -32.375 -7.066 1 98.81 331 LEU B C 1
ATOM 6003 O O . LEU B 1 331 ? 6.906 -33.031 -7.645 1 98.81 331 LEU B O 1
ATOM 6007 N N . VAL B 1 332 ? 8.781 -31.766 -7.691 1 98.62 332 VAL B N 1
ATOM 6008 C CA . VAL B 1 332 ? 8.906 -31.797 -9.141 1 98.62 332 VAL B CA 1
ATOM 6009 C C . VAL B 1 332 ? 9.008 -33.25 -9.617 1 98.62 332 VAL B C 1
ATOM 6011 O O . VAL B 1 332 ? 8.25 -33.688 -10.5 1 98.62 332 VAL B O 1
ATOM 6014 N N . LYS B 1 333 ? 9.898 -33.969 -9.031 1 98.5 333 LYS B N 1
ATOM 6015 C CA . LYS B 1 333 ? 10.086 -35.375 -9.391 1 98.5 333 LYS B CA 1
ATOM 6016 C C . LYS B 1 333 ? 8.805 -36.188 -9.156 1 98.5 333 LYS B C 1
ATOM 6018 O O . LYS B 1 333 ? 8.43 -37.031 -9.984 1 98.5 333 LYS B O 1
ATOM 6023 N N . GLY B 1 334 ? 8.227 -35.969 -8.055 1 98.75 334 GLY B N 1
ATOM 6024 C CA . GLY B 1 334 ? 6.984 -36.656 -7.73 1 98.75 334 GLY B CA 1
ATOM 6025 C C . GLY B 1 334 ? 5.887 -36.406 -8.75 1 98.75 334 GLY B C 1
ATOM 6026 O O . GLY B 1 334 ? 5.18 -37.344 -9.141 1 98.75 334 GLY B O 1
ATOM 6027 N N . TYR B 1 335 ? 5.672 -35.156 -9.156 1 98.56 335 TYR B N 1
ATOM 6028 C CA 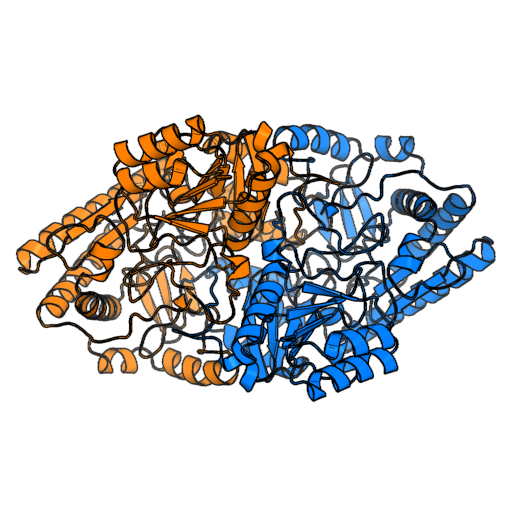. TYR B 1 335 ? 4.656 -34.812 -10.148 1 98.56 335 TYR B CA 1
ATOM 6029 C C . TYR B 1 335 ? 4.934 -35.531 -11.469 1 98.56 335 TYR B C 1
ATOM 6031 O O . TYR B 1 335 ? 4.008 -36.031 -12.125 1 98.56 335 TYR B O 1
ATOM 6039 N N . GLU B 1 336 ? 6.18 -35.531 -11.891 1 97.81 336 GLU B N 1
ATOM 6040 C CA . GLU B 1 336 ? 6.562 -36.219 -13.125 1 97.81 336 GLU B CA 1
ATOM 6041 C C . GLU B 1 336 ? 6.227 -37.719 -13.07 1 97.81 336 GLU B C 1
ATOM 6043 O O . GLU B 1 336 ? 5.637 -38.25 -14.008 1 97.81 336 GLU B O 1
ATOM 6048 N N . GLU B 1 337 ? 6.582 -38.312 -12 1 98.44 337 GLU B N 1
ATOM 6049 C CA . GLU B 1 337 ? 6.344 -39.75 -11.828 1 98.44 337 GLU B CA 1
ATOM 6050 C C . GLU B 1 337 ? 4.848 -40.062 -11.797 1 98.44 337 GLU B C 1
ATOM 6052 O O . GLU B 1 337 ? 4.395 -41 -12.438 1 98.44 337 GLU B O 1
ATOM 6057 N N . ILE B 1 338 ? 4.137 -39.281 -11.078 1 98.62 338 ILE B N 1
ATOM 6058 C CA . ILE B 1 338 ? 2.699 -39.5 -10.961 1 98.62 338 ILE B CA 1
ATOM 6059 C C . ILE B 1 338 ? 2.035 -39.312 -12.32 1 98.62 338 ILE B C 1
ATOM 6061 O O . ILE B 1 338 ? 1.125 -40.062 -12.688 1 98.62 338 ILE B O 1
ATOM 6065 N N . GLY B 1 339 ? 2.426 -38.25 -13.047 1 98 339 GLY B N 1
ATOM 6066 C CA . GLY B 1 339 ? 1.89 -38.031 -14.391 1 98 339 GLY B CA 1
ATOM 6067 C C . GLY B 1 339 ? 2.074 -39.25 -15.289 1 98 339 GLY B C 1
ATOM 6068 O O . GLY B 1 339 ? 1.151 -39.625 -16.016 1 98 339 GLY B O 1
ATOM 6069 N N . GLU B 1 340 ? 3.246 -39.844 -15.25 1 97.75 340 GLU B N 1
ATOM 6070 C CA . GLU B 1 340 ? 3.555 -41.031 -16.031 1 97.75 340 GLU B CA 1
ATOM 6071 C C . GLU B 1 340 ? 2.701 -42.219 -15.602 1 97.75 340 GLU B C 1
ATOM 6073 O O . GLU B 1 340 ? 2.137 -42.906 -16.438 1 97.75 340 GLU B O 1
ATOM 6078 N N . ASP B 1 341 ? 2.6 -42.406 -14.375 1 98.19 341 ASP B N 1
ATOM 6079 C CA . ASP B 1 341 ? 1.873 -43.531 -13.828 1 98.19 341 ASP B CA 1
ATOM 6080 C C . ASP B 1 341 ? 0.385 -43.438 -14.156 1 98.19 341 ASP B C 1
ATOM 6082 O O . ASP B 1 341 ? -0.24 -44.469 -14.5 1 98.19 341 ASP B O 1
ATOM 6086 N N . VAL B 1 342 ? -0.123 -42.281 -13.984 1 97.75 342 VAL B N 1
ATOM 6087 C CA . VAL B 1 342 ? -1.545 -42.031 -14.219 1 97.75 342 VAL B CA 1
ATOM 6088 C C . VAL B 1 342 ? -1.824 -42.031 -15.719 1 97.75 342 VAL B C 1
ATOM 6090 O O . VAL B 1 342 ? -2.928 -42.375 -16.156 1 97.75 342 VAL B O 1
ATOM 6093 N N . GLY B 1 343 ? -0.87 -41.688 -16.516 1 97.56 343 GLY B N 1
ATOM 6094 C CA . GLY B 1 343 ? -1.027 -41.625 -17.953 1 97.56 343 GLY B CA 1
ATOM 6095 C C . GLY B 1 343 ? -1.729 -40.344 -18.406 1 97.56 343 GLY B C 1
ATOM 6096 O O . GLY B 1 343 ? -2.674 -40.406 -19.203 1 97.56 343 GLY B O 1
ATOM 6097 N N . ILE B 1 344 ? -1.395 -39.25 -17.844 1 97.06 344 ILE B N 1
ATOM 6098 C CA . ILE B 1 344 ? -1.909 -37.969 -18.234 1 97.06 344 ILE B CA 1
ATOM 6099 C C . ILE B 1 344 ? -0.753 -37.062 -18.656 1 97.06 344 ILE B C 1
ATOM 6101 O O . ILE B 1 344 ? 0.327 -37.094 -18.062 1 97.06 344 ILE B O 1
ATOM 6105 N N . ASP B 1 345 ? -0.958 -36.281 -19.688 1 94.88 345 ASP B N 1
ATOM 6106 C CA . ASP B 1 345 ? 0.065 -35.344 -20.141 1 94.88 345 ASP B CA 1
ATOM 6107 C C . ASP B 1 345 ? 0.148 -34.125 -19.219 1 94.88 345 ASP B C 1
ATOM 6109 O O . ASP B 1 345 ? -0.75 -33.281 -19.219 1 94.88 345 ASP B O 1
ATOM 6113 N N . VAL B 1 346 ? 1.147 -34.031 -18.469 1 97.5 346 VAL B N 1
ATOM 6114 C CA . VAL B 1 346 ? 1.452 -32.875 -17.656 1 97.5 346 VAL B CA 1
ATOM 6115 C C . VAL B 1 346 ? 2.92 -32.469 -17.828 1 97.5 346 VAL B C 1
ATOM 6117 O O . VAL B 1 346 ? 3.762 -33.344 -18.109 1 97.5 346 VAL B O 1
ATOM 6120 N N . SER B 1 347 ? 3.184 -31.25 -17.766 1 98.06 347 SER B N 1
ATOM 6121 C CA . SER B 1 347 ? 4.547 -30.719 -17.703 1 98.06 347 SER B CA 1
ATOM 6122 C C . SER B 1 347 ? 4.758 -29.859 -16.469 1 98.06 347 SER B C 1
ATOM 6124 O O . SER B 1 347 ? 3.811 -29.266 -15.953 1 98.06 347 SER B O 1
ATOM 6126 N N . ILE B 1 348 ? 5.934 -29.938 -15.922 1 98.25 348 ILE B N 1
ATOM 6127 C CA . ILE B 1 348 ? 6.25 -29.25 -14.68 1 98.25 348 ILE B CA 1
ATOM 6128 C C . ILE B 1 348 ? 7.375 -28.234 -14.914 1 98.25 348 ILE B C 1
ATOM 6130 O O . ILE B 1 348 ? 8.375 -28.562 -15.562 1 98.25 348 ILE B O 1
ATOM 6134 N N . SER B 1 349 ? 7.141 -27.062 -14.5 1 98 349 SER B N 1
ATOM 6135 C CA . SER B 1 349 ? 8.18 -26.047 -14.461 1 98 349 SER B CA 1
ATOM 6136 C C . SER B 1 349 ? 8.492 -25.625 -13.023 1 98 349 SER B C 1
ATOM 6138 O O . SER B 1 349 ? 7.617 -25.672 -12.156 1 98 349 SER B O 1
ATOM 6140 N N . SER B 1 350 ? 9.727 -25.328 -12.75 1 97.88 350 SER B N 1
ATOM 6141 C CA . SER B 1 350 ? 10.102 -24.922 -11.398 1 97.88 350 SER B CA 1
ATOM 6142 C C . SER B 1 350 ? 11.281 -23.953 -11.406 1 97.88 350 SER B C 1
ATOM 6144 O O . SER B 1 350 ? 12.062 -23.938 -12.359 1 97.88 350 SER B O 1
ATOM 6146 N N . TRP B 1 351 ? 11.359 -23.109 -10.484 1 98 351 TRP B N 1
ATOM 6147 C CA . TRP B 1 351 ? 12.469 -22.203 -10.234 1 98 351 TRP B CA 1
ATOM 6148 C C . TRP B 1 351 ? 12.531 -21.812 -8.758 1 98 351 TRP B C 1
ATOM 6150 O O . TRP B 1 351 ? 11.508 -21.469 -8.156 1 98 351 TRP B O 1
ATOM 6160 N N . GLY B 1 352 ? 13.719 -21.875 -8.172 1 97.81 352 GLY B N 1
ATOM 6161 C CA . GLY B 1 352 ? 13.852 -21.562 -6.758 1 97.81 352 GLY B CA 1
ATOM 6162 C C . GLY B 1 352 ? 13.016 -22.453 -5.863 1 97.81 352 GLY B C 1
ATOM 6163 O O . GLY B 1 352 ? 13.117 -23.688 -5.938 1 97.81 352 GLY B O 1
ATOM 6164 N N . THR B 1 353 ? 12.148 -21.875 -5.129 1 98.69 353 THR B N 1
ATOM 6165 C CA . THR B 1 353 ? 11.359 -22.594 -4.141 1 98.69 353 THR B CA 1
ATOM 6166 C C . THR B 1 353 ? 9.938 -22.828 -4.648 1 98.69 353 THR B C 1
ATOM 6168 O O . THR B 1 353 ? 9.023 -23.094 -3.859 1 98.69 353 THR B O 1
ATOM 6171 N N . SER B 1 354 ? 9.719 -22.656 -5.949 1 98.75 354 SER B N 1
ATOM 6172 C CA . SER B 1 354 ? 8.367 -22.688 -6.488 1 98.75 354 SER B CA 1
ATOM 6173 C C . SER B 1 354 ? 8.289 -23.547 -7.746 1 98.75 354 SER B C 1
ATOM 6175 O O . SER B 1 354 ? 9.312 -23.844 -8.367 1 98.75 354 SER B O 1
ATOM 6177 N N . GLY B 1 355 ? 7.105 -23.969 -8.062 1 98.56 355 GLY B N 1
ATOM 6178 C CA . GLY B 1 355 ? 6.836 -24.672 -9.305 1 98.56 355 GLY B CA 1
ATOM 6179 C C . GLY B 1 355 ? 5.367 -24.656 -9.695 1 98.56 355 GLY B C 1
ATOM 6180 O O . GLY B 1 355 ? 4.535 -24.094 -8.969 1 98.56 355 GLY B O 1
ATOM 6181 N N . THR B 1 356 ? 5.121 -25.094 -10.883 1 98.06 356 THR B N 1
ATOM 6182 C CA . THR B 1 356 ? 3.77 -25.141 -11.43 1 98.06 356 THR B CA 1
ATOM 6183 C C . THR B 1 356 ? 3.578 -26.375 -12.297 1 98.06 356 THR B C 1
ATOM 6185 O O . THR B 1 356 ? 4.527 -26.859 -12.914 1 98.06 356 THR B O 1
ATOM 6188 N N . VAL B 1 357 ? 2.408 -26.969 -12.258 1 97.81 357 VAL B N 1
ATOM 6189 C CA . VAL B 1 357 ? 2.035 -28.062 -13.156 1 97.81 357 VAL B CA 1
ATOM 6190 C C . VAL B 1 357 ? 1.15 -27.531 -14.281 1 97.81 357 VAL B C 1
ATOM 6192 O O . VAL B 1 357 ? 0.201 -26.781 -14.031 1 97.81 357 VAL B O 1
ATOM 6195 N N . PHE B 1 358 ? 1.496 -27.766 -15.477 1 97.69 358 PHE B N 1
ATOM 6196 C CA . PHE B 1 358 ? 0.696 -27.469 -16.656 1 97.69 358 PHE B CA 1
ATOM 6197 C C . PHE B 1 358 ? 0.064 -28.719 -17.219 1 97.69 358 PHE B C 1
ATOM 6199 O O . PHE B 1 358 ? 0.708 -29.781 -17.281 1 97.69 358 PHE B O 1
ATOM 6206 N N . PHE B 1 359 ? -1.175 -28.688 -17.609 1 97.31 359 PHE B N 1
ATOM 6207 C CA . PHE B 1 359 ? -1.836 -29.797 -18.297 1 97.31 359 PHE B CA 1
ATOM 6208 C C . PHE B 1 359 ? -1.604 -29.734 -19.797 1 97.31 359 PHE B C 1
ATOM 6210 O O . PHE B 1 359 ? -2.537 -29.5 -20.562 1 97.31 359 PHE B O 1
ATOM 6217 N N . SER B 1 360 ? -0.427 -29.984 -20.156 1 96.19 360 SER B N 1
ATOM 6218 C CA . SER B 1 360 ? 0.107 -29.984 -21.516 1 96.19 360 SER B CA 1
ATOM 6219 C C . SER B 1 360 ? 1.339 -30.891 -21.609 1 96.19 360 SER B C 1
ATOM 6221 O O . SER B 1 360 ? 1.958 -31.219 -20.609 1 96.19 360 SER B O 1
ATOM 6223 N N . ASP B 1 361 ? 1.684 -31.266 -22.859 1 95.38 361 ASP B N 1
ATOM 6224 C CA . ASP B 1 361 ? 2.826 -32.125 -23.094 1 95.38 361 ASP B CA 1
ATOM 6225 C C . ASP B 1 361 ? 4.145 -31.391 -22.906 1 95.38 361 ASP B C 1
ATOM 6227 O O . ASP B 1 361 ? 5.164 -32 -22.578 1 95.38 361 ASP B O 1
ATOM 6231 N N . GLU B 1 362 ? 4.082 -30.078 -23.141 1 96.75 362 GLU B N 1
ATOM 6232 C CA . GLU B 1 362 ? 5.285 -29.266 -23.031 1 96.75 362 GLU B CA 1
ATOM 6233 C C . GLU B 1 362 ? 5.047 -28.047 -22.141 1 96.75 362 GLU B C 1
ATOM 6235 O O . GLU B 1 362 ? 3.924 -27.531 -22.062 1 96.75 362 GLU B O 1
ATOM 6240 N N . VAL B 1 363 ? 6.109 -27.625 -21.438 1 97.75 363 VAL B N 1
ATOM 6241 C CA . VAL B 1 363 ? 6.055 -26.391 -20.656 1 97.75 363 VAL B CA 1
ATOM 6242 C C . VAL B 1 363 ? 5.855 -25.188 -21.578 1 97.75 363 VAL B C 1
ATOM 6244 O O . VAL B 1 363 ? 6.617 -25 -22.531 1 97.75 363 VAL B O 1
ATOM 6247 N N . PRO B 1 364 ? 4.805 -24.375 -21.328 1 97.25 364 PRO B N 1
ATOM 6248 C CA . PRO B 1 364 ? 4.629 -23.188 -22.156 1 97.25 364 PRO B CA 1
ATOM 6249 C C . PRO B 1 364 ? 5.816 -22.219 -22.078 1 97.25 364 PRO B C 1
ATOM 6251 O O . PRO B 1 364 ? 6.48 -22.141 -21.047 1 97.25 364 PRO B O 1
ATOM 6254 N N . GLU B 1 365 ? 5.996 -21.453 -23.156 1 96.81 365 GLU B N 1
ATOM 6255 C CA . GLU B 1 365 ? 7.148 -20.562 -23.203 1 96.81 365 GLU B CA 1
ATOM 6256 C C . GLU B 1 365 ? 6.719 -19.094 -23.156 1 96.81 365 GLU B C 1
ATOM 6258 O O . GLU B 1 365 ? 7.559 -18.203 -23.047 1 96.81 365 GLU B O 1
ATOM 6263 N N . ASN B 1 366 ? 5.496 -18.828 -23.312 1 95.88 366 ASN B N 1
ATOM 6264 C CA . ASN B 1 366 ? 4.91 -17.484 -23.281 1 95.88 366 ASN B CA 1
ATOM 6265 C C . ASN B 1 366 ? 3.428 -17.531 -22.922 1 95.88 366 ASN B C 1
ATOM 6267 O O . ASN B 1 366 ? 2.887 -18.609 -22.641 1 95.88 366 ASN B O 1
ATOM 6271 N N . TYR B 1 367 ? 2.803 -16.391 -22.828 1 95.88 367 TYR B N 1
ATOM 6272 C CA . TYR B 1 367 ? 1.417 -16.328 -22.375 1 95.88 367 TYR B CA 1
ATOM 6273 C C . TYR B 1 367 ? 0.492 -17.047 -23.359 1 95.88 367 TYR B C 1
ATOM 6275 O O . TYR B 1 367 ? -0.448 -17.734 -22.938 1 95.88 367 TYR B O 1
ATOM 6283 N N . LYS B 1 368 ? 0.728 -16.859 -24.688 1 95.44 368 LYS B N 1
ATOM 6284 C CA . LYS B 1 368 ? -0.109 -17.469 -25.719 1 95.44 368 LYS B CA 1
ATOM 6285 C C . LYS B 1 368 ? -0.102 -19 -25.594 1 95.44 368 LYS B C 1
ATOM 6287 O O . LYS B 1 368 ? -1.146 -19.641 -25.719 1 95.44 368 LYS B O 1
ATOM 6292 N N . GLU B 1 369 ? 1.033 -19.531 -25.359 1 95.62 369 GLU B N 1
ATOM 6293 C CA . GLU B 1 369 ? 1.131 -20.969 -25.141 1 95.62 369 GLU B CA 1
ATOM 6294 C C . GLU B 1 369 ? 0.485 -21.375 -23.812 1 95.62 369 GLU B C 1
ATOM 6296 O O . GLU B 1 369 ? -0.164 -22.422 -23.734 1 95.62 369 GLU B O 1
ATOM 6301 N N . PHE B 1 370 ? 0.626 -20.609 -22.828 1 96 370 PHE B N 1
ATOM 6302 C CA . PHE B 1 370 ? 0.059 -20.875 -21.516 1 96 370 PHE B CA 1
ATOM 6303 C C . PHE B 1 370 ? -1.46 -20.984 -21.578 1 96 370 PHE B C 1
ATOM 6305 O O . PHE B 1 370 ? -2.049 -21.953 -21.109 1 96 370 PHE B O 1
ATOM 6312 N N . ILE B 1 371 ? -2.055 -19.938 -22.188 1 93.31 371 ILE B N 1
ATOM 6313 C CA . ILE B 1 371 ? -3.512 -19.859 -22.141 1 93.31 371 ILE B CA 1
ATOM 6314 C C . ILE B 1 371 ? -4.113 -20.922 -23.062 1 93.31 371 ILE B C 1
ATOM 6316 O O . ILE B 1 371 ? -5.312 -21.203 -23 1 93.31 371 ILE B O 1
ATOM 6320 N N . ALA B 1 372 ? -3.289 -21.562 -23.906 1 93.38 372 ALA B N 1
ATOM 6321 C CA . ALA B 1 372 ? -3.73 -22.641 -24.781 1 93.38 372 ALA B CA 1
ATOM 6322 C C . ALA B 1 372 ? -3.76 -23.984 -24.062 1 93.38 372 ALA B C 1
ATOM 6324 O O . ALA B 1 372 ? -4.336 -24.953 -24.547 1 93.38 372 ALA B O 1
ATOM 6325 N N . THR B 1 373 ? -3.182 -24.031 -22.844 1 94.81 373 THR B N 1
ATOM 6326 C CA . THR B 1 373 ? -3.25 -25.266 -22.062 1 94.81 373 THR B CA 1
ATOM 6327 C C . THR B 1 373 ? -4.68 -25.547 -21.609 1 94.81 373 THR B C 1
ATOM 6329 O O . THR B 1 373 ? -5.547 -24.672 -21.719 1 94.81 373 THR B O 1
ATOM 6332 N N . ASP B 1 374 ? -4.973 -26.703 -21.203 1 94 374 ASP B N 1
ATOM 6333 C CA . ASP B 1 374 ? -6.312 -27.078 -20.766 1 94 374 ASP B CA 1
ATOM 6334 C C . ASP B 1 374 ? -6.535 -26.688 -19.297 1 94 374 ASP B C 1
ATOM 6336 O O . ASP B 1 374 ? -6.535 -27.547 -18.422 1 94 374 ASP B O 1
ATOM 6340 N N . VAL B 1 375 ? -6.852 -25.5 -19.047 1 92.69 375 VAL B N 1
ATOM 6341 C CA . VAL B 1 375 ? -7.02 -24.938 -17.719 1 92.69 375 VAL B CA 1
ATOM 6342 C C . VAL B 1 375 ? -8.195 -25.609 -17 1 92.69 375 VAL B C 1
ATOM 6344 O O . VAL B 1 375 ? -8.258 -25.625 -15.773 1 92.69 375 VAL B O 1
ATOM 6347 N N . ARG B 1 376 ? -9.211 -26.281 -17.828 1 95.56 376 ARG B N 1
ATOM 6348 C CA . ARG B 1 376 ? -10.344 -27 -17.25 1 95.56 376 ARG B CA 1
ATOM 6349 C C . ARG B 1 376 ? -9.867 -28.156 -16.391 1 95.56 376 ARG B C 1
ATOM 6351 O O . ARG B 1 376 ? -10.438 -28.422 -15.328 1 95.56 376 ARG B O 1
ATOM 6358 N N . ARG B 1 377 ? -8.828 -28.734 -16.766 1 96.94 377 ARG B N 1
ATOM 6359 C CA . ARG B 1 377 ? -8.289 -29.875 -16.031 1 96.94 377 ARG B CA 1
ATOM 6360 C C . ARG B 1 377 ? -7.609 -29.438 -14.742 1 96.94 377 ARG B C 1
ATOM 6362 O O . ARG B 1 377 ? -7.621 -30.156 -13.75 1 96.94 377 ARG B O 1
ATOM 6369 N N . TRP B 1 378 ? -7.039 -28.266 -14.734 1 96.38 378 TRP B N 1
ATOM 6370 C CA . TRP B 1 378 ? -6.438 -27.703 -13.531 1 96.38 378 TRP B CA 1
ATOM 6371 C C . TRP B 1 378 ? -7.473 -27.578 -12.414 1 96.38 378 TRP B C 1
ATOM 6373 O O . TRP B 1 378 ? -7.176 -27.844 -11.25 1 96.38 378 TRP B O 1
ATOM 6383 N N . PHE B 1 379 ? -8.656 -27.172 -12.773 1 96.5 379 PHE B N 1
ATOM 6384 C CA . PHE B 1 379 ? -9.688 -26.984 -11.766 1 96.5 379 PHE B CA 1
ATOM 6385 C C . PHE B 1 379 ? -10.078 -28.312 -11.141 1 96.5 379 PHE B C 1
ATOM 6387 O O . PHE B 1 379 ? -10.312 -28.391 -9.93 1 96.5 379 PHE B O 1
ATOM 6394 N N . SER B 1 380 ? -10.156 -29.391 -11.992 1 96.88 380 SER B N 1
ATOM 6395 C CA . SER B 1 380 ? -10.43 -30.719 -11.453 1 96.88 380 SER B CA 1
ATOM 6396 C C . SER B 1 380 ? -9.336 -31.156 -10.484 1 96.88 380 SER B C 1
ATOM 6398 O O . SER B 1 380 ? -9.633 -31.688 -9.414 1 96.88 380 SER B O 1
ATOM 6400 N N . TYR B 1 381 ? -8.156 -30.922 -10.93 1 97.69 381 TYR B N 1
ATOM 6401 C CA . TYR B 1 381 ? -6.988 -31.188 -10.102 1 97.69 381 TYR B CA 1
ATOM 6402 C C . TYR B 1 381 ? -7.047 -30.406 -8.797 1 97.69 381 TYR B C 1
ATOM 6404 O O . TYR B 1 381 ? -6.852 -30.969 -7.719 1 97.69 381 TYR B O 1
ATOM 6412 N N . PHE B 1 382 ? -7.348 -29.141 -8.805 1 97.25 382 PHE B N 1
ATOM 6413 C CA . PHE B 1 382 ? -7.367 -28.234 -7.66 1 97.25 382 PHE B CA 1
ATOM 6414 C C . PHE B 1 382 ? -8.383 -28.703 -6.621 1 97.25 382 PHE B C 1
ATOM 6416 O O . PHE B 1 382 ? -8.047 -28.844 -5.445 1 97.25 382 PHE B O 1
ATOM 6423 N N . PHE B 1 383 ? -9.578 -28.969 -7.027 1 97.31 383 PHE B N 1
ATOM 6424 C CA . PHE B 1 383 ? -10.633 -29.344 -6.098 1 97.31 383 PHE B CA 1
ATOM 6425 C C . PHE B 1 383 ? -10.344 -30.719 -5.477 1 97.31 383 PHE B C 1
ATOM 6427 O O . PHE B 1 383 ? -10.664 -30.953 -4.309 1 97.31 383 PHE B O 1
ATOM 6434 N N . ALA B 1 384 ? -9.758 -31.609 -6.258 1 97.25 384 ALA B N 1
ATOM 6435 C CA . ALA B 1 384 ? -9.375 -32.906 -5.707 1 97.25 384 ALA B CA 1
ATOM 6436 C C . ALA B 1 384 ? -8.305 -32.75 -4.629 1 97.25 384 ALA B C 1
ATOM 6438 O O . ALA B 1 384 ? -8.328 -33.438 -3.619 1 97.25 384 ALA B O 1
ATOM 6439 N N . CYS B 1 385 ? -7.312 -31.875 -4.871 1 98.06 385 CYS B N 1
ATOM 6440 C CA . CYS B 1 385 ? -6.285 -31.609 -3.871 1 98.06 385 CYS B CA 1
ATOM 6441 C C . CYS B 1 385 ? -6.895 -31.016 -2.605 1 98.06 385 CYS B C 1
ATOM 6443 O O . CYS B 1 385 ? -6.52 -31.391 -1.494 1 98.06 385 CYS B O 1
ATOM 6445 N N . LEU B 1 386 ? -7.848 -30.094 -2.764 1 97.62 386 LEU B N 1
ATOM 6446 C CA . LEU B 1 386 ? -8.523 -29.5 -1.62 1 97.62 386 LEU B CA 1
ATOM 6447 C C . LEU B 1 386 ? -9.219 -30.562 -0.779 1 97.62 386 LEU B C 1
ATOM 6449 O O . LEU B 1 386 ? -9.188 -30.5 0.453 1 97.62 386 LEU B O 1
ATOM 6453 N N . GLU B 1 387 ? -9.836 -31.438 -1.454 1 96.94 387 GLU B N 1
ATOM 6454 C CA . GLU B 1 387 ? -10.539 -32.531 -0.774 1 96.94 387 GLU B CA 1
ATOM 6455 C C . GLU B 1 387 ? -9.586 -33.344 0.088 1 96.94 387 GLU B C 1
ATOM 6457 O O . GLU B 1 387 ? -9.977 -33.844 1.145 1 96.94 387 GLU B O 1
ATOM 6462 N N . GLU B 1 388 ? -8.383 -33.438 -0.409 1 97.25 388 GLU B N 1
ATOM 6463 C CA . GLU B 1 388 ? -7.367 -34.188 0.3 1 97.25 388 GLU B CA 1
ATOM 6464 C C . GLU B 1 388 ? -6.645 -33.344 1.339 1 97.25 388 GLU B C 1
ATOM 6466 O O . GLU B 1 388 ? -5.668 -33.781 1.948 1 97.25 388 GLU B O 1
ATOM 6471 N N . GLY B 1 389 ? -7.031 -32.125 1.544 1 98 389 GLY B N 1
ATOM 6472 C CA . GLY B 1 389 ? -6.477 -31.266 2.576 1 98 389 GLY B CA 1
ATOM 6473 C C . GLY B 1 389 ? -5.191 -30.578 2.154 1 98 389 GLY B C 1
ATOM 6474 O O . GLY B 1 389 ? -4.312 -30.328 2.98 1 98 389 GLY B O 1
ATOM 6475 N N . VAL B 1 390 ? -5.078 -30.312 0.869 1 98.75 390 VAL B N 1
ATOM 6476 C CA . VAL B 1 390 ? -3.895 -29.625 0.358 1 98.75 390 VAL B CA 1
ATOM 6477 C C . VAL B 1 390 ? -4.316 -28.484 -0.558 1 98.75 390 VAL B C 1
ATOM 6479 O O . VAL B 1 390 ? -5.16 -28.656 -1.439 1 98.75 390 VAL B O 1
ATOM 6482 N N . ILE B 1 391 ? -3.807 -27.297 -0.305 1 98.56 391 ILE B N 1
ATOM 6483 C CA . ILE B 1 391 ? -3.869 -26.203 -1.268 1 98.56 391 ILE B CA 1
ATOM 6484 C C . ILE B 1 391 ? -2.607 -26.203 -2.129 1 98.56 391 ILE B C 1
ATOM 6486 O O . ILE B 1 391 ? -1.562 -25.703 -1.709 1 98.56 391 ILE B O 1
ATOM 6490 N N . PRO B 1 392 ? -2.707 -26.672 -3.262 1 98.25 392 PRO B N 1
ATOM 6491 C CA . PRO B 1 392 ? -1.481 -26.922 -4.027 1 98.25 392 PRO B CA 1
ATOM 6492 C C . PRO B 1 392 ? -0.909 -25.641 -4.641 1 98.25 392 PRO B C 1
ATOM 6494 O O . PRO B 1 392 ? 0.299 -25.562 -4.875 1 98.25 392 PRO B O 1
ATOM 6497 N N . MET B 1 393 ? -1.78 -24.734 -5.051 1 95.75 393 MET B N 1
ATOM 6498 C CA . MET B 1 393 ? -1.493 -23.453 -5.664 1 95.75 393 MET B CA 1
ATOM 6499 C C . MET B 1 393 ? -2.643 -22.469 -5.438 1 95.75 393 MET B C 1
ATOM 6501 O O . MET B 1 393 ? -3.768 -22.891 -5.156 1 95.75 393 MET B O 1
ATOM 6505 N N . GLY B 1 394 ? -2.348 -21.156 -5.656 1 91.44 394 GLY B N 1
ATOM 6506 C CA . GLY B 1 394 ? -3.361 -20.141 -5.418 1 91.44 394 GLY B CA 1
ATOM 6507 C C . GLY B 1 394 ? -4.297 -19.953 -6.598 1 91.44 394 GLY B C 1
ATOM 6508 O O . GLY B 1 394 ? -5.301 -19.234 -6.488 1 91.44 394 GLY B O 1
ATOM 6509 N N . GLY B 1 395 ? -4.074 -20.531 -7.727 1 92.94 395 GLY B N 1
ATOM 6510 C CA . GLY B 1 395 ? -4.812 -20.406 -8.977 1 92.94 395 GLY B CA 1
ATOM 6511 C C . GLY B 1 395 ? -4.129 -21.094 -10.141 1 92.94 395 GLY B C 1
ATOM 6512 O O . GLY B 1 395 ? -2.984 -21.547 -10.023 1 92.94 395 GLY B O 1
ATOM 6513 N N . PHE B 1 396 ? -4.867 -21.156 -11.289 1 93.19 396 PHE B N 1
ATOM 6514 C CA . PHE B 1 396 ? -4.344 -21.875 -12.445 1 93.19 396 PHE B CA 1
ATOM 6515 C C . PHE B 1 396 ? -3.131 -21.156 -13.023 1 93.19 396 PHE B C 1
ATOM 6517 O O . PHE B 1 396 ? -2.33 -21.75 -13.742 1 93.19 396 PHE B O 1
ATOM 6524 N N . ASN B 1 397 ? -3 -19.859 -12.727 1 94.88 397 ASN B N 1
ATOM 6525 C CA . ASN B 1 397 ? -1.881 -19.062 -13.227 1 94.88 397 ASN B CA 1
ATOM 6526 C C . ASN B 1 397 ? -0.879 -18.734 -12.125 1 94.88 397 ASN B C 1
ATOM 6528 O O . ASN B 1 397 ? -0.119 -17.781 -12.227 1 94.88 397 ASN B O 1
ATOM 6532 N N . GLU B 1 398 ? -0.904 -19.453 -11.023 1 95.88 398 GLU B N 1
ATOM 6533 C CA . GLU B 1 398 ? -0.008 -19.281 -9.883 1 95.88 398 GLU B CA 1
ATOM 6534 C C . GLU B 1 398 ? 0.906 -20.5 -9.711 1 95.88 398 GLU B C 1
ATOM 6536 O O . GLU B 1 398 ? 0.896 -21.406 -10.531 1 95.88 398 GLU B O 1
ATOM 6541 N N . GLN B 1 399 ? 1.733 -20.469 -8.664 1 97.5 399 GLN B N 1
ATOM 6542 C CA . GLN B 1 399 ? 2.721 -21.5 -8.383 1 97.5 399 GLN B CA 1
ATOM 6543 C C . GLN B 1 399 ? 2.547 -22.062 -6.973 1 97.5 399 GLN B C 1
ATOM 6545 O O . GLN B 1 399 ? 1.95 -21.406 -6.109 1 97.5 399 GLN B O 1
ATOM 6550 N N . TRP B 1 400 ? 2.967 -23.328 -6.801 1 98.62 400 TRP B N 1
ATOM 6551 C CA . TRP B 1 400 ? 3.205 -23.703 -5.41 1 98.62 400 TRP B CA 1
ATOM 6552 C C . TRP B 1 400 ? 4.477 -23.047 -4.883 1 98.62 400 TRP B C 1
ATOM 6554 O O . TRP B 1 400 ? 5.367 -22.688 -5.66 1 98.62 400 TRP B O 1
ATOM 6564 N N . THR B 1 401 ? 4.5 -22.797 -3.631 1 98.62 401 THR B N 1
ATOM 6565 C CA . THR B 1 401 ? 5.648 -22.219 -2.941 1 98.62 401 THR B CA 1
ATOM 6566 C C . THR B 1 401 ? 5.957 -23 -1.664 1 98.62 401 THR B C 1
ATOM 6568 O O . THR B 1 401 ? 5.043 -23.391 -0.932 1 98.62 401 THR B O 1
ATOM 6571 N N . LEU B 1 402 ? 7.207 -23.312 -1.442 1 98.81 402 LEU B N 1
ATOM 6572 C CA . LEU B 1 402 ? 7.656 -23.969 -0.213 1 98.81 402 LEU B CA 1
ATOM 6573 C C . LEU B 1 402 ? 8.086 -22.922 0.819 1 98.81 402 LEU B C 1
ATOM 6575 O O . LEU B 1 402 ? 8.617 -21.875 0.463 1 98.81 402 LEU B O 1
ATOM 6579 N N . SER B 1 403 ? 7.824 -23.203 2.084 1 98.75 403 SER B N 1
ATOM 6580 C CA . SER B 1 403 ? 8.273 -22.375 3.199 1 98.75 403 SER B CA 1
ATOM 6581 C C . SER B 1 403 ? 9.289 -23.125 4.062 1 98.75 403 SER B C 1
ATOM 6583 O O . SER B 1 403 ? 9.477 -24.328 3.908 1 98.75 403 SER B O 1
ATOM 6585 N N . VAL B 1 404 ? 9.875 -22.391 4.98 1 98.81 404 VAL B N 1
ATOM 6586 C CA . VAL B 1 404 ? 10.852 -22.969 5.906 1 98.81 404 VAL B CA 1
ATOM 6587 C C . VAL B 1 404 ? 10.164 -23.953 6.836 1 98.81 404 VAL B C 1
ATOM 6589 O O . VAL B 1 404 ? 10.828 -24.797 7.461 1 98.81 404 VAL B O 1
ATOM 6592 N N . SER B 1 405 ? 8.836 -23.938 6.855 1 98.75 405 SER B N 1
ATOM 6593 C CA . SER B 1 405 ? 8.094 -24.766 7.805 1 98.75 405 SER B CA 1
ATOM 6594 C C . SER B 1 405 ? 7.578 -26.031 7.148 1 98.75 405 SER B C 1
ATOM 6596 O O . SER B 1 405 ? 6.996 -26.891 7.816 1 98.75 405 SER B O 1
ATOM 6598 N N . HIS B 1 406 ? 7.723 -26.203 5.844 1 98.88 406 HIS B N 1
ATOM 6599 C CA . HIS B 1 406 ? 7.32 -27.438 5.18 1 98.88 406 HIS B CA 1
ATOM 6600 C C . HIS B 1 406 ? 8.305 -28.578 5.477 1 98.88 406 HIS B C 1
ATOM 6602 O O . HIS B 1 406 ? 9.508 -28.344 5.609 1 98.88 406 HIS B O 1
ATOM 6608 N N . SER B 1 407 ? 7.758 -29.75 5.539 1 98.75 407 SER B N 1
ATOM 6609 C CA . SER B 1 407 ? 8.547 -30.953 5.801 1 98.75 407 SER B CA 1
ATOM 6610 C C . SER B 1 407 ? 8.422 -31.953 4.656 1 98.75 407 SER B C 1
ATOM 6612 O O . SER B 1 407 ? 7.625 -31.75 3.738 1 98.75 407 SER B O 1
ATOM 6614 N N . GLU B 1 408 ? 9.25 -33 4.766 1 98.69 408 GLU B N 1
ATOM 6615 C CA . GLU B 1 408 ? 9.125 -34.094 3.809 1 98.69 408 GLU B CA 1
ATOM 6616 C C . GLU B 1 408 ? 7.754 -34.75 3.896 1 98.69 408 GLU B C 1
ATOM 6618 O O . GLU B 1 408 ? 7.207 -35.219 2.887 1 98.69 408 GLU B O 1
ATOM 6623 N N . GLU B 1 409 ? 7.258 -34.781 5.109 1 98.69 409 GLU B N 1
ATOM 6624 C CA . GLU B 1 409 ? 5.922 -35.344 5.293 1 98.69 409 GLU B CA 1
ATOM 6625 C C . GLU B 1 409 ? 4.871 -34.469 4.582 1 98.69 409 GLU B C 1
ATOM 6627 O O . GLU B 1 409 ? 3.908 -35 4.023 1 98.69 409 GLU B O 1
ATOM 6632 N N . ASP B 1 410 ? 5.02 -33.188 4.656 1 98.88 410 ASP B N 1
ATOM 6633 C CA . ASP B 1 410 ? 4.129 -32.281 3.916 1 98.88 410 ASP B CA 1
ATOM 6634 C C . ASP B 1 410 ? 4.191 -32.562 2.418 1 98.88 410 ASP B C 1
ATOM 6636 O O . ASP B 1 410 ? 3.16 -32.594 1.74 1 98.88 410 ASP B O 1
ATOM 6640 N N . VAL B 1 411 ? 5.387 -32.781 1.911 1 98.81 411 VAL B N 1
ATOM 6641 C CA . VAL B 1 411 ? 5.59 -33.031 0.491 1 98.81 411 VAL B CA 1
ATOM 6642 C C . VAL B 1 411 ? 4.926 -34.375 0.107 1 98.81 411 VAL B C 1
ATOM 6644 O O . VAL B 1 411 ? 4.273 -34.469 -0.936 1 98.81 411 VAL B O 1
ATOM 6647 N N . LYS B 1 412 ? 5.102 -35.344 0.923 1 98.69 412 LYS B N 1
ATOM 6648 C CA . LYS B 1 412 ? 4.461 -36.656 0.665 1 98.69 412 LYS B CA 1
ATOM 6649 C C . LYS B 1 412 ? 2.943 -36.5 0.597 1 98.69 412 LYS B C 1
ATOM 6651 O O . LYS B 1 412 ? 2.301 -37.062 -0.296 1 98.69 412 LYS B O 1
ATOM 6656 N N . ARG B 1 413 ? 2.414 -35.75 1.52 1 98.69 413 ARG B N 1
ATOM 6657 C CA . ARG B 1 413 ? 0.977 -35.5 1.525 1 98.69 413 ARG B CA 1
ATOM 6658 C C . ARG B 1 413 ? 0.545 -34.781 0.262 1 98.69 413 ARG B C 1
ATOM 6660 O O . ARG B 1 413 ? -0.509 -35.062 -0.306 1 98.69 413 ARG B O 1
ATOM 6667 N N . HIS B 1 414 ? 1.319 -33.812 -0.111 1 98.88 414 HIS B N 1
ATOM 6668 C CA . HIS B 1 414 ? 1.042 -33.094 -1.34 1 98.88 414 HIS B CA 1
ATOM 6669 C C . HIS B 1 414 ? 1.013 -34.031 -2.547 1 98.88 414 HIS B C 1
ATOM 6671 O O . HIS B 1 414 ? 0.112 -33.938 -3.385 1 98.88 414 HIS B O 1
ATOM 6677 N N . LEU B 1 415 ? 1.97 -34.906 -2.619 1 98.81 415 LEU B N 1
ATOM 6678 C CA . LEU B 1 415 ? 2.068 -35.812 -3.766 1 98.81 415 LEU B CA 1
ATOM 6679 C C . LEU B 1 415 ? 0.923 -36.812 -3.771 1 98.81 415 LEU B C 1
ATOM 6681 O O . LEU B 1 415 ? 0.444 -37.188 -4.836 1 98.81 415 LEU B O 1
ATOM 6685 N N . GLU B 1 416 ? 0.498 -37.219 -2.617 1 98.75 416 GLU B N 1
ATOM 6686 C CA . GLU B 1 416 ? -0.69 -38.062 -2.541 1 98.75 416 GLU B CA 1
ATOM 6687 C C . GLU B 1 416 ? -1.923 -37.344 -3.064 1 98.75 416 GLU B C 1
ATOM 6689 O O . GLU B 1 416 ? -2.703 -37.906 -3.836 1 98.75 416 GLU B O 1
ATOM 6694 N N . ALA B 1 417 ? -2.105 -36.156 -2.625 1 98.62 417 ALA B N 1
ATOM 6695 C CA . ALA B 1 417 ? -3.211 -35.312 -3.111 1 98.62 417 ALA B CA 1
ATOM 6696 C C . ALA B 1 417 ? -3.098 -35.094 -4.613 1 98.62 417 ALA B C 1
ATOM 6698 O O . ALA B 1 417 ? -4.105 -35.094 -5.328 1 98.62 417 ALA B O 1
ATOM 6699 N N . ALA B 1 418 ? -1.875 -34.844 -5.059 1 98.62 418 ALA B N 1
ATOM 6700 C CA . ALA B 1 418 ? -1.621 -34.625 -6.48 1 98.62 418 ALA B CA 1
ATOM 6701 C C . ALA B 1 418 ? -2.02 -35.875 -7.301 1 98.62 418 ALA B C 1
ATOM 6703 O O . ALA B 1 418 ? -2.547 -35.719 -8.406 1 98.62 418 ALA B O 1
ATOM 6704 N N . GLU B 1 419 ? -1.71 -37.031 -6.793 1 98.62 419 GLU B N 1
ATOM 6705 C CA . GLU B 1 419 ? -2.105 -38.25 -7.496 1 98.62 419 GLU B CA 1
ATOM 6706 C C . GLU B 1 419 ? -3.621 -38.312 -7.656 1 98.62 419 GLU B C 1
ATOM 6708 O O . GLU B 1 419 ? -4.121 -38.625 -8.75 1 98.62 419 GLU B O 1
ATOM 6713 N N . ALA B 1 420 ? -4.312 -38.094 -6.586 1 97.81 420 ALA B N 1
ATOM 6714 C CA . ALA B 1 420 ? -5.773 -38.031 -6.652 1 97.81 420 ALA B CA 1
ATOM 6715 C C . ALA B 1 420 ? -6.246 -36.969 -7.645 1 97.81 420 ALA B C 1
ATOM 6717 O O . ALA B 1 420 ? -7.18 -37.219 -8.414 1 97.81 420 ALA B O 1
ATOM 6718 N N . GLY B 1 421 ? -5.625 -35.844 -7.582 1 97.81 421 GLY B N 1
ATOM 6719 C CA . GLY B 1 421 ? -5.984 -34.75 -8.453 1 97.81 421 GLY B CA 1
ATOM 6720 C C . GLY B 1 421 ? -5.738 -35.062 -9.922 1 97.81 421 GLY B C 1
ATOM 6721 O O . GLY B 1 421 ? -6.574 -34.75 -10.773 1 97.81 421 GLY B O 1
ATOM 6722 N N . LEU B 1 422 ? -4.586 -35.625 -10.25 1 98.25 422 LEU B N 1
ATOM 6723 C CA . LEU B 1 422 ? -4.254 -35.938 -11.633 1 98.25 422 LEU B CA 1
ATOM 6724 C C . LEU B 1 422 ? -5.176 -37.031 -12.18 1 98.25 422 LEU B C 1
ATOM 6726 O O . LEU B 1 422 ? -5.543 -37 -13.359 1 98.25 422 LEU B O 1
ATOM 6730 N N . LYS B 1 423 ? -5.547 -38 -11.367 1 98.12 423 LYS B N 1
ATOM 6731 C CA . LYS B 1 423 ? -6.52 -39.031 -11.773 1 98.12 423 LYS B CA 1
ATOM 6732 C C . LYS B 1 423 ? -7.863 -38.375 -12.109 1 98.12 423 LYS B C 1
ATOM 6734 O O . LYS B 1 423 ? -8.484 -38.719 -13.117 1 98.12 423 LYS B O 1
ATOM 6739 N N . LYS B 1 424 ? -8.266 -37.469 -11.242 1 97.25 424 LYS B N 1
ATOM 6740 C CA . LYS B 1 424 ? -9.523 -36.781 -11.5 1 97.25 424 LYS B CA 1
ATOM 6741 C C . LYS B 1 424 ? -9.438 -35.938 -12.773 1 97.25 424 LYS B C 1
ATOM 6743 O O . LYS B 1 424 ? -10.398 -35.875 -13.547 1 97.25 424 LYS B O 1
ATOM 6748 N N . ALA B 1 425 ? -8.344 -35.25 -12.938 1 97.5 425 ALA B N 1
ATOM 6749 C CA . ALA B 1 425 ? -8.141 -34.438 -14.125 1 97.5 425 ALA B CA 1
ATOM 6750 C C . ALA B 1 425 ? -8.164 -35.281 -15.398 1 97.5 425 ALA B C 1
ATOM 6752 O O . ALA B 1 425 ? -8.617 -34.812 -16.453 1 97.5 425 ALA B O 1
ATOM 6753 N N . LYS B 1 426 ? -7.656 -36.469 -15.297 1 97.06 426 LYS B N 1
ATOM 6754 C CA . LYS B 1 426 ? -7.664 -37.375 -16.438 1 97.06 426 LYS B CA 1
ATOM 6755 C C . LYS B 1 426 ? -9.094 -37.719 -16.859 1 97.06 426 LYS B C 1
ATOM 6757 O O . LYS B 1 426 ? -9.367 -37.906 -18.047 1 97.06 426 LYS B O 1
ATOM 6762 N N . GLU B 1 427 ? -9.984 -37.781 -15.883 1 95.75 427 GLU B N 1
ATOM 6763 C CA . GLU B 1 427 ? -11.383 -38.094 -16.156 1 95.75 427 GLU B CA 1
ATOM 6764 C C . GLU B 1 427 ? -12.102 -36.969 -16.859 1 95.75 427 GLU B C 1
ATOM 6766 O O . GLU B 1 427 ? -13.086 -37.188 -17.562 1 95.75 427 GLU B O 1
ATOM 6771 N N . GLY B 1 428 ? -11.609 -35.719 -16.578 1 93.12 428 GLY B N 1
ATOM 6772 C CA . GLY B 1 428 ? -12.242 -34.562 -17.203 1 93.12 428 GLY B CA 1
ATOM 6773 C C . GLY B 1 428 ? -11.93 -33.25 -16.484 1 93.12 428 GLY B C 1
ATOM 6774 O O . GLY B 1 428 ? -11.367 -33.25 -15.391 1 93.12 428 GLY B O 1
ATOM 6775 N N . GLY B 1 429 ? -12.281 -32.219 -17.25 1 93.75 429 GLY B N 1
ATOM 6776 C CA . GLY B 1 429 ? -12.062 -30.875 -16.719 1 93.75 429 GLY B CA 1
ATOM 6777 C C . GLY B 1 429 ? -13.336 -30.203 -16.25 1 93.75 429 GLY B C 1
ATOM 6778 O O . GLY B 1 429 ? -14.438 -30.656 -16.562 1 93.75 429 GLY B O 1
ATOM 6779 N N . MET B 1 430 ? -13.148 -29.219 -15.398 1 93.81 430 MET B N 1
ATOM 6780 C CA . MET B 1 430 ? -14.266 -28.359 -14.992 1 93.81 430 MET B CA 1
ATOM 6781 C C . MET B 1 430 ? -14.266 -27.047 -15.773 1 93.81 430 MET B C 1
ATOM 6783 O O . MET B 1 430 ? -13.211 -26.453 -16 1 93.81 430 MET B O 1
ATOM 6787 N N . ASN B 1 431 ? -15.438 -26.625 -16.188 1 90.62 431 ASN B N 1
ATOM 6788 C CA . ASN B 1 431 ? -15.547 -25.422 -17.016 1 90.62 431 ASN B CA 1
ATOM 6789 C C . ASN B 1 431 ? -15.836 -24.188 -16.172 1 90.62 431 ASN B C 1
ATOM 6791 O O . ASN B 1 431 ? -17 -23.812 -15.992 1 90.62 431 ASN B O 1
ATOM 6795 N N . PHE B 1 432 ? -14.836 -23.625 -15.695 1 90.12 432 PHE B N 1
ATOM 6796 C CA . PHE B 1 432 ? -14.938 -22.359 -14.961 1 90.12 432 PHE B CA 1
ATOM 6797 C C . PHE B 1 432 ? -14.352 -21.219 -15.773 1 90.12 432 PHE B C 1
ATOM 6799 O O . PHE B 1 432 ? -13.508 -21.422 -16.641 1 90.12 432 PHE B O 1
ATOM 6806 N N . SER B 1 433 ? -14.898 -20.062 -15.492 1 83.12 433 SER B N 1
ATOM 6807 C CA . SER B 1 433 ? -14.383 -18.875 -16.172 1 83.12 433 SER B CA 1
ATOM 6808 C C . SER B 1 433 ? -12.938 -18.594 -15.766 1 83.12 433 SER B C 1
ATOM 6810 O O . SER B 1 433 ? -12.57 -18.766 -14.602 1 83.12 433 SER B O 1
ATOM 6812 N N . THR B 1 434 ? -12.195 -18.25 -16.781 1 80.56 434 THR B N 1
ATOM 6813 C CA . THR B 1 434 ? -10.828 -17.828 -16.531 1 80.56 434 THR B CA 1
ATOM 6814 C C . THR B 1 434 ? -10.711 -16.312 -16.641 1 80.56 434 THR B C 1
ATOM 6816 O O . THR B 1 434 ? -9.602 -15.773 -16.672 1 80.56 434 THR B O 1
ATOM 6819 N N . ASP B 1 435 ? -11.938 -15.766 -16.797 1 75.56 435 ASP B N 1
ATOM 6820 C CA . ASP B 1 435 ? -11.922 -14.312 -16.875 1 75.56 435 ASP B CA 1
ATOM 6821 C C . ASP B 1 435 ? -11.32 -13.711 -15.602 1 75.56 435 ASP B C 1
ATOM 6823 O O . ASP B 1 435 ? -11.766 -14.008 -14.492 1 75.56 435 ASP B O 1
ATOM 6827 N N . GLU B 1 436 ? -10.086 -13.258 -16.156 1 66.19 436 GLU B N 1
ATOM 6828 C CA . GLU B 1 436 ? -9.477 -12.641 -14.977 1 66.19 436 GLU B CA 1
ATOM 6829 C C . GLU B 1 436 ? -9.68 -11.133 -14.977 1 66.19 436 GLU B C 1
ATOM 6831 O O . GLU B 1 436 ? -9.391 -10.461 -15.969 1 66.19 436 GLU B O 1
ATOM 6836 N N . SER B 1 437 ? -10.359 -10.281 -14.555 1 60.72 437 SER B N 1
ATOM 6837 C CA . SER B 1 437 ? -10.344 -8.836 -14.344 1 60.72 437 SER B CA 1
ATOM 6838 C C . SER B 1 437 ? -9.984 -8.492 -12.906 1 60.72 437 SER B C 1
ATOM 6840 O O . SER B 1 437 ? -10.797 -8.672 -11.992 1 60.72 437 SER B O 1
ATOM 6842 N N . PHE B 1 438 ? -8.781 -8.516 -12.391 1 63.38 438 PHE B N 1
ATOM 6843 C CA . PHE B 1 438 ? -8.234 -8.578 -11.039 1 63.38 438 PHE B CA 1
ATOM 6844 C C . PHE B 1 438 ? -9.266 -8.133 -10.008 1 63.38 438 PHE B C 1
ATOM 6846 O O . PHE B 1 438 ? -10.195 -7.395 -10.336 1 63.38 438 PHE B O 1
#

Radius of gyration: 26.29 Å; Cα contacts (8 Å, |Δi|>4): 2126; chains: 2; bounding box: 51×84×64 Å

Foldseek 3Di:
DDPVVVCVQQVVQVVQQVVQVVPDPNSDPDLLQADPPGHFAWDFFFQQWTATPSGFIFREQCCVVQQALLGGPNPLLCVQLVVVVVVPQFDQDDDPCLVVLQVLLCVFQVFPGKFKDFAQQQQLVLLLVLLCLLLVFQAEEEEACADRHDDQQAQWNNQDLDNDPIDRLAPPRDCVSPVRYHYYWAPDLVRLVVPLVDRHSAYEYACFRFRLPTADHDLVSVVSSQVSCVVSVHFYEHEQQNQCLLARNGPCVVSVPAGQWYKYHRHLQNPGGMMMIGGYPSSVVQDDPPGRDDDDRNTCGVSSSSSNCCRNPPRSDNVLQVVLVVLVVVLQVLLVVLCVVLVFAWDKDDDRNKIAIFRHNDRDNTSVSSSPTDQQLVVQLQVLLVVLRYRQHSGNRHIGGHHSSDDNVSSVSSSVSNSRSNNRSVVHGHDTDPSDSD/DDPVVVCVQQVVQVVQQVVQVVPPPNSDPDLLQADPPGHFAWDFFFQQWTATPSGFIFREQCCVVQQALLGGPNPLLCVQLVVVVVVPQFDQDDDPCLVVLQVLLCVFQVFPGKFKDFAQQQQLVLLLVLLCLLLVFQAEEEEALADRHDDQQAQWNNADPDNPPIDRLAPPRDCVSPVRYHYDWAPDQVRLVVCLVDRHSAYEYACFRFRLPTADHDLVSVVSSQVSCVVSPHFYEHEQQNQCLLARNGPCVVSVNAGQWYKYHRHLQNPGGMMMIGHYPSSVVQDDPPGRDDDDRNTCGVSSSSSNCCRNPPRSDNVLQVVLVVLVVLLQVLLVVLCVVLVFQWDKDDDRNKIAIFRHNDRDNTSVSSSPTDQQLVVLLQVLLVVLRYRQHSGNRHIGGHHSSDDNVSSVSSSVSNSRSNNRSVVHGHDTDPSDSD

InterPro domains:
  IPR005814 Aminotransferase class-III [PF00202] (38-373)
  IPR005814 Aminotransferase class-III [cd00610] (16-422)
  IPR015421 Pyridoxal phosphate-dependent transferase, major domain [G3DSA:3.40.640.10] (75-317)
  IPR015422 Pyridoxal phosphate-dependent transferase, small domain [G3DSA:3.90.1150.10] (16-418)
  IPR015424 Pyridoxal phosphate-dependent transferase [SSF53383] (13-423)

pLDDT: mean 96.59, std 4.52, range [60.72, 98.94]

Nearest PDB structures (foldseek):
  3k28-assembly2_D  TM=9.512E-01  e=2.777E-43  Bacillus anthracis str. 'Ames Ancestor'
  3k28-assembly1_A  TM=9.612E-01  e=8.423E-43  Bacillus anthracis str. 'Ames Ancestor'
  3k28-assembly2_C  TM=9.578E-01  e=2.163E-42  Bacillus anthracis str. 'Ames Ancestor'
  3bs8-assembly1_A-2  TM=9.553E-01  e=1.175E-42  Bacillus subtilis
  2zsm-assembly1_A  TM=9.417E-01  e=1.509E-39  Aeropyrum pernix

Solvent-accessible surface area (backbone atoms only — not comparable to full-atom values): 42023 Å² total; per-residue (Å²): 86,52,72,66,56,51,48,70,64,32,49,51,20,50,51,49,36,62,55,20,42,68,33,15,44,80,35,44,49,20,42,67,42,57,44,86,96,62,38,64,24,33,66,37,23,47,39,38,31,35,27,34,67,57,66,53,57,25,47,44,16,20,37,29,77,46,16,33,35,63,18,26,31,34,64,69,49,42,56,57,36,52,55,39,41,50,28,21,38,53,72,53,40,40,44,64,59,50,50,58,42,37,50,51,48,23,68,56,61,65,26,52,24,33,44,38,26,47,35,57,33,54,30,44,53,49,48,55,25,42,29,12,45,64,60,72,32,71,26,34,38,37,36,41,22,43,71,61,45,75,46,67,54,58,36,47,28,30,67,53,92,63,86,63,80,92,39,74,44,32,48,36,63,57,66,52,46,34,67,44,46,44,76,38,63,47,86,38,65,70,57,51,58,61,58,61,74,48,71,44,8,27,41,44,40,44,74,55,39,54,55,60,14,47,27,75,58,56,63,69,52,54,51,46,52,53,49,55,31,53,73,67,61,22,38,36,32,34,47,20,37,67,42,39,51,35,35,79,35,13,54,44,54,73,71,70,48,83,58,45,29,34,31,33,19,43,26,48,16,55,41,41,67,34,11,28,40,28,17,38,52,84,52,48,58,48,38,28,65,70,28,22,50,44,57,49,89,58,23,58,22,48,47,30,41,52,25,19,42,48,28,55,73,68,53,58,32,68,66,35,50,52,52,23,32,53,53,39,50,52,49,54,53,46,52,55,53,43,28,61,73,70,67,45,61,52,20,73,36,70,59,60,24,31,31,26,80,41,57,26,81,59,71,44,65,34,45,72,50,41,72,67,38,48,64,31,26,48,49,27,21,49,41,20,15,44,70,63,30,24,37,64,42,67,45,91,38,28,36,26,36,50,23,68,47,55,45,71,67,53,49,52,52,45,49,54,20,44,46,55,3,50,52,44,22,65,76,38,56,40,95,67,84,76,66,60,6,46,86,53,71,66,54,50,50,70,66,33,51,50,20,51,53,48,37,63,56,20,43,68,32,15,42,80,34,46,48,19,43,67,43,57,44,87,95,62,39,63,25,32,66,38,24,44,39,37,30,35,27,34,68,56,67,50,60,25,47,43,16,19,36,31,79,46,15,33,36,64,18,25,32,34,64,71,50,43,55,56,38,52,55,39,42,51,28,21,37,52,72,54,40,37,45,64,61,48,50,57,43,36,50,52,46,24,68,55,61,66,26,51,23,34,45,39,28,47,33,57,33,54,29,45,53,48,47,54,26,43,30,12,44,63,61,72,32,71,25,34,38,35,37,40,24,44,71,60,44,77,47,66,54,58,37,47,28,31,64,53,91,64,88,62,76,91,38,74,44,31,47,36,63,56,66,54,45,33,68,46,46,43,75,37,62,46,86,38,66,69,58,50,58,60,58,60,74,48,72,45,10,26,40,43,40,45,74,56,40,55,55,61,13,47,28,74,59,57,62,69,52,55,51,48,53,52,50,55,32,53,73,68,62,22,38,36,32,34,46,20,39,67,43,38,50,34,36,79,33,12,54,43,53,74,70,69,46,83,59,45,30,35,30,33,19,46,26,49,16,55,42,40,68,32,12,28,38,28,16,38,51,84,53,47,58,48,38,28,66,72,28,22,49,44,60,48,88,59,23,57,21,48,46,30,40,52,26,19,42,49,27,54,72,67,53,60,33,67,66,38,49,51,53,23,33,53,54,37,50,52,50,55,54,46,51,54,52,45,27,61,73,68,68,43,62,54,20,74,34,71,58,60,25,30,32,25,79,41,58,27,82,58,72,43,64,33,45,73,50,40,72,67,38,48,63,31,27,47,50,26,22,49,40,19,15,46,68,61,30,24,37,63,41,66,46,89,38,29,36,24,35,51,24,67,47,54,47,72,67,54,50,52,52,45,49,53,20,45,46,55,4,51,51,44,23,64,76,38,57,40,93,66,85,75,64,58,6,46

Organism: NCBI:txid1294262

Sequence (876 aa):
MDLKSYSEATVGSLNLFNENKKVMPYGVSSNYRFFEPYPLYIKKGKGSRVWDVDGNEYVDYNLGFGVMEVGYGNERIVREVSKVIEEGTILGFEYYRTGELAREISRRYGAEMVRFSSTGTEATMHSIRIARAFTGRKKVVKFEGHYHGSHDQLLVNVNPPNPKGKTMSSLGIPEETVVNTIVVDWNDIDEVEKVMKEDVAAVIMEPVAMNMGLIPTKEDFLREVVKMSKEVGAVVIFDETKTGGKAYSGASGEFGIKPDLMILGKSITGGFPLSVIGGKREVMEVIGPGKTAHGGTYNANPVSVVSSLVTLKEILTEDAFYHMRRLNRMLVKGYEEIGEDVGIDVSISSWGTSGTVFFSDEVPENYKEFIATDVRRWFSYFFACLEEGVIPMGGFNEQWTLSVSHSEEDVKRHLEAAEAGLKKAKEGGMNFSTDESFMDLKSYSEATVGSLNLFNENKKVMPYGVSSNYRFFEPYPLYIKKGKGSRVWDVDGNEYVDYNLGFGVMEVGYGNERIVREVSKVIEEGTILGFEYYRTGELAREISRRYGAEMVRFSSTGTEATMHSIRIARAFTGRKKVVKFEGHYHGSHDQLLVNVNPPNPKGKTMSSLGIPEETVVNTIVVDWNDIDEVEKVMKEDVAAVIMEPVAMNMGLIPTKEDFLREVVKMSKEVGAVVIFDETKTGGKAYSGASGEFGIKPDLMILGKSITGGFPLSVIGGKREVMEVIGPGKTAHGGTYNANPVSVVSSLVTLKEILTEDAFYHMRRLNRMLVKGYEEIGEDVGIDVSISSWGTSGTVFFSDEVPENYKEFIATDVRRWFSYFFACLEEGVIPMGGFNEQWTLSVSHSEEDVKRHLEAAEAGLKKAKEGGMNFSTDESF